Protein AF-0000000080496991 (afdb_homodimer)

Secondary structure (DSSP, 8-state):
--HHHHHHHTTS-----S-EEGGG-SHHHHHHTEE-PBPTTT-SBTTGGGTSEEEEE-----PPPPTT---SSSSTTTTTTTTT-SEEEEE-TTEESTTS-EEPTTEETTTT-EE------BGGGS-HHHHHHHHHHHHHHHTSB-SSEEEESS-TGGGTTTTS--EE--BHHHHHHHHHHHHHSPEEEETTEEE-S--SSSSSTTHHHHHHHHHHHHHHHHHHHHT-TT----B---TT-SS-TT-STTTT--B-SS-TTSB-TTSTTTTPBP-S--HHHHHHHT--------SB----TT-S-TTT--SPPPHHHHHHHHT---S--TTSSTT-SS-HHHHHHTSB-TTT--B-TT---HHHHHHHHH-GGGGSTTTGGGSTHHHHHHHHHHHHHHHH-/--HHHHHHHTTS-----S-EEGGG-SHHHHHHTEE-PBPTTT-SBTTGGGTSEEEEE-----PPPPTT---SSSSTTTTTTTTT-SEEEEE-TTEESTTS-EEPTTEETTTT-EE------BGGGS-HHHHHHHHHHHHHHHTSB-SSEEEESS-TGGGTTTTS--EE--BHHHHHHHHHHHHHSPEEEETTEEE-S--SSSSSTTHHHHHHHHHHHHHHHHHHHHT-TT----B---TT-SS-TT-STTTT--B-SS-TTSB-TTSTTTTPBP-S--HHHHHHHT--------SB----TT-S-TTT--SPPPHHHHHHHHH---S--TTSSTT-SS-HHHHHHTSB-TTT--B-TT---HHHHHHHHH-GGGGSTTTGGGSTHHHHHHHHHHHHHHHH-

Nearest PDB structures (foldseek):
  5m8r-assembly1_A  TM=9.671E-01  e=8.245E-45  Homo sapiens
  9ey8-assembly4_DA  TM=9.648E-01  e=4.595E-44  Homo sapiens
  3nq5-assembly1_B  TM=8.520E-01  e=5.330E-17  Priestia megaterium
  4j6v-assembly1_A  TM=8.445E-01  e=4.462E-17  Priestia megaterium
  3nq0-assembly1_B  TM=8.344E-01  e=3.548E-16  Priestia megaterium

Structure (mmCIF, N/CA/C/O backbone):
data_AF-0000000080496991-model_v1
#
loop_
_entity.id
_entity.type
_entity.pdbx_description
1 polymer Tyrosinase
#
loop_
_atom_site.group_PDB
_atom_site.id
_atom_site.type_symbol
_atom_site.label_atom_id
_atom_site.label_alt_id
_atom_site.label_comp_id
_atom_site.label_asym_id
_atom_site.label_entity_id
_atom_site.label_seq_id
_atom_site.pdbx_PDB_ins_code
_atom_site.Cartn_x
_atom_site.Cartn_y
_atom_site.Cartn_z
_atom_site.occupancy
_atom_site.B_iso_or_equiv
_atom_site.auth_seq_id
_atom_site.auth_comp_id
_atom_site.auth_asym_id
_atom_site.auth_atom_id
_atom_site.pdbx_PDB_model_num
ATOM 1 N N . MET A 1 1 ? 17.312 43.594 18.516 1 27.2 1 MET A N 1
ATOM 2 C CA . MET A 1 1 ? 16.734 43.344 19.844 1 27.2 1 MET A CA 1
ATOM 3 C C . MET A 1 1 ? 15.414 42.594 19.734 1 27.2 1 MET A C 1
ATOM 5 O O . MET A 1 1 ? 15.016 41.906 20.672 1 27.2 1 MET A O 1
ATOM 9 N N . PHE A 1 2 ? 14.656 42.906 18.609 1 28.89 2 PHE A N 1
ATOM 10 C CA . PHE A 1 2 ? 13.32 42.375 18.391 1 28.89 2 PHE A CA 1
ATOM 11 C C . PHE A 1 2 ? 13.398 40.906 17.938 1 28.89 2 PHE A C 1
ATOM 13 O O . PHE A 1 2 ? 12.383 40.219 17.938 1 28.89 2 PHE A O 1
ATOM 20 N N . LEU A 1 3 ? 14.539 40.531 17.312 1 32.59 3 LEU A N 1
ATOM 21 C CA . LEU A 1 3 ? 14.68 39.156 16.875 1 32.59 3 LEU A CA 1
ATOM 22 C C . LEU A 1 3 ? 14.734 38.219 18.078 1 32.59 3 LEU A C 1
ATOM 24 O O . LEU A 1 3 ? 14.523 37 17.922 1 32.59 3 LEU A O 1
ATOM 28 N N . ALA A 1 4 ? 15.188 38.625 19.25 1 34.53 4 ALA A N 1
ATOM 29 C CA . ALA A 1 4 ? 15.359 37.844 20.484 1 34.53 4 ALA A CA 1
ATOM 30 C C . ALA A 1 4 ? 14.008 37.469 21.078 1 34.53 4 ALA A C 1
ATOM 32 O O . ALA A 1 4 ? 13.898 36.438 21.766 1 34.53 4 ALA A O 1
ATOM 33 N N . VAL A 1 5 ? 12.977 38.312 20.953 1 35.69 5 VAL A N 1
ATOM 34 C CA . VAL A 1 5 ? 11.703 38.031 21.609 1 35.69 5 VAL A CA 1
ATOM 35 C C . VAL A 1 5 ? 11.047 36.812 20.969 1 35.69 5 VAL A C 1
ATOM 37 O O . VAL A 1 5 ? 10.453 36 21.672 1 35.69 5 VAL A O 1
ATOM 40 N N . LEU A 1 6 ? 11.195 36.625 19.625 1 35.56 6 LEU A N 1
ATOM 41 C CA . LEU A 1 6 ? 10.492 35.5 18.984 1 35.56 6 LEU A CA 1
ATOM 42 C C . LEU A 1 6 ? 11.133 34.156 19.344 1 35.56 6 LEU A C 1
ATOM 44 O O . LEU A 1 6 ? 10.453 33.156 19.375 1 35.56 6 LEU A O 1
ATOM 48 N N . TYR A 1 7 ? 12.422 34.094 19.609 1 36.41 7 TYR A N 1
ATOM 49 C CA . TYR A 1 7 ? 13.055 32.844 20.047 1 36.41 7 TYR A CA 1
ATOM 50 C C . TYR A 1 7 ? 12.625 32.5 21.469 1 36.41 7 TYR A C 1
ATOM 52 O O . TYR A 1 7 ? 12.641 31.328 21.844 1 36.41 7 TYR A O 1
ATOM 60 N N . GLY A 1 8 ? 12.367 33.469 22.359 1 34.59 8 GLY A N 1
ATOM 61 C CA . GLY A 1 8 ? 12 33.219 23.734 1 34.59 8 GLY A CA 1
ATOM 62 C C . GLY A 1 8 ? 10.609 32.625 23.891 1 34.59 8 GLY A C 1
ATOM 63 O O . GLY A 1 8 ? 10.297 31.984 24.891 1 34.59 8 GLY A O 1
ATOM 64 N N . LEU A 1 9 ? 9.625 33.062 23.141 1 37.19 9 LEU A N 1
ATOM 65 C CA . LEU A 1 9 ? 8.266 32.562 23.266 1 37.19 9 LEU A CA 1
ATOM 66 C C . LEU A 1 9 ? 8.188 31.094 22.859 1 37.19 9 LEU A C 1
ATOM 68 O O . LEU A 1 9 ? 7.273 30.375 23.281 1 37.19 9 LEU A O 1
ATOM 72 N N . LEU A 1 10 ? 9.086 30.547 22.062 1 40.22 10 LEU A N 1
ATOM 73 C CA . LEU A 1 10 ? 9.023 29.141 21.641 1 40.22 10 LEU A CA 1
ATOM 74 C C . LEU A 1 10 ? 9.484 28.219 22.766 1 40.22 10 LEU A C 1
ATOM 76 O O . LEU A 1 10 ? 9.242 27.016 22.734 1 40.22 10 LEU A O 1
ATOM 80 N N . TRP A 1 11 ? 10.305 28.703 23.719 1 39.25 11 TRP A N 1
ATOM 81 C CA . TRP A 1 11 ? 10.922 27.766 24.656 1 39.25 11 TRP A CA 1
ATOM 82 C C . TRP A 1 11 ? 9.898 27.203 25.641 1 39.25 11 TRP A C 1
ATOM 84 O O . TRP A 1 11 ? 10.055 26.094 26.156 1 39.25 11 TRP A O 1
ATOM 94 N N . SER A 1 12 ? 9.008 28.094 26.266 1 40.97 12 SER A N 1
ATOM 95 C CA . SER A 1 12 ? 8.273 27.531 27.391 1 40.97 12 SER A CA 1
ATOM 96 C C . SER A 1 12 ? 6.996 26.828 26.922 1 40.97 12 SER A C 1
ATOM 98 O O . SER A 1 12 ? 6.18 26.422 27.75 1 40.97 12 SER A O 1
ATOM 100 N N . PHE A 1 13 ? 6.645 26.938 25.656 1 43.84 13 PHE A N 1
ATOM 101 C CA . PHE A 1 13 ? 5.352 26.328 25.359 1 43.84 13 PHE A CA 1
ATOM 102 C C . PHE A 1 13 ? 5.473 24.812 25.266 1 43.84 13 PHE A C 1
ATOM 104 O O . PHE A 1 13 ? 6.312 24.297 24.516 1 43.84 13 PHE A O 1
ATOM 111 N N . GLN A 1 14 ? 5.117 24.188 26.406 1 48.47 14 GLN A N 1
ATOM 112 C CA . GLN A 1 14 ? 4.887 22.734 26.328 1 48.47 14 GLN A CA 1
ATOM 113 C C . GLN A 1 14 ? 4.094 22.359 25.078 1 48.47 14 GLN A C 1
ATOM 115 O O . GLN A 1 14 ? 2.906 22.672 24.984 1 48.47 14 GLN A O 1
ATOM 120 N N . THR A 1 15 ? 4.812 22.312 23.984 1 50.53 15 THR A N 1
ATOM 121 C CA . THR A 1 15 ? 4.16 21.844 22.766 1 50.53 15 THR A CA 1
ATOM 122 C C . THR A 1 15 ? 3.463 20.516 22.984 1 50.53 15 THR A C 1
ATOM 124 O O . THR A 1 15 ? 4.117 19.5 23.25 1 50.53 15 THR A O 1
ATOM 127 N N . SER A 1 16 ? 2.27 20.578 23.547 1 52.47 16 SER A N 1
ATOM 128 C CA . SER A 1 16 ? 1.521 19.328 23.578 1 52.47 16 SER A CA 1
ATOM 129 C C . SER A 1 16 ? 1.084 18.906 22.172 1 52.47 16 SER A C 1
ATOM 131 O O . SER A 1 16 ? 0.357 19.641 21.5 1 52.47 16 SER A O 1
ATOM 133 N N . ALA A 1 17 ? 1.839 17.984 21.594 1 57.75 17 ALA A N 1
ATOM 134 C CA . ALA A 1 17 ? 1.429 17.406 20.312 1 57.75 17 ALA A CA 1
ATOM 135 C C . ALA A 1 17 ? 0.029 16.797 20.422 1 57.75 17 ALA A C 1
ATOM 137 O O . ALA A 1 17 ? -0.352 16.266 21.453 1 57.75 17 ALA A O 1
ATOM 138 N N . GLY A 1 18 ? -1.034 17.328 19.719 1 66.38 18 GLY A N 1
ATOM 139 C CA . GLY A 1 18 ? -2.41 16.875 19.578 1 66.38 18 GLY A CA 1
ATOM 140 C C . GLY A 1 18 ? -2.523 15.391 19.281 1 66.38 18 GLY A C 1
ATOM 141 O O . GLY A 1 18 ? -3.396 14.977 18.516 1 66.38 18 GLY A O 1
ATOM 142 N N . TYR A 1 19 ? -1.591 14.547 19.828 1 87.69 19 TYR A N 1
ATOM 143 C CA . TYR A 1 19 ? -1.653 13.109 19.594 1 87.69 19 TYR A CA 1
ATOM 144 C C . TYR A 1 19 ? -2.107 12.367 20.844 1 87.69 19 TYR A C 1
ATOM 146 O O . TYR A 1 19 ? -2.035 12.898 21.953 1 87.69 19 TYR A O 1
ATOM 154 N N . PHE A 1 20 ? -2.627 11.25 20.641 1 95.31 20 PHE A N 1
ATOM 155 C CA . PHE A 1 20 ? -3.113 10.375 21.703 1 95.31 20 PHE A CA 1
ATOM 156 C C . PHE A 1 20 ? -2.285 9.102 21.781 1 95.31 20 PHE A C 1
ATOM 158 O O . PHE A 1 20 ? -2.498 8.172 21 1 95.31 20 PHE A O 1
ATOM 165 N N . PRO A 1 21 ? -1.333 9.094 22.75 1 97.31 21 PRO A N 1
ATOM 166 C CA . PRO A 1 21 ? -0.542 7.867 22.859 1 97.31 21 PRO A CA 1
ATOM 167 C C . PRO A 1 21 ? -1.399 6.641 23.156 1 97.31 21 PRO A C 1
ATOM 169 O O . PRO A 1 21 ? -2.262 6.68 24.047 1 97.31 21 PRO A O 1
ATOM 172 N N . ARG A 1 22 ? -1.127 5.629 22.453 1 97.38 22 ARG A N 1
ATOM 173 C CA . ARG A 1 22 ? -1.859 4.371 22.594 1 97.38 22 ARG A CA 1
ATOM 174 C C . ARG A 1 22 ? -1.866 3.889 24.031 1 97.38 22 ARG A C 1
ATOM 176 O O . ARG A 1 22 ? -2.867 3.35 24.516 1 97.38 22 ARG A O 1
ATOM 183 N N . VAL A 1 23 ? -0.861 4.098 24.781 1 97.19 23 VAL A N 1
ATOM 184 C CA . VAL A 1 23 ? -0.667 3.562 26.125 1 97.19 23 VAL A CA 1
ATOM 185 C C . VAL A 1 23 ? -1.455 4.398 27.125 1 97.19 23 VAL A C 1
ATOM 187 O O . VAL A 1 23 ? -1.546 4.039 28.312 1 97.19 23 VAL A O 1
ATOM 190 N N . CYS A 1 24 ? -2.107 5.469 26.688 1 97.81 24 CYS A N 1
ATOM 191 C CA . CYS A 1 24 ? -2.75 6.383 27.625 1 97.81 24 CYS A CA 1
ATOM 192 C C . CYS A 1 24 ? -4.246 6.492 27.344 1 97.81 24 CYS A C 1
ATOM 194 O O . CYS A 1 24 ? -4.879 7.48 27.719 1 97.81 24 CYS A O 1
ATOM 196 N N . VAL A 1 25 ? -4.84 5.512 26.641 1 97.94 25 VAL A N 1
ATOM 197 C CA . VAL A 1 25 ? -6.227 5.719 26.234 1 97.94 25 VAL A CA 1
ATOM 198 C C . VAL A 1 25 ? -7.117 4.66 26.891 1 97.94 25 VAL A C 1
ATOM 200 O O . VAL A 1 25 ? -8.242 4.426 26.438 1 97.94 25 VAL A O 1
ATOM 203 N N . SER A 1 26 ? -6.633 3.998 27.922 1 97.69 26 SER A N 1
ATOM 204 C CA . SER A 1 26 ? -7.477 3.09 28.688 1 97.69 26 SER A CA 1
ATOM 205 C C . SER A 1 26 ? -8.492 3.857 29.531 1 97.69 26 SER A C 1
ATOM 207 O O . SER A 1 26 ? -8.312 5.047 29.797 1 97.69 26 SER A O 1
ATOM 209 N N . PRO A 1 27 ? -9.531 3.156 29.922 1 97.75 27 PRO A N 1
ATOM 210 C CA . PRO A 1 27 ? -10.469 3.818 30.828 1 97.75 27 PRO A CA 1
ATOM 211 C C . PRO A 1 27 ? -9.789 4.387 32.062 1 97.75 27 PRO A C 1
ATOM 213 O O . PRO A 1 27 ? -10.125 5.488 32.531 1 97.75 27 PRO A O 1
ATOM 216 N N . LYS A 1 28 ? -8.883 3.699 32.594 1 97.88 28 LYS A N 1
ATOM 217 C CA . LYS A 1 28 ? -8.172 4.16 33.781 1 97.88 28 LYS A CA 1
ATOM 218 C C . LYS A 1 28 ? -7.426 5.465 33.5 1 97.88 28 LYS A C 1
ATOM 220 O O . LYS A 1 28 ? -7.551 6.43 34.25 1 97.88 28 LYS A O 1
ATOM 225 N N . ASN A 1 29 ? -6.609 5.52 32.406 1 97.62 29 ASN A N 1
ATOM 226 C CA . ASN A 1 29 ? -5.863 6.719 32.031 1 97.62 29 ASN A CA 1
ATOM 227 C C . ASN A 1 29 ? -6.785 7.918 31.844 1 97.62 29 ASN A C 1
ATOM 229 O O . ASN A 1 29 ? -6.492 9.016 32.312 1 97.62 29 ASN A O 1
ATOM 233 N N . LEU A 1 30 ? -7.879 7.68 31.203 1 97.25 30 LEU A N 1
ATOM 234 C CA . LEU A 1 30 ? -8.773 8.766 30.812 1 97.25 30 LEU A CA 1
ATOM 235 C C . LEU A 1 30 ? -9.562 9.273 32 1 97.25 30 LEU A C 1
ATOM 237 O O . LEU A 1 30 ? -9.758 10.484 32.156 1 97.25 30 LEU A O 1
ATOM 241 N N . MET A 1 31 ? -10.016 8.367 32.875 1 97.56 31 MET A N 1
ATOM 242 C CA . MET A 1 31 ? -10.781 8.766 34.031 1 97.56 31 MET A CA 1
ATOM 243 C C . MET A 1 31 ? -9.891 9.469 35.062 1 97.56 31 MET A C 1
ATOM 245 O O . MET A 1 31 ? -10.305 10.445 35.688 1 97.56 31 MET A O 1
ATOM 249 N N . GLU A 1 32 ? -8.711 8.969 35.188 1 97.12 32 GLU A N 1
ATOM 250 C CA . GLU A 1 32 ? -7.762 9.586 36.125 1 97.12 32 GLU A CA 1
ATOM 251 C C . GLU A 1 32 ? -7.098 10.812 35.5 1 97.12 32 GLU A C 1
ATOM 253 O O . GLU A 1 32 ? -6.449 11.594 36.219 1 97.12 32 GLU A O 1
ATOM 258 N N . LYS A 1 33 ? -7.176 10.938 34.188 1 96.44 33 LYS A N 1
ATOM 259 C CA . LYS A 1 33 ? -6.645 12.047 33.406 1 96.44 33 LYS A CA 1
ATOM 260 C C . LYS A 1 33 ? -5.125 12.133 33.531 1 96.44 33 LYS A C 1
ATOM 262 O O . LYS A 1 33 ? -4.582 13.211 33.812 1 96.44 33 LYS A O 1
ATOM 267 N N . GLU A 1 34 ? -4.57 10.992 33.375 1 96.81 34 GLU A N 1
ATOM 268 C CA . GLU A 1 34 ? -3.115 10.914 33.469 1 96.81 34 GLU A CA 1
ATOM 269 C C . GLU A 1 34 ? -2.512 10.156 32.312 1 96.81 34 GLU A C 1
ATOM 271 O O . GLU A 1 34 ? -3.02 9.102 31.922 1 96.81 34 GLU A O 1
ATOM 276 N N . CYS A 1 35 ? -1.472 10.672 31.688 1 97.19 35 CYS A N 1
ATOM 277 C CA . CYS A 1 35 ? -0.669 10.008 30.672 1 97.19 35 CYS A CA 1
ATOM 278 C C . CYS A 1 35 ? 0.818 10.133 30.984 1 97.19 35 CYS A C 1
ATOM 280 O O . CYS A 1 35 ? 1.49 11.023 30.469 1 97.19 35 CYS A O 1
ATOM 282 N N . CYS A 1 36 ? 1.345 9.281 31.766 1 97.69 36 CYS A N 1
ATOM 283 C CA . CYS A 1 36 ? 2.748 9.258 32.156 1 97.69 36 CYS A CA 1
ATOM 284 C C . CYS A 1 36 ? 3.348 7.867 31.969 1 97.69 36 CYS A C 1
ATOM 286 O O . CYS A 1 36 ? 3.764 7.227 32.938 1 97.69 36 CYS A O 1
ATOM 288 N N . PRO A 1 37 ? 3.486 7.445 30.734 1 97.94 37 PRO A N 1
ATOM 289 C CA . PRO A 1 37 ? 3.977 6.09 30.484 1 97.94 37 PRO A CA 1
ATOM 290 C C . PRO A 1 37 ? 5.461 5.93 30.797 1 97.94 37 PRO A C 1
ATOM 292 O O . PRO A 1 37 ? 6.199 6.918 30.828 1 97.94 37 PRO A O 1
ATOM 295 N N . PRO A 1 38 ? 5.82 4.715 31.016 1 97.62 38 PRO A N 1
ATOM 296 C CA . PRO A 1 38 ? 7.242 4.461 31.25 1 97.62 38 PRO A CA 1
ATOM 297 C C . PRO A 1 38 ? 8.086 4.562 29.984 1 97.62 38 PRO A C 1
ATOM 299 O O . PRO A 1 38 ? 7.578 4.332 28.875 1 97.62 38 PRO A O 1
ATOM 302 N N . TRP A 1 39 ? 9.305 4.957 30.172 1 96.62 39 TRP A N 1
ATOM 303 C CA . TRP A 1 39 ? 10.305 4.828 29.125 1 96.62 39 TRP A CA 1
ATOM 304 C C . TRP A 1 39 ? 10.883 3.42 29.078 1 96.62 39 TRP A C 1
ATOM 306 O O . TRP A 1 39 ? 11.25 2.869 30.125 1 96.62 39 TRP A O 1
ATOM 316 N N . GLU A 1 40 ? 10.93 2.807 27.953 1 93.31 40 GLU A N 1
ATOM 317 C CA . GLU A 1 40 ? 11.172 1.375 27.812 1 93.31 40 GLU A CA 1
ATOM 318 C C . GLU A 1 40 ? 12.555 0.99 28.344 1 93.31 40 GLU A C 1
ATOM 320 O O . GLU A 1 40 ? 12.734 -0.115 28.859 1 93.31 40 GLU A O 1
ATOM 325 N N . ASP A 1 41 ? 13.5 1.81 28.281 1 93.62 41 ASP A N 1
ATOM 326 C CA . ASP A 1 41 ? 14.875 1.424 28.594 1 93.62 41 ASP A CA 1
ATOM 327 C C . ASP A 1 41 ? 15.078 1.343 30.109 1 93.62 41 ASP A C 1
ATOM 329 O O . ASP A 1 41 ? 15.836 0.497 30.594 1 93.62 41 ASP A O 1
ATOM 333 N N . ASP A 1 42 ? 14.414 2.232 30.922 1 95.31 42 ASP A N 1
ATOM 334 C CA . ASP A 1 42 ? 14.664 2.168 32.344 1 95.31 42 ASP A CA 1
ATOM 335 C C . ASP A 1 42 ? 13.398 1.765 33.125 1 95.31 42 ASP A C 1
ATOM 337 O O . ASP A 1 42 ? 13.43 1.577 34.344 1 95.31 42 ASP A O 1
ATOM 341 N N . GLY A 1 43 ? 12.281 1.748 32.406 1 96.94 43 GLY A N 1
ATOM 342 C CA . GLY A 1 43 ? 11.047 1.205 32.938 1 96.94 43 GLY A CA 1
ATOM 343 C C . GLY A 1 43 ? 10.328 2.172 33.875 1 96.94 43 GLY A C 1
ATOM 344 O O . GLY A 1 43 ? 9.25 1.859 34.375 1 96.94 43 GLY A O 1
ATOM 345 N N . SER A 1 44 ? 10.797 3.377 34.125 1 97.81 44 SER A N 1
ATOM 346 C CA . SER A 1 44 ? 10.164 4.344 35 1 97.81 44 SER A CA 1
ATOM 347 C C . SER A 1 44 ? 9.266 5.305 34.25 1 97.81 44 SER A C 1
ATOM 349 O O . SER A 1 44 ? 9.484 5.547 33.062 1 97.81 44 SER A O 1
ATOM 351 N N . PRO A 1 45 ? 8.297 5.816 34.906 1 98 45 PRO A N 1
ATOM 352 C CA . PRO A 1 45 ? 7.438 6.801 34.25 1 98 45 PRO A CA 1
ATOM 353 C C . PRO A 1 45 ? 8.211 8.008 33.75 1 98 45 PRO A C 1
ATOM 355 O O . PRO A 1 45 ? 8.961 8.641 34.5 1 98 45 PRO A O 1
ATOM 358 N N . CYS A 1 46 ? 8.055 8.289 32.469 1 98.12 46 CYS A N 1
ATOM 359 C CA . CYS A 1 46 ? 8.648 9.453 31.812 1 98.12 46 CYS A CA 1
ATOM 360 C C . CYS A 1 46 ? 10.172 9.383 31.859 1 98.12 46 CYS A C 1
ATOM 362 O O . CYS A 1 46 ? 10.852 10.398 31.688 1 98.12 46 CYS A O 1
ATOM 364 N N . GLY A 1 47 ? 10.719 8.188 32.156 1 97.94 47 GLY A N 1
ATOM 365 C CA . GLY A 1 47 ? 12.156 8.047 32.25 1 97.94 47 GLY A CA 1
ATOM 366 C C . GLY A 1 47 ? 12.758 8.781 33.438 1 97.94 47 GLY A C 1
ATOM 367 O O . GLY A 1 47 ? 13.867 9.312 33.344 1 97.94 47 GLY A O 1
ATOM 368 N N . GLN A 1 48 ? 12.062 8.836 34.5 1 98 48 GLN A N 1
ATOM 369 C CA . GLN A 1 48 ? 12.453 9.609 35.656 1 98 48 GLN A CA 1
ATOM 370 C C . GLN A 1 48 ? 13.781 9.117 36.25 1 98 48 GLN A C 1
ATOM 372 O O . GLN A 1 48 ? 14.617 9.914 36.656 1 98 48 GLN A O 1
ATOM 377 N N . LEU A 1 49 ? 13.969 7.84 36.25 1 97.62 49 LEU A N 1
ATOM 378 C CA . LEU A 1 49 ? 15.18 7.25 36.812 1 97.62 49 LEU A CA 1
ATOM 379 C C . LEU A 1 49 ? 16.406 7.641 36 1 97.62 49 LEU A C 1
ATOM 381 O O . LEU A 1 49 ? 17.516 7.703 36.531 1 97.62 49 LEU A O 1
ATOM 385 N N . SER A 1 50 ? 16.266 7.926 34.781 1 96.94 50 SER A N 1
ATOM 386 C CA . SER A 1 50 ? 17.359 8.305 33.906 1 96.94 50 SER A CA 1
ATOM 387 C C . SER A 1 50 ? 17.438 9.82 33.719 1 96.94 50 SER A C 1
ATOM 389 O O . SER A 1 50 ? 18.188 10.32 32.875 1 96.94 50 SER A O 1
ATOM 391 N N . GLY A 1 51 ? 16.578 10.531 34.469 1 97.12 51 GLY A N 1
ATOM 392 C CA . GLY A 1 51 ? 16.625 11.984 34.469 1 97.12 51 GLY A CA 1
ATOM 393 C C . GLY A 1 51 ? 16.016 12.578 33.188 1 97.12 51 GLY A C 1
ATOM 394 O O . GLY A 1 51 ? 16.359 13.695 32.812 1 97.12 51 GLY A O 1
ATOM 395 N N . ARG A 1 52 ? 15.18 11.898 32.469 1 97.81 52 ARG A N 1
ATOM 396 C CA . ARG A 1 52 ? 14.641 12.352 31.203 1 97.81 52 ARG A CA 1
ATOM 397 C C . ARG A 1 52 ? 13.422 13.242 31.422 1 97.81 52 ARG A C 1
ATOM 399 O O . ARG A 1 52 ? 13.156 14.141 30.609 1 97.81 52 ARG A O 1
ATOM 406 N N . GLY A 1 53 ? 12.656 12.977 32.438 1 97.88 53 GLY A N 1
ATOM 407 C CA . GLY A 1 53 ? 11.461 13.742 32.719 1 97.88 53 GLY A CA 1
ATOM 408 C C . GLY A 1 53 ? 10.727 13.25 33.969 1 97.88 53 GLY A C 1
ATOM 409 O O . GLY A 1 53 ? 11.258 12.438 34.719 1 97.88 53 GLY A O 1
ATOM 410 N N . SER A 1 54 ? 9.57 13.828 34.25 1 97.69 54 SER A N 1
ATOM 411 C CA . SER A 1 54 ? 8.734 13.445 35.406 1 97.69 54 SER A CA 1
ATOM 412 C C . SER A 1 54 ? 7.262 13.719 35.125 1 97.69 54 SER A C 1
ATOM 414 O O . SER A 1 54 ? 6.926 14.539 34.25 1 97.69 54 SER A O 1
ATOM 416 N N . CYS A 1 55 ? 6.453 12.922 35.781 1 97.06 55 CYS A N 1
ATOM 417 C CA . CYS A 1 55 ? 5.012 13.133 35.656 1 97.06 55 CYS A CA 1
ATOM 418 C C . CYS A 1 55 ? 4.582 14.367 36.438 1 97.06 55 CYS A C 1
ATOM 420 O O . CYS A 1 55 ? 4.809 14.453 37.656 1 97.06 55 CYS A O 1
ATOM 422 N N . GLN A 1 56 ? 4.016 15.336 35.75 1 95.94 56 GLN A N 1
ATOM 423 C CA . GLN A 1 56 ? 3.639 16.578 36.375 1 95.94 56 GLN A CA 1
ATOM 424 C C . GLN A 1 56 ? 2.266 17.062 35.906 1 95.94 56 GLN A C 1
ATOM 426 O O . GLN A 1 56 ? 1.768 16.609 34.875 1 95.94 56 GLN A O 1
ATOM 431 N N . ASN A 1 57 ? 1.709 17.922 36.688 1 94.56 57 ASN A N 1
ATOM 432 C CA . ASN A 1 57 ? 0.48 18.578 36.281 1 94.56 57 ASN A CA 1
ATOM 433 C C . ASN A 1 57 ? 0.725 19.531 35.125 1 94.56 57 ASN A C 1
ATOM 435 O O . ASN A 1 57 ? 1.774 20.172 35.031 1 94.56 57 ASN A O 1
ATOM 439 N N . ILE A 1 58 ? -0.279 19.5 34.25 1 90.06 58 ILE A N 1
ATOM 440 C CA . ILE A 1 58 ? -0.206 20.438 33.125 1 90.06 58 ILE A CA 1
ATOM 441 C C . ILE A 1 58 ? -0.588 21.828 33.594 1 90.06 58 ILE A C 1
ATOM 443 O O . ILE A 1 58 ? -1.522 22 34.375 1 90.06 58 ILE A O 1
ATOM 447 N N . LEU A 1 59 ? 0.181 22.766 33.219 1 82.19 59 LEU A N 1
ATOM 448 C CA . LEU A 1 59 ? -0.14 24.156 33.469 1 82.19 59 LEU A CA 1
ATOM 449 C C . LEU A 1 59 ? -0.758 24.828 32.25 1 82.19 59 LEU A C 1
ATOM 451 O O . LEU A 1 59 ? -0.13 24.891 31.203 1 82.19 59 LEU A O 1
ATOM 455 N N . LEU A 1 60 ? -2.016 25.188 32.406 1 79.12 60 LEU A N 1
ATOM 456 C CA . LEU A 1 60 ? -2.691 25.844 31.281 1 79.12 60 LEU A CA 1
ATOM 457 C C . LEU A 1 60 ? -2.57 27.359 31.375 1 79.12 60 LEU A C 1
ATOM 459 O O . LEU A 1 60 ? -2.484 27.906 32.469 1 79.12 60 LEU A O 1
ATOM 463 N N . SER A 1 61 ? -2.439 27.906 30.188 1 75.19 61 SER A N 1
ATOM 464 C CA . SER A 1 61 ? -2.447 29.359 30.125 1 75.19 61 SER A CA 1
ATOM 465 C C . SER A 1 61 ? -3.764 29.922 30.656 1 75.19 61 SER A C 1
ATOM 467 O O . SER A 1 61 ? -4.832 29.359 30.406 1 75.19 61 SER A O 1
ATOM 469 N N . SER A 1 62 ? -3.643 30.938 31.391 1 74.31 62 SER A N 1
ATOM 470 C CA . SER A 1 62 ? -4.824 31.641 31.891 1 74.31 62 SER A CA 1
ATOM 471 C C . SER A 1 62 ? -5.234 32.781 30.969 1 74.31 62 SER A C 1
ATOM 473 O O . SER A 1 62 ? -6.148 33.531 31.281 1 74.31 62 SER A O 1
ATOM 475 N N . ALA A 1 63 ? -4.547 32.781 29.875 1 75.25 63 ALA A N 1
ATOM 476 C CA . ALA A 1 63 ? -4.879 33.844 28.922 1 75.25 63 ALA A CA 1
ATOM 477 C C . ALA A 1 63 ? -6.277 33.625 28.344 1 75.25 63 ALA A C 1
ATOM 479 O O . ALA A 1 63 ? -6.699 32.5 28.094 1 75.25 63 ALA A O 1
ATOM 480 N N . PRO A 1 64 ? -7.008 34.812 28.234 1 70.56 64 PRO A N 1
ATOM 481 C CA . PRO A 1 64 ? -8.352 34.656 27.672 1 70.56 64 PRO A CA 1
ATOM 482 C C . PRO A 1 64 ? -8.344 34.156 26.234 1 70.56 64 PRO A C 1
ATOM 484 O O . PRO A 1 64 ? -7.414 34.469 25.484 1 70.56 64 PRO A O 1
ATOM 487 N N . PRO A 1 65 ? -9.367 33.312 25.953 1 70.31 65 PRO A N 1
ATOM 488 C CA . PRO A 1 65 ? -9.492 32.875 24.547 1 70.31 65 PRO A CA 1
ATOM 489 C C . PRO A 1 65 ? -9.719 34.031 23.594 1 70.31 65 PRO A C 1
ATOM 491 O O . PRO A 1 65 ? -10.18 35.094 24.016 1 70.31 65 PRO A O 1
ATOM 494 N N . GLY A 1 66 ? -9.266 33.875 22.422 1 69.69 66 GLY A N 1
ATOM 495 C CA . GLY A 1 66 ? -9.531 34.875 21.422 1 69.69 66 GLY A CA 1
ATOM 496 C C . GLY A 1 66 ? -11.008 35.156 21.219 1 69.69 66 GLY A C 1
ATOM 497 O O . GLY A 1 66 ? -11.836 34.281 21.438 1 69.69 66 GLY A O 1
ATOM 498 N N . PRO A 1 67 ? -11.32 36.312 20.922 1 68.69 67 PRO A N 1
ATOM 499 C CA . PRO A 1 67 ? -12.719 36.719 20.75 1 68.69 67 PRO A CA 1
ATOM 500 C C . PRO A 1 67 ? -13.438 35.938 19.656 1 68.69 67 PRO A C 1
ATOM 502 O O . PRO A 1 67 ? -14.664 35.906 19.625 1 68.69 67 PRO A O 1
ATOM 505 N N . GLN A 1 68 ? -12.703 35.25 18.875 1 74.19 68 GLN A N 1
ATOM 506 C CA . GLN A 1 68 ? -13.312 34.594 17.719 1 74.19 68 GLN A CA 1
ATOM 507 C C . GLN A 1 68 ? -14 33.312 18.141 1 74.19 68 GLN A C 1
ATOM 509 O O . GLN A 1 68 ? -14.852 32.781 17.422 1 74.19 68 GLN A O 1
ATOM 514 N N . PHE A 1 69 ? -13.68 32.781 19.266 1 80.62 69 PHE A N 1
ATOM 515 C CA . PHE A 1 69 ? -14.344 31.594 19.766 1 80.62 69 PHE A CA 1
ATOM 516 C C . PHE A 1 69 ? -15.07 31.891 21.078 1 80.62 69 PHE A C 1
ATOM 518 O O . PHE A 1 69 ? -14.484 31.828 22.156 1 80.62 69 PHE A O 1
ATOM 525 N N . PRO A 1 70 ? -16.344 32.031 21.016 1 82.69 70 PRO A N 1
ATOM 526 C CA . PRO A 1 70 ? -17.094 32.562 22.172 1 82.69 70 PRO A CA 1
ATOM 527 C C . PRO A 1 70 ? -17.609 31.484 23.094 1 82.69 70 PRO A C 1
ATOM 529 O O . PRO A 1 70 ? -18.453 31.75 23.953 1 82.69 70 PRO A O 1
ATOM 532 N N . PHE A 1 71 ? -17.141 30.281 22.938 1 85.31 71 PHE A N 1
ATOM 533 C CA . PHE A 1 71 ? -17.656 29.188 23.766 1 85.31 71 PHE A CA 1
ATOM 534 C C . PHE A 1 71 ? -16.609 28.734 24.766 1 85.31 71 PHE A C 1
ATOM 536 O O . PHE A 1 71 ? -15.43 29.047 24.641 1 85.31 71 PHE A O 1
ATOM 543 N N . THR A 1 72 ? -17.172 28.094 25.812 1 83.56 72 THR A N 1
ATOM 544 C CA . THR A 1 72 ? -16.297 27.531 26.828 1 83.56 72 THR A CA 1
ATOM 545 C C . THR A 1 72 ? -16.703 26.094 27.172 1 83.56 72 THR A C 1
ATOM 547 O O . THR A 1 72 ? -17.875 25.812 27.406 1 83.56 72 THR A O 1
ATOM 550 N N . GLY A 1 73 ? -15.727 25.25 27.125 1 82.44 73 GLY A N 1
ATOM 551 C CA . GLY A 1 73 ? -15.93 23.891 27.594 1 82.44 73 GLY A CA 1
ATOM 552 C C . GLY A 1 73 ? -16.688 23.016 26.609 1 82.44 73 GLY A C 1
ATOM 553 O O . GLY A 1 73 ? -17.234 21.984 26.969 1 82.44 73 GLY A O 1
ATOM 554 N N . VAL A 1 74 ? -16.766 23.422 25.406 1 84.88 74 VAL A N 1
ATOM 555 C CA . VAL A 1 74 ? -17.594 22.688 24.453 1 84.88 74 VAL A CA 1
ATOM 556 C C . VAL A 1 74 ? -16.688 21.906 23.5 1 84.88 74 VAL A C 1
ATOM 558 O O . VAL A 1 74 ? -17.094 20.859 22.984 1 84.88 74 VAL A O 1
ATOM 561 N N . ASP A 1 75 ? -15.586 22.406 23.234 1 90.12 75 ASP A N 1
ATOM 562 C CA . ASP A 1 75 ? -14.648 21.781 22.281 1 90.12 75 ASP A CA 1
ATOM 563 C C . ASP A 1 75 ? -13.453 21.188 23.016 1 90.12 75 ASP A C 1
ATOM 565 O O . ASP A 1 75 ? -12.789 21.859 23.797 1 90.12 75 ASP A O 1
ATOM 569 N N . ASP A 1 76 ? -13.18 19.953 22.719 1 90.69 76 ASP A N 1
ATOM 570 C CA . ASP A 1 76 ? -12.109 19.234 23.406 1 90.69 76 ASP A CA 1
ATOM 571 C C . ASP A 1 76 ? -10.758 19.922 23.172 1 90.69 76 ASP A C 1
ATOM 573 O O . ASP A 1 76 ? -9.805 19.688 23.906 1 90.69 76 ASP A O 1
ATOM 577 N N . ARG A 1 77 ? -10.656 20.812 22.203 1 89.69 77 ARG A N 1
ATOM 578 C CA . ARG A 1 77 ? -9.383 21.422 21.828 1 89.69 77 ARG A CA 1
ATOM 579 C C . ARG A 1 77 ? -9.117 22.688 22.641 1 89.69 77 ARG A C 1
ATOM 581 O O . ARG A 1 77 ? -7.988 23.172 22.672 1 89.69 77 ARG A O 1
ATOM 588 N N . GLU A 1 78 ? -10.047 23.422 23.328 1 80.75 78 GLU A N 1
ATOM 589 C CA . GLU A 1 78 ? -9.922 24.688 24.047 1 80.75 78 GLU A CA 1
ATOM 590 C C . GLU A 1 78 ? -8.805 24.625 25.078 1 80.75 78 GLU A C 1
ATOM 592 O O . GLU A 1 78 ? -8 25.562 25.188 1 80.75 78 GLU A O 1
ATOM 597 N N . SER A 1 79 ? -8.594 23.672 25.812 1 79.56 79 SER A N 1
ATOM 598 C CA . SER A 1 79 ? -7.598 23.5 26.875 1 79.56 79 SER A CA 1
ATOM 599 C C . SER A 1 79 ? -6.816 22.203 26.688 1 79.56 79 SER A C 1
ATOM 601 O O . SER A 1 79 ? -6.535 21.5 27.656 1 79.56 79 SER A O 1
ATOM 603 N N . TRP A 1 80 ? -6.508 22.172 25.516 1 83.88 80 TRP A N 1
ATOM 604 C CA . TRP A 1 80 ? -5.723 20.984 25.219 1 83.88 80 TRP A CA 1
ATOM 605 C C . TRP A 1 80 ? -4.453 20.938 26.062 1 83.88 80 TRP A C 1
ATOM 607 O O . TRP A 1 80 ? -3.773 21.953 26.219 1 83.88 80 TRP A O 1
ATOM 617 N N . PRO A 1 81 ? -4.117 19.781 26.656 1 85.94 81 PRO A N 1
ATOM 618 C CA . PRO A 1 81 ? -4.797 18.5 26.547 1 85.94 81 PRO A CA 1
ATOM 619 C C . PRO A 1 81 ? -5.641 18.172 27.781 1 85.94 81 PRO A C 1
ATOM 621 O O . PRO A 1 81 ? -5.945 17 28.031 1 85.94 81 PRO A O 1
ATOM 624 N N . SER A 1 82 ? -6.02 19.172 28.516 1 88.5 82 SER A N 1
ATOM 625 C CA . SER A 1 82 ? -6.531 18.969 29.859 1 88.5 82 SER A CA 1
ATOM 626 C C . SER A 1 82 ? -7.891 18.266 29.844 1 88.5 82 SER A C 1
ATOM 628 O O . SER A 1 82 ? -8.336 17.734 30.859 1 88.5 82 SER A O 1
ATOM 630 N N . VAL A 1 83 ? -8.523 18.328 28.781 1 91.06 83 VAL A N 1
ATOM 631 C CA . VAL A 1 83 ? -9.789 17.609 28.688 1 91.06 83 VAL A CA 1
ATOM 632 C C . VAL A 1 83 ? -9.539 16.109 28.859 1 91.06 83 VAL A C 1
ATOM 634 O O . VAL A 1 83 ? -10.352 15.406 29.469 1 91.06 83 VAL A O 1
ATOM 637 N N . PHE A 1 84 ? -8.414 15.617 28.453 1 94 84 PHE A N 1
ATOM 638 C CA . PHE A 1 84 ? -8.094 14.195 28.5 1 94 84 PHE A CA 1
ATOM 639 C C . PHE A 1 84 ? -7.086 13.898 29.594 1 94 84 PHE A C 1
ATOM 641 O O . PHE A 1 84 ? -7.16 12.859 30.25 1 94 84 PHE A O 1
ATOM 648 N N . TYR A 1 85 ? -6.129 14.836 29.75 1 95.19 85 TYR A N 1
ATOM 649 C CA . TYR A 1 85 ? -5.039 14.578 30.688 1 95.19 85 TYR A CA 1
ATOM 650 C C . TYR A 1 85 ? -4.711 15.828 31.5 1 95.19 85 TYR A C 1
ATOM 652 O O . TYR A 1 85 ? -4.457 16.891 30.953 1 95.19 85 TYR A O 1
ATOM 660 N N . ASN A 1 86 ? -4.598 15.641 32.812 1 94.69 86 ASN A N 1
ATOM 661 C CA . ASN A 1 86 ? -4.188 16.719 33.688 1 94.69 86 ASN A CA 1
ATOM 662 C C . ASN A 1 86 ? -2.725 16.562 34.094 1 94.69 86 ASN A C 1
ATOM 664 O O . ASN A 1 86 ? -2.105 17.531 34.562 1 94.69 86 ASN A O 1
ATOM 668 N N . ARG A 1 87 ? -2.275 15.328 33.969 1 95.88 87 ARG A N 1
ATOM 669 C CA . ARG A 1 87 ? -0.876 15.023 34.25 1 95.88 87 ARG A CA 1
ATOM 670 C C . ARG A 1 87 ? -0.215 14.336 33.062 1 95.88 87 ARG A C 1
ATOM 672 O O . ARG A 1 87 ? -0.747 13.359 32.531 1 95.88 87 ARG A O 1
ATOM 679 N N . THR A 1 88 ? 0.885 14.852 32.656 1 96.19 88 THR A N 1
ATOM 680 C CA . THR A 1 88 ? 1.639 14.281 31.547 1 96.19 88 THR A CA 1
ATOM 681 C C . THR A 1 88 ? 3.137 14.328 31.828 1 96.19 88 THR A C 1
ATOM 683 O O . THR A 1 88 ? 3.568 14.898 32.812 1 96.19 88 THR A O 1
ATOM 686 N N . CYS A 1 89 ? 3.879 13.641 31.047 1 96.69 89 CYS A N 1
ATOM 687 C CA . CYS A 1 89 ? 5.332 13.672 31.172 1 96.69 89 CYS A CA 1
ATOM 688 C C . CYS A 1 89 ? 5.887 15.047 30.844 1 96.69 89 CYS A C 1
ATOM 690 O O . CYS A 1 89 ? 5.633 15.578 29.75 1 96.69 89 CYS A O 1
ATOM 692 N N . GLN A 1 90 ? 6.523 15.672 31.719 1 95.19 90 GLN A N 1
ATOM 693 C CA . GLN A 1 90 ? 7.332 16.859 31.484 1 95.19 90 GLN A CA 1
ATOM 694 C C . GLN A 1 90 ? 8.805 16.516 31.344 1 95.19 90 GLN A C 1
ATOM 696 O O . GLN A 1 90 ? 9.453 16.094 32.312 1 95.19 90 GLN A O 1
ATOM 701 N N . CYS A 1 91 ? 9.328 16.688 30.156 1 97 91 CYS A N 1
ATOM 702 C CA . CYS A 1 91 ? 10.664 16.188 29.828 1 97 91 CYS A CA 1
ATOM 703 C C . CYS A 1 91 ? 11.727 17.219 30.172 1 97 91 CYS A C 1
ATOM 705 O O . CYS A 1 91 ? 11.461 18.422 30.172 1 97 91 CYS A O 1
ATOM 707 N N . THR A 1 92 ? 12.867 16.797 30.438 1 96.38 92 THR A N 1
ATOM 708 C CA . THR A 1 92 ? 13.984 17.641 30.844 1 96.38 92 THR A CA 1
ATOM 709 C C . THR A 1 92 ? 15.008 17.75 29.719 1 96.38 92 THR A C 1
ATOM 711 O O . THR A 1 92 ? 15.188 16.828 28.922 1 96.38 92 THR A O 1
ATOM 714 N N . GLY A 1 93 ? 15.633 18.922 29.703 1 95.75 93 GLY A N 1
ATOM 715 C CA . GLY A 1 93 ? 16.703 19.078 28.719 1 95.75 93 GLY A CA 1
ATOM 716 C C . GLY A 1 93 ? 16.203 19.016 27.297 1 95.75 93 GLY A C 1
ATOM 717 O O . GLY A 1 93 ? 15.266 19.719 26.922 1 95.75 93 GLY A O 1
ATOM 718 N N . ASN A 1 94 ? 16.984 18.078 26.5 1 97.19 94 ASN A N 1
ATOM 719 C CA . ASN A 1 94 ? 16.672 17.969 25.078 1 97.19 94 ASN A CA 1
ATOM 720 C C . ASN A 1 94 ? 15.836 16.719 24.766 1 97.19 94 ASN A C 1
ATOM 722 O O . ASN A 1 94 ? 15.82 16.25 23.641 1 97.19 94 ASN A O 1
ATOM 726 N N . PHE A 1 95 ? 15.227 16.203 25.859 1 97.31 95 PHE A N 1
ATOM 727 C CA . PHE A 1 95 ? 14.312 15.078 25.672 1 97.31 95 PHE A CA 1
ATOM 728 C C . PHE A 1 95 ? 12.914 15.586 25.328 1 97.31 95 PHE A C 1
ATOM 730 O O . PHE A 1 95 ? 12.539 16.688 25.719 1 97.31 95 PHE A O 1
ATOM 737 N N . MET A 1 96 ? 12.18 14.773 24.594 1 95.94 96 MET A N 1
ATOM 738 C CA . MET A 1 96 ? 10.797 15.109 24.266 1 95.94 96 MET A CA 1
ATOM 739 C C . MET A 1 96 ? 9.984 13.844 24.016 1 95.94 96 MET A C 1
ATOM 741 O O . MET A 1 96 ? 10.484 12.727 24.172 1 95.94 96 MET A O 1
ATOM 745 N N . GLY A 1 97 ? 8.734 13.992 23.719 1 94.38 97 GLY A N 1
ATOM 746 C CA . GLY A 1 97 ? 7.836 12.883 23.469 1 94.38 97 GLY A CA 1
ATOM 747 C C . GLY A 1 97 ? 6.906 12.586 24.625 1 94.38 97 GLY A C 1
ATOM 748 O O . GLY A 1 97 ? 7.105 13.094 25.734 1 94.38 97 GLY A O 1
ATOM 749 N N . PHE A 1 98 ? 6 11.648 24.375 1 95.44 98 PHE A N 1
ATOM 750 C CA . PHE A 1 98 ? 4.953 11.406 25.359 1 95.44 98 PHE A CA 1
ATOM 751 C C . PHE A 1 98 ? 5.496 10.617 26.547 1 95.44 98 PHE A C 1
ATOM 753 O O . PHE A 1 98 ? 4.848 10.531 27.594 1 95.44 98 PHE A O 1
ATOM 760 N N . ASN A 1 99 ? 6.695 10.008 26.422 1 96.5 99 ASN A N 1
ATOM 761 C CA . ASN A 1 99 ? 7.344 9.305 27.531 1 96.5 99 ASN A CA 1
ATOM 762 C C . ASN A 1 99 ? 8.781 9.766 27.719 1 96.5 99 ASN A C 1
ATOM 764 O O . ASN A 1 99 ? 9.602 9.055 28.312 1 96.5 99 ASN A O 1
ATOM 768 N N . CYS A 1 100 ? 9.07 10.938 27.047 1 96.94 100 CYS A N 1
ATOM 769 C CA . CYS A 1 100 ? 10.398 11.547 27.109 1 96.94 100 CYS A CA 1
ATOM 770 C C . CYS A 1 100 ? 11.453 10.609 26.516 1 96.94 100 CYS A C 1
ATOM 772 O O . CYS A 1 100 ? 12.586 10.578 26.984 1 96.94 100 CYS A O 1
ATOM 774 N N . GLY A 1 101 ? 11.016 9.789 25.594 1 95.38 101 GLY A N 1
ATOM 775 C CA . GLY A 1 101 ? 11.914 8.805 25 1 95.38 101 GLY A CA 1
ATOM 776 C C . GLY A 1 101 ? 12.594 9.312 23.734 1 95.38 101 GLY A C 1
ATOM 777 O O . GLY A 1 101 ? 13.484 8.656 23.203 1 95.38 101 GLY A O 1
ATOM 778 N N . SER A 1 102 ? 12.219 10.5 23.281 1 95.12 102 SER A N 1
ATOM 779 C CA . SER A 1 102 ? 12.75 11.055 22.031 1 95.12 102 SER A CA 1
ATOM 780 C C . SER A 1 102 ? 13.578 12.312 22.312 1 95.12 102 SER A C 1
ATOM 782 O O . SER A 1 102 ? 13.562 12.844 23.422 1 95.12 102 SER A O 1
ATOM 784 N N . CYS A 1 103 ? 14.391 12.695 21.312 1 96.44 103 CYS A N 1
ATOM 785 C CA . CYS A 1 103 ? 15.156 13.93 21.391 1 96.44 103 CYS A CA 1
ATOM 786 C C . CYS A 1 103 ? 14.391 15.086 20.75 1 96.44 103 CYS A C 1
ATOM 788 O O . CYS A 1 103 ? 13.633 14.891 19.797 1 96.44 103 CYS A O 1
ATOM 790 N N . LYS A 1 104 ? 14.578 16.297 21.312 1 96 104 LYS A N 1
ATOM 791 C CA . LYS A 1 104 ? 14.062 17.5 20.672 1 96 104 LYS A CA 1
ATOM 792 C C . LYS A 1 104 ? 14.633 17.641 19.25 1 96 104 LYS A C 1
ATOM 794 O O . LYS A 1 104 ? 15.695 17.109 18.953 1 96 104 LYS A O 1
ATOM 799 N N . PHE A 1 105 ? 13.883 18.344 18.469 1 94.56 105 PHE A N 1
ATOM 800 C CA . PHE A 1 105 ? 14.328 18.578 17.109 1 94.56 105 PHE A CA 1
ATOM 801 C C . PHE A 1 105 ? 15.695 19.266 17.094 1 94.56 105 PHE A C 1
ATOM 803 O O . PHE A 1 105 ? 15.945 20.188 17.875 1 94.56 105 PHE A O 1
ATOM 810 N N . GLY A 1 106 ? 16.625 18.797 16.281 1 94.31 106 GLY A N 1
ATOM 811 C CA . GLY A 1 106 ? 17.969 19.359 16.188 1 94.31 106 GLY A CA 1
ATOM 812 C C . GLY A 1 106 ? 18.969 18.641 17.078 1 94.31 106 GLY A C 1
ATOM 813 O O . GLY A 1 106 ? 20.156 18.953 17.047 1 94.31 106 GLY A O 1
ATOM 814 N N . PHE A 1 107 ? 18.469 17.703 17.859 1 96.44 107 PHE A N 1
ATOM 815 C CA . PHE A 1 107 ? 19.359 16.953 18.734 1 96.44 107 PHE A CA 1
ATOM 816 C C . PHE A 1 107 ? 19.219 15.461 18.5 1 96.44 107 PHE A C 1
ATOM 818 O O . PHE A 1 107 ? 18.188 15 18 1 96.44 107 PHE A O 1
ATOM 825 N N . GLY A 1 108 ? 20.344 14.68 18.781 1 94.75 108 GLY A N 1
ATOM 826 C CA . GLY A 1 108 ? 20.359 13.234 18.703 1 94.75 108 GLY A CA 1
ATOM 827 C C . GLY A 1 108 ? 21.297 12.602 19.719 1 94.75 108 GLY A C 1
ATOM 828 O O . GLY A 1 108 ? 21.734 13.258 20.656 1 94.75 108 GLY A O 1
ATOM 829 N N . GLY A 1 109 ? 21.453 11.273 19.562 1 93.25 109 GLY A N 1
ATOM 830 C CA . GLY A 1 109 ? 22.281 10.539 20.5 1 93.25 109 GLY A CA 1
ATOM 831 C C . GLY A 1 109 ? 21.5 9.992 21.672 1 93.25 109 GLY A C 1
ATOM 832 O O . GLY A 1 109 ? 20.359 10.406 21.922 1 93.25 109 GLY A O 1
ATOM 833 N N . PRO A 1 110 ? 22.109 9.156 22.453 1 90.81 110 PRO A N 1
ATOM 834 C CA . PRO A 1 110 ? 21.406 8.508 23.562 1 90.81 110 PRO A CA 1
ATOM 835 C C . PRO A 1 110 ? 20.984 9.484 24.641 1 90.81 110 PRO A C 1
ATOM 837 O O . PRO A 1 110 ? 19.969 9.266 25.328 1 90.81 110 PRO A O 1
ATOM 840 N N . ASP A 1 111 ? 21.703 10.641 24.781 1 94.75 111 ASP A N 1
ATOM 841 C CA . ASP A 1 111 ? 21.391 11.609 25.828 1 94.75 111 ASP A CA 1
ATOM 842 C C . ASP A 1 111 ? 20.828 12.898 25.234 1 94.75 111 ASP A C 1
ATOM 844 O O . ASP A 1 111 ? 20.656 13.891 25.938 1 94.75 111 ASP A O 1
ATOM 848 N N . CYS A 1 112 ? 20.578 12.906 23.922 1 97 112 CYS A N 1
ATOM 849 C CA . CYS A 1 112 ? 20.031 14.047 23.203 1 97 112 CYS A CA 1
ATOM 850 C C . CYS A 1 112 ? 20.922 15.273 23.344 1 97 112 CYS A C 1
ATOM 852 O O . CYS A 1 112 ? 20.422 16.391 23.562 1 97 112 CYS A O 1
ATOM 854 N N . THR A 1 113 ? 22.219 15.047 23.266 1 96.69 113 THR A N 1
ATOM 855 C CA . THR A 1 113 ? 23.141 16.156 23.438 1 96.69 113 THR A CA 1
ATOM 856 C C . THR A 1 113 ? 23.922 16.422 22.141 1 96.69 113 THR A C 1
ATOM 858 O O . THR A 1 113 ? 24.625 17.422 22.031 1 96.69 113 THR A O 1
ATOM 861 N N . GLU A 1 114 ? 23.734 15.57 21.188 1 96.62 114 GLU A N 1
ATOM 862 C CA . GLU A 1 114 ? 24.406 15.734 19.906 1 96.62 114 GLU A CA 1
ATOM 863 C C . GLU A 1 114 ? 23.594 16.609 18.953 1 96.62 114 GLU A C 1
ATOM 865 O O . GLU A 1 114 ? 22.469 16.25 18.594 1 96.62 114 GLU A O 1
ATOM 870 N N . ARG A 1 115 ? 24.188 17.625 18.516 1 95.81 115 ARG A N 1
ATOM 871 C CA . ARG A 1 115 ? 23.5 18.5 17.562 1 95.81 115 ARG A CA 1
ATOM 872 C C . ARG A 1 115 ? 23.391 17.844 16.188 1 95.81 115 ARG A C 1
ATOM 874 O O . ARG A 1 115 ? 24.344 17.203 15.727 1 95.81 115 ARG A O 1
ATOM 881 N N . ARG A 1 116 ? 22.234 17.938 15.656 1 93.44 116 ARG A N 1
ATOM 882 C CA . ARG A 1 116 ? 21.969 17.375 14.328 1 93.44 116 ARG A CA 1
ATOM 883 C C . ARG A 1 116 ? 21.328 18.422 13.422 1 93.44 116 ARG A C 1
ATOM 885 O O . ARG A 1 116 ? 20.281 18.984 13.75 1 93.44 116 ARG A O 1
ATOM 892 N N . LEU A 1 117 ? 21.984 18.672 12.305 1 93 117 LEU A N 1
ATOM 893 C CA . LEU A 1 117 ? 21.438 19.609 11.32 1 93 117 LEU A CA 1
ATOM 894 C C . LEU A 1 117 ? 21.016 18.875 10.047 1 93 117 LEU A C 1
ATOM 896 O O . LEU A 1 117 ? 21.859 18.266 9.383 1 93 117 LEU A O 1
ATOM 900 N N . LEU A 1 118 ? 19.781 18.875 9.805 1 94.88 118 LEU A N 1
ATOM 901 C CA . LEU A 1 118 ? 19.25 18.281 8.594 1 94.88 118 LEU A CA 1
ATOM 902 C C . LEU A 1 118 ? 18.688 19.344 7.66 1 94.88 118 LEU A C 1
ATOM 904 O O . LEU A 1 118 ? 18.031 20.281 8.109 1 94.88 118 LEU A O 1
ATOM 908 N N . VAL A 1 119 ? 18.969 19.25 6.398 1 95.31 119 VAL A N 1
ATOM 909 C CA . VAL A 1 119 ? 18.562 20.234 5.406 1 95.31 119 VAL A CA 1
ATOM 910 C C . VAL A 1 119 ? 17.625 19.594 4.391 1 95.31 119 VAL A C 1
ATOM 912 O O . VAL A 1 119 ? 17.938 18.547 3.818 1 95.31 119 VAL A O 1
ATOM 915 N N . ARG A 1 120 ? 16.469 20.172 4.254 1 97.88 120 ARG A N 1
ATOM 916 C CA . ARG A 1 120 ? 15.555 19.719 3.209 1 97.88 120 ARG A CA 1
ATOM 917 C C . ARG A 1 120 ? 16.031 20.172 1.833 1 97.88 120 ARG A C 1
ATOM 919 O O . ARG A 1 120 ? 16.531 21.297 1.679 1 97.88 120 ARG A O 1
ATOM 926 N N . ARG A 1 121 ? 15.875 19.344 0.862 1 98.38 121 ARG A N 1
ATOM 927 C CA . ARG A 1 121 ? 16.297 19.656 -0.5 1 98.38 121 ARG A CA 1
ATOM 928 C C . ARG A 1 121 ? 15.094 19.734 -1.44 1 98.38 121 ARG A C 1
ATOM 930 O O . ARG A 1 121 ? 14.023 19.188 -1.131 1 98.38 121 ARG A O 1
ATOM 937 N N . ASN A 1 122 ? 15.281 20.484 -2.496 1 98.75 122 ASN A N 1
ATOM 938 C CA . ASN A 1 122 ? 14.281 20.438 -3.553 1 98.75 122 ASN A CA 1
ATOM 939 C C . ASN A 1 122 ? 14.133 19.031 -4.121 1 98.75 122 ASN A C 1
ATOM 941 O O . ASN A 1 122 ? 15.133 18.344 -4.367 1 98.75 122 ASN A O 1
ATOM 945 N N . ILE A 1 123 ? 12.938 18.641 -4.336 1 98.81 123 ILE A N 1
ATOM 946 C CA . ILE A 1 123 ? 12.68 17.281 -4.781 1 98.81 123 ILE A CA 1
ATOM 947 C C . ILE A 1 123 ? 13.367 17.031 -6.121 1 98.81 123 ILE A C 1
ATOM 949 O O . ILE A 1 123 ? 13.805 15.914 -6.406 1 98.81 123 ILE A O 1
ATOM 953 N N . PHE A 1 124 ? 13.555 18.031 -6.945 1 98.56 124 PHE A N 1
ATOM 954 C CA . PHE A 1 124 ? 14.148 17.891 -8.273 1 98.56 124 PHE A CA 1
ATOM 955 C C . PHE A 1 124 ? 15.664 17.797 -8.18 1 98.56 124 PHE A C 1
ATOM 957 O O . PHE A 1 124 ? 16.328 17.469 -9.156 1 98.56 124 PHE A O 1
ATOM 964 N N . ASP A 1 125 ? 16.219 18.062 -6.988 1 98.44 125 ASP A N 1
ATOM 965 C CA . ASP A 1 125 ? 17.656 17.969 -6.785 1 98.44 125 ASP A CA 1
ATOM 966 C C . ASP A 1 125 ? 18.047 16.609 -6.203 1 98.44 125 ASP A C 1
ATOM 968 O O . ASP A 1 125 ? 19.219 16.312 -6.02 1 98.44 125 ASP A O 1
ATOM 972 N N . LEU A 1 126 ? 17.078 15.773 -5.91 1 98.25 126 LEU A N 1
ATOM 973 C CA . LEU A 1 126 ? 17.359 14.438 -5.395 1 98.25 126 LEU A CA 1
ATOM 974 C C . LEU A 1 126 ? 17.812 13.508 -6.516 1 98.25 126 LEU A C 1
ATOM 976 O O . LEU A 1 126 ? 17.312 13.594 -7.641 1 98.25 126 LEU A O 1
ATOM 980 N N . SER A 1 127 ? 18.75 12.625 -6.152 1 97.19 127 SER A N 1
ATOM 981 C CA . SER A 1 127 ? 19.031 11.523 -7.066 1 97.19 127 SER A CA 1
ATOM 982 C C . SER A 1 127 ? 17.844 10.578 -7.191 1 97.19 127 SER A C 1
ATOM 984 O O . SER A 1 127 ? 16.922 10.625 -6.379 1 97.19 127 SER A O 1
ATOM 986 N N . VAL A 1 128 ? 17.859 9.75 -8.195 1 95 128 VAL A N 1
ATOM 987 C CA . VAL A 1 128 ? 16.75 8.82 -8.43 1 95 128 VAL A CA 1
ATOM 988 C C . VAL A 1 128 ? 16.578 7.906 -7.219 1 95 128 VAL A C 1
ATOM 990 O O . VAL A 1 128 ? 15.469 7.77 -6.695 1 95 128 VAL A O 1
ATOM 993 N N . PRO A 1 129 ? 17.656 7.371 -6.602 1 95.56 129 PRO A N 1
ATOM 994 C CA . PRO A 1 129 ? 17.469 6.527 -5.422 1 95.56 129 PRO A CA 1
ATOM 995 C C . PRO A 1 129 ? 16.906 7.297 -4.223 1 95.56 129 PRO A C 1
ATOM 997 O O . PRO A 1 129 ? 16.094 6.766 -3.463 1 95.56 129 PRO A O 1
ATOM 1000 N N . GLU A 1 130 ? 17.297 8.562 -4.098 1 97.31 130 GLU A N 1
ATOM 1001 C CA . GLU A 1 130 ? 16.797 9.383 -2.998 1 97.31 130 GLU A CA 1
ATOM 1002 C C . GLU A 1 130 ? 15.305 9.648 -3.152 1 97.31 130 GLU A C 1
ATOM 1004 O O . GLU A 1 130 ? 14.547 9.562 -2.182 1 97.31 130 GLU A O 1
ATOM 1009 N N . LYS A 1 131 ? 14.961 9.977 -4.371 1 97.75 131 LYS A N 1
ATOM 1010 C CA . LYS A 1 131 ? 13.555 10.242 -4.668 1 97.75 131 LYS A CA 1
ATOM 1011 C C . LYS A 1 131 ? 12.711 8.984 -4.453 1 97.75 131 LYS A C 1
ATOM 1013 O O . LYS A 1 131 ? 11.648 9.047 -3.832 1 97.75 131 LYS A O 1
ATOM 1018 N N . ASP A 1 132 ? 13.211 7.852 -4.926 1 96.88 132 ASP A N 1
ATOM 1019 C CA . ASP A 1 132 ? 12.484 6.594 -4.785 1 96.88 132 ASP A CA 1
ATOM 1020 C C . ASP A 1 132 ? 12.352 6.199 -3.316 1 96.88 132 ASP A C 1
ATOM 1022 O O . ASP A 1 132 ? 11.312 5.684 -2.9 1 96.88 132 ASP A O 1
ATOM 1026 N N . LYS A 1 133 ? 13.383 6.449 -2.578 1 97.75 133 LYS A N 1
ATOM 1027 C CA . LYS A 1 133 ? 13.344 6.188 -1.143 1 97.75 133 LYS A CA 1
ATOM 1028 C C . LYS A 1 133 ? 12.258 7.012 -0.458 1 97.75 133 LYS A C 1
ATOM 1030 O O . LYS A 1 133 ? 11.523 6.5 0.392 1 97.75 133 LYS A O 1
ATOM 1035 N N . PHE A 1 134 ? 12.18 8.281 -0.866 1 98.69 134 PHE A N 1
ATOM 1036 C CA . PHE A 1 134 ? 11.148 9.148 -0.324 1 98.69 134 PHE A CA 1
ATOM 1037 C C . PHE A 1 134 ? 9.758 8.594 -0.614 1 98.69 134 PHE A C 1
ATOM 1039 O O . PHE A 1 134 ? 8.922 8.492 0.287 1 98.69 134 PHE A O 1
ATOM 1046 N N . LEU A 1 135 ? 9.531 8.156 -1.818 1 98.44 135 LEU A N 1
ATOM 1047 C CA . LEU A 1 135 ? 8.242 7.602 -2.205 1 98.44 135 LEU A CA 1
ATOM 1048 C C . LEU A 1 135 ? 7.957 6.305 -1.459 1 98.44 135 LEU A C 1
ATOM 1050 O O . LEU A 1 135 ? 6.836 6.078 -0.999 1 98.44 135 LEU A O 1
ATOM 1054 N N . ALA A 1 136 ? 8.969 5.484 -1.33 1 98.38 136 ALA A N 1
ATOM 1055 C CA . ALA A 1 136 ? 8.828 4.211 -0.625 1 98.38 136 ALA A CA 1
ATOM 1056 C C . ALA A 1 136 ? 8.484 4.438 0.845 1 98.38 136 ALA A C 1
ATOM 1058 O O . ALA A 1 136 ? 7.648 3.727 1.409 1 98.38 136 ALA A O 1
ATOM 1059 N N . TYR A 1 137 ? 9.125 5.445 1.482 1 98.75 137 TYR A N 1
ATOM 1060 C CA . TYR A 1 137 ? 8.867 5.754 2.883 1 98.75 137 TYR A CA 1
ATOM 1061 C C . TYR A 1 137 ? 7.418 6.191 3.086 1 98.75 137 TYR A C 1
ATOM 1063 O O . TYR A 1 137 ? 6.773 5.789 4.059 1 98.75 137 TYR A O 1
ATOM 1071 N N . LEU A 1 138 ? 6.91 6.973 2.141 1 98.69 138 LEU A N 1
ATOM 1072 C CA . LEU A 1 138 ? 5.52 7.391 2.238 1 98.69 138 LEU A CA 1
ATOM 1073 C C . LEU A 1 138 ? 4.582 6.195 2.088 1 98.69 138 LEU A C 1
ATOM 1075 O O . LEU A 1 138 ? 3.598 6.078 2.822 1 98.69 138 LEU A O 1
ATOM 1079 N N . THR A 1 139 ? 4.914 5.371 1.164 1 97.81 139 THR A N 1
ATOM 1080 C CA . THR A 1 139 ? 4.105 4.176 0.952 1 97.81 139 THR A CA 1
ATOM 1081 C C . THR A 1 139 ? 4.117 3.285 2.191 1 97.81 139 THR A C 1
ATOM 1083 O O . THR A 1 139 ? 3.074 2.793 2.619 1 97.81 139 THR A O 1
ATOM 1086 N N . LEU A 1 140 ? 5.285 3.092 2.736 1 98.06 140 LEU A N 1
ATOM 1087 C CA . LEU A 1 140 ? 5.402 2.305 3.961 1 98.06 140 LEU A CA 1
ATOM 1088 C C . LEU A 1 140 ? 4.57 2.914 5.082 1 98.06 140 LEU A C 1
ATOM 1090 O O . LEU A 1 140 ? 3.848 2.203 5.781 1 98.06 140 LEU A O 1
ATOM 1094 N N . ALA A 1 141 ? 4.617 4.227 5.227 1 98.75 141 ALA A N 1
ATOM 1095 C CA . ALA A 1 141 ? 3.887 4.93 6.277 1 98.75 141 ALA A CA 1
ATOM 1096 C C . ALA A 1 141 ? 2.381 4.754 6.109 1 98.75 141 ALA A C 1
ATOM 1098 O O . ALA A 1 141 ? 1.649 4.637 7.094 1 98.75 141 ALA A O 1
ATOM 1099 N N . LYS A 1 142 ? 1.929 4.742 4.848 1 98.44 142 LYS A N 1
ATOM 1100 C CA . LYS A 1 142 ? 0.509 4.625 4.527 1 98.44 142 LYS A CA 1
ATOM 1101 C C . LYS A 1 142 ? -0.018 3.234 4.867 1 98.44 142 LYS A C 1
ATOM 1103 O O . LYS A 1 142 ? -1.224 3.049 5.043 1 98.44 142 LYS A O 1
ATOM 1108 N N . HIS A 1 143 ? 0.936 2.293 5.074 1 96.88 143 HIS A N 1
ATOM 1109 C CA . HIS A 1 143 ? 0.496 0.916 5.262 1 96.88 143 HIS A CA 1
ATOM 1110 C C . HIS A 1 143 ? 1.059 0.33 6.555 1 96.88 143 HIS A C 1
ATOM 1112 O O . HIS A 1 143 ? 1.109 -0.892 6.715 1 96.88 143 HIS A O 1
ATOM 1118 N N . THR A 1 144 ? 1.479 1.192 7.441 1 97.44 144 THR A N 1
ATOM 1119 C CA . THR A 1 144 ? 1.973 0.778 8.75 1 97.44 144 THR A CA 1
ATOM 1120 C C . THR A 1 144 ? 1.13 1.389 9.867 1 97.44 144 THR A C 1
ATOM 1122 O O . THR A 1 144 ? 1.057 2.611 10 1 97.44 144 THR A O 1
ATOM 1125 N N . THR A 1 145 ? 0.523 0.55 10.641 1 97.69 145 THR A N 1
ATOM 1126 C CA . THR A 1 145 ? -0.212 1.043 11.797 1 97.69 145 THR A CA 1
ATOM 1127 C C . THR A 1 145 ? 0.732 1.713 12.789 1 97.69 145 THR A C 1
ATOM 1129 O O . THR A 1 145 ? 1.789 1.168 13.117 1 97.69 145 THR A O 1
ATOM 1132 N N . SER A 1 146 ? 0.412 2.881 13.227 1 98.19 146 SER A N 1
ATOM 1133 C CA . SER A 1 146 ? 1.26 3.564 14.203 1 98.19 146 SER A CA 1
ATOM 1134 C C . SER A 1 146 ? 1.398 2.75 15.484 1 98.19 146 SER A C 1
ATOM 1136 O O . SER A 1 146 ? 0.398 2.359 16.094 1 98.19 146 SER A O 1
ATOM 1138 N N . PRO A 1 147 ? 2.586 2.523 15.867 1 96.62 147 PRO A N 1
ATOM 1139 C CA . PRO A 1 147 ? 2.758 1.795 17.125 1 96.62 147 PRO A CA 1
ATOM 1140 C C . PRO A 1 147 ? 2.527 2.672 18.359 1 96.62 147 PRO A C 1
ATOM 1142 O O . PRO A 1 147 ? 2.305 2.158 19.453 1 96.62 147 PRO A O 1
ATOM 1145 N N . ASP A 1 148 ? 2.479 3.988 18.141 1 97.06 148 ASP A N 1
ATOM 1146 C CA . ASP A 1 148 ? 2.523 4.883 19.297 1 97.06 148 ASP A CA 1
ATOM 1147 C C . ASP A 1 148 ? 1.178 5.57 19.516 1 97.06 148 ASP A C 1
ATOM 1149 O O . ASP A 1 148 ? 0.818 5.898 20.641 1 97.06 148 ASP A O 1
ATOM 1153 N N . TYR A 1 149 ? 0.464 5.754 18.422 1 98.06 149 TYR A N 1
ATOM 1154 C CA . TYR A 1 149 ? -0.66 6.672 18.562 1 98.06 149 TYR A CA 1
ATOM 1155 C C . TYR A 1 149 ? -1.939 6.055 18.016 1 98.06 149 TYR A C 1
ATOM 1157 O O . TYR A 1 149 ? -1.892 5.168 17.156 1 98.06 149 TYR A O 1
ATOM 1165 N N . VAL A 1 150 ? -3.043 6.469 18.547 1 98.5 150 VAL A N 1
ATOM 1166 C CA . VAL A 1 150 ? -4.398 6.172 18.094 1 98.5 150 VAL A CA 1
ATOM 1167 C C . VAL A 1 150 ? -5.172 7.473 17.906 1 98.5 150 VAL A C 1
ATOM 1169 O O . VAL A 1 150 ? -4.668 8.555 18.203 1 98.5 150 VAL A O 1
ATOM 1172 N N . ILE A 1 151 ? -6.359 7.43 17.344 1 98.38 151 ILE A N 1
ATOM 1173 C CA . ILE A 1 151 ? -7.148 8.633 17.125 1 98.38 151 ILE A CA 1
ATOM 1174 C C . ILE A 1 151 ? -8.523 8.484 17.781 1 98.38 151 ILE A C 1
ATOM 1176 O O . ILE A 1 151 ? -9.117 7.406 17.75 1 98.38 151 ILE A O 1
ATOM 1180 N N . PRO A 1 152 ? -9.008 9.516 18.453 1 97.06 152 PRO A N 1
ATOM 1181 C CA . PRO A 1 152 ? -10.375 9.461 18.969 1 97.06 152 PRO A CA 1
ATOM 1182 C C . PRO A 1 152 ? -11.43 9.523 17.875 1 97.06 152 PRO A C 1
ATOM 1184 O O . PRO A 1 152 ? -11.258 10.242 16.875 1 97.06 152 PRO A O 1
ATOM 1187 N N . THR A 1 153 ? -12.469 8.82 18.047 1 96.62 153 THR A N 1
ATOM 1188 C CA . THR A 1 153 ? -13.57 8.82 17.094 1 96.62 153 THR A CA 1
ATOM 1189 C C . THR A 1 153 ? -14.805 9.484 17.688 1 96.62 153 THR A C 1
ATOM 1191 O O . THR A 1 153 ? -15.844 9.594 17.031 1 96.62 153 THR A O 1
ATOM 1194 N N . GLY A 1 154 ? -14.711 9.961 18.922 1 94.25 154 GLY A N 1
ATOM 1195 C CA . GLY A 1 154 ? -15.711 10.742 19.641 1 94.25 154 GLY A CA 1
ATOM 1196 C C . GLY A 1 154 ? -15.094 11.727 20.609 1 94.25 154 GLY A C 1
ATOM 1197 O O . GLY A 1 154 ? -13.898 11.672 20.891 1 94.25 154 GLY A O 1
ATOM 1198 N N . THR A 1 155 ? -15.906 12.695 21.047 1 93.75 155 THR A N 1
ATOM 1199 C CA . THR A 1 155 ? -15.469 13.656 22.047 1 93.75 155 THR A CA 1
ATOM 1200 C C . THR A 1 155 ? -15.328 12.992 23.422 1 93.75 155 THR A C 1
ATOM 1202 O O . THR A 1 155 ? -15.828 11.883 23.625 1 93.75 155 THR A O 1
ATOM 1205 N N . TYR A 1 156 ? -14.656 13.695 24.297 1 94.25 156 TYR A N 1
ATOM 1206 C CA . TYR A 1 156 ? -14.508 13.164 25.641 1 94.25 156 TYR A CA 1
ATOM 1207 C C . TYR A 1 156 ? -15.867 12.914 26.281 1 94.25 156 TYR A C 1
ATOM 1209 O O . TYR A 1 156 ? -16.062 11.898 26.953 1 94.25 156 TYR A O 1
ATOM 1217 N N . SER A 1 157 ? -16.75 13.852 26.078 1 92.75 157 SER A N 1
ATOM 1218 C CA . SER A 1 157 ? -18.094 13.703 26.609 1 92.75 157 SER A CA 1
ATOM 1219 C C . SER A 1 157 ? -18.781 12.461 26.047 1 92.75 157 SER A C 1
ATOM 1221 O O . SER A 1 157 ? -19.453 11.719 26.766 1 92.75 157 SER A O 1
ATOM 1223 N N . GLN A 1 158 ? -18.625 12.195 24.797 1 93.81 158 GLN A N 1
ATOM 1224 C CA . GLN A 1 158 ? -19.234 11.039 24.141 1 93.81 158 GLN A CA 1
ATOM 1225 C C . GLN A 1 158 ? -18.609 9.742 24.641 1 93.81 158 GLN A C 1
ATOM 1227 O O . GLN A 1 158 ? -19.203 8.672 24.5 1 93.81 158 GLN A O 1
ATOM 1232 N N . MET A 1 159 ? -17.453 9.844 25.25 1 96.44 159 MET A N 1
ATOM 1233 C CA . MET A 1 159 ? -16.766 8.695 25.828 1 96.44 159 MET A CA 1
ATOM 1234 C C . MET A 1 159 ? -17.219 8.461 27.266 1 96.44 159 MET A C 1
ATOM 1236 O O . MET A 1 159 ? -16.578 7.73 28.016 1 96.44 159 MET A O 1
ATOM 1240 N N . ASN A 1 160 ? -18.266 9.047 27.641 1 96.94 160 ASN A N 1
ATOM 1241 C CA . ASN A 1 160 ? -18.719 9.016 29.016 1 96.94 160 ASN A CA 1
ATOM 1242 C C . ASN A 1 160 ? -17.641 9.453 29.984 1 96.94 160 ASN A C 1
ATOM 1244 O O . ASN A 1 160 ? -17.328 8.742 30.953 1 96.94 160 ASN A O 1
ATOM 1248 N N . ASN A 1 161 ? -17.016 10.5 29.562 1 94.5 161 ASN A N 1
ATOM 1249 C CA . ASN A 1 161 ? -15.953 11.125 30.344 1 94.5 161 ASN A CA 1
ATOM 1250 C C . ASN A 1 161 ? -14.828 10.141 30.641 1 94.5 161 ASN A C 1
ATOM 1252 O O . ASN A 1 161 ? -14.375 10.031 31.781 1 94.5 161 ASN A O 1
ATOM 1256 N N . GLY A 1 162 ? -14.57 9.328 29.719 1 95.62 162 GLY A N 1
ATOM 1257 C CA . GLY A 1 162 ? -13.383 8.484 29.781 1 95.62 162 GLY A CA 1
ATOM 1258 C C . GLY A 1 162 ? -13.703 7.035 30.109 1 95.62 162 GLY A C 1
ATOM 1259 O O . GLY A 1 162 ? -12.867 6.152 29.891 1 95.62 162 GLY A O 1
ATOM 1260 N N . SER A 1 163 ? -14.898 6.691 30.5 1 97.69 163 SER A N 1
ATOM 1261 C CA . SER A 1 163 ? -15.211 5.34 30.938 1 97.69 163 SER A CA 1
ATOM 1262 C C . SER A 1 163 ? -15.438 4.406 29.75 1 97.69 163 SER A C 1
ATOM 1264 O O . SER A 1 163 ? -15.328 3.186 29.891 1 97.69 163 SER A O 1
ATOM 1266 N N . THR A 1 164 ? -15.789 4.922 28.625 1 98.12 164 THR A N 1
ATOM 1267 C CA . THR A 1 164 ? -15.992 4.156 27.391 1 98.12 164 THR A CA 1
ATOM 1268 C C . THR A 1 164 ? -15.164 4.734 26.25 1 98.12 164 THR A C 1
ATOM 1270 O O . THR A 1 164 ? -15.703 5.406 25.375 1 98.12 164 THR A O 1
ATOM 1273 N N . PRO A 1 165 ? -13.906 4.383 26.297 1 97.94 165 PRO A N 1
ATOM 1274 C CA . PRO A 1 165 ? -13 4.977 25.312 1 97.94 165 PRO A CA 1
ATOM 1275 C C . PRO A 1 165 ? -13.438 4.703 23.875 1 97.94 165 PRO A C 1
ATOM 1277 O O . PRO A 1 165 ? -13.906 3.604 23.562 1 97.94 165 PRO A O 1
ATOM 1280 N N . MET A 1 166 ? -13.398 5.69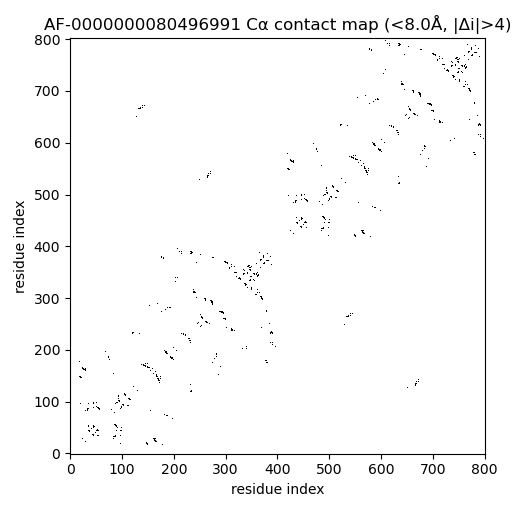9 23 1 97.88 166 MET A N 1
ATOM 1281 C CA . MET A 1 166 ? -13.68 5.609 21.578 1 97.88 166 MET A CA 1
ATOM 1282 C C . MET A 1 166 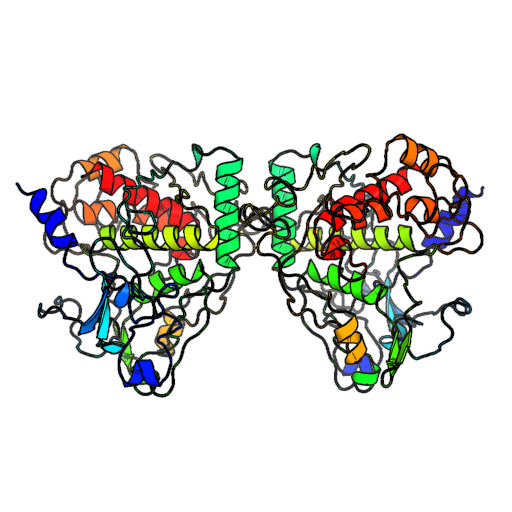? -12.453 5.977 20.75 1 97.88 166 MET A C 1
ATOM 1284 O O . MET A 1 166 ? -12.266 7.141 20.391 1 97.88 166 MET A O 1
ATOM 1288 N N . PHE A 1 167 ? -11.602 4.984 20.453 1 98.38 167 PHE A N 1
ATOM 1289 C CA . PHE A 1 167 ? -10.367 5.215 19.703 1 98.38 167 PHE A CA 1
ATOM 1290 C C . PHE A 1 167 ? -10.203 4.18 18.594 1 98.38 167 PHE A C 1
ATOM 1292 O O . PHE A 1 167 ? -10.688 3.053 18.719 1 98.38 167 PHE A O 1
ATOM 1299 N N . ASN A 1 168 ? -9.625 4.586 17.484 1 98.56 168 ASN A N 1
ATOM 1300 C CA . ASN A 1 168 ? -9.281 3.684 16.391 1 98.56 168 ASN A CA 1
ATOM 1301 C C . ASN A 1 168 ? -7.785 3.689 16.109 1 98.56 168 ASN A C 1
ATOM 1303 O O . ASN A 1 168 ? -7.109 4.691 16.344 1 98.56 168 ASN A O 1
ATOM 1307 N N . ASP A 1 169 ? -7.281 2.562 15.602 1 98.25 169 ASP A N 1
ATOM 1308 C CA . ASP A 1 169 ? -5.949 2.52 15.008 1 98.25 169 ASP A CA 1
ATOM 1309 C C . ASP A 1 169 ? -5.863 3.438 13.789 1 98.25 169 ASP A C 1
ATOM 1311 O O . ASP A 1 169 ? -6.879 3.732 13.156 1 98.25 169 ASP A O 1
ATOM 1315 N N . ILE A 1 170 ? -4.691 3.867 13.508 1 98.44 170 ILE A N 1
ATOM 1316 C CA . ILE A 1 170 ? -4.418 4.711 12.344 1 98.44 170 ILE A CA 1
ATOM 1317 C C . ILE A 1 170 ? -3.008 4.43 11.828 1 98.44 170 ILE A C 1
ATOM 1319 O O . ILE A 1 170 ? -2.105 4.117 12.609 1 98.44 170 ILE A O 1
ATOM 1323 N N . ASN A 1 171 ? -2.824 4.438 10.523 1 98.25 171 ASN A N 1
ATOM 1324 C CA . ASN A 1 171 ? -1.468 4.258 10.016 1 98.25 171 ASN A CA 1
ATOM 1325 C C . ASN A 1 171 ? -0.635 5.527 10.188 1 98.25 171 ASN A C 1
ATOM 1327 O O . ASN A 1 171 ? -1.176 6.594 10.484 1 98.25 171 ASN A O 1
ATOM 1331 N N . VAL A 1 172 ? 0.648 5.426 10 1 98.62 172 VAL A N 1
ATOM 1332 C CA . VAL A 1 172 ? 1.614 6.473 10.312 1 98.62 172 VAL A CA 1
ATOM 1333 C C . VAL A 1 172 ? 1.328 7.715 9.469 1 98.62 172 VAL A C 1
ATOM 1335 O O . VAL A 1 172 ? 1.309 8.836 9.984 1 98.62 172 VAL A O 1
ATOM 1338 N N . TYR A 1 173 ? 1.065 7.57 8.172 1 98.81 173 TYR A N 1
ATOM 1339 C CA . TYR A 1 173 ? 0.81 8.727 7.312 1 98.81 173 TYR A CA 1
ATOM 1340 C C . TYR A 1 173 ? -0.511 9.391 7.68 1 98.81 173 TYR A C 1
ATOM 1342 O O . TYR A 1 173 ? -0.571 10.609 7.852 1 98.81 173 TYR A O 1
ATOM 1350 N N . ASP A 1 174 ? -1.551 8.57 7.871 1 98.81 174 ASP A N 1
ATOM 1351 C CA . ASP A 1 174 ? -2.9 9.094 8.07 1 98.81 174 ASP A CA 1
ATOM 1352 C C . ASP A 1 174 ? -3.053 9.695 9.461 1 98.81 174 ASP A C 1
ATOM 1354 O O . ASP A 1 174 ? -3.98 10.469 9.711 1 98.81 174 ASP A O 1
ATOM 1358 N N . LEU A 1 175 ? -2.178 9.336 10.328 1 98.62 175 LEU A N 1
ATOM 1359 C CA . LEU A 1 175 ? -2.133 10.031 11.609 1 98.62 175 LEU A CA 1
ATOM 1360 C C . LEU A 1 175 ? -2.02 11.539 11.406 1 98.62 175 LEU A C 1
ATOM 1362 O O . LEU A 1 175 ? -2.699 12.312 12.086 1 98.62 175 LEU A O 1
ATOM 1366 N N . PHE A 1 176 ? -1.261 11.891 10.484 1 98.62 176 PHE A N 1
ATOM 1367 C CA . PHE A 1 176 ? -1.019 13.305 10.258 1 98.62 176 PHE A CA 1
ATOM 1368 C C . PHE A 1 176 ? -2.145 13.922 9.438 1 98.62 176 PHE A C 1
ATOM 1370 O O . PHE A 1 176 ? -2.484 15.094 9.617 1 98.62 176 PHE A O 1
ATOM 1377 N N . VAL A 1 177 ? -2.775 13.125 8.555 1 98.69 177 VAL A N 1
ATOM 1378 C CA . VAL A 1 177 ? -3.996 13.586 7.902 1 98.69 177 VAL A CA 1
ATOM 1379 C C . VAL A 1 177 ? -5.066 13.883 8.953 1 98.69 177 VAL A C 1
ATOM 1381 O O . VAL A 1 177 ? -5.691 14.945 8.93 1 98.69 177 VAL A O 1
ATOM 1384 N N . TRP A 1 178 ? -5.199 12.992 9.852 1 98.44 178 TRP A N 1
ATOM 1385 C CA . TRP A 1 178 ? -6.195 13.148 10.906 1 98.44 178 TRP A CA 1
ATOM 1386 C C . TRP A 1 178 ? -5.875 14.344 11.789 1 98.44 178 TRP A C 1
ATOM 1388 O O . TRP A 1 178 ? -6.77 15.102 12.172 1 98.44 178 TRP A O 1
ATOM 1398 N N . THR A 1 179 ? -4.617 14.5 12.094 1 97.5 179 THR A N 1
ATOM 1399 C CA . THR A 1 179 ? -4.199 15.625 12.922 1 97.5 179 THR A CA 1
ATOM 1400 C C . THR A 1 179 ? -4.562 16.953 12.258 1 97.5 179 THR A C 1
ATOM 1402 O O . THR A 1 179 ? -5.07 17.859 12.914 1 97.5 179 THR A O 1
ATOM 1405 N N . HIS A 1 180 ? -4.305 17.031 10.992 1 98.12 180 HIS A N 1
ATOM 1406 C CA . HIS A 1 180 ? -4.652 18.234 10.25 1 98.12 180 HIS A CA 1
ATOM 1407 C C . HIS A 1 180 ? -6.16 18.469 10.234 1 98.12 180 HIS A C 1
ATOM 1409 O O . HIS A 1 180 ? -6.629 19.594 10.406 1 98.12 180 HIS A O 1
ATOM 1415 N N . TYR A 1 181 ? -6.895 17.406 10.055 1 97.44 181 TYR A N 1
ATOM 1416 C CA . TYR A 1 181 ? -8.352 17.453 10.156 1 97.44 181 TYR A CA 1
ATOM 1417 C C . TYR A 1 181 ? -8.781 17.938 11.531 1 97.44 181 TYR A C 1
ATOM 1419 O O . TYR A 1 181 ? -9.586 18.859 11.648 1 97.44 181 TYR A O 1
ATOM 1427 N N . TYR A 1 182 ? -8.234 17.375 12.531 1 96.5 182 TYR A N 1
ATOM 1428 C CA . TYR A 1 182 ? -8.703 17.594 13.898 1 96.5 182 TYR A CA 1
ATOM 1429 C C . TYR A 1 182 ? -8.477 19.031 14.336 1 96.5 182 TYR A C 1
ATOM 1431 O O . TYR A 1 182 ? -9.344 19.641 14.961 1 96.5 182 TYR A O 1
ATOM 1439 N N . VAL A 1 183 ? -7.367 19.594 13.938 1 94.62 183 VAL A N 1
ATOM 1440 C CA . VAL A 1 183 ? -7.023 20.938 14.367 1 94.62 183 VAL A CA 1
ATOM 1441 C C . VAL A 1 183 ? -7.883 21.953 13.625 1 94.62 183 VAL A C 1
ATOM 1443 O O . VAL A 1 183 ? -8.133 23.062 14.133 1 94.62 183 VAL A O 1
ATOM 1446 N N . SER A 1 184 ? -8.391 21.547 12.438 1 94.62 184 SER A N 1
ATOM 1447 C CA . SER A 1 184 ? -9.07 22.516 11.586 1 94.62 184 SER A CA 1
ATOM 1448 C C . SER A 1 184 ? -10.562 22.219 11.492 1 94.62 184 SER A C 1
ATOM 1450 O O . SER A 1 184 ? -11.297 22.906 10.789 1 94.62 184 SER A O 1
ATOM 1452 N N . ARG A 1 185 ? -11.055 21.234 12.234 1 94.81 185 ARG A N 1
ATOM 1453 C CA . ARG A 1 185 ? -12.453 20.844 12.156 1 94.81 185 ARG A CA 1
ATOM 1454 C C . ARG A 1 185 ? -13.352 21.875 12.828 1 94.81 185 ARG A C 1
ATOM 1456 O O . ARG A 1 185 ? -12.875 22.703 13.609 1 94.81 185 ARG A O 1
ATOM 1463 N N . ASP A 1 186 ? -14.633 21.797 12.531 1 93.88 186 ASP A N 1
ATOM 1464 C CA . ASP A 1 186 ? -15.625 22.625 13.211 1 93.88 186 ASP A CA 1
ATOM 1465 C C . ASP A 1 186 ? -15.828 22.172 14.648 1 93.88 186 ASP A C 1
ATOM 1467 O O . ASP A 1 186 ? -15.492 21.031 15 1 93.88 186 ASP A O 1
ATOM 1471 N N . ALA A 1 187 ? -16.297 23.156 15.445 1 92.62 187 ALA A N 1
ATOM 1472 C CA . ALA A 1 187 ? -16.656 22.797 16.812 1 92.62 187 ALA A CA 1
ATOM 1473 C C . ALA A 1 187 ? -18.062 22.203 16.875 1 92.62 187 ALA A C 1
ATOM 1475 O O . ALA A 1 187 ? -19 22.781 16.312 1 92.62 187 ALA A O 1
ATOM 1476 N N . LEU A 1 188 ? -18.125 21.078 17.547 1 92.75 188 LEU A N 1
ATOM 1477 C CA . LEU A 1 188 ? -19.422 20.438 17.781 1 92.75 188 LEU A CA 1
ATOM 1478 C C . LEU A 1 188 ? -20.078 20.984 19.047 1 92.75 188 LEU A C 1
ATOM 1480 O O . LEU A 1 188 ? -19.562 20.766 20.156 1 92.75 188 LEU A O 1
ATOM 1484 N N . LEU A 1 189 ? -21.172 21.703 18.906 1 89.25 189 LEU A N 1
ATOM 1485 C CA . LEU A 1 189 ? -21.781 22.391 20.031 1 89.25 189 LEU A CA 1
ATOM 1486 C C . LEU A 1 189 ? -22.906 21.562 20.641 1 89.25 189 LEU A C 1
ATOM 1488 O O . LEU A 1 189 ? -23.5 21.938 21.656 1 89.25 189 LEU A O 1
ATOM 1492 N N . GLY A 1 190 ? -23.203 20.406 20.125 1 82.62 190 GLY A N 1
ATOM 1493 C CA . GLY A 1 190 ? -24.297 19.562 20.578 1 82.62 190 GLY A CA 1
ATOM 1494 C C . GLY A 1 190 ? -25.562 19.734 19.766 1 82.62 190 GLY A C 1
ATOM 1495 O O . GLY A 1 190 ? -25.797 20.797 19.188 1 82.62 190 GLY A O 1
ATOM 1496 N N . GLY A 1 191 ? -26.297 18.672 19.734 1 80.69 191 GLY A N 1
ATOM 1497 C CA . GLY A 1 191 ? -27.484 18.703 18.891 1 80.69 191 GLY A CA 1
ATOM 1498 C C . GLY A 1 191 ? -27.141 18.766 17.406 1 80.69 191 GLY A C 1
ATOM 1499 O O . GLY A 1 191 ? -26.469 17.875 16.875 1 80.69 191 GLY A O 1
ATOM 1500 N N . SER A 1 192 ? -27.547 19.812 16.75 1 81.69 192 SER A N 1
ATOM 1501 C CA . SER A 1 192 ? -27.25 20.016 15.336 1 81.69 192 SER A CA 1
ATOM 1502 C C . SER A 1 192 ? -26.406 21.266 15.125 1 81.69 192 SER A C 1
ATOM 1504 O O . SER A 1 192 ? -26.094 21.625 13.984 1 81.69 192 SER A O 1
ATOM 1506 N N . GLU A 1 193 ? -25.969 21.781 16.203 1 90.69 193 GLU A N 1
ATOM 1507 C CA . GLU A 1 193 ? -25.297 23.062 16.094 1 90.69 193 GLU A CA 1
ATOM 1508 C C . GLU A 1 193 ? -23.797 22.891 15.961 1 90.69 193 GLU A C 1
ATOM 1510 O O . GLU A 1 193 ? -23.203 22.016 16.609 1 90.69 193 GLU A O 1
ATOM 1515 N N . ILE A 1 194 ? -23.203 23.625 15.016 1 92.88 194 ILE A N 1
ATOM 1516 C CA . ILE A 1 194 ? -21.766 23.625 14.773 1 92.88 194 ILE A CA 1
ATOM 1517 C C . ILE A 1 194 ? -21.25 25.062 14.742 1 92.88 194 ILE A C 1
ATOM 1519 O O . ILE A 1 194 ? -22.016 26 14.5 1 92.88 194 ILE A O 1
ATOM 1523 N N . TRP A 1 195 ? -20.047 25.25 15.117 1 92.12 195 TRP A N 1
ATOM 1524 C CA . TRP A 1 195 ? -19.359 26.531 14.953 1 92.12 195 TRP A CA 1
ATOM 1525 C C . TRP A 1 195 ? -18.219 26.391 13.945 1 92.12 195 TRP A C 1
ATOM 1527 O O . TRP A 1 195 ? -17.266 25.625 14.164 1 92.12 195 TRP A O 1
ATOM 1537 N N . ARG A 1 196 ? -18.219 27.141 12.922 1 90.5 196 ARG A N 1
ATOM 1538 C CA . ARG A 1 196 ? -17.328 26.938 11.781 1 90.5 196 ARG A CA 1
ATOM 1539 C C . ARG A 1 196 ? -16.141 27.875 11.844 1 90.5 196 ARG A C 1
ATOM 1541 O O . ARG A 1 196 ? -15.141 27.672 11.148 1 90.5 196 ARG A O 1
ATOM 1548 N N . ASP A 1 197 ? -16.234 28.891 12.648 1 84.81 197 ASP A N 1
ATOM 1549 C CA . ASP A 1 197 ? -15.195 29.922 12.648 1 84.81 197 ASP A CA 1
ATOM 1550 C C . ASP A 1 197 ? -14.109 29.594 13.672 1 84.81 197 ASP A C 1
ATOM 1552 O O . ASP A 1 197 ? -13.789 30.422 14.523 1 84.81 197 ASP A O 1
ATOM 1556 N N . ILE A 1 198 ? -13.641 28.375 13.648 1 86.5 198 ILE A N 1
ATOM 1557 C CA . ILE A 1 198 ? -12.547 27.953 14.523 1 86.5 198 ILE A CA 1
ATOM 1558 C C . ILE A 1 198 ? -11.555 27.109 13.727 1 86.5 198 ILE A C 1
ATOM 1560 O O . ILE A 1 198 ? -11.953 26.172 13.023 1 86.5 198 ILE A O 1
ATOM 1564 N N . ASP A 1 199 ? -10.359 27.5 13.68 1 88.81 199 ASP A N 1
ATOM 1565 C CA . ASP A 1 199 ? -9.227 26.828 13.047 1 88.81 199 ASP A CA 1
ATOM 1566 C C . ASP A 1 199 ? -7.922 27.156 13.766 1 88.81 199 ASP A C 1
ATOM 1568 O O . ASP A 1 199 ? -7.5 28.312 13.805 1 88.81 199 ASP A O 1
ATOM 1572 N N . PHE A 1 200 ? -7.324 26.188 14.281 1 88.56 200 PHE A N 1
ATOM 1573 C CA . PHE A 1 200 ? -6.184 26.422 15.156 1 88.56 200 PHE A CA 1
ATOM 1574 C C . PHE A 1 200 ? -4.883 26.422 14.367 1 88.56 200 PHE A C 1
ATOM 1576 O O . PHE A 1 200 ? -3.82 26.75 14.898 1 88.56 200 PHE A O 1
ATOM 1583 N N . ALA A 1 201 ? -5.023 26.141 13.102 1 93.94 201 ALA A N 1
ATOM 1584 C CA . ALA A 1 201 ? -3.799 25.969 12.32 1 93.94 201 ALA A CA 1
ATOM 1585 C C . ALA A 1 201 ? -3.77 26.938 11.141 1 93.94 201 ALA A C 1
ATOM 1587 O O . ALA A 1 201 ? -2.777 27.016 10.414 1 93.94 201 ALA A O 1
ATOM 1588 N N . HIS A 1 202 ? -4.867 27.703 10.953 1 95.44 202 HIS A N 1
ATOM 1589 C CA . HIS A 1 202 ? -4.93 28.578 9.789 1 95.44 202 HIS A CA 1
ATOM 1590 C C . HIS A 1 202 ? -5.488 29.953 10.156 1 95.44 202 HIS A C 1
ATOM 1592 O O . HIS A 1 202 ? -6.062 30.125 11.234 1 95.44 202 HIS A O 1
ATOM 1598 N N . GLU A 1 203 ? -5.211 30.906 9.383 1 94.19 203 GLU A N 1
ATOM 1599 C CA . GLU A 1 203 ? -5.832 32.219 9.359 1 94.19 203 GLU A CA 1
ATOM 1600 C C . GLU A 1 203 ? -5.43 33.031 10.586 1 94.19 203 GLU A C 1
ATOM 1602 O O . GLU A 1 203 ? -6.129 33.969 10.969 1 94.19 203 GLU A O 1
ATOM 1607 N N . ALA A 1 204 ? -4.344 32.625 11.266 1 93.12 204 ALA A N 1
ATOM 1608 C CA . ALA A 1 204 ? -3.848 33.312 12.461 1 93.12 204 ALA A CA 1
ATOM 1609 C C . ALA A 1 204 ? -2.346 33.094 12.633 1 93.12 204 ALA A C 1
ATOM 1611 O O . ALA A 1 204 ? -1.73 32.344 11.875 1 93.12 204 ALA A O 1
ATOM 1612 N N . PRO A 1 205 ? -1.759 33.719 13.617 1 93.19 205 PRO A N 1
ATOM 1613 C CA . PRO A 1 205 ? -0.299 33.719 13.734 1 93.19 205 PRO A CA 1
ATOM 1614 C C . PRO A 1 205 ? 0.266 32.312 13.922 1 93.19 205 PRO A C 1
ATOM 1616 O O . PRO A 1 205 ? 1.453 32.062 13.672 1 93.19 205 PRO A O 1
ATOM 1619 N N . GLY A 1 206 ? -0.528 31.344 14.281 1 93.38 206 GLY A N 1
ATOM 1620 C CA . GLY A 1 206 ? -0.063 29.984 14.523 1 93.38 206 GLY A CA 1
ATOM 1621 C C . GLY A 1 206 ? 0.13 29.188 13.25 1 93.38 206 GLY A C 1
ATOM 1622 O O . GLY A 1 206 ? 0.68 28.078 13.281 1 93.38 206 GLY A O 1
ATOM 1623 N N . PHE A 1 207 ? -0.16 29.781 12.078 1 96.75 207 PHE A N 1
ATOM 1624 C CA . PHE A 1 207 ? -0.139 29.047 10.812 1 96.75 207 PHE A CA 1
ATOM 1625 C C . PHE A 1 207 ? 1.25 28.484 10.539 1 96.75 207 PHE A C 1
ATOM 1627 O O . PHE A 1 207 ? 1.409 27.281 10.336 1 96.75 207 PHE A O 1
ATOM 1634 N N . LEU A 1 208 ? 2.234 29.312 10.57 1 97.31 208 LEU A N 1
ATOM 1635 C CA . LEU A 1 208 ? 3.568 28.906 10.133 1 97.31 208 LEU A CA 1
ATOM 1636 C C . LEU A 1 208 ? 4.238 28.016 11.172 1 97.31 208 LEU A C 1
ATOM 1638 O O . LEU A 1 208 ? 4.727 26.938 10.836 1 97.31 208 LEU A O 1
ATOM 1642 N N . PRO A 1 209 ? 4.219 28.391 12.469 1 95.88 209 PRO A N 1
ATOM 1643 C CA . PRO A 1 209 ? 4.859 27.484 13.43 1 95.88 209 PRO A CA 1
ATOM 1644 C C . PRO A 1 209 ? 4.148 26.141 13.539 1 95.88 209 PRO A C 1
ATOM 1646 O O . PRO A 1 209 ? 4.793 25.109 13.758 1 95.88 209 PRO A O 1
ATOM 1649 N N . TRP A 1 210 ? 2.824 26.094 13.414 1 96.62 210 TRP A N 1
ATOM 1650 C CA . TRP A 1 210 ? 2.109 24.828 13.523 1 96.62 210 TRP A CA 1
ATOM 1651 C C . TRP A 1 210 ? 2.514 23.891 12.391 1 96.62 210 TRP A C 1
ATOM 1653 O O . TRP A 1 210 ? 2.773 22.703 12.633 1 96.62 210 TRP A O 1
ATOM 1663 N N . HIS A 1 211 ? 2.516 24.375 11.195 1 98.25 211 HIS A N 1
ATOM 1664 C CA . HIS A 1 211 ? 2.844 23.516 10.055 1 98.25 211 HIS A CA 1
ATOM 1665 C C . HIS A 1 211 ? 4.309 23.094 10.094 1 98.25 211 HIS A C 1
ATOM 1667 O O . HIS A 1 211 ? 4.652 21.984 9.656 1 98.25 211 HIS A O 1
ATOM 1673 N N . ARG A 1 212 ? 5.199 23.984 10.633 1 97.12 212 ARG A N 1
ATOM 1674 C CA . ARG A 1 212 ? 6.582 23.578 10.852 1 97.12 212 ARG A CA 1
ATOM 1675 C C . ARG A 1 212 ? 6.656 22.375 11.797 1 97.12 212 ARG A C 1
ATOM 1677 O O . ARG A 1 212 ? 7.348 21.406 11.516 1 97.12 212 ARG A O 1
ATOM 1684 N N . LEU A 1 213 ? 5.918 22.531 12.891 1 96.69 213 LEU A N 1
ATOM 1685 C CA . LEU A 1 213 ? 5.898 21.438 13.852 1 96.69 213 LEU A CA 1
ATOM 1686 C C . LEU A 1 213 ? 5.305 20.172 13.234 1 96.69 213 LEU A C 1
ATOM 1688 O O . LEU A 1 213 ? 5.809 19.062 13.453 1 96.69 213 LEU A O 1
ATOM 1692 N N . PHE A 1 214 ? 4.254 20.344 12.461 1 97.5 214 PHE A N 1
ATOM 1693 C CA . PHE A 1 214 ? 3.607 19.266 11.742 1 97.5 214 PHE A CA 1
ATOM 1694 C C . PHE A 1 214 ? 4.621 18.484 10.906 1 97.5 214 PHE A C 1
ATOM 1696 O O . PHE A 1 214 ? 4.699 17.266 10.984 1 97.5 214 PHE A O 1
ATOM 1703 N N . LEU A 1 215 ? 5.438 19.156 10.156 1 98.31 215 LEU A N 1
ATOM 1704 C CA . LEU A 1 215 ? 6.426 18.547 9.266 1 98.31 215 LEU A CA 1
ATOM 1705 C C . LEU A 1 215 ? 7.523 17.859 10.07 1 98.31 215 LEU A C 1
ATOM 1707 O O . LEU A 1 215 ? 7.965 16.766 9.719 1 98.31 215 LEU A O 1
ATOM 1711 N N . LEU A 1 216 ? 7.926 18.531 11.133 1 97.19 216 LEU A N 1
ATOM 1712 C CA . LEU A 1 216 ? 8.992 17.969 11.953 1 97.19 216 LEU A CA 1
ATOM 1713 C C . LEU A 1 216 ? 8.539 16.656 12.609 1 97.19 216 LEU A C 1
ATOM 1715 O O . LEU A 1 216 ? 9.289 15.688 12.641 1 97.19 216 LEU A O 1
ATOM 1719 N N . LEU A 1 217 ? 7.32 16.656 13.094 1 97.31 217 LEU A N 1
ATOM 1720 C CA . LEU A 1 217 ? 6.801 15.461 13.75 1 97.31 217 LEU A CA 1
ATOM 1721 C C . LEU A 1 217 ? 6.617 14.328 12.742 1 97.31 217 LEU A C 1
ATOM 1723 O O . LEU A 1 217 ? 6.93 13.172 13.039 1 97.31 217 LEU A O 1
ATOM 1727 N N . LEU A 1 218 ? 6.105 14.648 11.578 1 98.12 218 LEU A N 1
ATOM 1728 C CA . LEU A 1 218 ? 5.961 13.625 10.547 1 98.12 218 LEU A CA 1
ATOM 1729 C C . LEU A 1 218 ? 7.32 13.055 10.148 1 98.12 218 LEU A C 1
ATOM 1731 O O . LEU A 1 218 ? 7.473 11.836 10.016 1 98.12 218 LEU A O 1
ATOM 1735 N N . GLU A 1 219 ? 8.273 13.945 9.961 1 97.75 219 GLU A N 1
ATOM 1736 C CA . GLU A 1 219 ? 9.633 13.516 9.641 1 97.75 219 GLU A CA 1
ATOM 1737 C C . GLU A 1 219 ? 10.18 12.586 10.719 1 97.75 219 GLU A C 1
ATOM 1739 O O . GLU A 1 219 ? 10.797 11.562 10.406 1 97.75 219 GLU A O 1
ATOM 1744 N N . GLN A 1 220 ? 9.938 12.938 11.898 1 96.44 220 GLN A N 1
ATOM 1745 C CA . GLN A 1 220 ? 10.414 12.117 13.008 1 96.44 220 GLN A CA 1
ATOM 1746 C C . GLN A 1 220 ? 9.773 10.734 12.984 1 96.44 220 GLN A C 1
ATOM 1748 O O . GLN A 1 220 ? 10.438 9.727 13.227 1 96.44 220 GLN A O 1
ATOM 1753 N N . GLU A 1 221 ? 8.461 10.664 12.742 1 97.56 221 GLU A N 1
ATOM 1754 C CA . GLU A 1 221 ? 7.781 9.375 12.68 1 97.56 221 GLU A CA 1
ATOM 1755 C C . GLU A 1 221 ? 8.297 8.523 11.523 1 97.56 221 GLU A C 1
ATOM 1757 O O . GLU A 1 221 ? 8.43 7.305 11.656 1 97.56 221 GLU A O 1
ATOM 1762 N N . LEU A 1 222 ? 8.609 9.141 10.383 1 98.38 222 LEU A N 1
ATOM 1763 C CA . LEU A 1 222 ? 9.18 8.422 9.258 1 98.38 222 LEU A CA 1
ATOM 1764 C C . LEU A 1 222 ? 10.57 7.887 9.594 1 98.38 222 LEU A C 1
ATOM 1766 O O . LEU A 1 222 ? 10.906 6.754 9.25 1 98.38 222 LEU A O 1
ATOM 1770 N N . GLN A 1 223 ? 11.359 8.766 10.281 1 97.44 223 GLN A N 1
ATOM 1771 C CA . GLN A 1 223 ? 12.688 8.359 10.703 1 97.44 223 GLN A CA 1
ATOM 1772 C C . GLN A 1 223 ? 12.625 7.164 11.656 1 97.44 223 GLN A C 1
ATOM 1774 O O . GLN A 1 223 ? 13.367 6.195 11.492 1 97.44 223 GLN A O 1
ATOM 1779 N N . LYS A 1 224 ? 11.695 7.258 12.555 1 96.19 224 LYS A N 1
ATOM 1780 C CA . LYS A 1 224 ? 11.523 6.176 13.523 1 96.19 224 LYS A CA 1
ATOM 1781 C C . LYS A 1 224 ? 11.094 4.883 12.836 1 96.19 224 LYS A C 1
ATOM 1783 O O . LYS A 1 224 ? 11.664 3.82 13.094 1 96.19 224 LYS A O 1
ATOM 1788 N N . MET A 1 225 ? 10.156 4.941 11.953 1 96.94 225 MET A N 1
ATOM 1789 C CA . MET A 1 225 ? 9.578 3.787 11.266 1 96.94 225 MET A CA 1
ATOM 1790 C C . MET A 1 225 ? 10.625 3.104 10.391 1 96.94 225 MET A C 1
ATOM 1792 O O . MET A 1 225 ? 10.641 1.877 10.273 1 96.94 225 MET A O 1
ATOM 1796 N N . THR A 1 226 ? 11.57 3.854 9.805 1 97.44 226 THR A N 1
ATOM 1797 C CA . THR A 1 226 ? 12.484 3.324 8.805 1 97.44 226 THR A CA 1
ATOM 1798 C C . THR A 1 226 ? 13.867 3.076 9.406 1 97.44 226 THR A C 1
ATOM 1800 O O . THR A 1 226 ? 14.695 2.395 8.805 1 97.44 226 THR A O 1
ATOM 1803 N N . GLY A 1 227 ? 14.125 3.732 10.539 1 95.44 227 GLY A N 1
ATOM 1804 C CA . GLY A 1 227 ? 15.461 3.695 11.109 1 95.44 227 GLY A CA 1
ATOM 1805 C C . GLY A 1 227 ? 16.438 4.625 10.406 1 95.44 227 GLY A C 1
ATOM 1806 O O . GLY A 1 227 ? 17.641 4.57 10.648 1 95.44 227 GLY A O 1
ATOM 1807 N N . ASP A 1 228 ? 15.953 5.48 9.523 1 96.56 228 ASP A N 1
ATOM 1808 C CA . ASP A 1 228 ? 16.766 6.434 8.773 1 96.56 228 ASP A CA 1
ATOM 1809 C C . ASP A 1 228 ? 16.766 7.805 9.438 1 96.56 228 ASP A C 1
ATOM 1811 O O . ASP A 1 228 ? 16 8.695 9.047 1 96.56 228 ASP A O 1
ATOM 1815 N N . GLU A 1 229 ? 17.625 8.078 10.328 1 93.94 229 GLU A N 1
ATOM 1816 C CA . GLU A 1 229 ? 17.625 9.273 11.164 1 93.94 229 GLU A CA 1
ATOM 1817 C C . GLU A 1 229 ? 17.969 10.523 10.352 1 93.94 229 GLU A C 1
ATOM 1819 O O . GLU A 1 229 ? 17.734 11.648 10.797 1 93.94 229 GLU A O 1
ATOM 1824 N N . ASN A 1 230 ? 18.484 10.32 9.164 1 94.12 230 ASN A N 1
ATOM 1825 C CA . ASN A 1 230 ? 18.922 11.461 8.359 1 94.12 230 ASN A CA 1
ATOM 1826 C C . ASN A 1 230 ? 17.891 11.836 7.309 1 94.12 230 ASN A C 1
ATOM 1828 O O . ASN A 1 230 ? 18.094 12.766 6.527 1 94.12 230 ASN A O 1
ATOM 1832 N N . PHE A 1 231 ? 16.828 11.164 7.316 1 97.44 231 PHE A N 1
ATOM 1833 C CA . PHE A 1 231 ? 15.797 11.406 6.309 1 97.44 231 PHE A CA 1
ATOM 1834 C C . PHE A 1 231 ? 15.133 12.766 6.52 1 97.44 231 PHE A C 1
ATOM 1836 O O . PHE A 1 231 ? 14.859 13.148 7.656 1 97.44 231 PHE A O 1
ATOM 1843 N N . THR A 1 232 ? 14.891 13.508 5.434 1 98.06 232 THR A N 1
ATOM 1844 C CA . THR A 1 232 ? 14.117 14.742 5.449 1 98.06 232 THR A CA 1
ATOM 1845 C C . THR A 1 232 ? 13.07 14.742 4.336 1 98.06 232 THR A C 1
ATOM 1847 O O . THR A 1 232 ? 13.281 14.133 3.285 1 98.06 232 THR A O 1
ATOM 1850 N N . ILE A 1 233 ? 11.984 15.375 4.582 1 98.62 233 ILE A N 1
ATOM 1851 C CA . ILE A 1 233 ? 10.953 15.578 3.57 1 98.62 233 ILE A CA 1
ATOM 1852 C C . ILE A 1 233 ? 11.414 16.641 2.572 1 98.62 233 ILE A C 1
ATOM 1854 O O . ILE A 1 233 ? 11.789 17.75 2.961 1 98.62 233 ILE A O 1
ATOM 1858 N N . PRO A 1 234 ? 11.461 16.328 1.302 1 98.88 234 PRO A N 1
ATOM 1859 C CA . PRO A 1 234 ? 11.836 17.344 0.315 1 98.88 234 PRO A CA 1
ATOM 1860 C C . PRO A 1 234 ? 10.75 18.391 0.103 1 98.88 234 PRO A C 1
ATOM 1862 O O . PRO A 1 234 ? 9.625 18.219 0.562 1 98.88 234 PRO A O 1
ATOM 1865 N N . TYR A 1 235 ? 11.133 19.5 -0.542 1 98.81 235 TYR A N 1
ATOM 1866 C CA . TYR A 1 235 ? 10.172 20.531 -0.907 1 98.81 235 TYR A CA 1
ATOM 1867 C C . TYR A 1 235 ? 10.07 20.688 -2.42 1 98.81 235 TYR A C 1
ATOM 1869 O O . TYR A 1 235 ? 10.898 20.141 -3.158 1 98.81 235 TYR A O 1
ATOM 1877 N N . TRP A 1 236 ? 9.023 21.234 -2.904 1 98.88 236 TRP A N 1
ATOM 1878 C CA . TRP A 1 236 ? 8.852 21.625 -4.301 1 98.88 236 TRP A CA 1
ATOM 1879 C C . TRP A 1 236 ? 8.836 23.141 -4.441 1 98.88 236 TRP A C 1
ATOM 1881 O O . TRP A 1 236 ? 7.906 23.812 -3.984 1 98.88 236 TRP A O 1
ATOM 1891 N N . ASP A 1 237 ? 9.93 23.641 -4.992 1 98.69 237 ASP A N 1
ATOM 1892 C CA . ASP A 1 237 ? 9.961 25.047 -5.324 1 98.69 237 ASP A CA 1
ATOM 1893 C C . ASP A 1 237 ? 9.031 25.375 -6.488 1 98.69 237 ASP A C 1
ATOM 1895 O O . ASP A 1 237 ? 9.43 25.281 -7.652 1 98.69 237 ASP A O 1
ATOM 1899 N N . TRP A 1 238 ? 7.805 25.766 -6.148 1 98.31 238 TRP A N 1
ATOM 1900 C CA . TRP A 1 238 ? 6.773 25.938 -7.164 1 98.31 238 TRP A CA 1
ATOM 1901 C C . TRP A 1 238 ? 6.824 27.328 -7.766 1 98.31 238 TRP A C 1
ATOM 1903 O O . TRP A 1 238 ? 5.969 27.703 -8.578 1 98.31 238 TRP A O 1
ATOM 1913 N N . ARG A 1 239 ? 7.828 28.219 -7.438 1 97.88 239 ARG A N 1
ATOM 1914 C CA . ARG A 1 239 ? 7.938 29.547 -8.023 1 97.88 239 ARG A CA 1
ATOM 1915 C C . ARG A 1 239 ? 8.031 29.484 -9.539 1 97.88 239 ARG A C 1
ATOM 1917 O O . ARG A 1 239 ? 8.789 28.672 -10.086 1 97.88 239 ARG A O 1
ATOM 1924 N N . ASP A 1 240 ? 7.141 30.219 -10.18 1 98.25 240 ASP A N 1
ATOM 1925 C CA . ASP A 1 240 ? 7.184 30.469 -11.617 1 98.25 240 ASP A CA 1
ATOM 1926 C C . ASP A 1 240 ? 6.77 29.234 -12.406 1 98.25 240 ASP A C 1
ATOM 1928 O O . ASP A 1 240 ? 6.926 29.188 -13.625 1 98.25 240 ASP A O 1
ATOM 1932 N N . ALA A 1 241 ? 6.312 28.234 -11.688 1 97.69 241 ALA A N 1
ATOM 1933 C CA . ALA A 1 241 ? 5.812 27.047 -12.391 1 97.69 241 ALA A CA 1
ATOM 1934 C C . ALA A 1 241 ? 4.539 27.375 -13.164 1 97.69 241 ALA A C 1
ATOM 1936 O O . ALA A 1 241 ? 3.67 28.094 -12.664 1 97.69 241 ALA A O 1
ATOM 1937 N N . GLU A 1 242 ? 4.43 26.891 -14.328 1 95.19 242 GLU A N 1
ATOM 1938 C CA . GLU A 1 242 ? 3.24 27.094 -15.148 1 95.19 242 GLU A CA 1
ATOM 1939 C C . GLU A 1 242 ? 2.279 25.906 -15.016 1 95.19 242 GLU A C 1
ATOM 1941 O O . GLU A 1 242 ? 1.09 26.031 -15.312 1 95.19 242 GLU A O 1
ATOM 1946 N N . ASN A 1 243 ? 2.807 24.781 -14.664 1 95.75 243 ASN A N 1
ATOM 1947 C CA . ASN A 1 243 ? 2.062 23.547 -14.453 1 95.75 243 ASN A CA 1
ATOM 1948 C C . ASN A 1 243 ? 2.527 22.812 -13.195 1 95.75 243 ASN A C 1
ATOM 1950 O O . ASN A 1 243 ? 3.418 23.297 -12.492 1 95.75 243 ASN A O 1
ATOM 1954 N N . CYS A 1 244 ? 1.855 21.812 -12.898 1 97.56 244 CYS A N 1
ATOM 1955 C CA . CYS A 1 244 ? 2.281 21 -11.766 1 97.56 244 CYS A CA 1
ATOM 1956 C C . CYS A 1 244 ? 3.451 20.094 -12.148 1 97.56 244 CYS A C 1
ATOM 1958 O O . CYS A 1 244 ? 3.252 18.969 -12.586 1 97.56 244 CYS A O 1
ATOM 1960 N N . ASP A 1 245 ? 4.605 20.516 -11.859 1 97.56 245 ASP A N 1
ATOM 1961 C CA . ASP A 1 245 ? 5.812 19.844 -12.328 1 97.56 245 ASP A CA 1
ATOM 1962 C C . ASP A 1 245 ? 6.023 18.516 -11.594 1 97.56 245 ASP A C 1
ATOM 1964 O O . ASP A 1 245 ? 6.684 17.609 -12.109 1 97.56 245 ASP A O 1
ATOM 1968 N N . VAL A 1 246 ? 5.465 18.375 -10.438 1 98.5 246 VAL A N 1
ATOM 1969 C CA . VAL A 1 246 ? 5.691 17.172 -9.641 1 98.5 246 VAL A CA 1
ATOM 1970 C C . VAL A 1 246 ? 4.586 16.156 -9.914 1 98.5 246 VAL A C 1
ATOM 1972 O O . VAL A 1 246 ? 4.621 15.039 -9.406 1 98.5 246 VAL A O 1
ATOM 1975 N N . CYS A 1 247 ? 3.539 16.547 -10.727 1 98.19 247 CYS A N 1
ATOM 1976 C CA . CYS A 1 247 ? 2.414 15.656 -11.008 1 98.19 247 CYS A CA 1
ATOM 1977 C C . CYS A 1 247 ? 2.721 14.742 -12.188 1 98.19 247 CYS A C 1
ATOM 1979 O O . CYS A 1 247 ? 2.021 14.766 -13.195 1 98.19 247 CYS A O 1
ATOM 1981 N N . THR A 1 248 ? 3.77 13.953 -12.07 1 98 248 THR A N 1
ATOM 1982 C CA . THR A 1 248 ? 4.18 12.906 -12.992 1 98 248 THR A CA 1
ATOM 1983 C C . THR A 1 248 ? 4.277 11.562 -12.281 1 98 248 THR A C 1
ATOM 1985 O O . THR A 1 248 ? 4.363 11.508 -11.055 1 98 248 THR A O 1
ATOM 1988 N N . ASP A 1 249 ? 4.246 10.523 -13.016 1 97.31 249 ASP A N 1
ATOM 1989 C CA . ASP A 1 249 ? 4.305 9.195 -12.406 1 97.31 249 ASP A CA 1
ATOM 1990 C C . ASP A 1 249 ? 5.652 8.961 -11.719 1 97.31 249 ASP A C 1
ATOM 1992 O O . ASP A 1 249 ? 5.762 8.117 -10.836 1 97.31 249 ASP A O 1
ATOM 1996 N N . GLU A 1 250 ? 6.648 9.727 -12.133 1 96.62 250 GLU A N 1
ATOM 1997 C CA . GLU A 1 250 ? 7.969 9.648 -11.508 1 96.62 250 GLU A CA 1
ATOM 1998 C C . GLU A 1 250 ? 7.949 10.242 -10.102 1 96.62 250 GLU A C 1
ATOM 2000 O O . GLU A 1 250 ? 8.727 9.82 -9.242 1 96.62 250 GLU A O 1
ATOM 2005 N N . TYR A 1 251 ? 7.027 11.195 -9.875 1 97.88 251 TYR A N 1
ATOM 2006 C CA . TYR A 1 251 ? 7.02 11.922 -8.609 1 97.88 251 TYR A CA 1
ATOM 2007 C C . TYR A 1 251 ? 5.707 11.703 -7.867 1 97.88 251 TYR A C 1
ATOM 2009 O O . TYR A 1 251 ? 5.43 10.602 -7.395 1 97.88 251 TYR A O 1
ATOM 2017 N N . MET A 1 252 ? 4.789 12.664 -7.887 1 98.5 252 MET A N 1
ATOM 2018 C CA . MET A 1 252 ? 3.635 12.633 -6.992 1 98.5 252 MET A CA 1
ATOM 2019 C C . MET A 1 252 ? 2.402 12.102 -7.715 1 98.5 252 MET A C 1
ATOM 2021 O O . MET A 1 252 ? 1.302 12.102 -7.16 1 98.5 252 MET A O 1
ATOM 2025 N N . GLY A 1 253 ? 2.588 11.617 -8.938 1 98.12 253 GLY A N 1
ATOM 2026 C CA . GLY A 1 253 ? 1.504 10.969 -9.656 1 98.12 253 GLY A CA 1
ATOM 2027 C C . GLY A 1 253 ? 0.961 11.797 -10.805 1 98.12 253 GLY A C 1
ATOM 2028 O O . GLY A 1 253 ? 0.622 12.969 -10.625 1 98.12 253 GLY A O 1
ATOM 2029 N N . GLY A 1 254 ? 0.906 11.227 -11.977 1 97.56 254 GLY A N 1
ATOM 2030 C CA . GLY A 1 254 ? 0.343 11.875 -13.156 1 97.56 254 GLY A CA 1
ATOM 2031 C C . GLY A 1 254 ? -1.163 11.719 -13.258 1 97.56 254 GLY A C 1
ATOM 2032 O O . GLY A 1 254 ? -1.799 11.172 -12.352 1 97.56 254 GLY A O 1
ATOM 2033 N N . ARG A 1 255 ? -1.645 12.273 -14.289 1 97.06 255 ARG A N 1
ATOM 2034 C CA . ARG A 1 255 ? -3.084 12.273 -14.539 1 97.06 255 ARG A CA 1
ATOM 2035 C C . ARG A 1 255 ? -3.531 10.945 -15.141 1 97.06 255 ARG A C 1
ATOM 2037 O O . ARG A 1 255 ? -2.852 10.391 -16 1 97.06 255 ARG A O 1
ATOM 2044 N N . HIS A 1 256 ? -4.605 10.414 -14.641 1 96.88 256 HIS A N 1
ATOM 2045 C CA . HIS A 1 256 ? -5.207 9.25 -15.281 1 96.88 256 HIS A CA 1
ATOM 2046 C C . HIS A 1 256 ? -5.578 9.539 -16.734 1 96.88 256 HIS A C 1
ATOM 2048 O O . HIS A 1 256 ? -6.141 10.602 -17.031 1 96.88 256 HIS A O 1
ATOM 2054 N N . PRO A 1 257 ? -5.281 8.648 -17.609 1 93.56 257 PRO A N 1
ATOM 2055 C CA . PRO A 1 257 ? -5.527 8.922 -19.031 1 93.56 257 PRO A CA 1
ATOM 2056 C C . PRO A 1 257 ? -7.012 9.086 -19.344 1 93.56 257 PRO A C 1
ATOM 2058 O O . PRO A 1 257 ? -7.375 9.883 -20.219 1 93.56 257 PRO A O 1
ATOM 2061 N N . ALA A 1 258 ? -7.863 8.398 -18.672 1 94.25 258 ALA A N 1
ATOM 2062 C CA . ALA A 1 258 ? -9.281 8.391 -19.016 1 94.25 258 ALA A CA 1
ATOM 2063 C C . ALA A 1 258 ? -10.07 9.328 -18.109 1 94.25 258 ALA A C 1
ATOM 2065 O O . ALA A 1 258 ? -11.148 9.805 -18.484 1 94.25 258 ALA A O 1
ATOM 2066 N N . ASN A 1 259 ? -9.648 9.594 -16.938 1 95.94 259 ASN A N 1
ATOM 2067 C CA . ASN A 1 259 ? -10.312 10.445 -15.953 1 95.94 259 ASN A CA 1
ATOM 2068 C C . ASN A 1 259 ? -9.344 11.461 -15.344 1 95.94 259 ASN A C 1
ATOM 2070 O O . ASN A 1 259 ? -8.578 11.125 -14.438 1 95.94 259 ASN A O 1
ATOM 2074 N N . PRO A 1 260 ? -9.422 12.656 -15.688 1 95.12 260 PRO A N 1
ATOM 2075 C CA . PRO A 1 260 ? -8.414 13.641 -15.289 1 95.12 260 PRO A CA 1
ATOM 2076 C C . PRO A 1 260 ? -8.461 13.961 -13.797 1 95.12 260 PRO A C 1
ATOM 2078 O O . PRO A 1 260 ? -7.559 14.633 -13.281 1 95.12 260 PRO A O 1
ATOM 2081 N N . ASN A 1 261 ? -9.453 13.5 -13.086 1 97.12 261 ASN A N 1
ATOM 2082 C CA . ASN A 1 261 ? -9.562 13.781 -11.656 1 97.12 261 ASN A CA 1
ATOM 2083 C C . ASN A 1 261 ? -8.82 12.734 -10.828 1 97.12 261 ASN A C 1
ATOM 2085 O O . ASN A 1 261 ? -8.625 12.914 -9.625 1 97.12 261 ASN A O 1
ATOM 2089 N N . LEU A 1 262 ? -8.422 11.625 -11.5 1 97.94 262 LEU A N 1
ATOM 2090 C CA . LEU A 1 262 ? -7.773 10.523 -10.797 1 97.94 262 LEU A CA 1
ATOM 2091 C C . LEU A 1 262 ? -6.285 10.461 -11.133 1 97.94 262 LEU A C 1
ATOM 2093 O O . LEU A 1 262 ? -5.84 11.07 -12.102 1 97.94 262 LEU A O 1
ATOM 2097 N N . LEU A 1 263 ? -5.535 9.773 -10.328 1 98.31 263 LEU A N 1
ATOM 2098 C CA . LEU A 1 263 ? -4.117 9.555 -10.602 1 98.31 263 LEU A CA 1
ATOM 2099 C C . LEU A 1 263 ? -3.92 8.391 -11.57 1 98.31 263 LEU A C 1
ATOM 2101 O O . LEU A 1 263 ? -4.695 7.434 -11.562 1 98.31 263 LEU A O 1
ATOM 2105 N N . SER A 1 264 ? -2.842 8.531 -12.328 1 98.31 264 SER A N 1
ATOM 2106 C CA . SER A 1 264 ? -2.414 7.461 -13.219 1 98.31 264 SER A CA 1
ATOM 2107 C C . SER A 1 264 ? -2.154 6.172 -12.445 1 98.31 264 SER A C 1
ATOM 2109 O O . SER A 1 264 ? -1.567 6.199 -11.367 1 98.31 264 SER A O 1
ATOM 2111 N N . PRO A 1 265 ? -2.641 5.008 -12.992 1 97.62 265 PRO A N 1
ATOM 2112 C CA . PRO A 1 265 ? -2.309 3.736 -12.344 1 97.62 265 PRO A CA 1
ATOM 2113 C C . PRO A 1 265 ? -0.802 3.51 -12.234 1 97.62 265 PRO A C 1
ATOM 2115 O O . PRO A 1 265 ? -0.358 2.674 -11.438 1 97.62 265 PRO A O 1
ATOM 2118 N N . ALA A 1 266 ? -0.038 4.227 -13 1 97.81 266 ALA A N 1
ATOM 2119 C CA . ALA A 1 266 ? 1.415 4.078 -12.984 1 97.81 266 ALA A CA 1
ATOM 2120 C C . ALA A 1 266 ? 2.035 4.867 -11.836 1 97.81 266 ALA A C 1
ATOM 2122 O O . ALA A 1 266 ? 3.252 4.84 -11.641 1 97.81 266 ALA A O 1
ATOM 2123 N N . SER A 1 267 ? 1.155 5.539 -11.117 1 97.19 267 SER A N 1
ATOM 2124 C CA . SER A 1 267 ? 1.598 6.234 -9.914 1 97.19 267 SER A CA 1
ATOM 2125 C C . SER A 1 267 ? 1.521 5.324 -8.688 1 97.19 267 SER A C 1
ATOM 2127 O O . SER A 1 267 ? 0.553 4.582 -8.523 1 97.19 267 SER A O 1
ATOM 2129 N N . PHE A 1 268 ? 2.557 5.461 -7.828 1 96.25 268 PHE A N 1
ATOM 2130 C CA . PHE A 1 268 ? 2.57 4.68 -6.598 1 96.25 268 PHE A CA 1
ATOM 2131 C C . PHE A 1 268 ? 1.466 5.137 -5.652 1 96.25 268 PHE A C 1
ATOM 2133 O O . PHE A 1 268 ? 1.148 4.449 -4.68 1 96.25 268 PHE A O 1
ATOM 2140 N N . PHE A 1 269 ? 0.874 6.285 -5.973 1 97.94 269 PHE A N 1
ATOM 2141 C CA . PHE A 1 269 ? -0.132 6.852 -5.082 1 97.94 269 PHE A CA 1
ATOM 2142 C C . PHE A 1 269 ? -1.537 6.547 -5.59 1 97.94 269 PHE A C 1
ATOM 2144 O O . PHE A 1 269 ? -2.525 6.941 -4.969 1 97.94 269 PHE A O 1
ATOM 2151 N N . SER A 1 270 ? -1.617 5.812 -6.68 1 96.81 270 SER A N 1
ATOM 2152 C CA . SER A 1 270 ? -2.912 5.566 -7.305 1 96.81 270 SER A CA 1
ATOM 2153 C C . SER A 1 270 ? -3.805 4.715 -6.41 1 96.81 270 SER A C 1
ATOM 2155 O O . SER A 1 270 ? -5.031 4.797 -6.484 1 96.81 270 SER A O 1
ATOM 2157 N N . SER A 1 271 ? -3.164 3.963 -5.539 1 95.25 271 SER A N 1
ATOM 2158 C CA . SER A 1 271 ? -3.936 3.066 -4.68 1 95.25 271 SER A CA 1
ATOM 2159 C C . SER A 1 271 ? -4.316 3.748 -3.371 1 95.25 271 SER A C 1
ATOM 2161 O O . SER A 1 271 ? -5.016 3.162 -2.543 1 95.25 271 SER A O 1
ATOM 2163 N N . TRP A 1 272 ? -3.863 4.938 -3.141 1 97.62 272 TRP A N 1
ATOM 2164 C CA . TRP A 1 272 ? -4.082 5.594 -1.855 1 97.62 272 TRP A CA 1
ATOM 2165 C C . TRP A 1 272 ? -5.555 5.941 -1.663 1 97.62 272 TRP A C 1
ATOM 2167 O O . TRP A 1 272 ? -6.211 6.418 -2.59 1 97.62 272 TRP A O 1
ATOM 2177 N N . GLN A 1 273 ? -6.086 5.66 -0.497 1 97.69 273 GLN A N 1
ATOM 2178 C CA . GLN A 1 273 ? -7.41 6.098 -0.071 1 97.69 273 GLN A CA 1
ATOM 2179 C C . GLN A 1 273 ? -7.316 7.266 0.905 1 97.69 273 GLN A C 1
ATOM 2181 O O . GLN A 1 273 ? -6.434 7.293 1.763 1 97.69 273 GLN A O 1
ATOM 2186 N N . ILE A 1 274 ? -8.219 8.188 0.739 1 98.44 274 ILE A N 1
ATOM 2187 C CA . ILE A 1 274 ? -8.172 9.367 1.598 1 98.44 274 ILE A CA 1
ATOM 2188 C C . ILE A 1 274 ? -9.086 9.156 2.807 1 98.44 274 ILE A C 1
ATOM 2190 O O . ILE A 1 274 ? -9.945 8.273 2.799 1 98.44 274 ILE A O 1
ATOM 2194 N N . ILE A 1 275 ? -8.82 9.961 3.869 1 98.62 275 ILE A N 1
ATOM 2195 C CA . ILE A 1 275 ? -9.656 9.93 5.066 1 98.62 275 ILE A CA 1
ATOM 2196 C C . ILE A 1 275 ? -10.031 11.359 5.465 1 98.62 275 ILE A C 1
ATOM 2198 O O . ILE A 1 275 ? -9.414 12.32 5.004 1 98.62 275 ILE A O 1
ATOM 2202 N N . CYS A 1 276 ? -11.078 11.5 6.285 1 98.31 276 CYS A N 1
ATOM 2203 C CA . CYS A 1 276 ? -11.461 12.734 6.973 1 98.31 276 CYS A CA 1
ATOM 2204 C C . CYS A 1 276 ? -11.758 13.844 5.973 1 98.31 276 CYS A C 1
ATOM 2206 O O . CYS A 1 276 ? -11.281 14.969 6.137 1 98.31 276 CYS A O 1
ATOM 2208 N N . SER A 1 277 ? -12.477 13.461 4.879 1 96.94 277 SER A N 1
ATOM 2209 C CA . SER A 1 277 ? -12.789 14.414 3.822 1 96.94 277 SER A CA 1
ATOM 2210 C C . SER A 1 277 ? -14.273 14.766 3.816 1 96.94 277 SER A C 1
ATOM 2212 O O . SER A 1 277 ? -14.734 15.539 2.969 1 96.94 277 SER A O 1
ATOM 2214 N N . ARG A 1 278 ? -15.055 14.273 4.781 1 96.44 278 ARG A N 1
ATOM 2215 C CA . ARG A 1 278 ? -16.5 14.438 4.762 1 96.44 278 ARG A CA 1
ATOM 2216 C C . ARG A 1 278 ? -16.969 15.258 5.961 1 96.44 278 ARG A C 1
ATOM 2218 O O . ARG A 1 278 ? -17.812 14.797 6.738 1 96.44 278 ARG A O 1
ATOM 2225 N N . LEU A 1 279 ? -16.562 16.469 5.973 1 94.62 279 LEU A N 1
ATOM 2226 C CA . LEU A 1 279 ? -16.781 17.344 7.121 1 94.62 279 LEU A CA 1
ATOM 2227 C C . LEU A 1 279 ? -18.266 17.5 7.418 1 94.62 279 LEU A C 1
ATOM 2229 O O . LEU A 1 279 ? -18.688 17.422 8.57 1 94.62 279 LEU A O 1
ATOM 2233 N N . GLU A 1 280 ? -19.062 17.75 6.363 1 94.5 280 GLU A N 1
ATOM 2234 C CA . GLU A 1 280 ? -20.5 17.969 6.562 1 94.5 280 GLU A CA 1
ATOM 2235 C C . GLU A 1 280 ? -21.156 16.734 7.172 1 94.5 280 GLU A C 1
ATOM 2237 O O . GLU A 1 280 ? -22.062 16.859 8 1 94.5 280 GLU A O 1
ATOM 2242 N N . GLU A 1 281 ? -20.688 15.609 6.73 1 94.75 281 GLU A N 1
ATOM 2243 C CA . GLU A 1 281 ? -21.234 14.375 7.289 1 94.75 281 GLU A CA 1
ATOM 2244 C C . GLU A 1 281 ? -20.859 14.227 8.758 1 94.75 281 GLU A C 1
ATOM 2246 O O . GLU A 1 281 ? -21.703 13.867 9.586 1 94.75 281 GLU A O 1
ATOM 2251 N N . TYR A 1 282 ? -19.594 14.492 9.156 1 95.25 282 TYR A N 1
ATOM 2252 C CA . TYR A 1 282 ? -19.172 14.422 10.547 1 95.25 282 TYR A CA 1
ATOM 2253 C C . TYR A 1 282 ? -19.969 15.383 11.414 1 95.25 282 TYR A C 1
ATOM 2255 O O . TYR A 1 282 ? -20.438 15.016 12.5 1 95.25 282 TYR A O 1
ATOM 2263 N N . ASN A 1 283 ? -20.109 16.609 10.844 1 94.38 283 ASN A N 1
ATOM 2264 C CA . ASN A 1 283 ? -20.859 17.641 11.562 1 94.38 283 ASN A CA 1
ATOM 2265 C C . ASN A 1 283 ? -22.297 17.203 11.82 1 94.38 283 ASN A C 1
ATOM 2267 O O . ASN A 1 283 ? -22.797 17.328 12.945 1 94.38 283 ASN A O 1
ATOM 2271 N N . SER A 1 284 ? -22.938 16.672 10.781 1 94.38 284 SER A N 1
ATOM 2272 C CA . SER A 1 284 ? -24.328 16.266 10.906 1 94.38 284 SER A CA 1
ATOM 2273 C C . SER A 1 284 ? -24.484 15.148 11.93 1 94.38 284 SER A C 1
ATOM 2275 O O . SER A 1 284 ? -25.5 15.094 12.641 1 94.38 284 SER A O 1
ATOM 2277 N N . ARG A 1 285 ? -23.5 14.398 12.086 1 93.5 285 ARG A N 1
ATOM 2278 C CA . ARG A 1 285 ? -23.578 13.258 12.992 1 93.5 285 ARG A CA 1
ATOM 2279 C C . ARG A 1 285 ? -22.938 13.586 14.336 1 93.5 285 ARG A C 1
ATOM 2281 O O . ARG A 1 285 ? -22.938 12.758 15.25 1 93.5 285 ARG A O 1
ATOM 2288 N N . GLN A 1 286 ? -22.438 14.797 14.477 1 93.5 286 GLN A N 1
ATOM 2289 C CA . GLN A 1 286 ? -21.719 15.195 15.68 1 93.5 286 GLN A CA 1
ATOM 2290 C C . GLN A 1 286 ? -20.641 14.172 16.047 1 93.5 286 GLN A C 1
ATOM 2292 O O . GLN A 1 286 ? -20.562 13.734 17.188 1 93.5 286 GLN A O 1
ATOM 2297 N N . ALA A 1 287 ? -19.891 13.797 14.992 1 94.38 287 ALA A N 1
ATOM 2298 C CA . ALA A 1 287 ? -18.859 12.758 15.156 1 94.38 287 ALA A CA 1
ATOM 2299 C C . ALA A 1 287 ? -17.5 13.242 14.656 1 94.38 287 ALA A C 1
ATOM 2301 O O . ALA A 1 287 ? -17.422 14.242 13.938 1 94.38 287 ALA A O 1
ATOM 2302 N N . LEU A 1 288 ? -16.484 12.586 15.141 1 96.69 288 LEU A N 1
ATOM 2303 C CA . LEU A 1 288 ? -15.133 12.812 14.625 1 96.69 288 LEU A CA 1
ATOM 2304 C C . LEU A 1 288 ? -14.789 11.812 13.531 1 96.69 288 LEU A C 1
ATOM 2306 O O . LEU A 1 288 ? -15.305 10.688 13.531 1 96.69 288 LEU A O 1
ATOM 2310 N N . CYS A 1 289 ? -13.969 12.289 12.547 1 97.75 289 CYS A N 1
ATOM 2311 C CA . CYS A 1 289 ? -13.453 11.359 11.555 1 97.75 289 CYS A CA 1
ATOM 2312 C C . CYS A 1 289 ? -12.859 10.125 12.219 1 97.75 289 CYS A C 1
ATOM 2314 O O . CYS A 1 289 ? -12.062 10.234 13.148 1 97.75 289 CYS A O 1
ATOM 2316 N N . ASP A 1 290 ? -13.211 8.961 11.773 1 98.12 290 ASP A N 1
ATOM 2317 C CA . ASP A 1 290 ? -12.781 7.742 12.445 1 98.12 290 ASP A CA 1
ATOM 2318 C C . ASP A 1 290 ? -11.648 7.062 11.68 1 98.12 290 ASP A C 1
ATOM 2320 O O . ASP A 1 290 ? -11.258 5.941 12.008 1 98.12 290 ASP A O 1
ATOM 2324 N N . GLY A 1 291 ? -11.156 7.633 10.625 1 98.06 291 GLY A N 1
ATOM 2325 C CA . GLY A 1 291 ? -10.008 7.113 9.898 1 98.06 291 GLY A CA 1
ATOM 2326 C C . GLY A 1 291 ? -10.383 6.109 8.828 1 98.06 291 GLY A C 1
ATOM 2327 O O . GLY A 1 291 ? -9.508 5.527 8.18 1 98.06 291 GLY A O 1
ATOM 2328 N N . THR A 1 292 ? -11.641 5.906 8.555 1 97.56 292 THR A N 1
ATOM 2329 C CA . THR A 1 292 ? -12.086 4.969 7.527 1 97.56 292 THR A CA 1
ATOM 2330 C C . THR A 1 292 ? -11.867 5.551 6.133 1 97.56 292 THR A C 1
ATOM 2332 O O . THR A 1 292 ? -12.102 6.738 5.906 1 97.56 292 THR A O 1
ATOM 2335 N N . PRO A 1 293 ? -11.414 4.676 5.188 1 97.56 293 PRO A N 1
ATOM 2336 C CA . PRO A 1 293 ? -11.219 5.16 3.82 1 97.56 293 PRO A CA 1
ATOM 2337 C C . PRO A 1 293 ? -12.5 5.719 3.207 1 97.56 293 PRO A C 1
ATOM 2339 O O . PRO A 1 293 ? -13.586 5.176 3.428 1 97.56 293 PRO A O 1
ATOM 2342 N N . GLU A 1 294 ? -12.32 6.773 2.451 1 98 294 GLU A N 1
ATOM 2343 C CA . GLU A 1 294 ? -13.492 7.48 1.938 1 98 294 GLU A CA 1
ATOM 2344 C C . GLU A 1 294 ? -13.43 7.629 0.421 1 98 294 GLU A C 1
ATOM 2346 O O . GLU A 1 294 ? -14.211 8.375 -0.17 1 98 294 GLU A O 1
ATOM 2351 N N . GLY A 1 295 ? -12.508 6.941 -0.232 1 97.06 295 GLY A N 1
ATOM 2352 C CA . GLY A 1 295 ? -12.367 7.031 -1.677 1 97.06 295 GLY A CA 1
ATOM 2353 C C . GLY A 1 295 ? -10.961 7.367 -2.125 1 97.06 295 GLY A C 1
ATOM 2354 O O . GLY A 1 295 ? -10.047 7.473 -1.3 1 97.06 295 GLY A O 1
ATOM 2355 N N . PRO A 1 296 ? -10.734 7.512 -3.441 1 97.38 296 PRO A N 1
ATOM 2356 C CA . PRO A 1 296 ? -9.398 7.77 -3.975 1 97.38 296 PRO A CA 1
ATOM 2357 C C . PRO A 1 296 ? -8.961 9.227 -3.797 1 97.38 296 PRO A C 1
ATOM 2359 O O . PRO A 1 296 ? -9.797 10.086 -3.516 1 97.38 296 PRO A O 1
ATOM 2362 N N . LEU A 1 297 ? -7.691 9.438 -3.883 1 98 297 LEU A N 1
ATOM 2363 C CA . LEU A 1 297 ? -7.129 10.781 -3.98 1 98 297 LEU A CA 1
ATOM 2364 C C . LEU A 1 297 ? -7.547 11.445 -5.285 1 98 297 LEU A C 1
ATOM 2366 O O . LEU A 1 297 ? -7.422 10.859 -6.359 1 98 297 LEU A O 1
ATOM 2370 N N . LEU A 1 298 ? -8.156 12.625 -5.215 1 97.88 298 LEU A N 1
ATOM 2371 C CA . LEU A 1 298 ? -8.594 13.383 -6.383 1 97.88 298 LEU A CA 1
ATOM 2372 C C . LEU A 1 298 ? -7.688 14.578 -6.629 1 97.88 298 LEU A C 1
ATOM 2374 O O . LEU A 1 298 ? -7.285 15.258 -5.684 1 97.88 298 LEU A O 1
ATOM 2378 N N . ARG A 1 299 ? -7.309 14.789 -7.809 1 97.12 299 ARG A N 1
ATOM 2379 C CA . ARG A 1 299 ? -6.441 15.891 -8.211 1 97.12 299 ARG A CA 1
ATOM 2380 C C . ARG A 1 299 ? -6.711 16.297 -9.656 1 97.12 299 ARG A C 1
ATOM 2382 O O . ARG A 1 299 ? -6.934 15.438 -10.516 1 97.12 299 ARG A O 1
ATOM 2389 N N . ASN A 1 300 ? -6.754 17.547 -10.016 1 97.19 300 ASN A N 1
ATOM 2390 C CA . ASN A 1 300 ? -6.875 18.062 -11.375 1 97.19 300 ASN A CA 1
ATOM 2391 C C . ASN A 1 300 ? -6.238 19.438 -11.508 1 97.19 300 ASN A C 1
ATOM 2393 O O . ASN A 1 300 ? -6.93 20.438 -11.742 1 97.19 300 ASN A O 1
ATOM 2397 N N . PRO A 1 301 ? -4.875 19.453 -11.359 1 97.06 301 PRO A N 1
ATOM 2398 C CA . PRO A 1 301 ? -4.18 20.734 -11.375 1 97.06 301 PRO A CA 1
ATOM 2399 C C . PRO A 1 301 ? -4.469 21.547 -12.633 1 97.06 301 PRO A C 1
ATOM 2401 O O . PRO A 1 301 ? -4.457 21 -13.742 1 97.06 301 PRO A O 1
ATOM 2404 N N . GLY A 1 302 ? -4.754 22.734 -12.492 1 94.81 302 GLY A N 1
ATOM 2405 C CA . GLY A 1 302 ? -4.973 23.641 -13.609 1 94.81 302 GLY A CA 1
ATOM 2406 C C . GLY A 1 302 ? -6.438 23.828 -13.953 1 94.81 302 GLY A C 1
ATOM 2407 O O . GLY A 1 302 ? -6.797 24.75 -14.688 1 94.81 302 GLY A O 1
ATOM 2408 N N . ASN A 1 303 ? -7.312 22.906 -13.492 1 94.31 303 ASN A N 1
ATOM 2409 C CA . ASN A 1 303 ? -8.75 23.031 -13.719 1 94.31 303 ASN A CA 1
ATOM 2410 C C . ASN A 1 303 ? -9.453 23.672 -12.516 1 94.31 303 ASN A C 1
ATOM 2412 O O . ASN A 1 303 ? -10.5 23.188 -12.078 1 94.31 303 ASN A O 1
ATOM 2416 N N . HIS A 1 304 ? -8.805 24.703 -11.93 1 91.44 304 HIS A N 1
ATOM 2417 C CA . HIS A 1 304 ? -9.289 25.406 -10.75 1 91.44 304 HIS A CA 1
ATOM 2418 C C . HIS A 1 304 ? -9.969 26.719 -11.141 1 91.44 304 HIS A C 1
ATOM 2420 O O . HIS A 1 304 ? -10.188 26.984 -12.32 1 91.44 304 HIS A O 1
ATOM 2426 N N . ASP A 1 305 ? -10.539 27.438 -10.164 1 92.31 305 ASP A N 1
ATOM 2427 C CA . ASP A 1 305 ? -11.141 28.75 -10.367 1 92.31 305 ASP A CA 1
ATOM 2428 C C . ASP A 1 305 ? -10.078 29.812 -10.641 1 92.31 305 ASP A C 1
ATOM 2430 O O . ASP A 1 305 ? -9.469 30.344 -9.711 1 92.31 305 ASP A O 1
ATOM 2434 N N . LYS A 1 306 ? -9.992 30.297 -11.836 1 93.88 306 LYS A N 1
ATOM 2435 C CA . LYS A 1 306 ? -8.93 31.203 -12.242 1 93.88 306 LYS A CA 1
ATOM 2436 C C . LYS A 1 306 ? -9.211 32.625 -11.758 1 93.88 306 LYS A C 1
ATOM 2438 O O . LYS A 1 306 ? -8.305 33.469 -11.734 1 93.88 306 LYS A O 1
ATOM 2443 N N . ALA A 1 307 ? -10.438 32.875 -11.469 1 94.5 307 ALA A N 1
ATOM 2444 C CA . ALA A 1 307 ? -10.766 34.188 -10.898 1 94.5 307 ALA A CA 1
ATOM 2445 C C . ALA A 1 307 ? -10.211 34.344 -9.484 1 94.5 307 ALA A C 1
ATOM 2447 O O . ALA A 1 307 ? -9.758 35.406 -9.086 1 94.5 307 ALA A O 1
ATOM 2448 N N . ARG A 1 308 ? -10.203 33.25 -8.766 1 95.31 308 ARG A N 1
ATOM 2449 C CA . ARG A 1 308 ? -9.719 33.219 -7.387 1 95.31 308 ARG A CA 1
ATOM 2450 C C . ARG A 1 308 ? -8.203 33.125 -7.34 1 95.31 308 ARG A C 1
ATOM 2452 O O . ARG A 1 308 ? -7.559 33.75 -6.492 1 95.31 308 ARG A O 1
ATOM 2459 N N . THR A 1 309 ? -7.668 32.312 -8.203 1 96.25 309 THR A N 1
ATOM 2460 C CA . THR A 1 309 ? -6.23 32.062 -8.289 1 96.25 309 THR A CA 1
ATOM 2461 C C . THR A 1 309 ? -5.777 32.031 -9.742 1 96.25 309 THR A C 1
ATOM 2463 O O . THR A 1 309 ? -5.793 30.984 -10.383 1 96.25 309 THR A O 1
ATOM 2466 N N . PRO A 1 310 ? -5.324 33.125 -10.25 1 93.5 310 PRO A N 1
ATOM 2467 C CA . PRO A 1 310 ? -5.02 33.219 -11.688 1 93.5 310 PRO A CA 1
ATOM 2468 C C . PRO A 1 310 ? -3.801 32.406 -12.086 1 93.5 310 PRO A C 1
ATOM 2470 O O . PRO A 1 310 ? -3.695 31.953 -13.234 1 93.5 310 PRO A O 1
ATOM 2473 N N . ARG A 1 311 ? -2.836 32.25 -11.133 1 94.12 311 ARG A N 1
ATOM 2474 C CA . ARG A 1 311 ? -1.596 31.547 -11.422 1 94.12 311 ARG A CA 1
ATOM 2475 C C . ARG A 1 311 ? -0.92 31.094 -10.133 1 94.12 311 ARG A C 1
ATOM 2477 O O . ARG A 1 311 ? -1.316 31.5 -9.039 1 94.12 311 ARG A O 1
ATOM 2484 N N . LEU A 1 312 ? 0.098 30.188 -10.328 1 97.25 312 LEU A N 1
ATOM 2485 C CA . LEU A 1 312 ? 0.997 29.891 -9.219 1 97.25 312 LEU A CA 1
ATOM 2486 C C . LEU A 1 312 ? 1.898 31.078 -8.914 1 97.25 312 LEU A C 1
ATOM 2488 O O . LEU A 1 312 ? 2.176 31.906 -9.797 1 97.25 312 LEU A O 1
ATOM 2492 N N . PRO A 1 313 ? 2.375 31.188 -7.691 1 98.12 313 PRO A N 1
ATOM 2493 C CA . PRO A 1 313 ? 3.164 32.375 -7.312 1 98.12 313 PRO A CA 1
ATOM 2494 C C . PRO A 1 313 ? 4.48 32.469 -8.078 1 98.12 313 PRO A C 1
ATOM 2496 O O . PRO A 1 313 ? 5.094 31.438 -8.398 1 98.12 313 PRO A O 1
ATOM 2499 N N . THR A 1 314 ? 4.906 33.719 -8.344 1 98.25 314 THR A N 1
ATOM 2500 C CA . THR A 1 314 ? 6.16 33.969 -9.031 1 98.25 314 THR A CA 1
ATOM 2501 C C . THR A 1 314 ? 7.27 34.281 -8.031 1 98.25 314 THR A C 1
ATOM 2503 O O . THR A 1 314 ? 7.004 34.5 -6.848 1 98.25 314 THR A O 1
ATOM 2506 N N . SER A 1 315 ? 8.5 34.312 -8.602 1 98.38 315 SER A N 1
ATOM 2507 C CA . SER A 1 315 ? 9.633 34.75 -7.793 1 98.38 315 SER A CA 1
ATOM 2508 C C . SER A 1 315 ? 9.414 36.156 -7.254 1 98.38 315 SER A C 1
ATOM 2510 O O . SER A 1 315 ? 9.82 36.469 -6.129 1 98.38 315 SER A O 1
ATOM 2512 N N . ALA A 1 316 ? 8.734 37 -8.023 1 98.25 316 ALA A N 1
ATOM 2513 C CA . ALA A 1 316 ? 8.445 38.375 -7.598 1 98.25 316 ALA A CA 1
ATOM 2514 C C . ALA A 1 316 ? 7.465 38.375 -6.43 1 98.25 316 ALA A C 1
ATOM 2516 O O . ALA A 1 316 ? 7.617 39.156 -5.496 1 98.25 316 ALA A O 1
ATOM 2517 N N . ASP A 1 317 ? 6.465 37.531 -6.477 1 98.38 317 ASP A N 1
ATOM 2518 C CA . ASP A 1 317 ? 5.512 37.438 -5.375 1 98.38 317 ASP A CA 1
ATOM 2519 C C . ASP A 1 317 ? 6.219 37.031 -4.078 1 98.38 317 ASP A C 1
ATOM 2521 O O . ASP A 1 317 ? 5.965 37.625 -3.025 1 98.38 317 ASP A O 1
ATOM 2525 N N . VAL A 1 318 ? 7.059 36.031 -4.184 1 98.44 318 VAL A N 1
ATOM 2526 C CA . VAL A 1 318 ? 7.777 35.5 -3.02 1 98.44 318 VAL A CA 1
ATOM 2527 C C . VAL A 1 318 ? 8.711 36.594 -2.473 1 98.44 318 VAL A C 1
ATOM 2529 O O . VAL A 1 318 ? 8.797 36.781 -1.258 1 98.44 318 VAL A O 1
ATOM 2532 N N . GLU A 1 319 ? 9.445 37.312 -3.379 1 97.75 319 GLU A N 1
ATOM 2533 C CA . GLU A 1 319 ? 10.352 38.375 -2.959 1 97.75 319 GLU A CA 1
ATOM 2534 C C . GLU A 1 319 ? 9.609 39.469 -2.197 1 97.75 319 GLU A C 1
ATOM 2536 O O . GLU A 1 319 ? 10.102 39.969 -1.186 1 97.75 319 GLU A O 1
ATOM 2541 N N . PHE A 1 320 ? 8.477 39.844 -2.684 1 97.94 320 PHE A N 1
ATOM 2542 C CA . PHE A 1 320 ? 7.664 40.844 -1.986 1 97.94 320 PHE A CA 1
ATOM 2543 C C . PHE A 1 320 ? 7.328 40.375 -0.576 1 97.94 320 PHE A C 1
ATOM 2545 O O . PHE A 1 320 ? 7.477 41.125 0.388 1 97.94 320 PHE A O 1
ATOM 2552 N N . CYS A 1 321 ? 6.855 39.156 -0.506 1 96.88 321 CYS A N 1
ATOM 2553 C CA . CYS A 1 321 ? 6.477 38.594 0.775 1 96.88 321 CYS A CA 1
ATOM 2554 C C . CYS A 1 321 ? 7.648 38.594 1.749 1 96.88 321 CYS A C 1
ATOM 2556 O O . CYS A 1 321 ? 7.488 38.969 2.916 1 96.88 321 CYS A O 1
ATOM 2558 N N . LEU A 1 322 ? 8.828 38.281 1.287 1 97 322 LEU A N 1
ATOM 2559 C CA . LEU A 1 322 ? 10.016 38.156 2.121 1 97 322 LEU A CA 1
ATOM 2560 C C . LEU A 1 322 ? 10.492 39.531 2.57 1 97 322 LEU A C 1
ATOM 2562 O O . LEU A 1 322 ? 11.273 39.656 3.518 1 97 322 LEU A O 1
ATOM 2566 N N . ASN A 1 323 ? 10.023 40.594 1.911 1 96.5 323 ASN A N 1
ATOM 2567 C CA . ASN A 1 323 ? 10.438 41.938 2.244 1 96.5 323 ASN A CA 1
ATOM 2568 C C . ASN A 1 323 ? 9.531 42.562 3.307 1 96.5 323 ASN A C 1
ATOM 2570 O O . ASN A 1 323 ? 9.82 43.656 3.814 1 96.5 323 ASN A O 1
ATOM 2574 N N . LEU A 1 324 ? 8.453 41.875 3.578 1 96.88 324 LEU A N 1
ATOM 2575 C CA . LEU A 1 324 ? 7.609 42.344 4.672 1 96.88 324 LEU A CA 1
ATOM 2576 C C . LEU A 1 324 ? 8.32 42.188 6.012 1 96.88 324 LEU A C 1
ATOM 2578 O O . LEU A 1 324 ? 8.82 41.094 6.32 1 96.88 324 LEU A O 1
ATOM 2582 N N . THR A 1 325 ? 8.25 43.188 6.852 1 93.25 325 THR A N 1
ATOM 2583 C CA . THR A 1 325 ? 9.102 43.188 8.039 1 93.25 325 THR A CA 1
ATOM 2584 C C . THR A 1 325 ? 8.328 42.719 9.266 1 93.25 325 THR A C 1
ATOM 2586 O O . THR A 1 325 ? 8.93 42.344 10.273 1 93.25 325 THR A O 1
ATOM 2589 N N . GLN A 1 326 ? 6.969 42.875 9.18 1 95.31 326 GLN A N 1
ATOM 2590 C CA . GLN A 1 326 ? 6.164 42.438 10.32 1 95.31 326 GLN A CA 1
ATOM 2591 C C . GLN A 1 326 ? 5.668 41 10.133 1 95.31 326 GLN A C 1
ATOM 2593 O O . GLN A 1 326 ? 4.992 40.688 9.148 1 95.31 326 GLN A O 1
ATOM 2598 N N . TYR A 1 327 ? 6.039 40.188 11.07 1 96.25 327 TYR A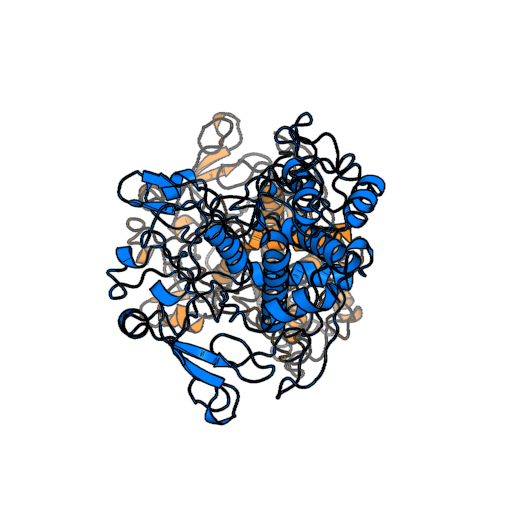 N 1
ATOM 2599 C CA . TYR A 1 327 ? 5.527 38.812 11.008 1 96.25 327 TYR A CA 1
ATOM 2600 C C . TYR A 1 327 ? 4.004 38.812 10.969 1 96.25 327 TYR A C 1
ATOM 2602 O O . TYR A 1 327 ? 3.406 38.094 10.18 1 96.25 327 TYR A O 1
ATOM 2610 N N . GLU A 1 328 ? 3.436 39.562 11.891 1 95.69 328 GLU A N 1
ATOM 2611 C CA . GLU A 1 328 ? 1.986 39.719 11.984 1 95.69 328 GLU A CA 1
ATOM 2612 C C . GLU A 1 328 ? 1.59 41.156 12.211 1 95.69 328 GLU A C 1
ATOM 2614 O O . GLU A 1 328 ? 2.402 41.969 12.672 1 95.69 328 GLU A O 1
ATOM 2619 N N . SER A 1 329 ? 0.401 41.469 11.82 1 95.5 329 SER A N 1
ATOM 2620 C CA . SER A 1 329 ? -0.183 42.781 12.062 1 95.5 329 SER A CA 1
ATOM 2621 C C . SER A 1 329 ? -1.647 42.688 12.469 1 95.5 329 SER A C 1
ATOM 2623 O O . SER A 1 329 ? -2.209 41.594 12.492 1 95.5 329 SER A O 1
ATOM 2625 N N . ASP A 1 330 ? -2.199 43.844 13.008 1 90.62 330 ASP A N 1
ATOM 2626 C CA . ASP A 1 330 ? -3.631 43.844 13.289 1 90.62 330 ASP A CA 1
ATOM 2627 C C . ASP A 1 330 ? -4.438 43.5 12.047 1 90.62 330 ASP A C 1
ATOM 2629 O O . ASP A 1 330 ? -4.109 43.938 10.938 1 90.62 330 ASP A O 1
ATOM 2633 N N . SER A 1 331 ? -5.387 42.719 12.352 1 89.94 331 SER A N 1
ATOM 2634 C CA . SER A 1 331 ? -6.152 42.125 13.453 1 89.94 331 SER A CA 1
ATOM 2635 C C . SER A 1 331 ? -5.691 40.719 13.758 1 89.94 331 SER A C 1
ATOM 2637 O O . SER A 1 331 ? -6.352 39.969 14.5 1 89.94 331 SER A O 1
ATOM 2639 N N . MET A 1 332 ? -4.602 40.219 13.172 1 92 332 MET A N 1
ATOM 2640 C CA . MET A 1 332 ? -3.973 38.906 13.414 1 92 332 MET A CA 1
ATOM 2641 C C . MET A 1 332 ? -4.816 37.781 12.844 1 92 332 MET A C 1
ATOM 2643 O O . MET A 1 332 ? -4.98 36.75 13.477 1 92 332 MET A O 1
ATOM 2647 N N . ASP A 1 333 ? -5.555 38.125 11.812 1 92.81 333 ASP A N 1
ATOM 2648 C CA . ASP A 1 333 ? -6.375 37.156 11.086 1 92.81 333 ASP A CA 1
ATOM 2649 C C . ASP A 1 333 ? -6.285 37.406 9.578 1 92.81 333 ASP A C 1
ATOM 2651 O O . ASP A 1 333 ? -5.289 37.938 9.086 1 92.81 333 ASP A O 1
ATOM 2655 N N . LYS A 1 334 ? -7.16 36.938 8.812 1 94.81 334 LYS A N 1
ATOM 2656 C CA . LYS A 1 334 ? -7.094 37 7.359 1 94.81 334 LYS A CA 1
ATOM 2657 C C . LYS A 1 334 ? -7.234 38.406 6.844 1 94.81 334 LYS A C 1
ATOM 2659 O O . LYS A 1 334 ? -7.035 38.688 5.656 1 94.81 334 LYS A O 1
ATOM 2664 N N . ALA A 1 335 ? -7.559 39.344 7.742 1 95.38 335 ALA A N 1
ATOM 2665 C CA . ALA A 1 335 ? -7.758 40.719 7.328 1 95.38 335 ALA A CA 1
ATOM 2666 C C . ALA A 1 335 ? -6.508 41.562 7.582 1 95.38 335 ALA A C 1
ATOM 2668 O O . ALA A 1 335 ? -6.484 42.75 7.289 1 95.38 335 ALA A O 1
ATOM 2669 N N . ALA A 1 336 ? -5.469 40.906 8.102 1 96.5 336 ALA A N 1
ATOM 2670 C CA . ALA A 1 336 ? -4.246 41.625 8.461 1 96.5 336 ALA A CA 1
ATOM 2671 C C . ALA A 1 336 ? -3.543 42.156 7.219 1 96.5 336 ALA A C 1
ATOM 2673 O O . ALA A 1 336 ? -3.363 41.438 6.238 1 96.5 336 ALA A O 1
ATOM 2674 N N . ASN A 1 337 ? -3.189 43.469 7.195 1 97.69 337 ASN A N 1
ATOM 2675 C CA . ASN A 1 337 ? -2.441 44.125 6.125 1 97.69 337 ASN A CA 1
ATOM 2676 C C . ASN A 1 337 ? -0.949 44.188 6.438 1 97.69 337 ASN A C 1
ATOM 2678 O O . ASN A 1 337 ? -0.56 44.25 7.605 1 97.69 337 ASN A O 1
ATOM 2682 N N . PHE A 1 338 ? -0.14 44.062 5.461 1 97.62 338 PHE A N 1
ATOM 2683 C CA . PHE A 1 338 ? 1.309 44.188 5.559 1 97.62 338 PHE A CA 1
ATOM 2684 C C . PHE A 1 338 ? 1.882 43.188 6.551 1 97.62 338 PHE A C 1
ATOM 2686 O O . PHE A 1 338 ? 2.812 43.5 7.293 1 97.62 338 PHE A O 1
ATOM 2693 N N . SER A 1 339 ? 1.185 42.094 6.676 1 97.62 339 SER A N 1
ATOM 2694 C CA . SER A 1 339 ? 1.612 40.969 7.496 1 97.62 339 SER A CA 1
ATOM 2695 C C . SER A 1 339 ? 2.324 39.906 6.656 1 97.62 339 SER A C 1
ATOM 2697 O O . SER A 1 339 ? 1.769 39.406 5.676 1 97.62 339 SER A O 1
ATOM 2699 N N . PHE A 1 340 ? 3.572 39.562 7.059 1 98.06 340 PHE A N 1
ATOM 2700 C CA . PHE A 1 340 ? 4.289 38.469 6.398 1 98.06 340 PHE A CA 1
ATOM 2701 C C . PHE A 1 340 ? 3.482 37.188 6.445 1 98.06 340 PHE A C 1
ATOM 2703 O O . PHE A 1 340 ? 3.262 36.531 5.414 1 98.06 340 PHE A O 1
ATOM 2710 N N . ARG A 1 341 ? 3.035 36.781 7.641 1 97.81 341 ARG A N 1
ATOM 2711 C CA . ARG A 1 341 ? 2.27 35.562 7.832 1 97.81 341 ARG A CA 1
ATOM 2712 C C . ARG A 1 341 ? 1.021 35.562 6.957 1 97.81 341 ARG A C 1
ATOM 2714 O O . ARG A 1 341 ? 0.762 34.562 6.246 1 97.81 341 ARG A O 1
ATOM 2721 N N . ASN A 1 342 ? 0.214 36.594 6.934 1 98 342 ASN A N 1
ATOM 2722 C CA . ASN A 1 342 ? -1.046 36.625 6.199 1 98 342 ASN A CA 1
ATOM 2723 C C . ASN A 1 342 ? -0.814 36.625 4.691 1 98 342 ASN A C 1
ATOM 2725 O O . ASN A 1 342 ? -1.568 36 3.947 1 98 342 ASN A O 1
ATOM 2729 N N . THR A 1 343 ? 0.266 37.312 4.242 1 98.44 343 THR A N 1
ATOM 2730 C CA . THR A 1 343 ? 0.606 37.344 2.824 1 98.44 343 THR A CA 1
ATOM 2731 C C . THR A 1 343 ? 1.103 35.969 2.373 1 98.44 343 THR A C 1
ATOM 2733 O O . THR A 1 343 ? 0.654 35.438 1.35 1 98.44 343 THR A O 1
ATOM 2736 N N . LEU A 1 344 ? 1.976 35.375 3.162 1 98.5 344 LEU A N 1
ATOM 2737 C CA . LEU A 1 344 ? 2.502 34.031 2.824 1 98.5 344 LEU A CA 1
ATOM 2738 C C . LEU A 1 344 ? 1.395 33 2.838 1 98.5 344 LEU A C 1
ATOM 2740 O O . LEU A 1 344 ? 1.368 32.094 1.986 1 98.5 344 LEU A O 1
ATOM 2744 N N . GLU A 1 345 ? 0.484 33.094 3.779 1 98.44 345 GLU A N 1
ATOM 2745 C CA . GLU A 1 345 ? -0.631 32.156 3.844 1 98.44 345 GLU A CA 1
ATOM 2746 C C . GLU A 1 345 ? -1.536 32.281 2.621 1 98.44 345 GLU A C 1
ATOM 2748 O O . GLU A 1 345 ? -2.133 31.297 2.174 1 98.44 345 GLU A O 1
ATOM 2753 N N . GLY A 1 346 ? -1.678 33.531 2.1 1 98.31 346 GLY A N 1
ATOM 2754 C CA . GLY A 1 346 ? -2.33 33.688 0.809 1 98.31 346 GLY A CA 1
ATOM 2755 C C . GLY A 1 346 ? -3.609 34.5 0.881 1 98.31 346 GLY A C 1
ATOM 2756 O O . GLY A 1 346 ? -4.406 34.5 -0.058 1 98.31 346 GLY A O 1
ATOM 2757 N N . PHE A 1 347 ? -3.826 35.281 2.029 1 98 347 PHE A N 1
ATOM 2758 C CA . PHE A 1 347 ? -5.043 36.062 2.188 1 98 347 PHE A CA 1
ATOM 2759 C C . PHE A 1 347 ? -4.781 37.531 1.868 1 98 347 PHE A C 1
ATOM 2761 O O . PHE A 1 347 ? -5.715 38.344 1.83 1 98 347 PHE A O 1
ATOM 2768 N N . ALA A 1 348 ? -3.547 37.875 1.674 1 98.06 348 ALA A N 1
ATOM 2769 C CA . ALA A 1 348 ? -3.178 39.219 1.258 1 98.06 348 ALA A CA 1
ATOM 2770 C C . ALA A 1 348 ? -2.432 39.219 -0.074 1 98.06 348 ALA A C 1
ATOM 2772 O O . ALA A 1 348 ? -1.726 38.25 -0.382 1 98.06 348 ALA A O 1
ATOM 2773 N N . SER A 1 349 ? -2.553 40.312 -0.847 1 97.31 349 SER A N 1
ATOM 2774 C CA . SER A 1 349 ? -1.924 40.438 -2.16 1 97.31 349 SER A CA 1
ATOM 2775 C C . SER A 1 349 ? -0.404 40.469 -2.043 1 97.31 349 SER A C 1
ATOM 2777 O O . SER A 1 349 ? 0.156 41.25 -1.274 1 97.31 349 SER A O 1
ATOM 2779 N N . PRO A 1 350 ? 0.209 39.594 -2.754 1 96.94 350 PRO A N 1
ATOM 2780 C CA . PRO A 1 350 ? 1.674 39.625 -2.74 1 96.94 350 PRO A CA 1
ATOM 2781 C C . PRO A 1 350 ? 2.242 40.75 -3.598 1 96.94 350 PRO A C 1
ATOM 2783 O O . PRO A 1 350 ? 3.43 40.719 -3.936 1 96.94 350 PRO A O 1
ATOM 2786 N N . ARG A 1 351 ? 1.422 41.656 -3.982 1 96.25 351 ARG A N 1
ATOM 2787 C CA . ARG A 1 351 ? 1.857 42.875 -4.699 1 96.25 351 ARG A CA 1
ATOM 2788 C C . ARG A 1 351 ? 1.73 44.094 -3.82 1 96.25 351 ARG A C 1
ATOM 2790 O O . ARG A 1 351 ? 2.514 45.031 -3.951 1 96.25 351 ARG A O 1
ATOM 2797 N N . THR A 1 352 ? 0.739 44.062 -2.92 1 97.12 352 THR A N 1
ATOM 2798 C CA . THR A 1 352 ? 0.459 45.281 -2.17 1 97.12 352 THR A CA 1
ATOM 2799 C C . THR A 1 352 ? 0.567 45.031 -0.669 1 97.12 352 THR A C 1
ATOM 2801 O O . THR A 1 352 ? 0.688 45.969 0.116 1 97.12 352 THR A O 1
ATOM 2804 N N . GLY A 1 353 ? 0.405 43.781 -0.223 1 97.19 353 GLY A N 1
ATOM 2805 C CA . GLY A 1 353 ? 0.408 43.438 1.195 1 97.19 353 GLY A CA 1
ATOM 2806 C C . GLY A 1 353 ? -0.934 43.688 1.863 1 97.19 353 GLY A C 1
ATOM 2807 O O . GLY A 1 353 ? -1.062 43.531 3.08 1 97.19 353 GLY A O 1
ATOM 2808 N N . ILE A 1 354 ? -1.941 44.031 0.982 1 98.12 354 ILE A N 1
ATOM 2809 C CA . ILE A 1 354 ? -3.266 44.344 1.501 1 98.12 354 ILE A CA 1
ATOM 2810 C C . ILE A 1 354 ? -4.164 43.125 1.427 1 98.12 354 ILE A C 1
ATOM 2812 O O . ILE A 1 354 ? -4.172 42.406 0.419 1 98.12 354 ILE A O 1
ATOM 2816 N N . ALA A 1 355 ? -4.855 42.812 2.545 1 97.94 355 ALA A N 1
ATOM 2817 C CA . ALA A 1 355 ? -5.766 41.688 2.604 1 97.94 355 ALA A CA 1
ATOM 2818 C C . ALA A 1 355 ? -6.801 41.75 1.485 1 97.94 355 ALA A C 1
ATOM 2820 O O . ALA A 1 355 ? -7.309 42.844 1.165 1 97.94 355 ALA A O 1
ATOM 2821 N N . ASP A 1 356 ? -6.973 40.688 0.815 1 95.81 356 ASP A N 1
ATOM 2822 C CA . ASP A 1 356 ? -7.91 40.562 -0.296 1 95.81 356 ASP A CA 1
ATOM 2823 C C . ASP A 1 356 ? -8.711 39.25 -0.201 1 95.81 356 ASP A C 1
ATOM 2825 O O . ASP A 1 356 ? -8.203 38.188 -0.528 1 95.81 356 ASP A O 1
ATOM 2829 N N . ALA A 1 357 ? -9.992 39.312 0.13 1 92.75 357 ALA A N 1
ATOM 2830 C CA . ALA A 1 357 ? -10.828 38.125 0.362 1 92.75 357 ALA A CA 1
ATOM 2831 C C . ALA A 1 357 ? -11.219 37.469 -0.955 1 92.75 357 ALA A C 1
ATOM 2833 O O . ALA A 1 357 ? -11.672 36.312 -0.969 1 92.75 357 ALA A O 1
ATOM 2834 N N . SER A 1 358 ? -11.016 38.125 -2.047 1 94.19 358 SER A N 1
ATOM 2835 C CA . SER A 1 358 ? -11.484 37.625 -3.334 1 94.19 358 SER A CA 1
ATOM 2836 C C . SER A 1 358 ? -10.406 36.781 -4.031 1 94.19 358 SER A C 1
ATOM 2838 O O . SER A 1 358 ? -10.695 36.062 -4.992 1 94.19 358 SER A O 1
ATOM 2840 N N . GLN A 1 359 ? -9.211 36.906 -3.504 1 94.25 359 GLN A N 1
ATOM 2841 C CA . GLN A 1 359 ? -8.109 36.188 -4.16 1 94.25 359 GLN A CA 1
ATOM 2842 C C . GLN A 1 359 ? -7.367 35.312 -3.176 1 94.25 359 GLN A C 1
ATOM 2844 O O . GLN A 1 359 ? -7.32 35.594 -1.979 1 94.25 359 GLN A O 1
ATOM 2849 N N . SER A 1 360 ? -6.953 34.219 -3.676 1 95.81 360 SER A N 1
ATOM 2850 C CA . SER A 1 360 ? -6.066 33.312 -2.967 1 95.81 360 SER A CA 1
ATOM 2851 C C . SER A 1 360 ? -4.707 33.219 -3.652 1 95.81 360 SER A C 1
ATOM 2853 O O . SER A 1 360 ? -4.621 32.812 -4.816 1 95.81 360 SER A O 1
ATOM 2855 N N . SER A 1 361 ? -3.688 33.594 -2.957 1 97 361 SER A N 1
ATOM 2856 C CA . SER A 1 361 ? -2.342 33.625 -3.523 1 97 361 SER A CA 1
ATOM 2857 C C . SER A 1 361 ? -1.358 32.844 -2.65 1 97 361 SER A C 1
ATOM 2859 O O . SER A 1 361 ? -1.758 32.188 -1.688 1 97 361 SER A O 1
ATOM 2861 N N . MET A 1 362 ? -0.05 32.906 -3.049 1 98.25 362 MET A N 1
ATOM 2862 C CA . MET A 1 362 ? 1.025 32.281 -2.283 1 98.25 362 MET A CA 1
ATOM 2863 C C . MET A 1 362 ? 0.627 30.875 -1.825 1 98.25 362 MET A C 1
ATOM 2865 O O . MET A 1 362 ? 0.298 30.016 -2.648 1 98.25 362 MET A O 1
ATOM 2869 N N . HIS A 1 363 ? 0.686 30.516 -0.552 1 98.56 363 HIS A N 1
ATOM 2870 C CA . HIS A 1 363 ? 0.363 29.188 -0.046 1 98.56 363 HIS A CA 1
ATOM 2871 C C . HIS A 1 363 ? -1.01 28.734 -0.528 1 98.56 363 HIS A C 1
ATOM 2873 O O . HIS A 1 363 ? -1.159 27.609 -1.021 1 98.56 363 HIS A O 1
ATOM 2879 N N . ASN A 1 364 ? -2.018 29.547 -0.419 1 98.38 364 ASN A N 1
ATOM 2880 C CA . ASN A 1 364 ? -3.379 29.188 -0.802 1 98.38 364 ASN A CA 1
ATOM 2881 C C . ASN A 1 364 ? -3.479 28.875 -2.295 1 98.38 364 ASN A C 1
ATOM 2883 O O . ASN A 1 364 ? -4.293 28.047 -2.711 1 98.38 364 ASN A O 1
ATOM 2887 N N . ALA A 1 365 ? -2.66 29.516 -3.1 1 98.19 365 ALA A N 1
ATOM 2888 C CA . ALA A 1 365 ? -2.732 29.391 -4.551 1 98.19 365 ALA A CA 1
ATOM 2889 C C . ALA A 1 365 ? -2.516 27.938 -4.98 1 98.19 365 ALA A C 1
ATOM 2891 O O . ALA A 1 365 ? -3.223 27.438 -5.855 1 98.19 365 ALA A O 1
ATOM 2892 N N . LEU A 1 366 ? -1.525 27.297 -4.348 1 98.31 366 LEU A N 1
ATOM 2893 C CA . LEU A 1 366 ? -1.247 25.938 -4.754 1 98.31 366 LEU A CA 1
ATOM 2894 C C . LEU A 1 366 ? -2.398 25 -4.371 1 98.31 366 LEU A C 1
ATOM 2896 O O . LEU A 1 366 ? -2.744 24.094 -5.125 1 98.31 366 LEU A O 1
ATOM 2900 N N . HIS A 1 367 ? -2.977 25.188 -3.205 1 98.25 367 HIS A N 1
ATOM 2901 C CA . HIS A 1 367 ? -4.129 24.391 -2.803 1 98.25 367 HIS A CA 1
ATOM 2902 C C . HIS A 1 367 ? -5.254 24.484 -3.826 1 98.25 367 HIS A C 1
ATOM 2904 O O . HIS A 1 367 ? -5.816 23.469 -4.238 1 98.25 367 HIS A O 1
ATOM 2910 N N . ILE A 1 368 ? -5.531 25.672 -4.234 1 97.5 368 ILE A N 1
ATOM 2911 C CA . ILE A 1 368 ? -6.621 25.906 -5.18 1 97.5 368 ILE A CA 1
ATOM 2912 C C . ILE A 1 368 ? -6.238 25.359 -6.551 1 97.5 368 ILE A C 1
ATOM 2914 O O . ILE A 1 368 ? -7.047 24.688 -7.203 1 97.5 368 ILE A O 1
ATOM 2918 N N . PHE A 1 369 ? -5.004 25.562 -6.984 1 97.94 369 PHE A N 1
ATOM 2919 C CA . PHE A 1 369 ? -4.492 25.141 -8.281 1 97.94 369 PHE A CA 1
ATOM 2920 C C . PHE A 1 369 ? -4.605 23.641 -8.445 1 97.94 369 PHE A C 1
ATOM 2922 O O . PHE A 1 369 ? -4.926 23.141 -9.531 1 97.94 369 PHE A O 1
ATOM 2929 N N . MET A 1 370 ? -4.305 22.906 -7.379 1 97.44 370 MET A N 1
ATOM 2930 C CA . MET A 1 370 ? -4.266 21.453 -7.414 1 97.44 370 MET A CA 1
ATOM 2931 C C . MET A 1 370 ? -5.668 20.875 -7.566 1 97.44 370 MET A C 1
ATOM 2933 O O . MET A 1 370 ? -5.84 19.781 -8.109 1 97.44 370 MET A O 1
ATOM 2937 N N . ASN A 1 371 ? -6.691 21.578 -7.043 1 95.62 371 ASN A N 1
ATOM 2938 C CA . ASN A 1 371 ? -8.07 21.094 -7.07 1 95.62 371 ASN A CA 1
ATOM 2939 C C . ASN A 1 371 ? -8.211 19.766 -6.332 1 95.62 371 ASN A C 1
ATOM 2941 O O . ASN A 1 371 ? -7.254 19.266 -5.742 1 95.62 371 ASN A O 1
ATOM 2945 N N . GLY A 1 372 ? -9.414 19.266 -6.211 1 96.25 372 GLY A N 1
ATOM 2946 C CA . GLY A 1 372 ? -9.664 17.969 -5.59 1 96.25 372 GLY A CA 1
ATOM 2947 C C . GLY A 1 372 ? -9.352 17.953 -4.105 1 96.25 372 GLY A C 1
ATOM 2948 O O . GLY A 1 372 ? -9.758 18.859 -3.369 1 96.25 372 GLY A O 1
ATOM 2949 N N . THR A 1 373 ? -8.586 16.953 -3.664 1 97.81 373 THR A N 1
ATOM 2950 C CA . THR A 1 373 ? -8.328 16.672 -2.258 1 97.81 373 THR A CA 1
ATOM 2951 C C . THR A 1 373 ? -7.535 17.812 -1.616 1 97.81 373 THR A C 1
ATOM 2953 O O . THR A 1 373 ? -7.82 18.203 -0.485 1 97.81 373 THR A O 1
ATOM 2956 N N . MET A 1 374 ? -6.645 18.422 -2.34 1 97.38 374 MET A N 1
ATOM 2957 C CA . MET A 1 374 ? -5.785 19.5 -1.854 1 97.38 374 MET A CA 1
ATOM 2958 C C . MET A 1 374 ? -6.605 20.75 -1.555 1 97.38 374 MET A C 1
ATOM 2960 O O . MET A 1 374 ? -6.176 21.594 -0.778 1 97.38 374 MET A O 1
ATOM 2964 N N . SER A 1 375 ? -7.781 20.859 -2.164 1 95.12 375 SER A N 1
ATOM 2965 C CA . SER A 1 375 ? -8.531 22.109 -2.072 1 95.12 375 SER A CA 1
ATOM 2966 C C . SER A 1 375 ? -9.477 22.094 -0.873 1 95.12 375 SER A C 1
ATOM 2968 O O . SER A 1 375 ? -10.148 23.094 -0.598 1 95.12 375 SER A O 1
ATOM 2970 N N . GLN A 1 376 ? -9.469 20.969 -0.172 1 93.5 376 GLN A N 1
ATOM 2971 C CA . GLN A 1 376 ? -10.242 20.859 1.062 1 93.5 376 GLN A CA 1
ATOM 2972 C C . GLN A 1 376 ? -9.336 21 2.287 1 93.5 376 GLN A C 1
ATOM 2974 O O . GLN A 1 376 ? -8.508 20.125 2.555 1 93.5 376 GLN A O 1
ATOM 2979 N N . VAL A 1 377 ? -9.547 22.031 3.029 1 92.94 377 VAL A N 1
ATOM 2980 C CA . VAL A 1 377 ? -8.617 22.375 4.105 1 92.94 377 VAL A CA 1
ATOM 2981 C C . VAL A 1 377 ? -8.43 21.172 5.023 1 92.94 377 VAL A C 1
ATOM 2983 O O . VAL A 1 377 ? -7.297 20.719 5.234 1 92.94 377 VAL A O 1
ATOM 2986 N N . GLN A 1 378 ? -9.555 20.531 5.465 1 93.06 378 GLN A N 1
ATOM 2987 C CA . GLN A 1 378 ? -9.445 19.484 6.473 1 93.06 378 GLN A CA 1
ATOM 2988 C C . GLN A 1 378 ? -8.766 18.234 5.902 1 93.06 378 GLN A C 1
ATOM 2990 O O . GLN A 1 378 ? -7.977 17.594 6.59 1 93.06 378 GLN A O 1
ATOM 2995 N N . GLY A 1 379 ? -9.055 17.922 4.633 1 95.94 379 GLY A N 1
ATOM 2996 C CA . GLY A 1 379 ? -8.555 16.703 4.039 1 95.94 379 GLY A CA 1
ATOM 2997 C C . GLY A 1 379 ? -7.359 16.906 3.133 1 95.94 379 GLY A C 1
ATOM 2998 O O . GLY A 1 379 ? -6.902 15.977 2.469 1 95.94 379 GLY A O 1
ATOM 2999 N N . SER A 1 380 ? -6.746 18.109 3.094 1 98.31 380 SER A N 1
ATOM 3000 C CA . SER A 1 380 ? -5.727 18.438 2.105 1 98.31 380 SER A CA 1
ATOM 3001 C C . SER A 1 380 ? -4.457 17.625 2.324 1 98.31 380 SER A C 1
ATOM 3003 O O . SER A 1 380 ? -3.742 17.312 1.369 1 98.31 380 SER A O 1
ATOM 3005 N N . ALA A 1 381 ? -4.211 17.188 3.566 1 98.62 381 ALA A N 1
ATOM 3006 C CA . ALA A 1 381 ? -2.977 16.469 3.895 1 98.62 381 ALA A CA 1
ATOM 3007 C C . ALA A 1 381 ? -3 15.047 3.346 1 98.62 381 ALA A C 1
ATOM 3009 O O . ALA A 1 381 ? -1.979 14.359 3.352 1 98.62 381 ALA A O 1
ATOM 3010 N N . ASN A 1 382 ? -4.184 14.578 2.803 1 98.81 382 ASN A N 1
ATOM 3011 C CA . ASN A 1 382 ? -4.254 13.273 2.152 1 98.81 382 ASN A CA 1
ATOM 3012 C C . ASN A 1 382 ? -3.334 13.203 0.937 1 98.81 382 ASN A C 1
ATOM 3014 O O . ASN A 1 382 ? -2.797 12.141 0.62 1 98.81 382 ASN A O 1
ATOM 3018 N N . ASP A 1 383 ? -3.277 14.312 0.205 1 98.75 383 ASP A N 1
ATOM 3019 C CA . ASP A 1 383 ? -2.43 14.375 -0.98 1 98.75 383 ASP A CA 1
ATOM 3020 C C . ASP A 1 383 ? -0.963 14.562 -0.596 1 98.75 383 ASP A C 1
ATOM 3022 O O . ASP A 1 383 ? -0.611 15.539 0.073 1 98.75 383 ASP A O 1
ATOM 3026 N N . PRO A 1 384 ? -0.099 13.664 -1.044 1 98.44 384 PRO A N 1
ATOM 3027 C CA . PRO A 1 384 ? 1.302 13.766 -0.627 1 98.44 384 PRO A CA 1
ATOM 3028 C C . PRO A 1 384 ? 1.975 15.039 -1.139 1 98.44 384 PRO A C 1
ATOM 3030 O O . PRO A 1 384 ? 3.027 15.43 -0.63 1 98.44 384 PRO A O 1
ATOM 3033 N N . VAL A 1 385 ? 1.402 15.758 -2.117 1 98.75 385 VAL A N 1
ATOM 3034 C CA . VAL A 1 385 ? 1.921 17.047 -2.564 1 98.75 385 VAL A CA 1
ATOM 3035 C C . VAL A 1 385 ? 1.892 18.047 -1.409 1 98.75 385 VAL A C 1
ATOM 3037 O O . VAL A 1 385 ? 2.705 18.969 -1.36 1 98.75 385 VAL A O 1
ATOM 3040 N N . PHE A 1 386 ? 0.978 17.828 -0.475 1 98.88 386 PHE A N 1
ATOM 3041 C CA . PHE A 1 386 ? 0.852 18.672 0.716 1 98.88 386 PHE A CA 1
ATOM 3042 C C . PHE A 1 386 ? 2.193 18.797 1.427 1 98.88 386 PHE A C 1
ATOM 3044 O O . PHE A 1 386 ? 2.574 19.891 1.842 1 98.88 386 PHE A O 1
ATOM 3051 N N . LEU A 1 387 ? 2.922 17.719 1.515 1 98.88 387 LEU A N 1
ATOM 3052 C CA . LEU A 1 387 ? 4.188 17.703 2.238 1 98.88 387 LEU A CA 1
ATOM 3053 C C . LEU A 1 387 ? 5.234 18.562 1.521 1 98.88 387 LEU A C 1
ATOM 3055 O O . LEU A 1 387 ? 5.918 19.359 2.15 1 98.88 387 LEU A O 1
ATOM 3059 N N . LEU A 1 388 ? 5.336 18.391 0.191 1 98.88 388 LEU A N 1
ATOM 3060 C CA . LEU A 1 388 ? 6.293 19.156 -0.599 1 98.88 388 LEU A CA 1
ATOM 3061 C C . LEU A 1 388 ? 5.977 20.641 -0.533 1 98.88 388 LEU A C 1
ATOM 3063 O O . LEU A 1 388 ? 6.887 21.469 -0.415 1 98.88 388 LEU A O 1
ATOM 3067 N N . HIS A 1 389 ? 4.73 20.906 -0.612 1 98.88 389 HIS A N 1
ATOM 3068 C CA . HIS A 1 389 ? 4.223 22.281 -0.611 1 98.88 389 HIS A CA 1
ATOM 3069 C C . HIS A 1 389 ? 4.539 22.984 0.704 1 98.88 389 HIS A C 1
ATOM 3071 O O . HIS A 1 389 ? 5.129 24.062 0.706 1 98.88 389 HIS A O 1
ATOM 3077 N N . HIS A 1 390 ? 4.199 22.359 1.811 1 98.88 390 HIS A N 1
ATOM 3078 C CA . HIS A 1 390 ? 4.383 23 3.111 1 98.88 390 HIS A CA 1
ATOM 3079 C C . HIS A 1 390 ? 5.852 23.016 3.516 1 98.88 390 HIS A C 1
ATOM 3081 O O . HIS A 1 390 ? 6.285 23.891 4.262 1 98.88 390 HIS A O 1
ATOM 3087 N N . ALA A 1 391 ? 6.609 22.016 3.018 1 98.88 391 ALA A N 1
ATOM 3088 C CA . ALA A 1 391 ? 8.055 22.078 3.229 1 98.88 391 ALA A CA 1
ATOM 3089 C C . ALA A 1 391 ? 8.648 23.312 2.555 1 98.88 391 ALA A C 1
ATOM 3091 O O . ALA A 1 391 ? 9.547 23.953 3.102 1 98.88 391 ALA A O 1
ATOM 3092 N N . PHE A 1 392 ? 8.188 23.656 1.376 1 98.88 392 PHE A N 1
ATOM 3093 C CA . PHE A 1 392 ? 8.68 24.844 0.693 1 98.88 392 PHE A CA 1
ATOM 3094 C C . PHE A 1 392 ? 8.242 26.109 1.417 1 98.88 392 PHE A C 1
ATOM 3096 O O . PHE A 1 392 ? 9.023 27.047 1.582 1 98.88 392 PHE A O 1
ATOM 3103 N N . VAL A 1 393 ? 6.984 26.156 1.847 1 98.81 393 VAL A N 1
ATOM 3104 C CA . VAL A 1 393 ? 6.484 27.281 2.613 1 98.81 393 VAL A CA 1
ATOM 3105 C C . VAL A 1 393 ? 7.336 27.484 3.865 1 98.81 393 VAL A C 1
ATOM 3107 O O . VAL A 1 393 ? 7.703 28.609 4.203 1 98.81 393 VAL A O 1
ATOM 3110 N N . ASP A 1 394 ? 7.656 26.391 4.504 1 98.25 394 ASP A N 1
ATOM 3111 C CA . ASP A 1 394 ? 8.508 26.453 5.688 1 98.25 394 ASP A CA 1
ATOM 3112 C C . ASP A 1 394 ? 9.891 26.984 5.34 1 98.25 394 ASP A C 1
ATOM 3114 O O . ASP A 1 394 ? 10.508 27.703 6.133 1 98.25 394 ASP A O 1
ATOM 3118 N N . ARG A 1 395 ? 10.383 26.594 4.211 1 98.12 395 ARG A N 1
ATOM 3119 C CA . ARG A 1 395 ? 11.664 27.109 3.756 1 98.12 395 ARG A CA 1
ATOM 3120 C C . ARG A 1 395 ? 11.617 28.641 3.621 1 98.12 395 ARG A C 1
ATOM 3122 O O . ARG A 1 395 ? 12.57 29.328 3.988 1 98.12 395 ARG A O 1
ATOM 3129 N N . LEU A 1 396 ? 10.555 29.188 3.105 1 97.81 396 LEU A N 1
ATOM 3130 C CA . LEU A 1 396 ? 10.406 30.625 2.945 1 97.81 396 LEU A CA 1
ATOM 3131 C C . LEU A 1 396 ? 10.406 31.328 4.301 1 97.81 396 LEU A C 1
ATOM 3133 O O . LEU A 1 396 ? 10.93 32.438 4.43 1 97.81 396 LEU A O 1
ATOM 3137 N N . VAL A 1 397 ? 9.852 30.656 5.277 1 95 397 VAL A N 1
ATOM 3138 C CA . VAL A 1 397 ? 9.867 31.203 6.633 1 95 397 VAL A CA 1
ATOM 3139 C C . VAL A 1 397 ? 11.305 31.266 7.148 1 95 397 VAL A C 1
ATOM 3141 O O . VAL A 1 397 ? 11.711 32.25 7.754 1 95 397 VAL A O 1
ATOM 3144 N N . ASP A 1 398 ? 12.078 30.266 6.879 1 91 398 ASP A N 1
ATOM 3145 C CA . ASP A 1 398 ? 13.469 30.203 7.316 1 91 398 ASP A CA 1
ATOM 3146 C C . ASP A 1 398 ? 14.297 31.312 6.684 1 91 398 ASP A C 1
ATOM 3148 O O . ASP A 1 398 ? 15.156 31.906 7.34 1 91 398 ASP A O 1
ATOM 3152 N N . ILE A 1 399 ? 14.031 31.562 5.387 1 88.5 399 ILE A N 1
ATOM 3153 C CA . ILE A 1 399 ? 14.766 32.594 4.66 1 88.5 399 ILE A CA 1
ATOM 3154 C C . ILE A 1 399 ? 14.438 33.969 5.246 1 88.5 399 ILE A C 1
ATOM 3156 O O . ILE A 1 399 ? 15.297 34.844 5.309 1 88.5 399 ILE A O 1
ATOM 3160 N N . SER A 1 400 ? 13.227 34.125 5.727 1 85.5 400 SER A N 1
ATOM 3161 C CA . SER A 1 400 ? 12.789 35.406 6.266 1 85.5 400 SER A CA 1
ATOM 3162 C C . SER A 1 400 ? 13.414 35.656 7.629 1 85.5 400 SER A C 1
ATOM 3164 O O . SER A 1 400 ? 13.438 36.812 8.094 1 85.5 400 SER A O 1
ATOM 3166 N N . LEU A 1 401 ? 13.867 34.625 8.273 1 77.31 401 LEU A N 1
ATOM 3167 C CA . LEU A 1 401 ? 14.461 34.781 9.594 1 77.31 401 LEU A CA 1
ATOM 3168 C C . LEU A 1 401 ? 15.938 35.125 9.492 1 77.31 401 LEU A C 1
ATOM 3170 O O . LEU A 1 401 ? 16.469 35.844 10.352 1 77.31 401 LEU A O 1
ATOM 3174 N N . MET B 1 1 ? 6.387 -34.031 -37.188 1 26.41 1 MET B N 1
ATOM 3175 C CA . MET B 1 1 ? 5.02 -34.531 -37.031 1 26.41 1 MET B CA 1
ATOM 3176 C C . MET B 1 1 ? 4.586 -34.469 -35.562 1 26.41 1 MET B C 1
ATOM 3178 O O . MET B 1 1 ? 3.393 -34.438 -35.281 1 26.41 1 MET B O 1
ATOM 3182 N N . PHE B 1 2 ? 5.602 -34.656 -34.656 1 29.03 2 PHE B N 1
ATOM 3183 C CA . PHE B 1 2 ? 5.348 -34.75 -33.219 1 29.03 2 PHE B CA 1
ATOM 3184 C C . PHE B 1 2 ? 5.059 -33.375 -32.625 1 29.03 2 PHE B C 1
ATOM 3186 O O . PHE B 1 2 ? 4.633 -33.281 -31.469 1 29.03 2 PHE B O 1
ATOM 3193 N N . LEU B 1 3 ? 5.586 -32.344 -33.281 1 33.03 3 LEU B N 1
ATOM 3194 C CA . LEU B 1 3 ? 5.348 -30.984 -32.75 1 33.03 3 LEU B CA 1
ATOM 3195 C C . LEU B 1 3 ? 3.869 -30.625 -32.844 1 33.03 3 LEU B C 1
ATOM 3197 O O . LEU B 1 3 ? 3.414 -29.688 -32.188 1 33.03 3 LEU B O 1
ATOM 3201 N N . ALA B 1 4 ? 3.096 -31.156 -33.781 1 36.75 4 ALA B N 1
ATOM 3202 C CA . ALA B 1 4 ? 1.687 -30.891 -34.062 1 36.75 4 ALA B CA 1
ATOM 3203 C C . ALA B 1 4 ? 0.794 -31.438 -32.938 1 36.75 4 ALA B C 1
ATOM 3205 O O . ALA B 1 4 ? -0.317 -30.953 -32.719 1 36.75 4 ALA B O 1
ATOM 3206 N N . VAL B 1 5 ? 1.168 -32.531 -32.281 1 35.56 5 VAL B N 1
ATOM 3207 C CA . VAL B 1 5 ? 0.293 -33.156 -31.297 1 35.56 5 VAL B CA 1
ATOM 3208 C C . VAL B 1 5 ? 0.18 -32.25 -30.078 1 35.56 5 VAL B C 1
ATOM 3210 O O . VAL B 1 5 ? -0.895 -32.125 -29.484 1 35.56 5 VAL B O 1
ATOM 3213 N N . LEU B 1 6 ? 1.271 -31.531 -29.734 1 35.38 6 LEU B N 1
ATOM 3214 C CA . LEU B 1 6 ? 1.214 -30.734 -28.5 1 35.38 6 LEU B CA 1
ATOM 3215 C C . LEU B 1 6 ? 0.325 -29.5 -28.703 1 35.38 6 LEU B C 1
ATOM 3217 O O . LEU B 1 6 ? -0.279 -29.016 -27.734 1 35.38 6 LEU B O 1
ATOM 3221 N N . TYR B 1 7 ? 0.234 -28.938 -29.891 1 36.53 7 TYR B N 1
ATOM 3222 C CA . TYR B 1 7 ? -0.659 -27.812 -30.109 1 36.53 7 TYR B CA 1
ATOM 3223 C C . TYR B 1 7 ? -2.117 -28.25 -30.062 1 36.53 7 TYR B C 1
ATOM 3225 O O . TYR B 1 7 ? -3.004 -27.438 -29.766 1 36.53 7 TYR B O 1
ATOM 3233 N N . GLY B 1 8 ? -2.471 -29.469 -30.516 1 34.12 8 GLY B N 1
ATOM 3234 C CA . GLY B 1 8 ? -3.844 -29.953 -30.547 1 34.12 8 GLY B CA 1
ATOM 3235 C C . GLY B 1 8 ? -4.418 -30.203 -29.172 1 34.12 8 GLY B C 1
ATOM 3236 O O . GLY B 1 8 ? -5.641 -30.219 -29 1 34.12 8 GLY B O 1
ATOM 3237 N N . LEU B 1 9 ? -3.666 -30.766 -28.25 1 36.75 9 LEU B N 1
ATOM 3238 C CA . LEU B 1 9 ? -4.188 -31.062 -26.922 1 36.75 9 LEU B CA 1
ATOM 3239 C C . LEU B 1 9 ? -4.539 -29.781 -26.172 1 36.75 9 LEU B C 1
ATOM 3241 O O . LEU B 1 9 ? -5.34 -29.797 -25.234 1 36.75 9 LEU B O 1
ATOM 3245 N N . LEU B 1 10 ? -4 -28.625 -26.5 1 40.34 10 LEU B N 1
ATOM 3246 C CA . LEU B 1 10 ? -4.305 -27.375 -25.797 1 40.34 10 LEU B CA 1
ATOM 3247 C C . LEU B 1 10 ? -5.676 -26.844 -26.188 1 40.34 10 LEU B C 1
ATOM 3249 O O . LEU B 1 10 ? -6.238 -25.984 -25.516 1 40.34 10 LEU B O 1
ATOM 3253 N N . TRP B 1 11 ? -6.18 -27.188 -27.391 1 39.25 11 TRP B N 1
ATOM 3254 C CA . TRP B 1 11 ? -7.371 -26.5 -27.859 1 39.25 11 TRP B CA 1
ATOM 3255 C C . TRP B 1 11 ? -8.602 -26.906 -27.062 1 39.25 11 TRP B C 1
ATOM 3257 O O . TRP B 1 11 ? -9.57 -26.156 -26.953 1 39.25 11 TRP B O 1
ATOM 3267 N N . SER B 1 12 ? -8.82 -28.25 -26.781 1 40.47 12 SER B N 1
ATOM 3268 C CA . SER B 1 12 ? -10.148 -28.594 -26.281 1 40.47 12 SER B CA 1
ATOM 3269 C C . SER B 1 12 ? -10.203 -28.453 -24.766 1 40.47 12 SER B C 1
ATOM 3271 O O . SER B 1 12 ? -11.211 -28.812 -24.141 1 40.47 12 SER B O 1
ATOM 3273 N N . PHE B 1 13 ? -9.086 -28.219 -24.094 1 44.22 13 PHE B N 1
ATOM 3274 C CA . PHE B 1 13 ? -9.25 -28.25 -22.641 1 44.22 13 PHE B CA 1
ATOM 3275 C C . PHE B 1 13 ? -9.852 -26.938 -22.156 1 44.22 13 PHE B C 1
ATOM 3277 O O . PHE B 1 13 ? -9.336 -25.859 -22.453 1 44.22 13 PHE B O 1
ATOM 3284 N N . GLN B 1 14 ? -11.18 -27.016 -21.938 1 48.91 14 GLN B N 1
ATOM 3285 C CA . GLN B 1 14 ? -11.82 -25.953 -21.172 1 48.91 14 GLN B CA 1
ATOM 3286 C C . GLN B 1 14 ? -10.977 -25.562 -19.969 1 48.91 14 GLN B C 1
ATOM 3288 O O . GLN B 1 14 ? -10.859 -26.328 -19.016 1 48.91 14 GLN B O 1
ATOM 3293 N N . THR B 1 15 ? -9.977 -24.75 -20.25 1 51.03 15 THR B N 1
ATOM 3294 C CA . THR B 1 15 ? -9.195 -24.219 -19.141 1 51.03 15 THR B CA 1
ATOM 3295 C C . THR B 1 15 ? -10.102 -23.594 -18.094 1 51.03 15 THR B C 1
ATOM 3297 O O . THR B 1 15 ? -10.766 -22.578 -18.359 1 51.03 15 THR B O 1
ATOM 3300 N N . SER B 1 16 ? -10.664 -24.422 -17.234 1 52.81 16 SER B N 1
ATOM 3301 C CA . SER B 1 16 ? -11.367 -23.812 -16.109 1 52.81 16 SER B CA 1
ATOM 3302 C C . SER B 1 16 ? -10.391 -23.156 -15.141 1 52.81 16 SER B C 1
ATOM 3304 O O . SER B 1 16 ? -9.531 -23.844 -14.578 1 52.81 16 SER B O 1
ATOM 3306 N N . ALA B 1 17 ? -10.258 -21.844 -15.25 1 57.81 17 ALA B N 1
ATOM 3307 C CA . ALA B 1 17 ? -9.469 -21.094 -14.273 1 57.81 17 ALA B CA 1
ATOM 3308 C C . ALA B 1 17 ? -9.984 -21.328 -12.859 1 57.81 17 ALA B C 1
ATOM 3310 O O . ALA B 1 17 ? -11.188 -21.484 -12.648 1 57.81 17 ALA B O 1
ATOM 3311 N N . GLY B 1 18 ? -9.234 -21.969 -11.914 1 66.5 18 GLY B N 1
ATOM 3312 C CA . GLY B 1 18 ? -9.477 -22.203 -10.5 1 66.5 18 GLY B CA 1
ATOM 3313 C C . GLY B 1 18 ? -9.922 -20.953 -9.758 1 66.5 18 GLY B C 1
ATOM 3314 O O . GLY B 1 18 ? -9.547 -20.75 -8.602 1 66.5 18 GLY B O 1
ATOM 3315 N N . TYR B 1 19 ? -10.719 -20.062 -10.438 1 87.75 19 TYR B N 1
ATOM 3316 C CA . TYR B 1 19 ? -11.195 -18.844 -9.781 1 87.75 19 TYR B CA 1
ATOM 3317 C C . TYR B 1 19 ? -12.695 -18.938 -9.508 1 87.75 19 TYR B C 1
ATOM 3319 O O . TYR B 1 19 ? -13.398 -19.734 -10.117 1 87.75 19 TYR B O 1
ATOM 3327 N N . PHE B 1 20 ? -13.102 -18.219 -8.555 1 95.38 20 PHE B N 1
ATOM 3328 C CA . PHE B 1 20 ? -14.5 -18.156 -8.148 1 95.38 20 PHE B CA 1
ATOM 3329 C C . PHE B 1 20 ? -15.078 -16.766 -8.414 1 95.38 20 PHE B C 1
ATOM 3331 O O . PHE B 1 20 ? -14.859 -15.836 -7.641 1 95.38 20 PHE B O 1
ATOM 3338 N N . PRO B 1 21 ? -15.82 -16.672 -9.555 1 97.38 21 PRO B N 1
ATOM 3339 C CA . PRO B 1 21 ? -16.422 -15.359 -9.828 1 97.38 21 PRO B CA 1
ATOM 3340 C C . PRO B 1 21 ? -17.344 -14.891 -8.711 1 97.38 21 PRO B C 1
ATOM 3342 O O . PRO B 1 21 ? -18.188 -15.656 -8.242 1 97.38 21 PRO B O 1
ATOM 3345 N N . ARG B 1 22 ? -17.188 -13.695 -8.352 1 97.38 22 ARG B N 1
ATOM 3346 C CA . ARG B 1 22 ? -17.969 -13.094 -7.281 1 97.38 22 ARG B CA 1
ATOM 3347 C C . ARG B 1 22 ? -19.469 -13.25 -7.543 1 97.38 22 ARG B C 1
ATOM 3349 O O . ARG B 1 22 ? -20.234 -13.469 -6.609 1 97.38 22 ARG B O 1
ATOM 3356 N N . VAL B 1 23 ? -19.906 -13.219 -8.734 1 97.25 23 VAL B N 1
ATOM 3357 C CA . VAL B 1 23 ? -21.312 -13.203 -9.125 1 97.25 23 VAL B CA 1
ATOM 3358 C C . VAL B 1 23 ? -21.891 -14.617 -9.055 1 97.25 23 VAL B C 1
ATOM 3360 O O . VAL B 1 23 ? -23.094 -14.812 -9.203 1 97.25 23 VAL B O 1
ATOM 3363 N N . CYS B 1 24 ? -21.062 -15.609 -8.742 1 97.88 24 CYS B N 1
ATOM 3364 C CA . CYS B 1 24 ? -21.516 -17 -8.812 1 97.88 24 CYS B CA 1
ATOM 3365 C C . CYS B 1 24 ? -21.375 -17.688 -7.457 1 97.88 24 CYS B C 1
ATOM 3367 O O . CYS B 1 24 ? -21.312 -18.906 -7.387 1 97.88 24 CYS B O 1
ATOM 3369 N N . VAL B 1 25 ? -21.312 -16.922 -6.359 1 98 25 VAL B N 1
ATOM 3370 C CA . VAL B 1 25 ? -21.016 -17.594 -5.098 1 98 25 VAL B CA 1
ATOM 3371 C C . VAL B 1 25 ? -22.172 -17.406 -4.125 1 98 25 VAL B C 1
ATOM 3373 O O . VAL B 1 25 ? -22.016 -17.578 -2.916 1 98 25 VAL B O 1
ATOM 3376 N N . SER B 1 26 ? -23.328 -17.031 -4.621 1 97.75 26 SER B N 1
ATOM 3377 C CA . SER B 1 26 ? -24.531 -17 -3.787 1 97.75 26 SER B CA 1
ATOM 3378 C C . SER B 1 26 ? -25.016 -18.406 -3.449 1 97.75 26 SER B C 1
ATOM 3380 O O . SER B 1 26 ? -24.656 -19.375 -4.129 1 97.75 26 SER B O 1
ATOM 3382 N N . PRO B 1 27 ? -25.812 -18.484 -2.412 1 97.81 27 PRO B N 1
ATOM 3383 C CA . PRO B 1 27 ? -26.391 -19.797 -2.115 1 97.81 27 PRO B CA 1
ATOM 3384 C C . PRO B 1 27 ? -27.125 -20.391 -3.309 1 97.81 27 PRO B C 1
ATOM 3386 O O . PRO B 1 27 ? -27.031 -21.594 -3.559 1 97.81 27 PRO B O 1
ATOM 3389 N N . LYS B 1 28 ? -27.812 -19.594 -4.004 1 97.88 28 LYS B N 1
ATOM 3390 C CA . LYS B 1 28 ? -28.547 -20.078 -5.168 1 97.88 28 LYS B CA 1
ATOM 3391 C C . LYS B 1 28 ? -27.609 -20.656 -6.219 1 97.88 28 LYS B C 1
ATOM 3393 O O . LYS B 1 28 ? -27.812 -21.781 -6.699 1 97.88 28 LYS B O 1
ATOM 3398 N N . ASN B 1 29 ? -26.531 -19.922 -6.617 1 97.62 29 ASN B N 1
ATOM 3399 C CA . ASN B 1 29 ? -25.562 -20.391 -7.598 1 97.62 29 ASN B CA 1
ATOM 3400 C C . ASN B 1 29 ? -24.938 -21.703 -7.18 1 97.62 29 ASN B C 1
ATOM 3402 O O . ASN B 1 29 ? -24.797 -22.625 -7.992 1 97.62 29 ASN B O 1
ATOM 3406 N N . LEU B 1 30 ? -24.594 -21.797 -5.93 1 97.38 30 LEU B N 1
ATOM 3407 C CA . LEU B 1 30 ? -23.844 -22.938 -5.43 1 97.38 30 LEU B CA 1
ATOM 3408 C C . LEU B 1 30 ? -24.734 -24.172 -5.309 1 97.38 30 LEU B C 1
ATOM 3410 O O . LEU B 1 30 ? -24.312 -25.281 -5.637 1 97.38 30 LEU B O 1
ATOM 3414 N N . MET B 1 31 ? -25.969 -23.969 -4.828 1 97.69 31 MET B N 1
ATOM 3415 C CA . MET B 1 31 ? -26.875 -25.094 -4.668 1 97.69 31 MET B CA 1
ATOM 3416 C C . MET B 1 31 ? -27.344 -25.609 -6.027 1 97.69 31 MET B C 1
ATOM 3418 O O . MET B 1 31 ? -27.469 -26.828 -6.227 1 97.69 31 MET B O 1
ATOM 3422 N N . GLU B 1 32 ? -27.562 -24.719 -6.918 1 97.25 32 GLU B N 1
ATOM 3423 C CA . GLU B 1 32 ? -27.984 -25.109 -8.258 1 97.25 32 GLU B CA 1
ATOM 3424 C C . GLU B 1 32 ? -26.781 -25.531 -9.109 1 97.25 32 GLU B C 1
ATOM 3426 O O . GLU B 1 32 ? -26.953 -26.109 -10.18 1 97.25 32 GLU B O 1
ATOM 3431 N N . LYS B 1 33 ? -25.594 -25.172 -8.672 1 96.56 33 LYS B N 1
ATOM 3432 C CA . LYS B 1 33 ? -24.328 -25.516 -9.312 1 96.56 33 LYS B CA 1
ATOM 3433 C C . LYS B 1 33 ? -24.234 -24.922 -10.711 1 96.56 33 LYS B C 1
ATOM 3435 O O . LYS B 1 33 ? -23.891 -25.625 -11.672 1 96.56 33 LYS B O 1
ATOM 3440 N N . GLU B 1 34 ? -24.562 -23.688 -10.734 1 96.94 34 GLU B N 1
ATOM 3441 C CA . GLU B 1 34 ? -24.531 -22.984 -12.008 1 96.94 34 GLU B CA 1
ATOM 3442 C C . GLU B 1 34 ? -23.797 -21.641 -11.891 1 96.94 34 GLU B C 1
ATOM 3444 O O . GLU B 1 34 ? -24.016 -20.891 -10.93 1 96.94 34 GLU B O 1
ATOM 3449 N N . CYS B 1 35 ? -22.906 -21.344 -12.805 1 97.25 35 CYS B N 1
ATOM 3450 C CA . CYS B 1 35 ? -22.234 -20.047 -12.938 1 97.25 35 CYS B CA 1
ATOM 3451 C C . CYS B 1 35 ? -22.281 -19.562 -14.383 1 97.25 35 CYS B C 1
ATOM 3453 O O . CYS B 1 35 ? -21.328 -19.766 -15.141 1 97.25 35 CYS B O 1
ATOM 3455 N N . CYS B 1 36 ? -23.312 -18.922 -14.758 1 97.75 36 CYS B N 1
ATOM 3456 C CA . CYS B 1 36 ? -23.516 -18.391 -16.094 1 97.75 36 CYS B CA 1
ATOM 3457 C C . CYS B 1 36 ? -23.938 -16.922 -16.047 1 97.75 36 CYS B C 1
ATOM 3459 O O . CYS B 1 36 ? -25.047 -16.578 -16.484 1 97.75 36 CYS B O 1
ATOM 3461 N N . PRO B 1 37 ? -23.047 -16.062 -15.633 1 97.94 37 PRO B N 1
ATOM 3462 C CA . PRO B 1 37 ? -23.422 -14.648 -15.484 1 97.94 37 PRO B CA 1
ATOM 3463 C C . PRO B 1 37 ? -23.609 -13.938 -16.828 1 97.94 37 PRO B C 1
ATOM 3465 O O . PRO B 1 37 ? -23.078 -14.391 -17.844 1 97.94 37 PRO B O 1
ATOM 3468 N N . PRO B 1 38 ? -24.312 -12.867 -16.75 1 97.62 38 PRO B N 1
ATOM 3469 C CA . PRO B 1 38 ? -24.484 -12.086 -17.969 1 97.62 38 PRO B CA 1
ATOM 3470 C C . PRO B 1 38 ? -23.234 -11.297 -18.359 1 97.62 38 PRO B C 1
ATOM 3472 O O . PRO B 1 38 ? -22.438 -10.938 -17.484 1 97.62 38 PRO B O 1
ATOM 3475 N N . TRP B 1 39 ? -23.094 -11.125 -19.625 1 96.62 39 TRP B N 1
ATOM 3476 C CA . TRP B 1 39 ? -22.125 -10.156 -20.125 1 96.62 39 TRP B CA 1
ATOM 3477 C C . TRP B 1 39 ? -22.688 -8.742 -20.094 1 96.62 39 TRP B C 1
ATOM 3479 O O . TRP B 1 39 ? -23.828 -8.516 -20.516 1 96.62 39 TRP B O 1
ATOM 3489 N N . GLU B 1 40 ? -21.984 -7.805 -19.562 1 93.38 40 GLU B N 1
ATOM 3490 C CA . GLU B 1 40 ? -22.5 -6.492 -19.188 1 93.38 40 GLU B CA 1
ATOM 3491 C C . GLU B 1 40 ? -23 -5.73 -20.406 1 93.38 40 GLU B C 1
ATOM 3493 O O . GLU B 1 40 ? -23.953 -4.945 -20.312 1 93.38 40 GLU B O 1
ATOM 3498 N N . ASP B 1 41 ? -22.469 -5.914 -21.531 1 93.62 41 ASP B N 1
ATOM 3499 C CA . ASP B 1 41 ? -22.781 -5.078 -22.688 1 93.62 41 ASP B CA 1
ATOM 3500 C C . ASP B 1 41 ? -24.125 -5.48 -23.312 1 93.62 41 ASP B C 1
ATOM 3502 O O . ASP B 1 41 ? -24.875 -4.629 -23.781 1 93.62 41 ASP B O 1
ATOM 3506 N N . ASP B 1 42 ? -24.484 -6.805 -23.297 1 95.38 42 ASP B N 1
ATOM 3507 C CA . ASP B 1 42 ? -25.734 -7.172 -23.938 1 95.38 42 ASP B CA 1
ATOM 3508 C C . ASP B 1 42 ? -26.734 -7.73 -22.922 1 95.38 42 ASP B C 1
ATOM 3510 O O . ASP B 1 42 ? -27.875 -8.016 -23.25 1 95.38 42 ASP B O 1
ATOM 3514 N N . GLY B 1 43 ? -26.234 -7.977 -21.719 1 97 43 GLY B N 1
ATOM 3515 C CA . GLY B 1 43 ? -27.109 -8.328 -20.609 1 97 43 GLY B CA 1
ATOM 3516 C C . GLY B 1 43 ? -27.531 -9.789 -20.609 1 97 43 GLY B C 1
ATOM 3517 O O . GLY B 1 43 ? -28.234 -10.242 -19.719 1 97 43 GLY B O 1
ATOM 3518 N N . SER B 1 44 ? -27.125 -10.617 -21.562 1 97.81 44 SER B N 1
ATOM 3519 C CA . SER B 1 44 ? -27.516 -12.023 -21.656 1 97.81 44 SER B CA 1
ATOM 3520 C C . SER B 1 44 ? -26.484 -12.922 -20.984 1 97.81 44 SER B C 1
ATOM 3522 O O . SER B 1 44 ? -25.312 -12.57 -20.891 1 97.81 44 SER B O 1
ATOM 3524 N N . PRO B 1 45 ? -26.953 -14.047 -20.531 1 98.06 45 PRO B N 1
ATOM 3525 C CA . PRO B 1 45 ? -26 -14.992 -19.953 1 98.06 45 PRO B CA 1
ATOM 3526 C C . PRO B 1 45 ? -24.906 -15.406 -20.922 1 98.06 45 PRO B C 1
ATOM 3528 O O . PRO B 1 45 ? -25.188 -15.836 -22.031 1 98.06 45 PRO B O 1
ATOM 3531 N N . CYS B 1 46 ? -23.656 -15.227 -20.469 1 98.12 46 CYS B N 1
ATOM 3532 C CA . CYS B 1 46 ? -22.484 -15.641 -21.234 1 98.12 46 CYS B CA 1
ATOM 3533 C C . CYS B 1 46 ? -22.375 -14.883 -22.547 1 98.12 46 CYS B C 1
ATOM 3535 O O . CYS B 1 46 ? -21.688 -15.312 -23.469 1 98.12 46 CYS B O 1
ATOM 3537 N N . GLY B 1 47 ? -23.156 -13.781 -22.672 1 97.94 47 GLY B N 1
ATOM 3538 C CA . GLY B 1 47 ? -23.141 -13.023 -23.922 1 97.94 47 GLY B CA 1
ATOM 3539 C C . GLY B 1 47 ? -23.766 -13.773 -25.078 1 97.94 47 GLY B C 1
ATOM 3540 O O . GLY B 1 47 ? -23.328 -13.641 -26.219 1 97.94 47 GLY B O 1
ATOM 3541 N N . GLN B 1 48 ? -24.75 -14.531 -24.828 1 98.06 48 GLN B N 1
ATOM 3542 C CA . GLN B 1 48 ? -25.359 -15.406 -25.828 1 98.06 48 GLN B CA 1
ATOM 3543 C C . GLN B 1 48 ? -25.953 -14.594 -26.969 1 98.06 48 GLN B C 1
ATOM 3545 O O . GLN B 1 48 ? -25.844 -15 -28.141 1 98.06 48 GLN B O 1
ATOM 3550 N N . LEU B 1 49 ? -26.547 -13.492 -26.672 1 97.62 49 LEU B N 1
ATOM 3551 C CA . LEU B 1 49 ? -27.188 -12.664 -27.688 1 97.62 49 LEU B CA 1
ATOM 3552 C C . LEU B 1 49 ? -26.156 -12.086 -28.656 1 97.62 49 LEU B C 1
ATOM 3554 O O . LEU B 1 49 ? -26.469 -11.82 -29.812 1 97.62 49 LEU B O 1
ATOM 3558 N N . SER B 1 50 ? -24.953 -11.922 -28.25 1 96.94 50 SER B N 1
ATOM 3559 C CA . SER B 1 50 ? -23.891 -11.375 -29.078 1 96.94 50 SER B CA 1
ATOM 3560 C C . SER B 1 50 ? -23.031 -12.492 -29.672 1 96.94 50 SER B C 1
ATOM 3562 O O . SER B 1 50 ? -21.969 -12.227 -30.234 1 96.94 50 SER B O 1
ATOM 3564 N N . GLY B 1 51 ? -23.453 -13.75 -29.391 1 97.19 51 GLY B N 1
ATOM 3565 C CA . GLY B 1 51 ? -22.734 -14.883 -29.969 1 97.19 51 GLY B CA 1
ATOM 3566 C C . GLY B 1 51 ? -21.422 -15.172 -29.266 1 97.19 51 GLY B C 1
ATOM 3567 O O . GLY B 1 51 ? -20.516 -15.766 -29.859 1 97.19 51 GLY B O 1
ATOM 3568 N N . ARG B 1 52 ? -21.203 -14.75 -28.062 1 97.88 52 ARG B N 1
ATOM 3569 C CA . ARG B 1 52 ? -19.938 -14.891 -27.359 1 97.88 52 ARG B CA 1
ATOM 3570 C C . ARG B 1 52 ? -19.828 -16.266 -26.703 1 97.88 52 ARG B C 1
ATOM 3572 O O . ARG B 1 52 ? -18.734 -16.797 -26.531 1 97.88 52 ARG B O 1
ATOM 3579 N N . GLY B 1 53 ? -20.922 -16.797 -26.234 1 9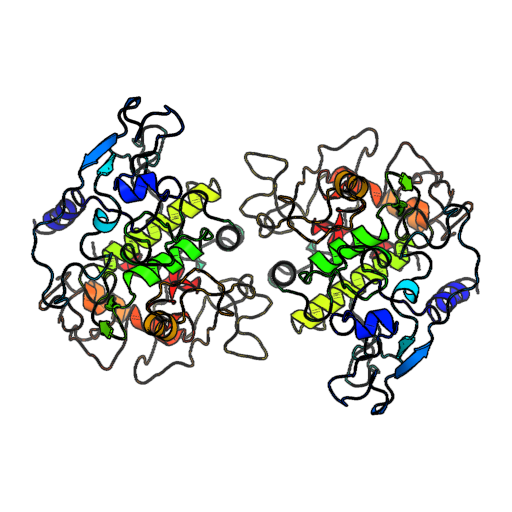7.88 53 GLY B N 1
ATOM 3580 C CA . GLY B 1 53 ? -20.953 -18.078 -25.562 1 97.88 53 GLY B CA 1
ATOM 3581 C C . GLY B 1 53 ? -22.344 -18.5 -25.125 1 97.88 53 GLY B C 1
ATOM 3582 O O . GLY B 1 53 ? -23.328 -17.875 -25.516 1 97.88 53 GLY B O 1
ATOM 3583 N N . SER B 1 54 ? -22.453 -19.609 -24.422 1 97.75 54 SER B N 1
ATOM 3584 C CA . SER B 1 54 ? -23.719 -20.125 -23.906 1 97.75 54 SER B CA 1
ATOM 3585 C C . SER B 1 54 ? -23.5 -20.922 -22.625 1 97.75 54 SER B C 1
ATOM 3587 O O . SER B 1 54 ? -22.406 -21.438 -22.391 1 97.75 54 SER B O 1
ATOM 3589 N N . CYS B 1 55 ? -24.547 -20.938 -21.828 1 97.19 55 CYS B N 1
ATOM 3590 C CA . CYS B 1 55 ? -24.5 -21.734 -20.609 1 97.19 55 CYS B CA 1
ATOM 3591 C C . CYS B 1 55 ? -24.656 -23.219 -20.938 1 97.19 55 CYS B C 1
ATOM 3593 O O . CYS B 1 55 ? -25.641 -23.625 -21.547 1 97.19 55 CYS B O 1
ATOM 3595 N N . GLN B 1 56 ? -23.641 -23.984 -20.578 1 96.06 56 GLN B N 1
ATOM 3596 C CA . GLN B 1 56 ? -23.656 -25.406 -20.922 1 96.06 56 GLN B CA 1
ATOM 3597 C C . GLN B 1 56 ? -23.172 -26.25 -19.75 1 96.06 56 GLN B C 1
ATOM 3599 O O . GLN B 1 56 ? -22.531 -25.75 -18.828 1 96.06 56 GLN B O 1
ATOM 3604 N N . ASN B 1 57 ? -23.5 -27.5 -19.828 1 94.75 57 ASN B N 1
ATOM 3605 C CA . ASN B 1 57 ? -22.953 -28.469 -18.875 1 94.75 57 ASN B CA 1
ATOM 3606 C C . ASN B 1 57 ? -21.469 -28.672 -19.078 1 94.75 57 ASN B C 1
ATOM 3608 O O . ASN B 1 57 ? -20.984 -28.672 -20.219 1 94.75 57 ASN B O 1
ATOM 3612 N N . ILE B 1 58 ? -20.828 -28.797 -17.922 1 90.31 58 ILE B N 1
ATOM 3613 C CA . ILE B 1 58 ? -19.406 -29.094 -17.984 1 90.31 58 ILE B CA 1
ATOM 3614 C C . ILE B 1 58 ? -19.203 -30.562 -18.312 1 90.31 58 ILE B C 1
ATOM 3616 O O . ILE B 1 58 ? -19.906 -31.438 -17.781 1 90.31 58 ILE B O 1
ATOM 3620 N N . LEU B 1 59 ? -18.312 -30.797 -19.188 1 83.19 59 LEU B N 1
ATOM 3621 C CA . LEU B 1 59 ? -17.922 -32.156 -19.516 1 83.19 59 LEU B CA 1
ATOM 3622 C C . LEU B 1 59 ? -16.609 -32.531 -18.828 1 83.19 59 LEU B C 1
ATOM 3624 O O . LEU B 1 59 ? -15.586 -31.891 -19.078 1 83.19 59 LEU B O 1
ATOM 3628 N N . LEU B 1 60 ? -16.703 -33.5 -17.922 1 80.12 60 LEU B N 1
ATOM 3629 C CA . LEU B 1 60 ? -15.492 -33.906 -17.219 1 80.12 60 LEU B CA 1
ATOM 3630 C C . LEU B 1 60 ? -14.828 -35.094 -17.922 1 80.12 60 LEU B C 1
ATOM 3632 O O . LEU B 1 60 ? -15.508 -35.906 -18.562 1 80.12 60 LEU B O 1
ATOM 3636 N N . SER B 1 61 ? -13.531 -35.031 -17.859 1 76 61 SER B N 1
ATOM 3637 C CA . SER B 1 61 ? -12.789 -36.156 -18.375 1 76 61 SER B CA 1
ATOM 3638 C C . SER B 1 61 ? -13.125 -37.438 -17.625 1 76 61 SER B C 1
ATOM 3640 O O . SER B 1 61 ? -13.305 -37.406 -16.406 1 76 61 SER B O 1
ATOM 3642 N N . SER B 1 62 ? -13.266 -38.5 -18.344 1 75.5 62 SER B N 1
ATOM 3643 C CA . SER B 1 62 ? -13.508 -39.781 -17.734 1 75.5 62 SER B CA 1
ATOM 3644 C C . SER B 1 62 ? -12.195 -40.531 -17.516 1 75.5 62 SER B C 1
ATOM 3646 O O . SER B 1 62 ? -12.211 -41.719 -17.109 1 75.5 62 SER B O 1
ATOM 3648 N N . ALA B 1 63 ? -11.148 -39.812 -17.766 1 76.12 63 ALA B N 1
ATOM 3649 C CA . ALA B 1 63 ? -9.859 -40.469 -17.578 1 76.12 63 ALA B CA 1
ATOM 3650 C C . ALA B 1 63 ? -9.602 -40.75 -16.109 1 76.12 63 ALA B C 1
ATOM 3652 O O . ALA B 1 63 ? -9.977 -39.969 -15.234 1 76.12 63 ALA B O 1
ATOM 3653 N N . PRO B 1 64 ? -9.016 -42 -15.875 1 71.69 64 PRO B N 1
ATOM 3654 C CA . PRO B 1 64 ? -8.742 -42.312 -14.469 1 71.69 64 PRO B CA 1
ATOM 3655 C C . PRO B 1 64 ? -7.727 -41.375 -13.828 1 71.69 64 PRO B C 1
ATOM 3657 O O . PRO B 1 64 ? -6.828 -40.875 -14.516 1 71.69 64 PRO B O 1
ATOM 3660 N N . PRO B 1 65 ? -8.008 -41.094 -12.531 1 71.19 65 PRO B N 1
ATOM 3661 C CA . PRO B 1 65 ? -7.016 -40.281 -11.828 1 71.19 65 PRO B CA 1
ATOM 3662 C C . PRO B 1 65 ? -5.648 -40.938 -11.75 1 71.19 65 PRO B C 1
ATOM 3664 O O . PRO B 1 65 ? -5.555 -42.188 -11.875 1 71.19 65 PRO B O 1
ATOM 3667 N N . GLY B 1 66 ? -4.648 -40.156 -11.703 1 70.38 66 GLY B N 1
ATOM 3668 C CA . GLY B 1 66 ? -3.32 -40.719 -11.516 1 70.38 66 GLY B CA 1
ATOM 3669 C C . GLY B 1 66 ? -3.189 -41.531 -10.25 1 70.38 66 GLY B C 1
ATOM 3670 O O . GLY B 1 66 ? -3.895 -41.312 -9.266 1 70.38 66 GLY B O 1
ATOM 3671 N N . PRO B 1 67 ? -2.412 -42.5 -10.289 1 70.25 67 PRO B N 1
ATOM 3672 C CA . PRO B 1 67 ? -2.254 -43.438 -9.148 1 70.25 67 PRO B CA 1
ATOM 3673 C C . PRO B 1 67 ? -1.755 -42.719 -7.891 1 70.25 67 PRO B C 1
ATOM 3675 O O . PRO B 1 67 ? -1.881 -43.25 -6.785 1 70.25 67 PRO B O 1
ATOM 3678 N N . GLN B 1 68 ? -1.289 -41.531 -8.047 1 75.19 68 GLN B N 1
ATOM 3679 C CA . GLN B 1 68 ? -0.675 -40.875 -6.906 1 75.19 68 GLN B CA 1
ATOM 3680 C C . GLN B 1 68 ? -1.735 -40.312 -5.957 1 75.19 68 GLN B C 1
ATOM 3682 O O . GLN B 1 68 ? -1.444 -40.031 -4.793 1 75.19 68 GLN B O 1
ATOM 3687 N N . PHE B 1 69 ? -2.93 -40.156 -6.41 1 81.62 69 PHE B N 1
ATOM 3688 C CA . PHE B 1 69 ? -4.02 -39.719 -5.559 1 81.62 69 PHE B CA 1
ATOM 3689 C C . PHE B 1 69 ? -5.094 -40.781 -5.434 1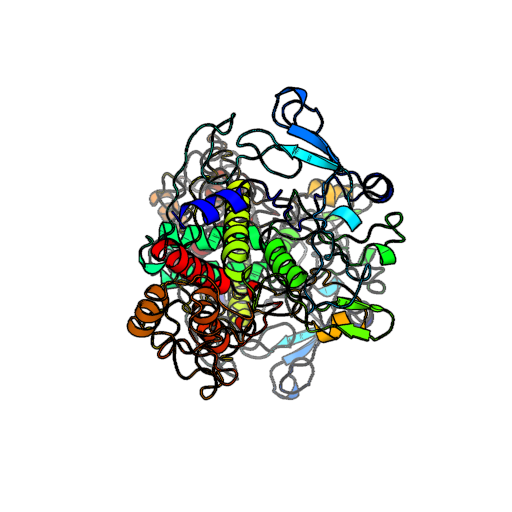 81.62 69 PHE B C 1
ATOM 3691 O O . PHE B 1 69 ? -6 -40.875 -6.27 1 81.62 69 PHE B O 1
ATOM 3698 N N . PRO B 1 70 ? -5.117 -41.5 -4.371 1 83.25 70 PRO B N 1
ATOM 3699 C CA . PRO B 1 70 ? -5.953 -42.688 -4.273 1 83.25 70 PRO B CA 1
ATOM 3700 C C . PRO B 1 70 ? -7.336 -42.406 -3.693 1 83.25 70 PRO B C 1
ATOM 3702 O O . PRO B 1 70 ? -8.062 -43.344 -3.334 1 83.25 70 PRO B O 1
ATOM 3705 N N . PHE B 1 71 ? -7.719 -41.156 -3.613 1 86.12 71 PHE B N 1
ATOM 3706 C CA . PHE B 1 71 ? -9.008 -40.844 -3.02 1 86.12 71 PHE B CA 1
ATOM 3707 C C . PHE B 1 71 ? -9.992 -40.375 -4.082 1 86.12 71 PHE B C 1
ATOM 3709 O O . PHE B 1 71 ? -9.586 -40.031 -5.199 1 86.12 71 PHE B O 1
ATOM 3716 N N . THR B 1 72 ? -11.266 -40.5 -3.686 1 83.94 72 THR B N 1
ATOM 3717 C CA . THR B 1 72 ? -12.32 -40 -4.57 1 83.94 72 THR B CA 1
ATOM 3718 C C . THR B 1 72 ? -13.336 -39.156 -3.801 1 83.94 72 THR B C 1
ATOM 3720 O O . THR B 1 72 ? -13.82 -39.594 -2.744 1 83.94 72 THR B O 1
ATOM 3723 N N . GLY B 1 73 ? -13.57 -38 -4.34 1 83 73 GLY B N 1
ATOM 3724 C CA . GLY B 1 73 ? -14.648 -37.188 -3.814 1 83 73 GLY B CA 1
ATOM 3725 C C . GLY B 1 73 ? -14.281 -36.469 -2.521 1 83 73 GLY B C 1
ATOM 3726 O O . GLY B 1 73 ? -15.164 -36 -1.787 1 83 73 GLY B O 1
ATOM 3727 N N . VAL B 1 74 ? -13.047 -36.406 -2.217 1 85.69 74 VAL B N 1
ATOM 3728 C CA . VAL B 1 74 ? -12.664 -35.844 -0.926 1 85.69 74 VAL B CA 1
ATOM 3729 C C . VAL B 1 74 ? -12.086 -34.438 -1.123 1 85.69 74 VAL B C 1
ATOM 3731 O O . VAL B 1 74 ? -12.188 -33.594 -0.236 1 85.69 74 VAL B O 1
ATOM 3734 N N . ASP B 1 75 ? -11.492 -34.219 -2.207 1 90.44 75 ASP B N 1
ATOM 3735 C CA . ASP B 1 75 ? -10.852 -32.938 -2.506 1 90.44 75 ASP B CA 1
ATOM 3736 C C . ASP B 1 75 ? -11.641 -32.156 -3.557 1 90.44 75 ASP B C 1
ATOM 3738 O O . ASP B 1 75 ? -11.938 -32.688 -4.633 1 90.44 75 ASP B O 1
ATOM 3742 N N . ASP B 1 76 ? -11.984 -30.922 -3.227 1 90.75 76 ASP B N 1
ATOM 3743 C CA . ASP B 1 76 ? -12.789 -30.078 -4.113 1 90.75 76 ASP B CA 1
ATOM 3744 C C . ASP B 1 76 ? -12.117 -29.906 -5.469 1 90.75 76 ASP B C 1
ATOM 3746 O O . ASP B 1 76 ? -12.773 -29.609 -6.465 1 90.75 76 ASP B O 1
ATOM 3750 N N . ARG B 1 77 ? -10.82 -30.297 -5.676 1 90.06 77 ARG B N 1
ATOM 3751 C CA . ARG B 1 77 ? -10.047 -30.031 -6.891 1 90.06 77 ARG B CA 1
ATOM 3752 C C . ARG B 1 77 ? -10.141 -31.219 -7.852 1 90.06 77 ARG B C 1
ATOM 3754 O O . ARG B 1 77 ? -9.797 -31.094 -9.031 1 90.06 77 ARG B O 1
ATOM 3761 N N . GLU B 1 78 ? -10.508 -32.406 -7.434 1 80.44 78 GLU B N 1
ATOM 3762 C CA . GLU B 1 78 ? -10.523 -33.625 -8.234 1 80.44 78 GLU B CA 1
ATOM 3763 C C . GLU B 1 78 ? -11.328 -33.438 -9.516 1 80.44 78 GLU B C 1
ATOM 3765 O O . GLU B 1 78 ? -10.891 -33.844 -10.594 1 80.44 78 GLU B O 1
ATOM 3770 N N . SER B 1 79 ? -12.438 -32.906 -9.555 1 80.44 79 SER B N 1
ATOM 3771 C CA . SER B 1 79 ? -13.32 -32.719 -10.703 1 80.44 79 SER B CA 1
ATOM 3772 C C . SER B 1 79 ? -13.688 -31.234 -10.859 1 80.44 79 SER B C 1
ATOM 3774 O O . SER B 1 79 ? -14.836 -30.906 -11.148 1 80.44 79 SER B O 1
ATOM 3776 N N . TRP B 1 80 ? -12.625 -30.609 -10.758 1 84.12 80 TRP B N 1
ATOM 3777 C CA . TRP B 1 80 ? -12.852 -29.172 -10.906 1 84.12 80 TRP B CA 1
ATOM 3778 C C . TRP B 1 80 ? -13.477 -28.859 -12.258 1 84.12 80 TRP B C 1
ATOM 3780 O O . TRP B 1 80 ? -13.062 -29.406 -13.281 1 84.12 80 TRP B O 1
ATOM 3790 N N . PRO B 1 81 ? -14.469 -27.984 -12.305 1 86.5 81 PRO B N 1
ATOM 3791 C CA . PRO B 1 81 ? -15.062 -27.234 -11.195 1 86.5 81 PRO B CA 1
ATOM 3792 C C . PRO B 1 81 ? -16.375 -27.844 -10.719 1 86.5 81 PRO B C 1
ATOM 3794 O O . PRO B 1 81 ? -17.188 -27.141 -10.102 1 86.5 81 PRO B O 1
ATOM 3797 N N . SER B 1 82 ? -16.609 -29.078 -10.984 1 88.94 82 SER B N 1
ATOM 3798 C CA . SER B 1 82 ? -17.938 -29.656 -10.883 1 88.94 82 SER B CA 1
ATOM 3799 C C . SER B 1 82 ? -18.391 -29.75 -9.43 1 88.94 82 SER B C 1
ATOM 3801 O O . SER B 1 82 ? -19.578 -29.906 -9.156 1 88.94 82 SER B O 1
ATOM 3803 N N . VAL B 1 83 ? -17.5 -29.703 -8.57 1 91.5 83 VAL B N 1
ATOM 3804 C CA . VAL B 1 83 ? -17.891 -29.688 -7.168 1 91.5 83 VAL B CA 1
ATOM 3805 C C . VAL B 1 83 ? -18.734 -28.453 -6.883 1 91.5 83 VAL B C 1
ATOM 3807 O O . VAL B 1 83 ? -19.688 -28.5 -6.105 1 91.5 83 VAL B O 1
ATOM 3810 N N . PHE B 1 84 ? -18.484 -27.359 -7.559 1 94.25 84 PHE B N 1
ATOM 3811 C CA . PHE B 1 84 ? -19.172 -26.094 -7.324 1 94.25 84 PHE B CA 1
ATOM 3812 C C . PHE B 1 84 ? -20.156 -25.797 -8.438 1 94.25 84 PHE B C 1
ATOM 3814 O O . PHE B 1 84 ? -21.234 -25.25 -8.195 1 94.25 84 PHE B O 1
ATOM 3821 N N . TYR B 1 85 ? -19.75 -26.156 -9.672 1 95.38 85 TYR B N 1
ATOM 3822 C CA . TYR B 1 85 ? -20.578 -25.781 -10.82 1 95.38 85 TYR B CA 1
ATOM 3823 C C . TYR B 1 85 ? -20.656 -26.922 -11.82 1 95.38 85 TYR B C 1
ATOM 3825 O O . TYR B 1 85 ? -19.641 -27.453 -12.266 1 95.38 85 TYR B O 1
ATOM 3833 N N . ASN B 1 86 ? -21.859 -27.203 -12.258 1 94.88 86 ASN B N 1
ATOM 3834 C CA . ASN B 1 86 ? -22.094 -28.203 -13.297 1 94.88 86 ASN B CA 1
ATOM 3835 C C . ASN B 1 86 ? -22.359 -27.547 -14.648 1 94.88 86 ASN B C 1
ATOM 3837 O O . ASN B 1 86 ? -22.234 -28.203 -15.688 1 94.88 86 ASN B O 1
ATOM 3841 N N . ARG B 1 87 ? -22.781 -26.297 -14.539 1 96 87 ARG B N 1
ATOM 3842 C CA . ARG B 1 87 ? -23.016 -25.5 -15.734 1 96 87 ARG B CA 1
ATOM 3843 C C . ARG B 1 87 ? -22.234 -24.188 -15.688 1 96 87 ARG B C 1
ATOM 3845 O O . ARG B 1 87 ? -22.281 -23.469 -14.695 1 96 87 ARG B O 1
ATOM 3852 N N . THR B 1 88 ? -21.516 -23.938 -16.719 1 96.25 88 THR B N 1
ATOM 3853 C CA . THR B 1 88 ? -20.719 -22.703 -16.812 1 96.25 88 THR B CA 1
ATOM 3854 C C . THR B 1 88 ? -20.797 -22.141 -18.234 1 96.25 88 THR B C 1
ATOM 3856 O O . THR B 1 88 ? -21.344 -22.766 -19.125 1 96.25 88 THR B O 1
ATOM 3859 N N . CYS B 1 89 ? -20.344 -20.938 -18.391 1 96.75 89 CYS B N 1
ATOM 3860 C CA . CYS B 1 89 ? -20.281 -20.328 -19.703 1 96.75 89 CYS B CA 1
ATOM 3861 C C . CYS B 1 89 ? -19.281 -21.047 -20.594 1 96.75 89 CYS B C 1
ATOM 3863 O O . CYS B 1 89 ? -18.109 -21.172 -20.234 1 96.75 89 CYS B O 1
ATOM 3865 N N . GLN B 1 90 ? -19.703 -21.578 -21.656 1 95.25 90 GLN B N 1
ATOM 3866 C CA . GLN B 1 90 ? -18.844 -22.062 -22.734 1 95.25 90 GLN B CA 1
ATOM 3867 C C . GLN B 1 90 ? -18.719 -21.031 -23.844 1 95.25 90 GLN B C 1
ATOM 3869 O O . GLN B 1 90 ? -19.688 -20.75 -24.547 1 95.25 90 GLN B O 1
ATOM 3874 N N . CYS B 1 91 ? -17.547 -20.469 -24 1 97 91 CYS B N 1
ATOM 3875 C CA . CYS B 1 91 ? -17.344 -19.328 -24.875 1 97 91 CYS B CA 1
ATOM 3876 C C . CYS B 1 91 ? -17.047 -19.781 -26.297 1 97 91 CYS B C 1
ATOM 3878 O O . CYS B 1 91 ? -16.5 -20.859 -26.516 1 97 91 CYS B O 1
ATOM 3880 N N . THR B 1 92 ? -17.359 -18.984 -27.219 1 96.31 92 THR B N 1
ATOM 3881 C CA . THR B 1 92 ? -17.188 -19.281 -28.641 1 96.31 92 THR B CA 1
ATOM 3882 C C . THR B 1 92 ? -16.031 -18.484 -29.234 1 96.31 92 THR B C 1
ATOM 3884 O O . THR B 1 92 ? -15.766 -17.359 -28.797 1 96.31 92 THR B O 1
ATOM 3887 N N . GLY B 1 93 ? -15.391 -19.109 -30.219 1 95.75 93 GLY B N 1
ATOM 3888 C CA . GLY B 1 93 ? -14.344 -18.375 -30.906 1 95.75 93 GLY B CA 1
ATOM 3889 C C . GLY B 1 93 ? -13.18 -18.016 -30 1 95.75 93 GLY B C 1
ATOM 3890 O O . GLY B 1 93 ? -12.625 -18.875 -29.312 1 95.75 93 GLY B O 1
ATOM 3891 N N . ASN B 1 94 ? -12.844 -16.609 -30.078 1 97.19 94 ASN B N 1
ATOM 3892 C CA . ASN B 1 94 ? -11.68 -16.141 -29.328 1 97.19 94 ASN B CA 1
ATOM 3893 C C . ASN B 1 94 ? -12.094 -15.422 -28.047 1 97.19 94 ASN B C 1
ATOM 3895 O O . ASN B 1 94 ? -11.336 -14.625 -27.5 1 97.19 94 ASN B O 1
ATOM 3899 N N . PHE B 1 95 ? -13.375 -15.695 -27.656 1 97.38 95 PHE B N 1
ATOM 3900 C CA . PHE B 1 95 ? -13.836 -15.156 -26.375 1 97.38 95 PHE B CA 1
ATOM 3901 C C . PHE B 1 95 ? -13.453 -16.094 -25.234 1 97.38 95 PHE B C 1
ATOM 3903 O O . PHE B 1 95 ? -13.32 -17.297 -25.438 1 97.38 95 PHE B O 1
ATOM 3910 N N . MET B 1 96 ? -13.273 -15.523 -24.062 1 96 96 MET B N 1
ATOM 3911 C CA . MET B 1 96 ? -12.969 -16.312 -22.875 1 96 96 MET B CA 1
ATOM 3912 C C . MET B 1 96 ? -13.438 -15.594 -21.609 1 96 96 MET B C 1
ATOM 3914 O O . MET B 1 96 ? -14.047 -14.523 -21.688 1 96 96 MET B O 1
ATOM 3918 N N . GLY B 1 97 ? -13.25 -16.188 -20.484 1 94.44 97 GLY B N 1
ATOM 3919 C CA . GLY B 1 97 ? -13.656 -15.633 -19.203 1 94.44 97 GLY B CA 1
ATOM 3920 C C . GLY B 1 97 ? -14.914 -16.281 -18.641 1 94.44 97 GLY B C 1
ATOM 3921 O O . GLY B 1 97 ? -15.617 -17 -19.344 1 94.44 97 GLY B O 1
ATOM 3922 N N . PHE B 1 98 ? -15.242 -15.867 -17.422 1 95.44 98 PHE B N 1
ATOM 3923 C CA . PHE B 1 98 ? -16.328 -16.547 -16.734 1 95.44 98 PHE B CA 1
ATOM 3924 C C . PHE B 1 98 ? -17.688 -16.094 -17.281 1 95.44 98 PHE B C 1
ATOM 3926 O O . PHE B 1 98 ? -18.703 -16.719 -17 1 95.44 98 PHE B O 1
ATOM 3933 N N . ASN B 1 99 ? -17.734 -14.984 -18.062 1 96.56 99 ASN B N 1
ATOM 3934 C CA . ASN B 1 99 ? -18.953 -14.523 -18.703 1 96.56 99 ASN B CA 1
ATOM 3935 C C . ASN B 1 99 ? -18.75 -14.289 -20.203 1 96.56 99 ASN B C 1
ATOM 3937 O O . ASN B 1 99 ? -19.5 -13.555 -20.828 1 96.56 99 ASN B O 1
ATOM 3941 N N . CYS B 1 100 ? -17.562 -14.836 -20.672 1 96.94 100 CYS B N 1
ATOM 3942 C CA . CYS B 1 100 ? -17.172 -14.719 -22.078 1 96.94 100 CYS B CA 1
ATOM 3943 C C . CYS B 1 100 ? -16.984 -13.258 -22.469 1 96.94 100 CYS B C 1
ATOM 3945 O O . CYS B 1 100 ? -17.281 -12.867 -23.609 1 96.94 100 CYS B O 1
ATOM 3947 N N . GLY B 1 101 ? -16.625 -12.453 -21.5 1 95.38 101 GLY B N 1
ATOM 3948 C CA . GLY B 1 101 ? -16.469 -11.023 -21.734 1 95.38 101 GLY B CA 1
ATOM 3949 C C . GLY B 1 101 ? -15.055 -10.641 -22.125 1 95.38 101 GLY B C 1
ATOM 3950 O O . GLY B 1 101 ? -14.797 -9.492 -22.484 1 95.38 101 GLY B O 1
ATOM 3951 N N . SER B 1 102 ? -14.125 -11.602 -22.094 1 95.12 102 SER B N 1
ATOM 3952 C CA . SER B 1 102 ? -12.719 -11.328 -22.375 1 95.12 102 SER B CA 1
ATOM 3953 C C . SER B 1 102 ? -12.273 -12.047 -23.656 1 95.12 102 SER B C 1
ATOM 3955 O O . SER B 1 102 ? -12.992 -12.891 -24.172 1 95.12 102 SER B O 1
ATOM 3957 N N . CYS B 1 103 ? -11.133 -11.594 -24.188 1 96.44 103 CYS B N 1
ATOM 3958 C CA . CYS B 1 103 ? -10.531 -12.258 -25.344 1 96.44 103 CYS B CA 1
ATOM 3959 C C . CYS B 1 103 ? -9.508 -13.297 -24.906 1 96.44 103 CYS B C 1
ATOM 3961 O O . CYS B 1 103 ? -8.852 -13.141 -23.875 1 96.44 103 CYS B O 1
ATOM 3963 N N . LYS B 1 104 ? -9.414 -14.398 -25.688 1 96 104 LYS B N 1
ATOM 3964 C CA . LYS B 1 104 ? -8.336 -15.359 -25.484 1 96 104 LYS B CA 1
ATOM 3965 C C . LYS B 1 104 ? -6.969 -14.688 -25.594 1 96 104 LYS B C 1
ATOM 3967 O O . LYS B 1 104 ? -6.84 -13.641 -26.234 1 96 104 LYS B O 1
ATOM 3972 N N . PHE B 1 105 ? -6.027 -15.305 -24.969 1 94.56 105 PHE B N 1
ATOM 3973 C CA . PHE B 1 105 ? -4.672 -14.766 -25.016 1 94.56 105 PHE B CA 1
ATOM 3974 C C . PHE B 1 105 ? -4.191 -14.672 -26.469 1 94.56 105 PHE B C 1
ATOM 3976 O O . PHE B 1 105 ? -4.414 -15.578 -27.266 1 94.56 105 PHE B O 1
ATOM 3983 N N . GLY B 1 106 ? -3.588 -13.562 -26.844 1 94.38 106 GLY B N 1
ATOM 3984 C CA . GLY B 1 106 ? -3.1 -13.344 -28.203 1 94.38 106 GLY B CA 1
ATOM 3985 C C . GLY B 1 106 ? -4.102 -12.633 -29.094 1 94.38 106 GLY B C 1
ATOM 3986 O O . GLY B 1 106 ? -3.799 -12.305 -30.25 1 94.38 106 GLY B O 1
ATOM 3987 N N . PHE B 1 107 ? -5.277 -12.406 -28.547 1 96.5 107 PHE B N 1
ATOM 3988 C CA . PHE B 1 107 ? -6.305 -11.719 -29.328 1 96.5 107 PHE B CA 1
ATOM 3989 C C . PHE B 1 107 ? -6.828 -10.5 -28.562 1 96.5 107 PHE B C 1
ATOM 3991 O O . PHE B 1 107 ? -6.723 -10.43 -27.344 1 96.5 107 PHE B O 1
ATOM 3998 N N . GLY B 1 108 ? -7.316 -9.445 -29.359 1 94.81 108 GLY B N 1
ATOM 3999 C CA . GLY B 1 108 ? -7.941 -8.25 -28.812 1 94.81 108 GLY B CA 1
ATOM 4000 C C . GLY B 1 108 ? -9.016 -7.68 -29.719 1 94.81 108 GLY B C 1
ATOM 4001 O O . GLY B 1 108 ? -9.492 -8.352 -30.625 1 94.81 108 GLY B O 1
ATOM 4002 N N . GLY B 1 109 ? -9.492 -6.48 -29.312 1 93.31 109 GLY B N 1
ATOM 4003 C CA . GLY B 1 109 ? -10.578 -5.855 -30.047 1 93.31 109 GLY B CA 1
ATOM 4004 C C . GLY B 1 109 ? -11.953 -6.227 -29.531 1 93.31 109 GLY B C 1
ATOM 4005 O O . GLY B 1 109 ? -12.094 -7.18 -28.766 1 93.31 109 GLY B O 1
ATOM 4006 N N . PRO B 1 110 ? -12.953 -5.566 -29.984 1 90.81 110 PRO B N 1
ATOM 4007 C CA . PRO B 1 110 ? -14.305 -5.789 -29.469 1 90.81 110 PRO B CA 1
ATOM 4008 C C . PRO B 1 110 ? -14.844 -7.18 -29.812 1 90.81 110 PRO B C 1
ATOM 4010 O O . PRO B 1 110 ? -15.648 -7.727 -29.062 1 90.81 110 PRO B O 1
ATOM 4013 N N . ASP B 1 111 ? -14.32 -7.801 -30.906 1 94.81 111 ASP B N 1
ATOM 4014 C CA . ASP B 1 111 ? -14.812 -9.109 -31.312 1 94.81 111 ASP B CA 1
ATOM 4015 C C . ASP B 1 111 ? -13.75 -10.188 -31.125 1 94.81 111 ASP B C 1
ATOM 4017 O O . ASP B 1 111 ? -13.922 -11.328 -31.547 1 94.81 111 ASP B O 1
ATOM 4021 N N . CYS B 1 112 ? -12.633 -9.828 -30.5 1 97.06 112 CYS B N 1
ATOM 4022 C CA . CYS B 1 112 ? -11.523 -10.734 -30.219 1 97.06 112 CYS B CA 1
ATOM 4023 C C . CYS B 1 112 ? -10.977 -11.352 -31.5 1 97.06 112 CYS B C 1
ATOM 4025 O O . CYS B 1 112 ? -10.688 -12.547 -31.531 1 97.06 112 CYS B O 1
ATOM 4027 N N . THR B 1 113 ? -10.867 -10.523 -32.531 1 96.75 113 THR B N 1
ATOM 4028 C CA . THR B 1 113 ? -10.375 -11.039 -33.812 1 96.75 113 THR B CA 1
ATOM 4029 C C . THR B 1 113 ? -9.039 -10.398 -34.156 1 96.75 113 THR B C 1
ATOM 4031 O O . THR B 1 113 ? -8.391 -10.812 -35.125 1 96.75 113 THR B O 1
ATOM 4034 N N . GLU B 1 114 ? -8.633 -9.445 -33.375 1 96.69 114 GLU B N 1
ATOM 4035 C CA . GLU B 1 114 ? -7.363 -8.781 -33.656 1 96.69 114 GLU B CA 1
ATOM 4036 C C . GLU B 1 114 ? -6.207 -9.5 -32.969 1 96.69 114 GLU B C 1
ATOM 4038 O O . GLU B 1 114 ? -6.184 -9.617 -31.734 1 96.69 114 GLU B O 1
ATOM 4043 N N . ARG B 1 115 ? -5.27 -9.891 -33.719 1 95.94 115 ARG B N 1
ATOM 4044 C CA . ARG B 1 115 ? -4.105 -10.562 -33.156 1 95.94 115 ARG B CA 1
ATOM 4045 C C . ARG B 1 115 ? -3.223 -9.578 -32.406 1 95.94 115 ARG B C 1
ATOM 4047 O O . ARG B 1 115 ? -3.018 -8.445 -32.844 1 95.94 115 ARG B O 1
ATOM 4054 N N . ARG B 1 116 ? -2.83 -9.984 -31.25 1 93.5 116 ARG B N 1
ATOM 4055 C CA . ARG B 1 116 ? -1.965 -9.172 -30.391 1 93.5 116 ARG B CA 1
ATOM 4056 C C . ARG B 1 116 ? -0.745 -9.969 -29.938 1 93.5 116 ARG B C 1
ATOM 4058 O O . ARG B 1 116 ? -0.88 -11.047 -29.359 1 93.5 116 ARG B O 1
ATOM 4065 N N . LEU B 1 117 ? 0.423 -9.445 -30.25 1 93.12 117 LEU B N 1
ATOM 4066 C CA . LEU B 1 117 ? 1.662 -10.078 -29.812 1 93.12 117 LEU B CA 1
ATOM 4067 C C . LEU B 1 117 ? 2.379 -9.219 -28.781 1 93.12 117 LEU B C 1
ATOM 4069 O O . LEU B 1 117 ? 2.756 -8.078 -29.078 1 93.12 117 LEU B O 1
ATOM 4073 N N . LEU B 1 118 ? 2.457 -9.711 -27.625 1 94.94 118 LEU B N 1
ATOM 4074 C CA . LEU B 1 118 ? 3.174 -9.031 -26.547 1 94.94 118 LEU B CA 1
ATOM 4075 C C . LEU B 1 118 ? 4.434 -9.805 -26.172 1 94.94 118 LEU B C 1
ATOM 4077 O O . LEU B 1 118 ? 4.418 -11.031 -26.094 1 94.94 118 LEU B O 1
ATOM 4081 N N . VAL B 1 119 ? 5.516 -9.109 -26 1 95.38 119 VAL B N 1
ATOM 4082 C CA . VAL B 1 119 ? 6.805 -9.727 -25.703 1 95.38 119 VAL B CA 1
ATOM 4083 C C . VAL B 1 119 ? 7.285 -9.266 -24.312 1 95.38 119 VAL B C 1
ATOM 4085 O O . VAL B 1 119 ? 7.328 -8.07 -24.031 1 95.38 119 VAL B O 1
ATOM 4088 N N . ARG B 1 120 ? 7.547 -10.234 -23.484 1 97.94 120 ARG B N 1
ATOM 4089 C CA . ARG B 1 120 ? 8.148 -9.922 -22.203 1 97.94 120 ARG B CA 1
ATOM 4090 C C . ARG B 1 120 ? 9.617 -9.547 -22.359 1 97.94 120 ARG B C 1
ATOM 4092 O O . ARG B 1 120 ? 10.336 -10.141 -23.156 1 97.94 120 ARG B O 1
ATOM 4099 N N . ARG B 1 121 ? 10.062 -8.602 -21.609 1 98.38 121 ARG B N 1
ATOM 4100 C CA . ARG B 1 121 ? 11.453 -8.148 -21.672 1 98.38 121 ARG B CA 1
ATOM 4101 C C . ARG B 1 121 ? 12.172 -8.414 -20.344 1 98.38 121 ARG B C 1
ATOM 4103 O O . ARG B 1 121 ? 11.523 -8.602 -19.312 1 98.38 121 ARG B O 1
ATOM 4110 N N . ASN B 1 122 ? 13.469 -8.531 -20.469 1 98.75 122 ASN B N 1
ATOM 4111 C CA . ASN B 1 122 ? 14.258 -8.578 -19.25 1 98.75 122 ASN B CA 1
ATOM 4112 C C . ASN B 1 122 ? 14.078 -7.309 -18.422 1 98.75 122 ASN B C 1
ATOM 4114 O O . ASN B 1 122 ? 14.078 -6.203 -18.953 1 98.75 122 ASN B O 1
ATOM 4118 N N . ILE B 1 123 ? 13.945 -7.488 -17.156 1 98.81 123 ILE B N 1
ATOM 4119 C CA . ILE B 1 123 ? 13.664 -6.355 -16.281 1 98.81 123 ILE B CA 1
ATOM 4120 C C . ILE B 1 123 ? 14.797 -5.332 -16.375 1 98.81 123 ILE B C 1
ATOM 4122 O O . ILE B 1 123 ? 14.57 -4.129 -16.25 1 98.81 123 ILE B O 1
ATOM 4126 N N . PHE B 1 124 ? 16.016 -5.738 -16.672 1 98.56 124 PHE B N 1
ATOM 4127 C CA . PHE B 1 124 ? 17.172 -4.859 -16.719 1 98.56 124 PHE B CA 1
ATOM 4128 C C . PHE B 1 124 ? 17.219 -4.098 -18.047 1 98.56 124 PHE B C 1
ATOM 4130 O O . PHE B 1 124 ? 17.984 -3.154 -18.203 1 98.56 124 PHE B O 1
ATOM 4137 N N . ASP B 1 125 ? 16.359 -4.496 -18.984 1 98.44 125 ASP B N 1
ATOM 4138 C CA . ASP B 1 125 ? 16.297 -3.814 -20.266 1 98.44 125 ASP B CA 1
ATOM 4139 C C . ASP B 1 125 ? 15.188 -2.762 -20.281 1 98.44 125 ASP B C 1
ATOM 4141 O O . ASP B 1 125 ? 15.016 -2.037 -21.266 1 98.44 125 ASP B O 1
ATOM 4145 N N . LEU B 1 126 ? 14.438 -2.656 -19.219 1 98.25 126 LEU B N 1
ATOM 4146 C CA . LEU B 1 126 ? 13.383 -1.648 -19.109 1 98.25 126 LEU B CA 1
ATOM 4147 C C . LEU B 1 126 ? 13.977 -0.274 -18.812 1 98.25 126 LEU B C 1
ATOM 4149 O O . LEU B 1 126 ? 14.945 -0.161 -18.062 1 98.25 126 LEU B O 1
ATOM 4153 N N . SER B 1 127 ? 13.352 0.738 -19.422 1 97.19 127 SER B N 1
ATOM 4154 C CA . SER B 1 127 ? 13.664 2.094 -18.984 1 97.19 127 SER B CA 1
ATOM 4155 C C . SER B 1 127 ? 13.195 2.332 -17.547 1 97.19 127 SER B C 1
ATOM 4157 O O . SER B 1 127 ? 12.406 1.554 -17.016 1 97.19 127 SER B O 1
ATOM 4159 N N . VAL B 1 128 ? 13.68 3.373 -16.938 1 95.06 128 VAL B N 1
ATOM 4160 C CA . VAL B 1 128 ? 13.328 3.684 -15.555 1 95.06 128 VAL B CA 1
ATOM 4161 C C . VAL B 1 128 ? 11.812 3.879 -15.438 1 95.06 128 VAL B C 1
ATOM 4163 O O . VAL B 1 128 ? 11.172 3.27 -14.586 1 95.06 128 VAL B O 1
ATOM 4166 N N . PRO B 1 129 ? 11.141 4.582 -16.375 1 95.62 129 PRO B N 1
ATOM 4167 C CA . PRO B 1 129 ? 9.688 4.73 -16.266 1 95.62 129 PRO B CA 1
ATOM 4168 C C . PRO B 1 129 ? 8.945 3.408 -16.438 1 95.62 129 PRO B C 1
ATOM 4170 O O . PRO B 1 129 ? 7.938 3.17 -15.766 1 95.62 129 PRO B O 1
ATOM 4173 N N . GLU B 1 130 ? 9.469 2.547 -17.281 1 97.38 130 GLU B N 1
ATOM 4174 C CA . GLU B 1 130 ? 8.836 1.247 -17.5 1 97.38 130 GLU B CA 1
ATOM 4175 C C . GLU B 1 130 ? 8.93 0.38 -16.234 1 97.38 130 GLU B C 1
ATOM 4177 O O . GLU B 1 130 ? 7.953 -0.262 -15.844 1 97.38 130 GLU B O 1
ATOM 4182 N N . LYS B 1 131 ? 10.117 0.406 -15.695 1 97.75 131 LYS B N 1
ATOM 4183 C CA . LYS B 1 131 ? 10.344 -0.355 -14.469 1 97.75 131 LYS B CA 1
ATOM 4184 C C . LYS B 1 131 ? 9.469 0.168 -13.328 1 97.75 131 LYS B C 1
ATOM 4186 O O . LYS B 1 131 ? 8.836 -0.612 -12.617 1 97.75 131 LYS B O 1
ATOM 4191 N N . ASP B 1 132 ? 9.398 1.489 -13.203 1 96.88 132 ASP B N 1
ATOM 4192 C CA . ASP B 1 132 ? 8.602 2.102 -12.148 1 96.88 132 ASP B CA 1
ATOM 4193 C C . ASP B 1 132 ? 7.113 1.801 -12.336 1 96.88 132 ASP B C 1
ATOM 4195 O O . ASP B 1 132 ? 6.391 1.567 -11.367 1 96.88 132 ASP B O 1
ATOM 4199 N N . LYS B 1 133 ? 6.695 1.83 -13.547 1 97.75 133 LYS B N 1
ATOM 4200 C CA . LYS B 1 133 ? 5.312 1.488 -13.867 1 97.75 133 LYS B CA 1
ATOM 4201 C C . LYS B 1 133 ? 4.984 0.061 -13.43 1 97.75 133 LYS B C 1
ATOM 4203 O O . LYS B 1 133 ? 3.926 -0.19 -12.852 1 97.75 133 LYS B O 1
ATOM 4208 N N . PHE B 1 134 ? 5.93 -0.851 -13.734 1 98.62 134 PHE B N 1
ATOM 4209 C CA . PHE B 1 134 ? 5.758 -2.24 -13.32 1 98.62 134 PHE B CA 1
ATOM 4210 C C . PHE B 1 134 ? 5.598 -2.34 -11.812 1 98.62 134 PHE B C 1
ATOM 4212 O O . PHE B 1 134 ? 4.672 -2.992 -11.32 1 98.62 134 PHE B O 1
ATOM 4219 N N . LEU B 1 135 ? 6.422 -1.649 -11.078 1 98.38 135 LEU B N 1
ATOM 4220 C CA . LEU B 1 135 ? 6.355 -1.678 -9.625 1 98.38 135 LEU B CA 1
ATOM 4221 C C . LEU B 1 135 ? 5.059 -1.051 -9.125 1 98.38 135 LEU B C 1
ATOM 4223 O O . LEU B 1 135 ? 4.43 -1.569 -8.203 1 98.38 135 LEU B O 1
ATOM 4227 N N . ALA B 1 136 ? 4.668 0.036 -9.734 1 98.38 136 ALA B N 1
ATOM 4228 C CA . ALA B 1 136 ? 3.436 0.724 -9.352 1 98.38 136 ALA B CA 1
ATOM 4229 C C . ALA B 1 136 ? 2.217 -0.161 -9.602 1 98.38 136 ALA B C 1
ATOM 4231 O O . ALA B 1 136 ? 1.295 -0.197 -8.781 1 98.38 136 ALA B O 1
ATOM 4232 N N . TYR B 1 137 ? 2.205 -0.899 -10.719 1 98.75 137 TYR B N 1
ATOM 4233 C CA . TYR B 1 137 ? 1.096 -1.789 -11.039 1 98.75 137 TYR B CA 1
ATOM 4234 C C . TYR B 1 137 ? 0.962 -2.896 -10 1 98.75 137 TYR B C 1
ATOM 4236 O O . TYR B 1 137 ? -0.149 -3.242 -9.594 1 98.75 137 TYR B O 1
ATOM 4244 N N . LEU B 1 138 ? 2.105 -3.416 -9.562 1 98.69 138 LEU B N 1
ATOM 4245 C CA . LEU B 1 138 ? 2.061 -4.445 -8.531 1 98.69 138 LEU B CA 1
ATOM 4246 C C . LEU B 1 138 ? 1.526 -3.875 -7.223 1 98.69 138 LEU B C 1
ATOM 4248 O O . LEU B 1 138 ? 0.721 -4.516 -6.543 1 98.69 138 LEU B O 1
ATOM 4252 N N . THR B 1 139 ? 1.981 -2.711 -6.922 1 97.81 139 THR B N 1
ATOM 4253 C CA . THR B 1 139 ? 1.515 -2.059 -5.703 1 97.81 139 THR B CA 1
ATOM 4254 C C . THR B 1 139 ? 0.012 -1.801 -5.77 1 97.81 139 THR B C 1
ATOM 4256 O O . THR B 1 139 ? -0.71 -2.057 -4.805 1 97.81 139 THR B O 1
ATOM 4259 N N . LEU B 1 140 ? -0.426 -1.304 -6.883 1 98.06 140 LEU B N 1
ATOM 4260 C CA . LEU B 1 140 ? -1.854 -1.073 -7.078 1 98.06 140 LEU B CA 1
ATOM 4261 C C . LEU B 1 140 ? -2.639 -2.371 -6.926 1 98.06 140 LEU B C 1
ATOM 4263 O O . LEU B 1 140 ? -3.668 -2.402 -6.25 1 98.06 140 LEU B O 1
ATOM 4267 N N . ALA B 1 141 ? -2.141 -3.451 -7.496 1 98.75 141 ALA B N 1
ATOM 4268 C CA . ALA B 1 141 ? -2.812 -4.746 -7.449 1 98.75 141 ALA B CA 1
ATOM 4269 C C . ALA B 1 141 ? -2.916 -5.258 -6.016 1 98.75 141 ALA B C 1
ATOM 4271 O O . ALA B 1 141 ? -3.916 -5.871 -5.637 1 98.75 141 ALA B O 1
ATOM 4272 N N . LYS B 1 142 ? -1.861 -5 -5.219 1 98.5 142 LYS B N 1
ATOM 4273 C CA . LYS B 1 142 ? -1.798 -5.461 -3.836 1 98.5 142 LYS B CA 1
ATOM 4274 C C . LYS B 1 142 ? -2.809 -4.719 -2.963 1 98.5 142 LYS B C 1
ATOM 4276 O O . LYS B 1 142 ? -3.189 -5.207 -1.896 1 98.5 142 LYS B O 1
ATOM 4281 N N . HIS B 1 143 ? -3.33 -3.588 -3.512 1 96.88 143 HIS B N 1
ATOM 4282 C CA . HIS B 1 143 ? -4.191 -2.762 -2.676 1 96.88 143 HIS B CA 1
ATOM 4283 C C . HIS B 1 143 ? -5.535 -2.508 -3.352 1 96.88 143 HIS B C 1
ATOM 4285 O O . HIS B 1 143 ? -6.246 -1.565 -2.996 1 96.88 143 HIS B O 1
ATOM 4291 N N . THR B 1 144 ? -5.863 -3.332 -4.312 1 97.44 144 THR B N 1
ATOM 4292 C CA . THR B 1 144 ? -7.148 -3.252 -5 1 97.44 144 THR B CA 1
ATOM 4293 C C . THR B 1 144 ? -7.926 -4.555 -4.836 1 97.44 144 THR B C 1
ATOM 4295 O O . THR B 1 144 ? -7.473 -5.613 -5.27 1 97.44 144 THR B O 1
ATOM 4298 N N . THR B 1 145 ? -9.062 -4.461 -4.238 1 97.69 145 THR B N 1
ATOM 4299 C CA . THR B 1 145 ? -9.922 -5.637 -4.141 1 97.69 145 THR B CA 1
ATOM 4300 C C . THR B 1 145 ? -10.375 -6.09 -5.523 1 97.69 145 THR B C 1
ATOM 4302 O O . THR B 1 145 ? -10.805 -5.277 -6.344 1 97.69 145 THR B O 1
ATOM 4305 N N . SER B 1 146 ? -10.234 -7.34 -5.812 1 98.19 146 SER B N 1
ATOM 4306 C CA . SER B 1 146 ? -10.672 -7.848 -7.113 1 98.19 146 SER B CA 1
ATOM 4307 C C . SER B 1 146 ? -12.164 -7.609 -7.328 1 98.19 146 SER B C 1
ATOM 4309 O O . SER B 1 146 ? -12.984 -7.988 -6.492 1 98.19 146 SER B O 1
ATOM 4311 N N . PRO B 1 147 ? -12.477 -7.008 -8.406 1 96.62 147 PRO B N 1
ATOM 4312 C CA . PRO B 1 147 ? -13.906 -6.809 -8.672 1 96.62 147 PRO B CA 1
ATOM 4313 C C . PRO B 1 147 ? -14.594 -8.078 -9.172 1 96.62 147 PRO B C 1
ATOM 4315 O O . PRO B 1 147 ? -15.82 -8.18 -9.117 1 96.62 147 PRO B O 1
ATOM 4318 N N . ASP B 1 148 ? -13.797 -9.07 -9.555 1 97.06 148 ASP B N 1
ATOM 4319 C CA . ASP B 1 148 ? -14.383 -10.188 -10.281 1 97.06 148 ASP B CA 1
ATOM 4320 C C . ASP B 1 148 ? -14.391 -11.453 -9.422 1 97.06 148 ASP B C 1
ATOM 4322 O O . ASP B 1 148 ? -15.273 -12.305 -9.578 1 97.06 148 ASP B O 1
ATOM 4326 N N . TYR B 1 149 ? -13.43 -11.539 -8.539 1 98.12 149 TYR B N 1
ATOM 4327 C CA . TYR B 1 149 ? -13.234 -12.859 -7.938 1 98.12 149 TYR B CA 1
ATOM 4328 C C . TYR B 1 149 ? -13.188 -12.766 -6.418 1 98.12 149 TYR B C 1
ATOM 4330 O O . TYR B 1 149 ? -12.852 -11.719 -5.863 1 98.12 149 TYR B O 1
ATOM 4338 N N . VAL B 1 150 ? -13.578 -13.82 -5.777 1 98.5 150 VAL B N 1
ATOM 4339 C CA . VAL B 1 150 ? -13.469 -14.055 -4.344 1 98.5 150 VAL B CA 1
ATOM 4340 C C . VAL B 1 150 ? -12.773 -15.391 -4.09 1 98.5 150 VAL B C 1
ATOM 4342 O O . VAL B 1 150 ? -12.469 -16.125 -5.031 1 98.5 150 VAL B O 1
ATOM 4345 N N . ILE B 1 151 ? -12.438 -15.703 -2.855 1 98.44 151 ILE B N 1
ATOM 4346 C CA . ILE B 1 151 ? -11.758 -16.953 -2.547 1 98.44 151 ILE B CA 1
ATOM 4347 C C . ILE B 1 151 ? -12.547 -17.734 -1.496 1 98.44 151 ILE B C 1
ATOM 4349 O O . ILE B 1 151 ? -13.094 -17.141 -0.561 1 98.44 151 ILE B O 1
ATOM 4353 N N . PRO B 1 152 ? -12.703 -19.016 -1.658 1 97.19 152 PRO B N 1
ATOM 4354 C CA . PRO B 1 152 ? -13.336 -19.828 -0.608 1 97.19 152 PRO B CA 1
ATOM 4355 C C . PRO B 1 152 ? -12.461 -19.969 0.635 1 97.19 152 PRO B C 1
ATOM 4357 O O . PRO B 1 152 ? -11.242 -20.094 0.523 1 97.19 152 PRO B O 1
ATOM 4360 N N . THR B 1 153 ? -13.062 -19.969 1.75 1 96.69 153 THR B N 1
ATOM 4361 C CA . THR B 1 153 ? -12.352 -20.141 3.01 1 96.69 153 THR B CA 1
ATOM 4362 C C . THR B 1 153 ? -12.688 -21.469 3.652 1 96.69 153 THR B C 1
ATOM 4364 O O . THR B 1 153 ? -12.18 -21.797 4.727 1 96.69 153 THR B O 1
ATOM 4367 N N . GLY B 1 154 ? -13.531 -22.266 3.014 1 94.56 154 GLY B N 1
ATOM 4368 C CA . GLY B 1 154 ? -13.898 -23.625 3.363 1 94.56 154 GLY B CA 1
ATOM 4369 C C . GLY B 1 154 ? -14.219 -24.484 2.156 1 94.56 154 GLY B C 1
ATOM 4370 O O . GLY B 1 154 ? -14.359 -23.969 1.044 1 94.56 154 GLY B O 1
ATOM 4371 N N . THR B 1 155 ? -14.242 -25.812 2.363 1 93.94 155 THR B N 1
ATOM 4372 C CA . THR B 1 155 ? -14.617 -26.734 1.304 1 93.94 155 THR B CA 1
ATOM 4373 C C . THR B 1 155 ? -16.109 -26.656 1.01 1 93.94 155 THR B C 1
ATOM 4375 O O . THR B 1 155 ? -16.875 -26.078 1.796 1 93.94 155 THR B O 1
ATOM 4378 N N . TYR B 1 156 ? -16.469 -27.219 -0.108 1 94.44 156 TYR B N 1
ATOM 4379 C CA . TYR B 1 156 ? -17.875 -27.219 -0.46 1 94.44 156 TYR B CA 1
ATOM 4380 C C . TYR B 1 156 ? -18.703 -27.906 0.62 1 94.44 156 TYR B C 1
ATOM 4382 O O . TYR B 1 156 ? -19.797 -27.438 0.965 1 94.44 156 TYR B O 1
ATOM 4390 N N . SER B 1 157 ? -18.172 -29 1.111 1 92.94 157 SER B N 1
ATOM 4391 C CA . SER B 1 157 ? -18.859 -29.719 2.18 1 92.94 157 SER B CA 1
ATOM 4392 C C . SER B 1 157 ? -19.016 -28.844 3.418 1 92.94 157 SER B C 1
ATOM 4394 O O . SER B 1 157 ? -20.078 -28.828 4.047 1 92.94 157 SER B O 1
ATOM 4396 N N . GLN B 1 158 ? -18.031 -28.094 3.773 1 94.06 158 GLN B N 1
ATOM 4397 C CA . GLN B 1 158 ? -18.078 -27.219 4.938 1 94.06 158 GLN B CA 1
ATOM 4398 C C . GLN B 1 158 ? -19.062 -26.062 4.723 1 94.06 158 GLN B C 1
ATOM 4400 O O . GLN B 1 158 ? -19.5 -25.438 5.688 1 94.06 158 GLN B O 1
ATOM 4405 N N . MET B 1 159 ? -19.422 -25.828 3.479 1 96.56 159 MET B N 1
ATOM 4406 C CA . MET B 1 159 ? -20.406 -24.797 3.131 1 96.56 159 MET B CA 1
ATOM 4407 C C . MET B 1 159 ? -21.812 -25.375 3.176 1 96.56 159 MET B C 1
ATOM 4409 O O . MET B 1 159 ? -22.75 -24.766 2.652 1 96.56 159 MET B O 1
ATOM 4413 N N . ASN B 1 160 ? -21.969 -26.469 3.754 1 97 160 ASN B N 1
ATOM 4414 C CA . ASN B 1 160 ? -23.234 -27.172 3.744 1 97 160 ASN B CA 1
ATOM 4415 C C . ASN B 1 160 ? -23.766 -27.375 2.322 1 97 160 ASN B C 1
ATOM 4417 O O . ASN B 1 160 ? -24.906 -27.016 2.023 1 97 160 ASN B O 1
ATOM 4421 N N . ASN B 1 161 ? -22.828 -27.766 1.525 1 94.62 161 ASN B N 1
ATOM 4422 C CA . ASN B 1 161 ? -23.109 -28.047 0.121 1 94.62 161 ASN B CA 1
ATOM 4423 C C . ASN B 1 161 ? -23.703 -26.828 -0.587 1 94.62 161 ASN B C 1
ATOM 4425 O O . ASN B 1 161 ? -24.719 -26.969 -1.288 1 94.62 161 ASN B O 1
ATOM 4429 N N . GLY B 1 162 ? -23.25 -25.719 -0.23 1 95.75 162 GLY B N 1
ATOM 4430 C CA . GLY B 1 162 ? -23.562 -24.516 -0.97 1 95.75 162 GLY B CA 1
ATOM 4431 C C . GLY B 1 162 ? -24.562 -23.625 -0.258 1 95.75 162 GLY B C 1
ATOM 4432 O O . GLY B 1 162 ? -24.703 -22.438 -0.593 1 95.75 162 GLY B O 1
ATOM 4433 N N . SER B 1 163 ? -25.203 -24.047 0.79 1 97.69 163 SER B N 1
ATOM 4434 C CA . SER B 1 163 ? -26.266 -23.281 1.434 1 97.69 163 SER B CA 1
ATOM 4435 C C . SER B 1 163 ? -25.703 -22.203 2.346 1 97.69 163 SER B C 1
ATOM 4437 O O . SER B 1 163 ? -26.375 -21.234 2.668 1 97.69 163 SER B O 1
ATOM 4439 N N . THR B 1 164 ? -24.5 -22.375 2.82 1 98.12 164 THR B N 1
ATOM 4440 C CA . THR B 1 164 ? -23.812 -21.391 3.666 1 98.12 164 THR B CA 1
ATOM 4441 C C . THR B 1 164 ? -22.453 -21.031 3.084 1 98.12 164 THR B C 1
ATOM 4443 O O . THR B 1 164 ? -21.422 -21.5 3.572 1 98.12 164 THR B O 1
ATOM 4446 N N . PRO B 1 165 ? -22.516 -20.172 2.096 1 97.94 165 PRO B N 1
ATOM 4447 C CA . PRO B 1 165 ? -21.281 -19.859 1.39 1 97.94 165 PRO B CA 1
ATOM 4448 C C . PRO B 1 165 ? -20.203 -19.297 2.318 1 97.94 165 PRO B C 1
ATOM 4450 O O . PRO B 1 165 ? -20.5 -18.531 3.236 1 97.94 165 PRO B O 1
ATOM 4453 N N . MET B 1 166 ? -18.969 -19.766 2.184 1 97.94 166 MET B N 1
ATOM 4454 C CA . MET B 1 166 ? -17.781 -19.281 2.908 1 97.94 166 MET B CA 1
ATOM 4455 C C . MET B 1 166 ? -16.766 -18.688 1.952 1 97.94 166 MET B C 1
ATOM 4457 O O . MET B 1 166 ? -15.875 -19.391 1.466 1 97.94 166 MET B O 1
ATOM 4461 N N . PHE B 1 167 ? -16.875 -17.391 1.661 1 98.44 167 PHE B N 1
ATOM 4462 C CA . PHE B 1 167 ? -15.984 -16.719 0.729 1 98.44 167 PHE B CA 1
ATOM 4463 C C . PHE B 1 167 ? -15.484 -15.391 1.312 1 98.44 167 PHE B C 1
ATOM 4465 O O . PHE B 1 167 ? -16.188 -14.766 2.113 1 98.44 167 PHE B O 1
ATOM 4472 N N . ASN B 1 168 ? -14.266 -15.023 1.006 1 98.62 168 ASN B N 1
ATOM 4473 C CA . ASN B 1 168 ? -13.703 -13.727 1.383 1 98.62 168 ASN B CA 1
ATOM 4474 C C . ASN B 1 168 ? -13.281 -12.922 0.159 1 98.62 168 ASN B C 1
ATOM 4476 O O . ASN B 1 168 ? -12.945 -13.492 -0.88 1 98.62 168 ASN B O 1
ATOM 4480 N N . ASP B 1 169 ? -13.328 -11.602 0.29 1 98.25 169 ASP B N 1
ATOM 4481 C CA . ASP B 1 169 ? -12.68 -10.719 -0.674 1 98.25 169 ASP B CA 1
ATOM 4482 C C . ASP B 1 169 ? -11.172 -10.961 -0.71 1 98.25 169 ASP B C 1
ATOM 4484 O O . ASP B 1 169 ? -10.586 -11.445 0.263 1 98.25 169 ASP B O 1
ATOM 4488 N N . ILE B 1 170 ? -10.586 -10.633 -1.811 1 98.44 170 ILE B N 1
ATOM 4489 C CA . ILE B 1 170 ? -9.141 -10.75 -2.004 1 98.44 170 ILE B CA 1
ATOM 4490 C C . ILE B 1 170 ? -8.664 -9.672 -2.973 1 98.44 170 ILE B C 1
ATOM 4492 O O . ILE B 1 170 ? -9.391 -9.289 -3.891 1 98.44 170 ILE B O 1
ATOM 4496 N N . ASN B 1 171 ? -7.504 -9.102 -2.717 1 98.25 171 ASN B N 1
ATOM 4497 C CA . ASN B 1 171 ? -6.992 -8.133 -3.682 1 98.25 171 ASN B CA 1
ATOM 4498 C C . ASN B 1 171 ? -6.449 -8.82 -4.93 1 98.25 171 ASN B C 1
ATOM 4500 O O . ASN B 1 171 ? -6.262 -10.039 -4.945 1 98.25 171 ASN B O 1
ATOM 4504 N N . VAL B 1 172 ? -6.195 -8.055 -5.961 1 98.69 172 VAL B N 1
ATOM 4505 C CA . VAL B 1 172 ? -5.871 -8.555 -7.293 1 98.69 172 VAL B CA 1
ATOM 4506 C C . VAL B 1 172 ? -4.578 -9.367 -7.234 1 98.69 172 VAL B C 1
ATOM 4508 O O . VAL B 1 172 ? -4.504 -10.469 -7.793 1 98.69 172 VAL B O 1
ATOM 4511 N N . TYR B 1 173 ? -3.533 -8.906 -6.555 1 98.81 173 TYR B N 1
ATOM 4512 C CA . TYR B 1 173 ? -2.27 -9.633 -6.496 1 98.81 173 TYR B CA 1
ATOM 4513 C C . TYR B 1 173 ? -2.42 -10.922 -5.703 1 98.81 173 TYR B C 1
ATOM 4515 O O . TYR B 1 173 ? -2.002 -11.992 -6.156 1 98.81 173 TYR B O 1
ATOM 4523 N N . ASP B 1 174 ? -3.082 -10.828 -4.539 1 98.81 174 ASP B N 1
ATOM 4524 C CA . ASP B 1 174 ? -3.16 -11.953 -3.617 1 98.81 174 ASP B CA 1
ATOM 4525 C C . ASP B 1 174 ? -4.109 -13.031 -4.141 1 98.81 174 ASP B C 1
ATOM 4527 O O . ASP B 1 174 ? -4.062 -14.18 -3.695 1 98.81 174 ASP B O 1
ATOM 4531 N N . LEU B 1 175 ? -4.949 -12.648 -5.039 1 98.69 175 LEU B N 1
ATOM 4532 C CA . LEU B 1 175 ? -5.734 -13.656 -5.734 1 98.69 175 LEU B CA 1
ATOM 4533 C C . LEU B 1 175 ? -4.828 -14.734 -6.332 1 98.69 175 LEU B C 1
ATOM 4535 O O . LEU B 1 175 ? -5.125 -15.922 -6.238 1 98.69 175 LEU B O 1
ATOM 4539 N N . PHE B 1 176 ? -3.777 -14.305 -6.848 1 98.69 176 PHE B N 1
ATOM 4540 C CA . PHE B 1 176 ? -2.881 -15.242 -7.516 1 98.69 176 PHE B CA 1
ATOM 4541 C C . PHE B 1 176 ? -1.995 -15.961 -6.504 1 98.69 176 PHE B C 1
ATOM 4543 O O . PHE B 1 176 ? -1.641 -17.125 -6.699 1 98.69 176 PHE B O 1
ATOM 4550 N N . VAL B 1 177 ? -1.669 -15.297 -5.379 1 98.75 177 VAL B N 1
ATOM 4551 C CA . VAL B 1 177 ? -1.013 -16 -4.281 1 98.75 177 VAL B CA 1
ATOM 4552 C C . VAL B 1 177 ? -1.908 -17.141 -3.785 1 98.75 177 VAL B C 1
ATOM 4554 O O . VAL B 1 177 ? -1.454 -18.266 -3.627 1 98.75 177 VAL B O 1
ATOM 4557 N N . TRP B 1 178 ? -3.135 -16.812 -3.609 1 98.44 178 TRP B N 1
ATOM 4558 C CA . TRP B 1 178 ? -4.094 -17.797 -3.125 1 98.44 178 TRP B CA 1
ATOM 4559 C C . TRP B 1 178 ? -4.266 -18.938 -4.129 1 98.44 178 TRP B C 1
ATOM 4561 O O . TRP B 1 178 ? -4.34 -20.109 -3.748 1 98.44 178 TRP B O 1
ATOM 4571 N N . THR B 1 179 ? -4.32 -18.578 -5.379 1 97.56 179 THR B N 1
ATOM 4572 C CA . THR B 1 179 ? -4.469 -19.578 -6.422 1 97.56 179 THR B CA 1
ATOM 4573 C C . THR B 1 179 ? -3.301 -20.562 -6.391 1 97.56 179 THR B C 1
ATOM 4575 O O . THR B 1 179 ? -3.5 -21.781 -6.484 1 97.56 179 THR B O 1
ATOM 4578 N N . HIS B 1 180 ? -2.115 -20.047 -6.262 1 98.19 180 HIS B N 1
ATOM 4579 C CA . HIS B 1 180 ? -0.938 -20.906 -6.176 1 98.19 180 HIS B CA 1
ATOM 4580 C C . HIS B 1 180 ? -0.988 -21.781 -4.934 1 98.19 180 HIS B C 1
ATOM 4582 O O . HIS B 1 180 ? -0.656 -22.969 -4.996 1 98.19 180 HIS B O 1
ATOM 4588 N N . TYR B 1 181 ? -1.407 -21.203 -3.836 1 97.56 181 TYR B N 1
ATOM 4589 C CA . TYR B 1 181 ? -1.63 -21.984 -2.615 1 97.56 181 TYR B CA 1
ATOM 4590 C C . TYR B 1 181 ? -2.654 -23.078 -2.846 1 97.56 181 TYR B C 1
ATOM 4592 O O . TYR B 1 181 ? -2.404 -24.25 -2.525 1 97.56 181 TYR B O 1
ATOM 4600 N N . TYR B 1 182 ? -3.734 -22.75 -3.432 1 96.62 182 TYR B N 1
ATOM 4601 C CA . TYR B 1 182 ? -4.879 -23.641 -3.527 1 96.62 182 TYR B CA 1
ATOM 4602 C C . TYR B 1 182 ? -4.555 -24.844 -4.395 1 96.62 182 TYR B C 1
ATOM 4604 O O . TYR B 1 182 ? -4.918 -25.984 -4.059 1 96.62 182 TYR B O 1
ATOM 4612 N N . VAL B 1 183 ? -3.816 -24.625 -5.445 1 94.75 183 VAL B N 1
ATOM 4613 C CA . VAL B 1 183 ? -3.518 -25.703 -6.383 1 94.75 183 VAL B CA 1
ATOM 4614 C C . VAL B 1 183 ? -2.482 -26.641 -5.777 1 94.75 183 VAL B C 1
ATOM 4616 O O . VAL B 1 183 ? -2.43 -27.828 -6.125 1 94.75 183 VAL B O 1
ATOM 4619 N N . SER B 1 184 ? -1.692 -26.109 -4.816 1 94.81 184 SER B N 1
ATOM 4620 C CA . SER B 1 184 ? -0.561 -26.891 -4.312 1 94.81 184 SER B CA 1
ATOM 4621 C C . SER B 1 184 ? -0.787 -27.328 -2.867 1 94.81 184 SER B C 1
ATOM 4623 O O . SER B 1 184 ? 0.074 -27.969 -2.264 1 94.81 184 SER B O 1
ATOM 4625 N N . ARG B 1 185 ? -1.948 -27.047 -2.297 1 95 185 ARG B N 1
ATOM 4626 C CA . ARG B 1 185 ? -2.219 -27.359 -0.9 1 95 185 ARG B CA 1
ATOM 4627 C C . ARG B 1 185 ? -2.416 -28.859 -0.714 1 95 185 ARG B C 1
ATOM 4629 O O . ARG B 1 185 ? -2.656 -29.594 -1.684 1 95 185 ARG B O 1
ATOM 4636 N N . ASP B 1 186 ? -2.336 -29.297 0.524 1 94.12 186 ASP B N 1
ATOM 4637 C CA . ASP B 1 186 ? -2.648 -30.688 0.87 1 94.12 186 ASP B CA 1
ATOM 4638 C C . ASP B 1 186 ? -4.148 -30.953 0.771 1 94.12 186 ASP B C 1
ATOM 4640 O O . ASP B 1 186 ? -4.953 -30.016 0.797 1 94.12 186 ASP B O 1
ATOM 4644 N N . ALA B 1 187 ? -4.438 -32.25 0.571 1 92.94 187 ALA B N 1
ATOM 4645 C CA . ALA B 1 187 ? -5.848 -32.656 0.593 1 92.94 187 ALA B CA 1
ATOM 4646 C C 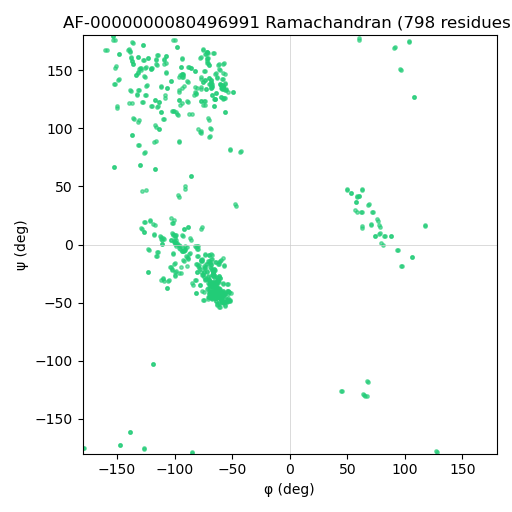. ALA B 1 187 ? -6.332 -32.875 2.023 1 92.94 187 ALA B C 1
ATOM 4648 O O . ALA B 1 187 ? -5.68 -33.562 2.805 1 92.94 187 ALA B O 1
ATOM 4649 N N . LEU B 1 188 ? -7.449 -32.219 2.297 1 93.19 188 LEU B N 1
ATOM 4650 C CA . LEU B 1 188 ? -8.102 -32.406 3.59 1 93.19 188 LEU B CA 1
ATOM 4651 C C . LEU B 1 188 ? -9.023 -33.625 3.561 1 93.19 188 LEU B C 1
ATOM 4653 O O . LEU B 1 188 ? -10.023 -33.625 2.836 1 93.19 188 LEU B O 1
ATOM 4657 N N . LEU B 1 189 ? -8.68 -34.688 4.305 1 89.75 189 LEU B N 1
ATOM 4658 C CA . LEU B 1 189 ? -9.414 -35.938 4.234 1 89.75 189 LEU B CA 1
ATOM 4659 C C . LEU B 1 189 ? -10.461 -36 5.34 1 89.75 189 LEU B C 1
ATOM 4661 O O . LEU B 1 189 ? -11.242 -36.969 5.387 1 89.75 189 LEU B O 1
ATOM 4665 N N . GLY B 1 190 ? -10.578 -35.031 6.199 1 83.44 190 GLY B N 1
ATOM 4666 C CA . GLY B 1 190 ? -11.492 -35.062 7.328 1 83.44 190 GLY B CA 1
ATOM 4667 C C . GLY B 1 190 ? -10.836 -35.5 8.625 1 83.44 190 GLY B C 1
ATOM 4668 O O . GLY B 1 190 ? -9.852 -36.219 8.609 1 83.44 190 GLY B O 1
ATOM 4669 N N . GLY B 1 191 ? -11.391 -34.969 9.68 1 81.38 191 GLY B N 1
ATOM 4670 C CA . GLY B 1 191 ? -10.758 -35.219 10.961 1 81.38 191 GLY B CA 1
ATOM 4671 C C . GLY B 1 191 ? -9.398 -34.562 11.102 1 81.38 191 GLY B C 1
ATOM 4672 O O . GLY B 1 191 ? -9.281 -33.344 11.016 1 81.38 191 GLY B O 1
ATOM 4673 N N . SER B 1 192 ? -8.375 -35.344 11.258 1 82.5 192 SER B N 1
ATOM 4674 C CA . SER B 1 192 ? -7.008 -34.844 11.352 1 82.5 192 SER B CA 1
ATOM 4675 C C . SER B 1 192 ? -6.141 -35.375 10.211 1 82.5 192 SER B C 1
ATOM 4677 O O . SER B 1 192 ? -4.945 -35.094 10.148 1 82.5 192 SER B O 1
ATOM 4679 N N . GLU B 1 193 ? -6.805 -36 9.32 1 91.12 193 GLU B N 1
ATOM 4680 C CA . GLU B 1 193 ? -6.035 -36.656 8.281 1 91.12 193 GLU B CA 1
ATOM 4681 C C . GLU B 1 193 ? -5.832 -35.75 7.066 1 91.12 193 GLU B C 1
ATOM 4683 O O . GLU B 1 193 ? -6.738 -35.031 6.68 1 91.12 193 GLU B O 1
ATOM 4688 N N . ILE B 1 194 ? -4.605 -35.75 6.566 1 93.25 194 ILE B N 1
ATOM 4689 C CA . ILE B 1 194 ? -4.238 -34.969 5.379 1 93.25 194 ILE B CA 1
ATOM 4690 C C . ILE B 1 194 ? -3.482 -35.875 4.398 1 93.25 194 ILE B C 1
ATOM 4692 O O . ILE B 1 194 ? -2.908 -36.875 4.793 1 93.25 194 ILE B O 1
ATOM 4696 N N . TRP B 1 195 ? -3.58 -35.594 3.172 1 92.56 195 TRP B N 1
ATOM 4697 C CA . TRP B 1 195 ? -2.76 -36.219 2.139 1 92.56 195 TRP B CA 1
ATOM 4698 C C . TRP B 1 195 ? -1.815 -35.188 1.507 1 92.56 195 TRP B C 1
ATOM 4700 O O . TRP B 1 195 ? -2.26 -34.219 0.9 1 92.56 195 TRP B O 1
ATOM 4710 N N . ARG B 1 196 ? -0.564 -35.438 1.549 1 91.19 196 ARG B N 1
ATOM 4711 C CA . ARG B 1 196 ? 0.432 -34.438 1.198 1 91.19 196 ARG B CA 1
ATOM 4712 C C . ARG B 1 196 ? 0.955 -34.656 -0.218 1 91.19 196 ARG B C 1
ATOM 4714 O O . ARG B 1 196 ? 1.573 -33.75 -0.801 1 91.19 196 ARG B O 1
ATOM 4721 N N . ASP B 1 197 ? 0.716 -35.812 -0.74 1 85.69 197 ASP B N 1
ATOM 4722 C CA . ASP B 1 197 ? 1.308 -36.156 -2.031 1 85.69 197 ASP B CA 1
ATOM 4723 C C . ASP B 1 197 ? 0.377 -35.781 -3.18 1 85.69 197 ASP B C 1
ATOM 4725 O O . ASP B 1 197 ? 0.058 -36.594 -4.031 1 85.69 197 ASP B O 1
ATOM 4729 N N . ILE B 1 198 ? -0.089 -34.562 -3.148 1 87.12 198 ILE B N 1
ATOM 4730 C CA . ILE B 1 198 ? -0.934 -34.031 -4.211 1 87.12 198 ILE B CA 1
ATOM 4731 C C . ILE B 1 198 ? -0.538 -32.562 -4.512 1 87.12 198 ILE B C 1
ATOM 4733 O O . ILE B 1 198 ? -0.413 -31.75 -3.596 1 87.12 198 ILE B O 1
ATOM 4737 N N . ASP B 1 199 ? -0.181 -32.312 -5.695 1 89.06 199 ASP B N 1
ATOM 4738 C CA . ASP B 1 199 ? 0.17 -30.984 -6.23 1 89.06 199 ASP B CA 1
ATOM 4739 C C . ASP B 1 199 ? -0.157 -30.906 -7.719 1 89.06 199 ASP B C 1
ATOM 4741 O O . ASP B 1 199 ? 0.399 -31.641 -8.531 1 89.06 199 ASP B O 1
ATOM 4745 N N . PHE B 1 200 ? -1.004 -30.016 -8.039 1 88.75 200 PHE B N 1
ATOM 4746 C CA . PHE B 1 200 ? -1.522 -30 -9.398 1 88.75 200 PHE B CA 1
ATOM 4747 C C . PHE B 1 200 ? -0.686 -29.078 -10.281 1 88.75 200 PHE B C 1
ATOM 4749 O O . PHE B 1 200 ? -0.875 -29.047 -11.5 1 88.75 200 PHE B O 1
ATOM 4756 N N . ALA B 1 201 ? 0.274 -28.453 -9.656 1 94.12 201 ALA B N 1
ATOM 4757 C CA . ALA B 1 201 ? 1.017 -27.453 -10.43 1 94.12 201 ALA B CA 1
ATOM 4758 C C . ALA B 1 201 ? 2.508 -27.766 -10.445 1 94.12 201 ALA B C 1
ATOM 4760 O O . ALA B 1 201 ? 3.289 -27.094 -11.109 1 94.12 201 ALA B O 1
ATOM 4761 N N . HIS B 1 202 ? 2.906 -28.828 -9.711 1 95.62 202 HIS B N 1
ATOM 4762 C CA . HIS B 1 202 ? 4.332 -29.125 -9.617 1 95.62 202 HIS B CA 1
ATOM 4763 C C . HIS B 1 202 ? 4.602 -30.625 -9.75 1 95.62 202 HIS B C 1
ATOM 4765 O O . HIS B 1 202 ? 3.678 -31.438 -9.648 1 95.62 202 HIS B O 1
ATOM 4771 N N . GLU B 1 203 ? 5.762 -30.953 -10.102 1 94.38 203 GLU B N 1
ATOM 4772 C CA . GLU B 1 203 ? 6.34 -32.281 -10.039 1 94.38 203 GLU B CA 1
ATOM 4773 C C . GLU B 1 203 ? 5.707 -33.219 -11.078 1 94.38 203 GLU B C 1
ATOM 4775 O O . GLU B 1 203 ? 5.758 -34.438 -10.938 1 94.38 203 GLU B O 1
ATOM 4780 N N . ALA B 1 204 ? 5.023 -32.625 -12.078 1 93.25 204 ALA B N 1
ATOM 4781 C CA . ALA B 1 204 ? 4.359 -33.375 -13.133 1 93.25 204 ALA B CA 1
ATOM 4782 C C . ALA B 1 204 ? 4.273 -32.562 -14.422 1 93.25 204 ALA B C 1
ATOM 4784 O O . ALA B 1 204 ? 4.641 -31.391 -14.445 1 93.25 204 ALA B O 1
ATOM 4785 N N . PRO B 1 205 ? 3.771 -33.156 -15.477 1 93.31 205 PRO B N 1
ATOM 4786 C CA . PRO B 1 205 ? 3.811 -32.5 -16.781 1 93.31 205 PRO B CA 1
ATOM 4787 C C . PRO B 1 205 ? 3.043 -31.188 -16.812 1 93.31 205 PRO B C 1
ATOM 4789 O O . PRO B 1 205 ? 3.273 -30.359 -17.688 1 93.31 205 PRO B O 1
ATOM 4792 N N . GLY B 1 206 ? 2.188 -30.938 -15.875 1 93.5 206 GLY B N 1
ATOM 4793 C CA . GLY B 1 206 ? 1.388 -29.719 -15.852 1 93.5 206 GLY B CA 1
ATOM 4794 C C . GLY B 1 206 ? 2.148 -28.516 -15.328 1 93.5 206 GLY B C 1
ATOM 4795 O O . GLY B 1 206 ? 1.664 -27.391 -15.414 1 93.5 206 GLY B O 1
ATOM 4796 N N . PHE B 1 207 ? 3.414 -28.688 -14.938 1 96.81 207 PHE B N 1
ATOM 4797 C CA . PHE B 1 207 ? 4.18 -27.625 -14.289 1 96.81 207 PHE B CA 1
ATOM 4798 C C . PHE B 1 207 ? 4.316 -26.422 -15.211 1 96.81 207 PHE B C 1
ATOM 4800 O O . PHE B 1 207 ? 3.941 -25.312 -14.844 1 96.81 207 PHE B O 1
ATOM 4807 N N . LEU B 1 208 ? 4.789 -26.625 -16.391 1 97.31 208 LEU B N 1
ATOM 4808 C CA . LEU B 1 208 ? 5.133 -25.516 -17.266 1 97.31 208 LEU B CA 1
ATOM 4809 C C . LEU B 1 208 ? 3.879 -24.859 -17.844 1 97.31 208 LEU B C 1
ATOM 4811 O O . LEU B 1 208 ? 3.711 -23.641 -17.766 1 97.31 208 LEU B O 1
ATOM 4815 N N . PRO B 1 209 ? 2.902 -25.656 -18.375 1 95.94 209 PRO B N 1
ATOM 4816 C CA . PRO B 1 209 ? 1.709 -24.984 -18.891 1 95.94 209 PRO B CA 1
ATOM 4817 C C . PRO B 1 209 ? 0.896 -24.281 -17.812 1 95.94 209 PRO B C 1
ATOM 4819 O O . PRO B 1 209 ? 0.296 -23.234 -18.062 1 95.94 209 PRO B O 1
ATOM 4822 N N . TRP B 1 210 ? 0.839 -24.828 -16.594 1 96.69 210 TRP B N 1
ATOM 4823 C CA . TRP B 1 210 ? 0.072 -24.188 -15.531 1 96.69 210 TRP B CA 1
ATOM 4824 C C . TRP B 1 210 ? 0.654 -22.828 -15.188 1 96.69 210 TRP B C 1
ATOM 4826 O O . TRP B 1 210 ? -0.082 -21.844 -15.055 1 96.69 210 TRP B O 1
ATOM 4836 N N . HIS B 1 211 ? 1.934 -22.766 -14.992 1 98.25 211 HIS B N 1
ATOM 4837 C CA . HIS B 1 211 ? 2.559 -21.516 -14.609 1 98.25 211 HIS B CA 1
ATOM 4838 C C . HIS B 1 211 ? 2.488 -20.5 -15.75 1 98.25 211 HIS B C 1
ATOM 4840 O O . HIS B 1 211 ? 2.387 -19.281 -15.5 1 98.25 211 HIS B O 1
ATOM 4846 N N . ARG B 1 212 ? 2.539 -20.984 -17.031 1 97.19 212 ARG B N 1
ATOM 4847 C CA . ARG B 1 212 ? 2.309 -20.078 -18.156 1 97.19 212 ARG B CA 1
ATOM 4848 C C . ARG B 1 212 ? 0.925 -19.453 -18.062 1 97.19 212 ARG B C 1
ATOM 4850 O O . ARG B 1 212 ? 0.785 -18.234 -18.219 1 97.19 212 ARG B O 1
ATOM 4857 N N . LEU B 1 213 ? -0.055 -20.312 -17.828 1 96.69 213 LEU B N 1
ATOM 4858 C CA . LEU B 1 213 ? -1.417 -19.812 -17.703 1 96.69 213 LEU B CA 1
ATOM 4859 C C . LEU B 1 213 ? -1.535 -18.844 -16.516 1 96.69 213 LEU B C 1
ATOM 4861 O O . LEU B 1 213 ? -2.191 -17.812 -16.625 1 96.69 213 LEU B O 1
ATOM 4865 N N . PHE B 1 214 ? -0.896 -19.203 -15.43 1 97.5 214 PHE B N 1
ATOM 4866 C CA . PHE B 1 214 ? -0.852 -18.359 -14.234 1 97.5 214 PHE B CA 1
ATOM 4867 C C . PHE B 1 214 ? -0.369 -16.953 -14.57 1 97.5 214 PHE B C 1
ATOM 4869 O O . PHE B 1 214 ? -1.014 -15.969 -14.211 1 97.5 214 PHE B O 1
ATOM 4876 N N . LEU B 1 215 ? 0.694 -16.828 -15.297 1 98.38 215 LEU B N 1
ATOM 4877 C CA . LEU B 1 215 ? 1.293 -15.555 -15.664 1 98.38 215 LEU B CA 1
ATOM 4878 C C . LEU B 1 215 ? 0.387 -14.781 -16.625 1 98.38 215 LEU B C 1
ATOM 4880 O O . LEU B 1 215 ? 0.227 -13.57 -16.484 1 98.38 215 LEU B O 1
ATOM 4884 N N . LEU B 1 216 ? -0.18 -15.516 -17.547 1 97.19 216 LEU B N 1
ATOM 4885 C CA . LEU B 1 216 ? -1.05 -14.875 -18.516 1 97.19 216 LEU B CA 1
ATOM 4886 C C . LEU B 1 216 ? -2.285 -14.281 -17.844 1 97.19 216 LEU B C 1
ATOM 4888 O O . LEU B 1 216 ? -2.691 -13.164 -18.156 1 97.19 216 LEU B O 1
ATOM 4892 N N . LEU B 1 217 ? -2.846 -15.039 -16.938 1 97.31 217 LEU B N 1
ATOM 4893 C CA . LEU B 1 217 ? -4.039 -14.57 -16.234 1 97.31 217 LEU B CA 1
ATOM 4894 C C . LEU B 1 217 ? -3.719 -13.375 -15.344 1 97.31 217 LEU B C 1
ATOM 4896 O O . LEU B 1 217 ? -4.492 -12.422 -15.281 1 97.31 217 LEU B O 1
ATOM 4900 N N . LEU B 1 218 ? -2.6 -13.445 -14.656 1 98.19 218 LEU B N 1
ATOM 4901 C CA . LEU B 1 218 ? -2.195 -12.312 -13.828 1 98.19 218 LEU B CA 1
ATOM 4902 C C . LEU B 1 218 ? -1.968 -11.07 -14.68 1 98.19 218 LEU B C 1
ATOM 4904 O O . LEU B 1 218 ? -2.416 -9.977 -14.328 1 98.19 218 LEU B O 1
ATOM 4908 N N . GLU B 1 219 ? -1.292 -11.258 -15.789 1 97.75 219 GLU B N 1
ATOM 4909 C CA . GLU B 1 219 ? -1.065 -10.156 -16.719 1 97.75 219 GLU B CA 1
ATOM 4910 C C . GLU B 1 219 ? -2.385 -9.547 -17.188 1 97.75 219 GLU B C 1
ATOM 4912 O O . GLU B 1 219 ? -2.525 -8.328 -17.25 1 97.75 219 GLU B O 1
ATOM 4917 N N . GLN B 1 220 ? -3.275 -10.383 -17.469 1 96.44 220 GLN B N 1
ATOM 4918 C CA . GLN B 1 220 ? -4.578 -9.914 -17.922 1 96.44 220 GLN B CA 1
ATOM 4919 C C . GLN B 1 220 ? -5.289 -9.117 -16.844 1 96.44 220 GLN B C 1
ATOM 4921 O O . GLN B 1 220 ? -5.902 -8.078 -17.125 1 96.44 220 GLN B O 1
ATOM 4926 N N . GLU B 1 221 ? -5.254 -9.578 -15.586 1 97.56 221 GLU B N 1
ATOM 4927 C CA . GLU B 1 221 ? -5.887 -8.852 -14.492 1 97.56 221 GLU B CA 1
ATOM 4928 C C . GLU B 1 221 ? -5.219 -7.5 -14.266 1 97.56 221 GLU B C 1
ATOM 4930 O O . GLU B 1 221 ? -5.891 -6.512 -13.969 1 97.56 221 GLU B O 1
ATOM 4935 N N . LEU B 1 222 ? -3.889 -7.426 -14.422 1 98.38 222 LEU B N 1
ATOM 4936 C CA . LEU B 1 222 ? -3.178 -6.16 -14.297 1 98.38 222 LEU B CA 1
ATOM 4937 C C . LEU B 1 222 ? -3.572 -5.207 -15.422 1 98.38 222 LEU B C 1
ATOM 4939 O O . LEU B 1 222 ? -3.766 -4.012 -15.195 1 98.38 222 LEU B O 1
ATOM 4943 N N . GLN B 1 223 ? -3.672 -5.789 -16.656 1 97.44 223 GLN B N 1
ATOM 4944 C CA . GLN B 1 223 ? -4.09 -4.992 -17.797 1 97.44 223 GLN B CA 1
ATOM 4945 C C . GLN B 1 223 ? -5.488 -4.422 -17.594 1 97.44 223 GLN B C 1
ATOM 4947 O O . GLN B 1 223 ? -5.723 -3.234 -17.828 1 97.44 223 GLN B O 1
ATOM 4952 N N . LYS B 1 224 ? -6.336 -5.262 -17.094 1 96.12 224 LYS B N 1
ATOM 4953 C CA . LYS B 1 224 ? -7.711 -4.84 -16.844 1 96.12 224 LYS B CA 1
ATOM 4954 C C . LYS B 1 224 ? -7.77 -3.756 -15.781 1 96.12 224 LYS B C 1
ATOM 4956 O O . LYS B 1 224 ? -8.43 -2.732 -15.961 1 96.12 224 LYS B O 1
ATOM 4961 N N . MET B 1 225 ? -7.074 -3.918 -14.695 1 96.88 225 MET B N 1
ATOM 4962 C CA . MET B 1 225 ? -7.086 -3.01 -13.555 1 96.88 225 MET B CA 1
ATOM 4963 C C . MET B 1 225 ? -6.527 -1.646 -13.938 1 96.88 225 MET B C 1
ATOM 4965 O O . MET B 1 225 ? -7.008 -0.615 -13.461 1 96.88 225 MET B O 1
ATOM 4969 N N . THR B 1 226 ? -5.559 -1.583 -14.867 1 97.44 226 THR B N 1
ATOM 4970 C CA . THR B 1 226 ? -4.832 -0.353 -15.164 1 97.44 226 THR B CA 1
ATOM 4971 C C . THR B 1 226 ? -5.324 0.271 -16.469 1 97.44 226 THR B C 1
ATOM 4973 O O . THR B 1 226 ? -5.031 1.434 -16.75 1 97.44 226 THR B O 1
ATOM 4976 N N . GLY B 1 227 ? -5.98 -0.545 -17.281 1 95.38 227 GLY B N 1
ATOM 4977 C CA . GLY B 1 227 ? -6.348 -0.097 -18.609 1 95.38 227 GLY B CA 1
ATOM 4978 C C . GLY B 1 227 ? -5.188 -0.122 -19.594 1 95.38 227 GLY B C 1
ATOM 4979 O O . GLY B 1 227 ? -5.297 0.4 -20.703 1 95.38 227 GLY B O 1
ATOM 4980 N N . ASP B 1 228 ? -4.062 -0.71 -19.203 1 96.56 228 ASP B N 1
ATOM 4981 C CA . ASP B 1 228 ? -2.865 -0.809 -20.031 1 96.56 228 ASP B CA 1
ATOM 4982 C C . ASP B 1 228 ? -2.801 -2.156 -20.75 1 96.56 228 ASP B C 1
ATOM 4984 O O . ASP B 1 228 ? -2.121 -3.076 -20.297 1 96.56 228 ASP B O 1
ATOM 4988 N N . GLU B 1 229 ? -3.344 -2.285 -21.891 1 93.94 229 GLU B N 1
ATOM 4989 C CA . GLU B 1 229 ? -3.514 -3.553 -22.594 1 93.94 229 GLU B CA 1
ATOM 4990 C C . GLU B 1 229 ? -2.176 -4.082 -23.094 1 93.94 229 GLU B C 1
ATOM 4992 O O . GLU B 1 229 ? -2.061 -5.262 -23.453 1 93.94 229 GLU B O 1
ATOM 4997 N N . ASN B 1 230 ? -1.177 -3.248 -23.094 1 94.19 230 ASN B N 1
ATOM 4998 C CA . ASN B 1 230 ? 0.108 -3.656 -23.656 1 94.19 230 ASN B CA 1
ATOM 4999 C C . ASN B 1 230 ? 1.094 -4.051 -22.562 1 94.19 230 ASN B C 1
ATOM 5001 O O . ASN B 1 230 ? 2.236 -4.41 -22.844 1 94.19 230 ASN B O 1
ATOM 5005 N N . PHE B 1 231 ? 0.647 -4.027 -21.406 1 97.5 231 PHE B N 1
ATOM 5006 C CA . PHE B 1 231 ? 1.529 -4.324 -20.281 1 97.5 231 PHE B CA 1
ATOM 5007 C C . PHE B 1 231 ? 1.915 -5.797 -20.266 1 97.5 231 PHE B C 1
ATOM 5009 O O . PHE B 1 231 ? 1.076 -6.668 -20.516 1 97.5 231 PHE B O 1
ATOM 5016 N N . THR B 1 232 ? 3.193 -6.09 -19.984 1 98.12 232 THR B N 1
ATOM 5017 C CA . THR B 1 232 ? 3.682 -7.449 -19.781 1 98.12 232 THR B CA 1
ATOM 5018 C C . THR B 1 232 ? 4.535 -7.531 -18.516 1 98.12 232 THR B C 1
ATOM 5020 O O . THR B 1 232 ? 5.188 -6.555 -18.141 1 98.12 232 THR B O 1
ATOM 5023 N N . ILE B 1 233 ? 4.496 -8.641 -17.875 1 98.62 233 ILE B N 1
ATOM 5024 C CA . ILE B 1 233 ? 5.363 -8.914 -16.734 1 98.62 233 ILE B CA 1
ATOM 5025 C C . ILE B 1 233 ? 6.789 -9.172 -17.219 1 98.62 233 ILE B C 1
ATOM 5027 O O . ILE B 1 233 ? 7.016 -10.023 -18.094 1 98.62 233 ILE B O 1
ATOM 5031 N N . PRO B 1 234 ? 7.762 -8.43 -16.75 1 98.88 234 PRO B N 1
ATOM 5032 C CA . PRO B 1 234 ? 9.148 -8.695 -17.156 1 98.88 234 PRO B CA 1
ATOM 5033 C C . PRO B 1 234 ? 9.711 -9.977 -16.531 1 98.88 234 PRO B C 1
ATOM 5035 O O . PRO B 1 234 ? 9.094 -10.547 -15.625 1 98.88 234 PRO B O 1
ATOM 5038 N N . TYR B 1 235 ? 10.844 -10.445 -17.078 1 98.81 235 TYR B N 1
ATOM 5039 C CA . TYR B 1 235 ? 11.539 -11.594 -16.5 1 98.81 235 TYR B CA 1
ATOM 5040 C C . TYR B 1 235 ? 12.922 -11.195 -16 1 98.81 235 TYR B C 1
ATOM 5042 O O . TYR B 1 235 ? 13.398 -10.094 -16.281 1 98.81 235 TYR B O 1
ATOM 5050 N N . TRP B 1 236 ? 13.484 -11.938 -15.133 1 98.88 236 TRP B N 1
ATOM 5051 C CA . TRP B 1 236 ? 14.875 -11.82 -14.695 1 98.88 236 TRP B CA 1
ATOM 5052 C C . TRP B 1 236 ? 15.711 -12.984 -15.211 1 98.88 236 TRP B C 1
ATOM 5054 O O . TRP B 1 236 ? 15.516 -14.125 -14.789 1 98.88 236 TRP B O 1
ATOM 5064 N N . ASP B 1 237 ? 16.562 -12.664 -16.172 1 98.69 237 ASP B N 1
ATOM 5065 C CA . ASP B 1 237 ? 17.531 -13.656 -16.625 1 98.69 237 ASP B CA 1
ATOM 5066 C C . ASP B 1 237 ? 18.594 -13.922 -15.562 1 98.69 237 ASP B C 1
ATOM 5068 O O . ASP B 1 237 ? 19.609 -13.227 -15.516 1 98.69 237 ASP B O 1
ATOM 5072 N N . TRP B 1 238 ? 18.344 -14.93 -14.742 1 98.31 238 TRP B N 1
ATOM 5073 C CA . TRP B 1 238 ? 19.188 -15.18 -13.586 1 98.31 238 TRP B CA 1
ATOM 5074 C C . TRP B 1 238 ? 20.391 -16.047 -13.961 1 98.31 238 TRP B C 1
ATOM 5076 O O . TRP B 1 238 ? 21.172 -16.453 -13.102 1 98.31 238 TRP B O 1
ATOM 5086 N N . ARG B 1 239 ? 20.625 -16.422 -15.273 1 97.75 239 ARG B N 1
ATOM 5087 C CA . ARG B 1 239 ? 21.781 -17.219 -15.68 1 97.75 239 ARG B CA 1
ATOM 5088 C C . ARG B 1 239 ? 23.078 -16.547 -15.258 1 97.75 239 ARG B C 1
ATOM 5090 O O . ARG B 1 239 ? 23.25 -15.344 -15.453 1 97.75 239 ARG B O 1
ATOM 5097 N N . ASP B 1 240 ? 23.875 -17.297 -14.562 1 98.25 240 ASP B N 1
ATOM 5098 C CA . ASP B 1 240 ? 25.25 -16.938 -14.25 1 98.25 240 ASP B CA 1
ATOM 5099 C C . ASP B 1 240 ? 25.312 -15.852 -13.18 1 98.25 240 ASP B C 1
ATOM 5101 O O . ASP B 1 240 ? 26.375 -15.289 -12.922 1 98.25 240 ASP B O 1
ATOM 5105 N N . ALA B 1 241 ? 24.172 -15.539 -12.625 1 97.75 241 ALA B N 1
ATOM 5106 C CA . ALA B 1 241 ? 24.172 -14.578 -11.531 1 97.75 241 ALA B CA 1
ATOM 5107 C C . ALA B 1 241 ? 24.859 -15.148 -10.297 1 97.75 241 ALA B C 1
ATOM 5109 O O . ALA B 1 241 ? 24.672 -16.328 -9.961 1 97.75 241 ALA B O 1
ATOM 5110 N N . GLU B 1 242 ? 25.656 -14.383 -9.664 1 95.19 242 GLU B N 1
ATOM 5111 C CA . GLU B 1 242 ? 26.328 -14.797 -8.438 1 95.19 242 GLU B CA 1
ATOM 5112 C C . GLU B 1 242 ? 25.547 -14.352 -7.199 1 95.19 242 GLU B C 1
ATOM 5114 O O . GLU B 1 242 ? 25.734 -14.906 -6.113 1 95.19 242 GLU B O 1
ATOM 5119 N N . ASN B 1 243 ? 24.766 -13.328 -7.348 1 95.69 243 ASN B N 1
ATOM 5120 C CA . ASN B 1 243 ? 23.922 -12.766 -6.305 1 95.69 243 ASN B CA 1
ATOM 5121 C C . ASN B 1 243 ? 22.516 -12.438 -6.832 1 95.69 243 ASN B C 1
ATOM 5123 O O . ASN B 1 243 ? 22.234 -12.664 -8.008 1 95.69 243 ASN B O 1
ATOM 5127 N N . CYS B 1 244 ? 21.703 -12.07 -5.973 1 97.56 244 CYS B N 1
ATOM 5128 C CA . CYS B 1 244 ? 20.375 -11.633 -6.391 1 97.56 244 CYS B CA 1
ATOM 5129 C C . CYS B 1 244 ? 20.422 -10.219 -6.961 1 97.56 244 CYS B C 1
ATOM 5131 O O . CYS B 1 244 ? 20.25 -9.242 -6.227 1 97.56 244 CYS B O 1
ATOM 5133 N N . ASP B 1 245 ? 20.5 -10.109 -8.211 1 97.56 245 ASP B N 1
ATOM 5134 C CA . ASP B 1 245 ? 20.719 -8.828 -8.867 1 97.56 245 ASP B CA 1
ATOM 5135 C C . ASP B 1 245 ? 19.484 -7.945 -8.789 1 97.56 245 ASP B C 1
ATOM 5137 O O . ASP B 1 245 ? 19.578 -6.719 -8.867 1 97.56 245 ASP B O 1
ATOM 5141 N N . VAL B 1 246 ? 18.328 -8.523 -8.617 1 98.5 246 VAL B N 1
ATOM 5142 C CA . VAL B 1 246 ? 17.094 -7.754 -8.617 1 98.5 246 VAL B CA 1
ATOM 5143 C C . VAL B 1 246 ? 16.734 -7.363 -7.184 1 98.5 246 VAL B C 1
ATOM 5145 O O . VAL B 1 246 ? 15.766 -6.637 -6.957 1 98.5 246 VAL B O 1
ATOM 5148 N N . CYS B 1 247 ? 17.5 -7.863 -6.156 1 98.19 247 CYS B N 1
ATOM 5149 C CA . CYS B 1 247 ? 17.203 -7.586 -4.754 1 98.19 247 CYS B CA 1
ATOM 5150 C C . CYS B 1 247 ? 17.844 -6.27 -4.312 1 98.19 247 CYS B C 1
ATOM 5152 O O . CYS B 1 247 ? 18.656 -6.246 -3.395 1 98.19 247 CYS B O 1
ATOM 5154 N N . THR B 1 248 ? 17.484 -5.188 -4.973 1 98 248 THR B N 1
ATOM 5155 C CA . THR B 1 248 ? 17.859 -3.811 -4.652 1 98 248 THR B CA 1
ATOM 5156 C C . THR B 1 248 ? 16.609 -2.955 -4.461 1 98 248 THR B C 1
ATOM 5158 O O . THR B 1 248 ? 15.516 -3.328 -4.906 1 98 248 THR B O 1
ATOM 5161 N N . ASP B 1 249 ? 16.75 -1.878 -3.832 1 97.31 249 ASP B N 1
ATOM 5162 C CA . ASP B 1 249 ? 15.602 -1.013 -3.582 1 97.31 249 ASP B CA 1
ATOM 5163 C C . ASP B 1 249 ? 15.047 -0.451 -4.891 1 97.31 249 ASP B C 1
ATOM 5165 O O . ASP B 1 249 ? 13.883 -0.051 -4.953 1 97.31 249 ASP B O 1
ATOM 5169 N N . GLU B 1 250 ? 15.867 -0.439 -5.914 1 96.62 250 GLU B N 1
ATOM 5170 C CA . GLU B 1 250 ? 15.438 0.012 -7.234 1 96.62 250 GLU B CA 1
ATOM 5171 C C . GLU B 1 250 ? 14.484 -0.99 -7.875 1 96.62 250 GLU B C 1
ATOM 5173 O O . GLU B 1 250 ? 13.625 -0.612 -8.672 1 96.62 250 GLU B O 1
ATOM 5178 N N . TYR B 1 251 ? 14.641 -2.27 -7.488 1 97.88 251 TYR B N 1
ATOM 5179 C CA . TYR B 1 251 ? 13.875 -3.322 -8.141 1 97.88 251 TYR B CA 1
ATOM 5180 C C . TYR B 1 251 ? 12.977 -4.043 -7.148 1 97.88 251 TYR B C 1
ATOM 5182 O O . TYR B 1 251 ? 12.008 -3.467 -6.641 1 97.88 251 TYR B O 1
ATOM 5190 N N . MET B 1 252 ? 13.336 -5.238 -6.703 1 98.44 252 MET B N 1
ATOM 5191 C CA . MET B 1 252 ? 12.406 -6.086 -5.957 1 98.44 252 MET B CA 1
ATOM 5192 C C . MET B 1 252 ? 12.656 -5.977 -4.457 1 98.44 252 MET B C 1
ATOM 5194 O O . MET B 1 252 ? 12.055 -6.707 -3.67 1 98.44 252 MET B O 1
ATOM 5198 N N . GLY B 1 253 ? 13.516 -5.039 -4.055 1 98.12 253 GLY B N 1
ATOM 5199 C CA . GLY B 1 253 ? 13.711 -4.762 -2.641 1 98.12 253 GLY B CA 1
ATOM 5200 C C . GLY B 1 253 ? 15.047 -5.262 -2.115 1 98.12 253 GLY B C 1
ATOM 5201 O O . GLY B 1 253 ? 15.398 -6.426 -2.311 1 98.12 253 GLY B O 1
ATOM 5202 N N . GLY B 1 254 ? 15.797 -4.402 -1.492 1 97.56 254 GLY B N 1
ATOM 5203 C CA . GLY B 1 254 ? 17.062 -4.754 -0.875 1 97.56 254 GLY B CA 1
ATOM 5204 C C . GLY B 1 254 ? 16.922 -5.301 0.531 1 97.56 254 GLY B C 1
ATOM 5205 O O . GLY B 1 254 ? 15.797 -5.512 1.004 1 97.56 254 GLY B O 1
ATOM 5206 N N . ARG B 1 255 ? 18.031 -5.574 1.075 1 97.06 255 ARG B N 1
ATOM 5207 C CA . ARG B 1 255 ? 18.078 -6.164 2.41 1 97.06 255 ARG B CA 1
ATOM 5208 C C . ARG B 1 255 ? 17.938 -5.09 3.486 1 97.06 255 ARG B C 1
ATOM 5210 O O . ARG B 1 255 ? 18.516 -4.008 3.369 1 97.06 255 ARG B O 1
ATOM 5217 N N . HIS B 1 256 ? 17.141 -5.355 4.465 1 96.88 256 HIS B N 1
ATOM 5218 C CA . HIS B 1 256 ? 17.078 -4.473 5.625 1 96.88 256 HIS B CA 1
ATOM 5219 C C . HIS B 1 256 ? 18.453 -4.348 6.293 1 96.88 256 HIS B C 1
ATOM 5221 O O . HIS B 1 256 ? 19.141 -5.348 6.48 1 96.88 256 HIS B O 1
ATOM 5227 N N . PRO B 1 257 ? 18.828 -3.172 6.637 1 93.44 257 PRO B N 1
ATOM 5228 C CA . PRO B 1 257 ? 20.172 -2.984 7.191 1 93.44 257 PRO B CA 1
ATOM 5229 C C . PRO B 1 257 ? 20.375 -3.695 8.531 1 93.44 257 PRO B C 1
ATOM 5231 O O . PRO B 1 257 ? 21.469 -4.184 8.82 1 93.44 257 PRO B O 1
ATOM 5234 N N . ALA B 1 258 ? 19.359 -3.799 9.32 1 94.25 258 ALA B N 1
ATOM 5235 C CA . ALA B 1 258 ? 19.5 -4.336 10.672 1 94.25 258 ALA B CA 1
ATOM 5236 C C . ALA B 1 258 ? 19.062 -5.797 10.727 1 94.25 258 ALA B C 1
ATOM 5238 O O . ALA B 1 258 ? 19.516 -6.551 11.594 1 94.25 258 ALA B O 1
ATOM 5239 N N . ASN B 1 259 ? 18.203 -6.242 9.898 1 96 259 ASN B N 1
ATOM 5240 C CA . ASN B 1 259 ? 17.688 -7.605 9.852 1 96 259 ASN B CA 1
ATOM 5241 C C . ASN B 1 259 ? 17.734 -8.18 8.445 1 96 259 ASN B C 1
ATOM 5243 O O . ASN B 1 259 ? 16.875 -7.879 7.613 1 96 259 ASN B O 1
ATOM 5247 N N . PRO B 1 260 ? 18.578 -9.047 8.164 1 95.12 260 PRO B N 1
ATOM 5248 C CA . PRO B 1 260 ? 18.812 -9.5 6.789 1 95.12 260 PRO B CA 1
ATOM 5249 C C . PRO B 1 260 ? 17.656 -10.328 6.246 1 95.12 260 PRO B C 1
ATOM 5251 O O . PRO B 1 260 ? 17.609 -10.625 5.047 1 95.12 260 PRO B O 1
ATOM 5254 N N . ASN B 1 261 ? 16.703 -10.703 7.059 1 97.19 261 ASN B N 1
ATOM 5255 C CA . ASN B 1 261 ? 15.57 -11.508 6.602 1 97.19 261 ASN B CA 1
ATOM 5256 C C . ASN B 1 261 ? 14.438 -10.625 6.086 1 97.19 261 ASN B C 1
ATOM 5258 O O . ASN B 1 261 ? 13.492 -11.125 5.469 1 97.19 261 ASN B O 1
ATOM 5262 N N . LEU B 1 262 ? 14.539 -9.305 6.363 1 98 262 LEU B N 1
ATOM 5263 C CA . LEU B 1 262 ? 13.477 -8.375 5.988 1 98 262 LEU B CA 1
ATOM 5264 C C . LEU B 1 262 ? 13.906 -7.5 4.816 1 98 262 LEU B C 1
ATOM 5266 O O . LEU B 1 262 ? 15.102 -7.41 4.508 1 98 262 LEU B O 1
ATOM 5270 N N . LEU B 1 263 ? 12.969 -6.902 4.16 1 98.31 263 LEU B N 1
ATOM 5271 C CA . LEU B 1 263 ? 13.258 -5.957 3.088 1 98.31 263 LEU B CA 1
ATOM 5272 C C . LEU B 1 263 ? 13.578 -4.578 3.652 1 98.31 263 LEU B C 1
ATOM 5274 O O . LEU B 1 263 ? 13.039 -4.184 4.691 1 98.31 263 LEU B O 1
ATOM 5278 N N . SER B 1 264 ? 14.43 -3.891 2.896 1 98.31 264 SER B N 1
ATOM 5279 C CA . SER B 1 264 ? 14.75 -2.5 3.201 1 98.31 264 SER B CA 1
ATOM 5280 C C . SER B 1 264 ? 13.492 -1.634 3.209 1 98.31 264 SER B C 1
ATOM 5282 O O . SER B 1 264 ? 12.625 -1.779 2.344 1 98.31 264 SER B O 1
ATOM 5284 N N . PRO B 1 265 ? 13.367 -0.737 4.23 1 97.56 265 PRO B N 1
ATOM 5285 C CA . PRO B 1 265 ? 12.234 0.195 4.207 1 97.56 265 PRO B CA 1
ATOM 5286 C C . PRO B 1 265 ? 12.195 1.043 2.939 1 97.56 265 PRO B C 1
ATOM 5288 O O . PRO B 1 265 ? 11.156 1.622 2.613 1 97.56 265 PRO B O 1
ATOM 5291 N N . ALA B 1 266 ? 13.289 1.121 2.248 1 97.75 266 ALA B N 1
ATOM 5292 C CA . ALA B 1 266 ? 13.367 1.917 1.026 1 97.75 266 ALA B CA 1
ATOM 5293 C C . ALA B 1 266 ? 12.797 1.151 -0.165 1 97.75 266 ALA B C 1
ATOM 5295 O O . ALA B 1 266 ? 12.75 1.675 -1.28 1 97.75 266 ALA B O 1
ATOM 5296 N N . SER B 1 267 ? 12.391 -0.07 0.133 1 97.25 267 SER B N 1
ATOM 5297 C CA . SER B 1 267 ? 11.711 -0.864 -0.886 1 97.25 267 SER B CA 1
ATOM 5298 C C . SER B 1 267 ? 10.203 -0.622 -0.864 1 97.25 267 SER B C 1
ATOM 5300 O O . SER B 1 267 ? 9.602 -0.553 0.207 1 97.25 267 SER B O 1
ATOM 5302 N N . PHE B 1 268 ? 9.633 -0.556 -2.084 1 96.31 268 PHE B N 1
ATOM 5303 C CA . PHE B 1 268 ? 8.188 -0.377 -2.189 1 96.31 268 PHE B CA 1
ATOM 5304 C C . PHE B 1 268 ? 7.453 -1.613 -1.688 1 96.31 268 PHE B C 1
ATOM 5306 O O . PHE B 1 268 ? 6.246 -1.57 -1.453 1 96.31 268 PHE B O 1
ATOM 5313 N N . PHE B 1 269 ? 8.211 -2.695 -1.498 1 97.94 269 PHE B N 1
ATOM 5314 C CA . PHE B 1 269 ? 7.586 -3.953 -1.107 1 97.94 269 PHE B CA 1
ATOM 5315 C C . PHE B 1 269 ? 7.734 -4.188 0.392 1 97.94 269 PHE B C 1
ATOM 5317 O O . PHE B 1 269 ? 7.266 -5.199 0.915 1 97.94 269 PHE B O 1
ATOM 5324 N N . SER B 1 270 ? 8.328 -3.234 1.075 1 96.81 270 SER B N 1
ATOM 5325 C CA . SER B 1 270 ? 8.617 -3.418 2.494 1 96.81 270 SER B CA 1
ATOM 5326 C C . SER B 1 270 ? 7.336 -3.494 3.314 1 96.81 270 SER B C 1
ATOM 5328 O O . SER B 1 270 ? 7.305 -4.117 4.375 1 96.81 270 SER B O 1
ATOM 5330 N N . SER B 1 271 ? 6.281 -2.916 2.76 1 95.25 271 SER B N 1
ATOM 5331 C CA . SER B 1 271 ? 5.023 -2.885 3.504 1 95.25 271 SER B CA 1
ATOM 5332 C C . SER B 1 271 ? 4.156 -4.094 3.174 1 95.25 271 SER B C 1
ATOM 5334 O O . SER B 1 271 ? 3.08 -4.27 3.748 1 95.25 271 SER B O 1
ATOM 5336 N N . TRP B 1 272 ? 4.566 -4.91 2.258 1 97.69 272 TRP B N 1
ATOM 5337 C CA . TRP B 1 272 ? 3.727 -6.016 1.805 1 97.69 272 TRP B CA 1
ATOM 5338 C C . TRP B 1 272 ? 3.559 -7.059 2.904 1 97.69 272 TRP B C 1
ATOM 5340 O O . TRP B 1 272 ? 4.523 -7.406 3.59 1 97.69 272 TRP B O 1
ATOM 5350 N N . GLN B 1 273 ? 2.352 -7.52 3.113 1 97.69 273 GLN B N 1
ATOM 5351 C CA . GLN B 1 273 ? 2.041 -8.656 3.975 1 97.69 273 GLN B CA 1
ATOM 5352 C C . GLN B 1 273 ? 1.754 -9.906 3.15 1 97.69 273 GLN B C 1
ATOM 5354 O O . GLN B 1 273 ? 1.119 -9.836 2.098 1 97.69 273 GLN B O 1
ATOM 5359 N N . ILE B 1 274 ? 2.232 -11.008 3.654 1 98.5 274 ILE B N 1
ATOM 5360 C CA . ILE B 1 274 ? 2.045 -12.25 2.914 1 98.5 274 ILE B CA 1
ATOM 5361 C C . ILE B 1 274 ? 0.787 -12.969 3.406 1 98.5 274 ILE B C 1
ATOM 5363 O O . ILE B 1 274 ? 0.28 -12.664 4.488 1 98.5 274 ILE B O 1
ATOM 5367 N N . ILE B 1 275 ? 0.27 -13.875 2.541 1 98.62 275 ILE B N 1
ATOM 5368 C CA . ILE B 1 275 ? -0.88 -14.695 2.91 1 98.62 275 ILE B CA 1
ATOM 5369 C C . ILE B 1 275 ? -0.597 -16.156 2.582 1 98.62 275 ILE B C 1
ATOM 5371 O O . ILE B 1 275 ? 0.33 -16.469 1.828 1 98.62 275 ILE B O 1
ATOM 5375 N N . CYS B 1 276 ? -1.357 -17.078 3.189 1 98.38 276 CYS B N 1
ATOM 5376 C CA . CYS B 1 276 ? -1.417 -18.5 2.842 1 98.38 276 CYS B CA 1
ATOM 5377 C C . CYS B 1 276 ? -0.052 -19.156 3 1 98.38 276 CYS B C 1
ATOM 5379 O O . CYS B 1 276 ? 0.391 -19.891 2.117 1 98.38 276 CYS B O 1
ATOM 5381 N N . SER B 1 277 ? 0.639 -18.781 4.117 1 97 277 SER B N 1
ATOM 5382 C CA . SER B 1 277 ? 1.979 -19.312 4.363 1 97 277 SER B CA 1
ATOM 5383 C C . SER B 1 277 ? 1.984 -20.281 5.531 1 97 277 SER B C 1
ATOM 5385 O O . SER B 1 277 ? 3.037 -20.812 5.906 1 97 277 SER B O 1
ATOM 5387 N N . ARG B 1 278 ? 0.823 -20.625 6.109 1 96.56 278 ARG B N 1
ATOM 5388 C CA . ARG B 1 278 ? 0.759 -21.438 7.32 1 96.56 278 ARG B CA 1
ATOM 5389 C C . ARG B 1 278 ? 0.049 -22.75 7.055 1 96.56 278 ARG B C 1
ATOM 5391 O O . ARG B 1 278 ? -0.942 -23.078 7.715 1 96.56 278 ARG B O 1
ATOM 5398 N N . LEU B 1 279 ? 0.66 -23.531 6.242 1 94.81 279 LEU B N 1
ATOM 5399 C CA . LEU B 1 279 ? 0.046 -24.766 5.742 1 94.81 279 LEU B CA 1
ATOM 5400 C C . LEU B 1 279 ? -0.302 -25.703 6.895 1 94.81 279 LEU B C 1
ATOM 5402 O O . LEU B 1 279 ? -1.398 -26.266 6.93 1 94.81 279 LEU B O 1
ATOM 5406 N N . GLU B 1 280 ? 0.636 -25.891 7.832 1 94.69 280 GLU B N 1
ATOM 5407 C CA . GLU B 1 280 ? 0.403 -26.812 8.938 1 94.69 280 GLU B CA 1
ATOM 5408 C C . GLU B 1 280 ? -0.786 -26.359 9.789 1 94.69 280 GLU B C 1
ATOM 5410 O O . GLU B 1 280 ? -1.556 -27.188 10.273 1 94.69 280 GLU B O 1
ATOM 5415 N N . GLU B 1 281 ? -0.873 -25.078 9.938 1 95 281 GLU B N 1
ATOM 5416 C CA . GLU B 1 281 ? -2.006 -24.547 10.695 1 95 281 GLU B CA 1
ATOM 5417 C C . GLU B 1 281 ? -3.322 -24.812 9.961 1 95 281 GLU B C 1
ATOM 5419 O O . GLU B 1 281 ? -4.305 -25.234 10.57 1 95 281 GLU B O 1
ATOM 5424 N N . TYR B 1 282 ? -3.402 -24.562 8.641 1 95.44 282 TYR B N 1
ATOM 5425 C CA . TYR B 1 282 ? -4.602 -24.828 7.852 1 95.44 282 TYR B CA 1
ATOM 5426 C C . TYR B 1 282 ? -4.992 -26.297 7.93 1 95.44 282 TYR B C 1
ATOM 5428 O O . TYR B 1 282 ? -6.164 -26.625 8.133 1 95.44 282 TYR B O 1
ATOM 5436 N N . ASN B 1 283 ? -3.936 -27.125 7.773 1 94.69 283 ASN B N 1
ATOM 5437 C CA . ASN B 1 283 ? -4.16 -28.562 7.82 1 94.69 283 ASN B CA 1
ATOM 5438 C C . ASN B 1 283 ? -4.75 -29 9.156 1 94.69 283 ASN B C 1
ATOM 5440 O O . ASN B 1 283 ? -5.727 -29.75 9.195 1 94.69 283 ASN B O 1
ATOM 5444 N N . SER B 1 284 ? -4.156 -28.5 10.242 1 94.62 284 SER B N 1
ATOM 5445 C CA . SER B 1 284 ? -4.609 -28.875 11.578 1 94.62 284 SER B CA 1
ATOM 5446 C C . SER B 1 284 ? -6.051 -28.438 11.812 1 94.62 284 SER B C 1
ATOM 5448 O O . SER B 1 284 ? -6.812 -29.125 12.5 1 94.62 284 SER B O 1
ATOM 5450 N N . ARG B 1 285 ? -6.441 -27.438 11.188 1 93.69 285 ARG B N 1
ATOM 5451 C CA . ARG B 1 285 ? -7.781 -26.891 11.391 1 93.69 285 ARG B CA 1
ATOM 5452 C C . ARG B 1 285 ? -8.734 -27.359 10.305 1 93.69 285 ARG B C 1
ATOM 5454 O O . ARG B 1 285 ? -9.922 -27.031 10.328 1 93.69 285 ARG B O 1
ATOM 5461 N N . GLN B 1 286 ? -8.219 -28.141 9.359 1 93.75 286 GLN B N 1
ATOM 5462 C CA . GLN B 1 286 ? -9.008 -28.562 8.203 1 93.75 286 GLN B CA 1
ATOM 5463 C C . GLN B 1 286 ? -9.695 -27.359 7.539 1 93.75 286 GLN B C 1
ATOM 5465 O O . GLN B 1 286 ? -10.898 -27.406 7.281 1 93.75 286 GLN B O 1
ATOM 5470 N N . ALA B 1 287 ? -8.867 -26.312 7.324 1 94.56 287 ALA B N 1
ATOM 5471 C CA . ALA B 1 287 ? -9.383 -25.062 6.77 1 94.56 287 ALA B CA 1
ATOM 5472 C C . ALA B 1 287 ? -8.57 -24.625 5.559 1 94.56 287 ALA B C 1
ATOM 5474 O O . ALA B 1 287 ? -7.461 -25.109 5.336 1 94.56 287 ALA B O 1
ATOM 5475 N N . LEU B 1 288 ? -9.188 -23.797 4.75 1 96.81 288 LEU B N 1
ATOM 5476 C CA . LEU B 1 288 ? -8.484 -23.141 3.65 1 96.81 288 LEU B CA 1
ATOM 5477 C C . LEU B 1 288 ? -7.961 -21.781 4.066 1 96.81 288 LEU B C 1
ATOM 5479 O O . LEU B 1 288 ? -8.547 -21.125 4.934 1 96.81 288 LEU B O 1
ATOM 5483 N N . CYS B 1 289 ? -6.785 -21.391 3.484 1 97.88 289 CYS B N 1
ATOM 5484 C CA . CYS B 1 289 ? -6.301 -20.031 3.688 1 97.88 289 CYS B CA 1
ATOM 5485 C C . CYS B 1 289 ? -7.402 -19.016 3.42 1 97.88 289 CYS B C 1
ATOM 5487 O O . CYS B 1 289 ? -8.07 -19.078 2.387 1 97.88 289 CYS B O 1
ATOM 5489 N N . ASP B 1 290 ? -7.602 -18.094 4.297 1 98.19 290 ASP B N 1
ATOM 5490 C CA . ASP B 1 290 ? -8.719 -17.172 4.16 1 98.19 290 ASP B CA 1
ATOM 5491 C C . ASP B 1 290 ? -8.25 -15.805 3.662 1 98.19 290 ASP B C 1
ATOM 5493 O O . ASP B 1 290 ? -9.023 -14.844 3.639 1 98.19 290 ASP B O 1
ATOM 5497 N N . GLY B 1 291 ? -7 -15.633 3.352 1 98.06 291 GLY B N 1
ATOM 5498 C CA . GLY B 1 291 ? -6.484 -14.406 2.764 1 98.06 291 GLY B CA 1
ATOM 5499 C C . GLY B 1 291 ? -6.066 -13.375 3.797 1 98.06 291 GLY B C 1
ATOM 5500 O O . GLY B 1 291 ? -5.684 -12.258 3.449 1 98.06 291 GLY B O 1
ATOM 5501 N N . THR B 1 292 ? -6.062 -13.703 5.07 1 97.62 292 THR B N 1
ATOM 5502 C CA . THR B 1 292 ? -5.66 -12.781 6.129 1 97.62 292 THR B CA 1
ATOM 5503 C C . THR B 1 292 ? -4.145 -12.625 6.156 1 97.62 292 THR B C 1
ATOM 5505 O O . THR B 1 292 ? -3.408 -13.602 5.992 1 97.62 292 THR B O 1
ATOM 5508 N N . PRO B 1 293 ? -3.68 -11.367 6.371 1 97.56 293 PRO B N 1
ATOM 5509 C CA . PRO B 1 293 ? -2.232 -11.156 6.449 1 97.56 293 PRO B CA 1
ATOM 5510 C C . PRO B 1 293 ? -1.569 -11.977 7.547 1 97.56 293 PRO B C 1
ATOM 5512 O O . PRO B 1 293 ? -2.137 -12.141 8.633 1 97.56 293 PRO B O 1
ATOM 5515 N N . GLU B 1 294 ? -0.393 -12.445 7.238 1 98 294 GLU B N 1
ATOM 5516 C CA . GLU B 1 294 ? 0.26 -13.375 8.156 1 98 294 GLU B CA 1
ATOM 5517 C C . GLU B 1 294 ? 1.663 -12.898 8.516 1 98 294 GLU B C 1
ATOM 5519 O O . GLU B 1 294 ? 2.441 -13.641 9.117 1 98 294 GLU B O 1
ATOM 5524 N N . GLY B 1 295 ? 2.02 -11.68 8.164 1 97.12 295 GLY B N 1
ATOM 5525 C CA . GLY B 1 295 ? 3.34 -11.148 8.461 1 97.12 295 GLY B CA 1
ATOM 5526 C C . GLY B 1 295 ? 4.047 -10.586 7.242 1 97.12 295 GLY B C 1
ATOM 5527 O O . GLY B 1 295 ? 3.475 -10.539 6.152 1 97.12 295 GLY B O 1
ATOM 5528 N N . PRO B 1 296 ? 5.289 -10.102 7.41 1 97.38 296 PRO B N 1
ATOM 5529 C CA . PRO B 1 296 ? 6.023 -9.477 6.309 1 97.38 296 PRO B CA 1
ATOM 5530 C C . PRO B 1 296 ? 6.605 -10.5 5.332 1 97.38 296 PRO B C 1
ATOM 5532 O O . PRO B 1 296 ? 6.68 -11.688 5.652 1 97.38 296 PRO B O 1
ATOM 5535 N N . LEU B 1 297 ? 6.918 -10.039 4.172 1 98 297 LEU B N 1
ATOM 5536 C CA . LEU B 1 297 ? 7.703 -10.812 3.215 1 98 297 LEU B CA 1
ATOM 5537 C C . LEU B 1 297 ? 9.109 -11.062 3.74 1 98 297 LEU B C 1
ATOM 5539 O O . LEU B 1 297 ? 9.789 -10.133 4.188 1 98 297 LEU B O 1
ATOM 5543 N N . LEU B 1 298 ? 9.539 -12.305 3.807 1 97.88 298 LEU B N 1
ATOM 5544 C CA . LEU B 1 298 ? 10.875 -12.688 4.273 1 97.88 298 LEU B CA 1
ATOM 5545 C C . LEU B 1 298 ? 11.75 -13.125 3.109 1 97.88 298 LEU B C 1
ATOM 5547 O O . LEU B 1 298 ? 11.289 -13.836 2.213 1 97.88 298 LEU B O 1
ATOM 5551 N N . ARG B 1 299 ? 12.922 -12.68 3.068 1 97.25 299 ARG B N 1
ATOM 5552 C CA . ARG B 1 299 ? 13.891 -12.992 2.025 1 97.25 299 ARG B CA 1
ATOM 5553 C C . ARG B 1 299 ? 15.312 -12.898 2.555 1 97.25 299 ARG B C 1
ATOM 5555 O O . ARG B 1 299 ? 15.633 -12 3.334 1 97.25 299 ARG B O 1
ATOM 5562 N N . ASN B 1 300 ? 16.219 -13.781 2.242 1 97.19 300 ASN B N 1
ATOM 5563 C CA . ASN B 1 300 ? 17.641 -13.75 2.578 1 97.19 300 ASN B CA 1
ATOM 5564 C C . ASN B 1 300 ? 18.484 -14.508 1.549 1 97.19 300 ASN B C 1
ATOM 5566 O O . ASN B 1 300 ? 19.078 -15.531 1.865 1 97.19 300 ASN B O 1
ATOM 5570 N N . PRO B 1 301 ? 18.5 -13.922 0.308 1 97.12 301 PRO B N 1
ATOM 5571 C CA . PRO B 1 301 ? 19.203 -14.625 -0.772 1 97.12 301 PRO B CA 1
ATOM 5572 C C . PRO B 1 301 ? 20.656 -14.938 -0.427 1 97.12 301 PRO B C 1
ATOM 5574 O O . PRO B 1 301 ? 21.359 -14.078 0.11 1 97.12 301 PRO B O 1
ATOM 5577 N N . GLY B 1 302 ? 21.062 -16.078 -0.666 1 94.88 302 GLY B N 1
ATOM 5578 C CA . GLY B 1 302 ? 22.438 -16.484 -0.462 1 94.88 302 GLY B CA 1
ATOM 5579 C C . GLY B 1 302 ? 22.672 -17.188 0.86 1 94.88 302 GLY B C 1
ATOM 5580 O O . GLY B 1 302 ? 23.703 -17.812 1.062 1 94.88 302 GLY B O 1
ATOM 5581 N N . ASN B 1 303 ? 21.734 -17.031 1.826 1 94.38 303 ASN B N 1
ATOM 5582 C CA . ASN B 1 303 ? 21.828 -17.734 3.105 1 94.38 303 ASN B CA 1
ATOM 5583 C C . ASN B 1 303 ? 20.984 -19 3.113 1 94.38 303 ASN B C 1
ATOM 5585 O O . ASN B 1 303 ? 20.234 -19.266 4.062 1 94.38 303 ASN B O 1
ATOM 5589 N N . HIS B 1 304 ? 21.047 -19.75 1.995 1 91.62 304 HIS B N 1
ATOM 5590 C CA . HIS B 1 304 ? 20.297 -20.984 1.79 1 91.62 304 HIS B CA 1
ATOM 5591 C C . HIS B 1 304 ? 21.172 -22.219 2.012 1 91.62 304 HIS B C 1
ATOM 5593 O O . HIS B 1 304 ? 22.297 -22.094 2.473 1 91.62 304 HIS B O 1
ATOM 5599 N N . ASP B 1 305 ? 20.594 -23.406 1.931 1 92.44 305 ASP B N 1
ATOM 5600 C CA . ASP B 1 305 ? 21.312 -24.672 2.035 1 92.44 305 ASP B CA 1
ATOM 5601 C C . ASP B 1 305 ? 22.188 -24.922 0.799 1 92.44 305 ASP B C 1
ATOM 5603 O O . ASP B 1 305 ? 21.688 -25.406 -0.224 1 92.44 305 ASP B O 1
ATOM 5607 N N . LYS B 1 306 ? 23.469 -24.812 0.914 1 93.94 306 LYS B N 1
ATOM 5608 C CA . LYS B 1 306 ? 24.375 -24.891 -0.223 1 93.94 306 LYS B CA 1
ATOM 5609 C C . LYS B 1 306 ? 24.594 -26.344 -0.658 1 93.94 306 LYS B C 1
ATOM 5611 O O . LYS B 1 306 ? 25.062 -26.594 -1.769 1 93.94 306 LYS B O 1
ATOM 5616 N N . ALA B 1 307 ? 24.328 -27.234 0.237 1 94.56 307 ALA B N 1
ATOM 5617 C CA . ALA B 1 307 ? 24.406 -28.656 -0.142 1 94.56 307 ALA B CA 1
ATOM 5618 C C . ALA B 1 307 ? 23.297 -29.031 -1.115 1 94.56 307 ALA B C 1
ATOM 5620 O O . ALA B 1 307 ? 23.5 -29.812 -2.035 1 94.56 307 ALA B O 1
ATOM 5621 N N . ARG B 1 308 ? 22.156 -28.422 -0.945 1 95.38 308 ARG B N 1
ATOM 5622 C CA . ARG B 1 308 ? 21 -28.688 -1.788 1 95.38 308 ARG B CA 1
ATOM 5623 C C . ARG B 1 308 ? 21.094 -27.906 -3.098 1 95.38 308 ARG B C 1
ATOM 5625 O O . ARG B 1 308 ? 20.719 -28.422 -4.156 1 95.38 308 ARG B O 1
ATOM 5632 N N . THR B 1 309 ? 21.516 -26.672 -3.006 1 96.31 309 THR B N 1
ATOM 5633 C CA . THR B 1 309 ? 21.641 -25.781 -4.148 1 96.31 309 THR B CA 1
ATOM 5634 C C . THR B 1 309 ? 22.938 -25 -4.086 1 96.31 309 THR B C 1
ATOM 5636 O O . THR B 1 309 ? 23 -23.922 -3.475 1 96.31 309 THR B O 1
ATOM 5639 N N . PRO B 1 310 ? 23.953 -25.469 -4.711 1 93.5 310 PRO B N 1
ATOM 5640 C CA . PRO B 1 310 ? 25.281 -24.875 -4.566 1 93.5 310 PRO B CA 1
ATOM 5641 C C . PRO B 1 310 ? 25.375 -23.484 -5.199 1 93.5 310 PRO B C 1
ATOM 5643 O O . PRO B 1 310 ? 26.188 -22.656 -4.77 1 93.5 310 PRO B O 1
ATOM 5646 N N . ARG B 1 311 ? 24.594 -23.281 -6.301 1 94.12 311 ARG B N 1
ATOM 5647 C CA . ARG B 1 311 ? 24.641 -22.016 -7.031 1 94.12 311 ARG B CA 1
ATOM 5648 C C . ARG B 1 311 ? 23.375 -21.812 -7.855 1 94.12 311 ARG B C 1
ATOM 5650 O O . ARG B 1 311 ? 22.562 -22.734 -8 1 94.12 311 ARG B O 1
ATOM 5657 N N . LEU B 1 312 ? 23.234 -20.547 -8.344 1 97.31 312 LEU B N 1
ATOM 5658 C CA . LEU B 1 312 ? 22.219 -20.297 -9.367 1 97.31 312 LEU B CA 1
ATOM 5659 C C . LEU B 1 312 ? 22.625 -20.938 -10.695 1 97.31 312 LEU B C 1
ATOM 5661 O O . LEU B 1 312 ? 23.812 -21.141 -10.961 1 97.31 312 LEU B O 1
ATOM 5665 N N . PRO B 1 313 ? 21.656 -21.25 -11.523 1 98.12 313 PRO B N 1
ATOM 5666 C CA . PRO B 1 313 ? 21.969 -21.953 -12.766 1 98.12 313 PRO B CA 1
ATOM 5667 C C . PRO B 1 313 ? 22.844 -21.125 -13.719 1 98.12 313 PRO B C 1
ATOM 5669 O O . PRO B 1 313 ? 22.703 -19.906 -13.766 1 98.12 313 PRO B O 1
ATOM 5672 N N . THR B 1 314 ? 23.703 -21.828 -14.484 1 98.31 314 THR B N 1
ATOM 5673 C CA . THR B 1 314 ? 24.562 -21.188 -15.469 1 98.31 314 THR B CA 1
ATOM 5674 C C . THR B 1 314 ? 23.953 -21.297 -16.859 1 98.31 314 THR B C 1
ATOM 5676 O O . THR B 1 314 ? 22.984 -22.016 -17.078 1 98.31 314 THR B O 1
ATOM 5679 N N . SER B 1 315 ? 24.609 -20.531 -17.766 1 98.38 315 SER B N 1
ATOM 5680 C CA . SER B 1 315 ? 24.234 -20.641 -19.172 1 98.38 315 SER B CA 1
ATOM 5681 C C . SER B 1 315 ? 24.391 -22.078 -19.672 1 98.38 315 SER B C 1
ATOM 5683 O O . SER B 1 315 ? 23.594 -22.547 -20.484 1 98.38 315 SER B O 1
ATOM 5685 N N . ALA B 1 316 ? 25.391 -22.766 -19.141 1 98.31 316 ALA B N 1
ATOM 5686 C CA . ALA B 1 316 ? 25.625 -24.156 -19.531 1 98.31 316 ALA B CA 1
ATOM 5687 C C . ALA B 1 316 ? 24.5 -25.062 -19.047 1 98.31 316 ALA B C 1
ATOM 5689 O O . ALA B 1 316 ? 24.078 -25.969 -19.766 1 98.31 316 ALA B O 1
ATOM 5690 N N . ASP B 1 317 ? 24.047 -24.844 -17.859 1 98.38 317 ASP B N 1
ATOM 5691 C CA . ASP B 1 317 ? 22.922 -25.609 -17.312 1 98.38 317 ASP B CA 1
ATOM 5692 C C . ASP B 1 317 ? 21.672 -25.453 -18.188 1 98.38 317 ASP B C 1
ATOM 5694 O O . ASP B 1 317 ? 21 -26.438 -18.516 1 98.38 317 ASP B O 1
ATOM 5698 N N . VAL B 1 318 ? 21.375 -24.219 -18.531 1 98.44 318 VAL B N 1
ATOM 5699 C CA . VAL B 1 318 ? 20.203 -23.906 -19.328 1 98.44 318 VAL B CA 1
ATOM 5700 C C . VAL B 1 318 ? 20.328 -24.531 -20.703 1 98.44 318 VAL B C 1
ATOM 5702 O O . VAL B 1 318 ? 19.375 -25.094 -21.234 1 98.44 318 VAL B O 1
ATOM 5705 N N . GLU B 1 319 ? 21.547 -24.406 -21.328 1 97.75 319 GLU B N 1
ATOM 5706 C CA . GLU B 1 319 ? 21.781 -24.984 -22.656 1 97.75 319 GLU B CA 1
ATOM 5707 C C . GLU B 1 319 ? 21.547 -26.484 -22.641 1 97.75 319 GLU B C 1
ATOM 5709 O O . GLU B 1 319 ? 20.953 -27.047 -23.562 1 97.75 319 GLU B O 1
ATOM 5714 N N . PHE B 1 320 ? 22.031 -27.156 -21.641 1 97.94 320 PHE B N 1
ATOM 5715 C CA . PHE B 1 320 ? 21.797 -28.594 -21.516 1 97.94 320 PHE B CA 1
ATOM 5716 C C . PHE B 1 320 ? 20.297 -28.891 -21.484 1 97.94 320 PHE B C 1
ATOM 5718 O O . PHE B 1 320 ? 19.828 -29.781 -22.188 1 97.94 320 PHE B O 1
ATOM 5725 N N . CYS B 1 321 ? 19.625 -28.188 -20.641 1 96.81 321 CYS B N 1
ATOM 5726 C CA . CYS B 1 321 ? 18.188 -28.375 -20.5 1 96.81 321 CYS B CA 1
ATOM 5727 C C . CYS B 1 321 ? 17.469 -28.188 -21.828 1 96.81 321 CYS B C 1
ATOM 5729 O O . CYS B 1 321 ? 16.609 -29 -22.188 1 96.81 321 CYS B O 1
ATOM 5731 N N . LEU B 1 322 ? 17.859 -27.203 -22.594 1 96.94 322 LEU B N 1
ATOM 5732 C CA . LEU B 1 322 ? 17.203 -26.875 -23.859 1 96.94 322 LEU B CA 1
ATOM 5733 C C . LEU B 1 322 ? 17.516 -27.922 -24.922 1 96.94 322 LEU B C 1
ATOM 5735 O O . LEU B 1 322 ? 16.828 -28 -25.953 1 96.94 322 LEU B O 1
ATOM 5739 N N . ASN B 1 323 ? 18.531 -28.719 -24.688 1 96.5 323 ASN B N 1
ATOM 5740 C CA . ASN B 1 323 ? 18.938 -29.734 -25.656 1 96.5 323 ASN B CA 1
ATOM 5741 C C . ASN B 1 323 ? 18.203 -31.047 -25.438 1 96.5 323 ASN B C 1
ATOM 5743 O O . ASN B 1 323 ? 18.297 -31.969 -26.234 1 96.5 323 ASN B O 1
ATOM 5747 N N . LEU B 1 324 ? 17.531 -31.109 -24.312 1 96.88 324 LEU B N 1
ATOM 5748 C CA . LEU B 1 324 ? 16.703 -32.312 -24.109 1 96.88 324 LEU B CA 1
ATOM 5749 C C . LEU B 1 324 ? 15.531 -32.344 -25.078 1 96.88 324 LEU B C 1
ATOM 5751 O O . LEU B 1 324 ? 14.812 -31.344 -25.219 1 96.88 324 LEU B O 1
ATOM 5755 N N . THR B 1 325 ? 15.266 -33.469 -25.641 1 93.25 325 THR B N 1
ATOM 5756 C CA . THR B 1 325 ? 14.336 -33.531 -26.75 1 93.25 325 THR B CA 1
ATOM 5757 C C . THR B 1 325 ? 12.953 -33.969 -26.297 1 93.25 325 THR B C 1
ATOM 5759 O O . THR B 1 325 ? 11.961 -33.781 -26.984 1 93.25 325 THR B O 1
ATOM 5762 N N . GLN B 1 326 ? 12.938 -34.688 -25.109 1 95.44 326 GLN B N 1
ATOM 5763 C CA . GLN B 1 326 ? 11.648 -35.156 -24.609 1 95.44 326 GLN B CA 1
ATOM 5764 C C . GLN B 1 326 ? 11.07 -34.188 -23.594 1 95.44 326 GLN B C 1
ATOM 5766 O O . GLN B 1 326 ? 11.711 -33.875 -22.578 1 95.44 326 GLN B O 1
ATOM 5771 N N . TYR B 1 327 ? 9.914 -33.688 -23.906 1 96.38 327 TYR B N 1
ATOM 5772 C CA . TYR B 1 327 ? 9.266 -32.844 -22.922 1 96.38 327 TYR B CA 1
ATOM 5773 C C . TYR B 1 327 ? 9.125 -33.531 -21.578 1 96.38 327 TYR B C 1
ATOM 5775 O O . TYR B 1 327 ? 9.414 -32.938 -20.531 1 96.38 327 TYR B O 1
ATOM 5783 N N . GLU B 1 328 ? 8.617 -34.719 -21.656 1 95.75 328 GLU B N 1
ATOM 5784 C CA . GLU B 1 328 ? 8.445 -35.562 -20.469 1 95.75 328 GLU B CA 1
ATOM 5785 C C . GLU B 1 328 ? 8.883 -37 -20.734 1 95.75 328 GLU B C 1
ATOM 5787 O O . GLU B 1 328 ? 8.938 -37.438 -21.891 1 95.75 328 GLU B O 1
ATOM 5792 N N . SER B 1 329 ? 9.25 -37.688 -19.703 1 95.5 329 SER B N 1
ATOM 5793 C CA . SER B 1 329 ? 9.594 -39.094 -19.75 1 95.5 329 SER B CA 1
ATOM 5794 C C . SER B 1 329 ? 9.023 -39.844 -18.562 1 95.5 329 SER B C 1
ATOM 5796 O O . SER B 1 329 ? 8.414 -39.25 -17.672 1 95.5 329 SER B O 1
ATOM 5798 N N . ASP B 1 330 ? 9.055 -41.25 -18.672 1 90.81 330 ASP B N 1
ATOM 5799 C CA . ASP B 1 330 ? 8.648 -42.031 -17.516 1 90.81 330 ASP B CA 1
ATOM 5800 C C . ASP B 1 330 ? 9.477 -41.656 -16.281 1 90.81 330 ASP B C 1
ATOM 5802 O O . ASP B 1 330 ? 10.688 -41.406 -16.391 1 90.81 330 ASP B O 1
ATOM 5806 N N . SER B 1 331 ? 8.727 -41.594 -15.273 1 90.06 331 SER B N 1
ATOM 5807 C CA . SER B 1 331 ? 7.41 -41.906 -14.734 1 90.06 331 SER B CA 1
ATOM 5808 C C . SER B 1 331 ? 6.52 -40.656 -14.703 1 90.06 331 SER B C 1
ATOM 5810 O O . SER B 1 331 ? 5.445 -40.656 -14.102 1 90.06 331 SER B O 1
ATOM 5812 N N . MET B 1 332 ? 6.918 -39.531 -15.273 1 92.12 332 MET B N 1
ATOM 5813 C CA . MET B 1 332 ? 6.16 -38.281 -15.422 1 92.12 332 MET B CA 1
ATOM 5814 C C . MET B 1 332 ? 6.023 -37.562 -14.086 1 92.12 332 MET B C 1
ATOM 5816 O O . MET B 1 332 ? 4.953 -37.062 -13.75 1 92.12 332 MET B O 1
ATOM 5820 N N . ASP B 1 333 ? 7.008 -37.812 -13.242 1 93 333 ASP B N 1
ATOM 5821 C CA . ASP B 1 333 ? 7.102 -37.156 -11.945 1 93 333 ASP B CA 1
ATOM 5822 C C . ASP B 1 333 ? 8.539 -36.75 -11.633 1 93 333 ASP B C 1
ATOM 5824 O O . ASP B 1 333 ? 9.336 -36.5 -12.547 1 93 333 ASP B O 1
ATOM 5828 N N . LYS B 1 334 ? 8.891 -36.5 -10.469 1 94.94 334 LYS B N 1
ATOM 5829 C CA . LYS B 1 334 ? 10.195 -35.969 -10.086 1 94.94 334 LYS B CA 1
ATOM 5830 C C . LYS B 1 334 ? 11.305 -36.969 -10.336 1 94.94 334 LYS B C 1
ATOM 5832 O O . LYS B 1 334 ? 12.484 -36.656 -10.234 1 94.94 334 LYS B O 1
ATOM 5837 N N . ALA B 1 335 ? 10.914 -38.188 -10.672 1 95.5 335 ALA B N 1
ATOM 5838 C CA . ALA B 1 335 ? 11.906 -39.25 -10.883 1 95.5 335 ALA B CA 1
ATOM 5839 C C . ALA B 1 335 ? 12.219 -39.438 -12.367 1 95.5 335 ALA B C 1
ATOM 5841 O O . ALA B 1 335 ? 13.047 -40.25 -12.742 1 95.5 335 ALA B O 1
ATOM 5842 N N . ALA B 1 336 ? 11.578 -38.625 -13.195 1 96.56 336 ALA B N 1
ATOM 5843 C CA . ALA B 1 336 ? 11.734 -38.75 -14.641 1 96.56 336 ALA B CA 1
ATOM 5844 C C . ALA B 1 336 ? 13.148 -38.375 -15.07 1 96.56 336 ALA B C 1
ATOM 5846 O O . ALA B 1 336 ? 13.688 -37.344 -14.656 1 96.56 336 ALA B O 1
ATOM 5847 N N . ASN B 1 337 ? 13.828 -39.25 -15.852 1 97.69 337 ASN B N 1
ATOM 5848 C CA . ASN B 1 337 ? 15.156 -39 -16.422 1 97.69 337 ASN B CA 1
ATOM 5849 C C . ASN B 1 337 ? 15.07 -38.469 -17.844 1 97.69 337 ASN B C 1
ATOM 5851 O O . ASN B 1 337 ? 14.125 -38.781 -18.578 1 97.69 337 ASN B O 1
ATOM 5855 N N . PHE B 1 338 ? 15.961 -37.625 -18.203 1 97.69 338 PHE B N 1
ATOM 5856 C CA . PHE B 1 338 ? 16.094 -37.062 -19.547 1 97.69 338 PHE B CA 1
ATOM 5857 C C . PHE B 1 338 ? 14.812 -36.375 -19.984 1 97.69 338 PHE B C 1
ATOM 5859 O O . PHE B 1 338 ? 14.414 -36.469 -21.141 1 97.69 338 PHE B O 1
ATOM 5866 N N . SER B 1 339 ? 14.117 -35.875 -19 1 97.69 339 SER B N 1
ATOM 5867 C CA . SER B 1 339 ? 12.914 -35.094 -19.203 1 97.69 339 SER B CA 1
ATOM 5868 C C . SER B 1 339 ? 13.227 -33.594 -19.172 1 97.69 339 SER B C 1
ATOM 5870 O O . SER B 1 339 ? 13.789 -33.094 -18.203 1 97.69 339 SER B O 1
ATOM 5872 N N . PHE B 1 340 ? 12.852 -32.875 -20.266 1 98.06 340 PHE B N 1
ATOM 5873 C CA . PHE B 1 340 ? 13 -31.422 -20.297 1 98.06 340 PHE B CA 1
ATOM 5874 C C . PHE B 1 340 ? 12.266 -30.781 -19.125 1 98.06 340 PHE B C 1
ATOM 5876 O O . PHE B 1 340 ? 12.844 -30 -18.375 1 98.06 340 PHE B O 1
ATOM 5883 N N . ARG B 1 341 ? 10.984 -31.125 -18.953 1 97.81 341 ARG B N 1
ATOM 5884 C CA . ARG B 1 341 ? 10.148 -30.562 -17.891 1 97.81 341 ARG B CA 1
ATOM 5885 C C . ARG B 1 341 ? 10.773 -30.828 -16.531 1 97.81 341 ARG B C 1
ATOM 5887 O O . ARG B 1 341 ? 10.906 -29.906 -15.719 1 97.81 341 ARG B O 1
ATOM 5894 N N . ASN B 1 342 ? 11.18 -32.031 -16.188 1 98.06 342 ASN B N 1
ATOM 5895 C CA . ASN B 1 342 ? 11.703 -32.375 -14.875 1 98.06 342 ASN B CA 1
ATOM 5896 C C . ASN B 1 342 ? 13.047 -31.703 -14.602 1 98.06 342 ASN B C 1
ATOM 5898 O O . ASN B 1 342 ? 13.312 -31.281 -13.477 1 98.06 342 ASN B O 1
ATOM 5902 N N . THR B 1 343 ? 13.883 -31.578 -15.664 1 98.44 343 THR B N 1
ATOM 5903 C CA . THR B 1 343 ? 15.164 -30.906 -15.523 1 98.44 343 THR B CA 1
ATOM 5904 C C . THR B 1 343 ? 14.969 -29.406 -15.312 1 98.44 343 THR B C 1
ATOM 5906 O O . THR B 1 343 ? 15.57 -28.828 -14.406 1 98.44 343 THR B O 1
ATOM 5909 N N . LEU B 1 344 ? 14.102 -28.828 -16.109 1 98.56 344 LEU B N 1
ATOM 5910 C CA . LEU B 1 344 ? 13.836 -27.391 -15.977 1 98.56 344 LEU B CA 1
ATOM 5911 C C . LEU B 1 344 ? 13.203 -27.078 -14.617 1 98.56 344 LEU B C 1
ATOM 5913 O O . LEU B 1 344 ? 13.523 -26.062 -14 1 98.56 344 LEU B O 1
ATOM 5917 N N . GLU B 1 345 ? 12.32 -27.938 -14.148 1 98.5 345 GLU B N 1
ATOM 5918 C CA . GLU B 1 345 ? 11.695 -27.734 -12.844 1 98.5 345 GLU B CA 1
ATOM 5919 C C . GLU B 1 345 ? 12.727 -27.812 -11.719 1 98.5 345 GLU B C 1
ATOM 5921 O O . GLU B 1 345 ? 12.586 -27.141 -10.695 1 98.5 345 GLU B O 1
ATOM 5926 N N . GLY B 1 346 ? 13.758 -28.672 -11.906 1 98.38 346 GLY B N 1
ATOM 5927 C CA . GLY B 1 346 ? 14.883 -28.609 -10.984 1 98.38 346 GLY B CA 1
ATOM 5928 C C . GLY B 1 346 ? 15.062 -29.891 -10.188 1 98.38 346 GLY B C 1
ATOM 5929 O O . GLY B 1 346 ? 15.797 -29.922 -9.203 1 98.38 346 GLY B O 1
ATOM 5930 N N . PHE B 1 347 ? 14.406 -31.062 -10.641 1 98 347 PHE B N 1
ATOM 5931 C CA . PHE B 1 347 ? 14.508 -32.312 -9.914 1 98 347 PHE B CA 1
ATOM 5932 C C . PHE B 1 347 ? 15.508 -33.25 -10.586 1 98 347 PHE B C 1
ATOM 5934 O O . PHE B 1 347 ? 15.812 -34.312 -10.062 1 98 347 PHE B O 1
ATOM 5941 N N . ALA B 1 348 ? 15.984 -32.875 -11.734 1 98.06 348 ALA B N 1
ATOM 5942 C CA . ALA B 1 348 ? 17.031 -33.625 -12.43 1 98.06 348 ALA B CA 1
ATOM 5943 C C . ALA B 1 348 ? 18.266 -32.75 -12.664 1 98.06 348 ALA B C 1
ATOM 5945 O O . ALA B 1 348 ? 18.156 -31.531 -12.828 1 98.06 348 ALA B O 1
ATOM 5946 N N . SER B 1 349 ? 19.453 -33.438 -12.727 1 97.38 349 SER B N 1
ATOM 5947 C CA . SER B 1 349 ? 20.734 -32.75 -12.914 1 97.38 349 SER B CA 1
ATOM 5948 C C . 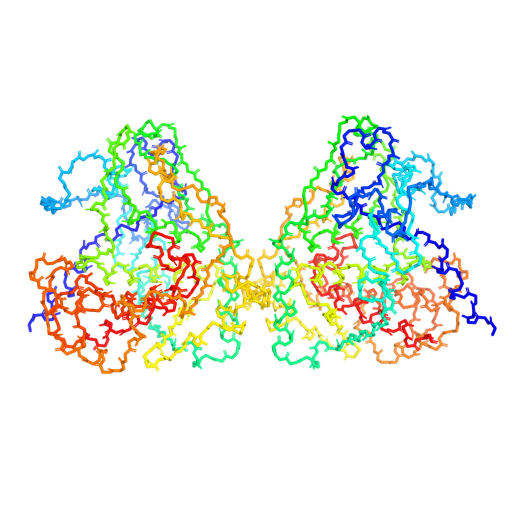SER B 1 349 ? 20.797 -32.062 -14.289 1 97.38 349 SER B C 1
ATOM 5950 O O . SER B 1 349 ? 20.562 -32.719 -15.305 1 97.38 349 SER B O 1
ATOM 5952 N N . PRO B 1 350 ? 21.062 -30.812 -14.273 1 97 350 PRO B N 1
ATOM 5953 C CA . PRO B 1 350 ? 21.234 -30.156 -15.57 1 97 350 PRO B CA 1
ATOM 5954 C C . PRO B 1 350 ? 22.578 -30.469 -16.219 1 97 350 PRO B C 1
ATOM 5956 O O . PRO B 1 350 ? 23 -29.766 -17.141 1 97 350 PRO B O 1
ATOM 5959 N N . ARG B 1 351 ? 23.25 -31.469 -15.742 1 96.31 351 ARG B N 1
ATOM 5960 C CA . ARG B 1 351 ? 24.484 -31.938 -16.344 1 96.31 351 ARG B CA 1
ATOM 5961 C C . ARG B 1 351 ? 24.297 -33.312 -16.969 1 96.31 351 ARG B C 1
ATOM 5963 O O . ARG B 1 351 ? 24.953 -33.656 -17.953 1 96.31 351 ARG B O 1
ATOM 5970 N N . THR B 1 352 ? 23.375 -34.094 -16.359 1 97.19 352 THR B N 1
ATOM 5971 C CA . THR B 1 352 ? 23.266 -35.469 -16.797 1 97.19 352 THR B CA 1
ATOM 5972 C C . THR B 1 352 ? 21.844 -35.781 -17.266 1 97.19 352 THR B C 1
ATOM 5974 O O . THR B 1 352 ? 21.625 -36.781 -17.969 1 97.19 352 THR B O 1
ATOM 5977 N N . GLY B 1 353 ? 20.859 -35.031 -16.797 1 97.19 353 GLY B N 1
ATOM 5978 C CA . GLY B 1 353 ? 19.469 -35.281 -17.125 1 97.19 353 GLY B CA 1
ATOM 5979 C C . GLY B 1 353 ? 18.844 -36.375 -16.234 1 97.19 353 GLY B C 1
ATOM 5980 O O . GLY B 1 353 ? 17.688 -36.75 -16.453 1 97.19 353 GLY B O 1
ATOM 5981 N N . ILE B 1 354 ? 19.672 -36.781 -15.203 1 98.12 354 ILE B N 1
ATOM 5982 C CA . ILE B 1 354 ? 19.219 -37.844 -14.328 1 98.12 354 ILE B CA 1
ATOM 5983 C C . ILE B 1 354 ? 18.594 -37.25 -13.062 1 98.12 354 ILE B C 1
ATOM 5985 O O . ILE B 1 354 ? 19.141 -36.312 -12.477 1 98.12 354 ILE B O 1
ATOM 5989 N N . ALA B 1 355 ? 17.422 -37.781 -12.703 1 98 355 ALA B N 1
ATOM 5990 C CA . ALA B 1 355 ? 16.719 -37.312 -11.508 1 98 355 ALA B CA 1
ATOM 5991 C C . ALA B 1 355 ? 17.625 -37.438 -10.273 1 98 355 ALA B C 1
ATOM 5993 O O . ALA B 1 355 ? 18.344 -38.438 -10.125 1 98 355 ALA B O 1
ATOM 5994 N N . ASP B 1 356 ? 17.672 -36.406 -9.516 1 95.94 356 ASP B N 1
ATOM 5995 C CA . ASP B 1 356 ? 18.484 -36.344 -8.305 1 95.94 356 ASP B CA 1
ATOM 5996 C C . ASP B 1 356 ? 17.703 -35.719 -7.156 1 95.94 356 ASP B C 1
ATOM 5998 O O . ASP B 1 356 ? 17.531 -34.5 -7.102 1 95.94 356 ASP B O 1
ATOM 6002 N N . ALA B 1 357 ? 17.297 -36.469 -6.152 1 92.94 357 ALA B N 1
ATOM 6003 C CA . ALA B 1 357 ? 16.438 -36.031 -5.059 1 92.94 357 ALA B CA 1
ATOM 6004 C C . ALA B 1 357 ? 17.234 -35.188 -4.059 1 92.94 357 ALA B C 1
ATOM 6006 O O . ALA B 1 357 ? 16.656 -34.5 -3.223 1 92.94 357 ALA B O 1
ATOM 6007 N N . SER B 1 358 ? 18.5 -35.188 -4.129 1 94.31 358 SER B N 1
ATOM 6008 C CA . SER B 1 358 ? 19.344 -34.531 -3.133 1 94.31 358 SER B CA 1
ATOM 6009 C C . SER B 1 358 ? 19.688 -33.094 -3.549 1 94.31 358 SER B C 1
ATOM 6011 O O . SER B 1 358 ? 20.156 -32.312 -2.732 1 94.31 358 SER B O 1
ATOM 6013 N N . GLN B 1 359 ? 19.406 -32.812 -4.805 1 94.38 359 GLN B N 1
ATOM 6014 C CA . GLN B 1 359 ? 19.766 -31.5 -5.297 1 94.38 359 GLN B CA 1
ATOM 6015 C C . GLN B 1 359 ? 18.562 -30.797 -5.926 1 94.38 359 GLN B C 1
ATOM 6017 O O . GLN B 1 359 ? 17.672 -31.453 -6.449 1 94.38 359 GLN B O 1
ATOM 6022 N N . SER B 1 360 ? 18.547 -29.547 -5.734 1 96 360 SER B N 1
ATOM 6023 C CA . SER B 1 360 ? 17.594 -28.672 -6.395 1 96 360 SER B CA 1
ATOM 6024 C C . SER B 1 360 ? 18.297 -27.703 -7.336 1 96 360 SER B C 1
ATOM 6026 O O . SER B 1 360 ? 19.125 -26.906 -6.902 1 96 360 SER B O 1
ATOM 6028 N N . SER B 1 361 ? 17.984 -27.797 -8.586 1 97.06 361 SER B N 1
ATOM 6029 C CA . SER B 1 361 ? 18.641 -26.969 -9.602 1 97.06 361 SER B CA 1
ATOM 6030 C C . SER B 1 361 ? 17.625 -26.219 -10.445 1 97.06 361 SER B C 1
ATOM 6032 O O . SER B 1 361 ? 16.438 -26.234 -10.148 1 97.06 361 SER B O 1
ATOM 6034 N N . MET B 1 362 ? 18.125 -25.484 -11.484 1 98.25 362 MET B N 1
ATOM 6035 C CA . MET B 1 362 ? 17.281 -24.766 -12.43 1 98.25 362 MET B CA 1
ATOM 6036 C C . MET B 1 362 ? 16.188 -24 -11.703 1 98.25 362 MET B C 1
ATOM 6038 O O . MET B 1 362 ? 16.453 -23.156 -10.852 1 98.25 362 MET B O 1
ATOM 6042 N N . HIS B 1 363 ? 14.914 -24.156 -12.023 1 98.56 363 HIS B N 1
ATOM 6043 C CA . HIS B 1 363 ? 13.805 -23.438 -11.406 1 98.56 363 HIS B CA 1
ATOM 6044 C C . HIS B 1 363 ? 13.859 -23.547 -9.883 1 98.56 363 HIS B C 1
ATOM 6046 O O . HIS B 1 363 ? 13.75 -22.531 -9.188 1 98.56 363 HIS B O 1
ATOM 6052 N N . ASN B 1 364 ? 14.031 -24.719 -9.336 1 98.38 364 ASN B N 1
ATOM 6053 C CA . ASN B 1 364 ? 14.047 -24.922 -7.895 1 98.38 364 ASN B CA 1
ATOM 6054 C C . ASN B 1 364 ? 15.195 -24.172 -7.23 1 98.38 364 ASN B C 1
ATOM 6056 O O . ASN B 1 364 ? 15.078 -23.734 -6.082 1 98.38 364 ASN B O 1
ATOM 6060 N N . ALA B 1 365 ? 16.281 -24 -7.934 1 98.25 365 ALA B N 1
ATOM 6061 C CA . ALA B 1 365 ? 17.484 -23.391 -7.371 1 98.25 365 ALA B CA 1
ATOM 6062 C C . ALA B 1 365 ? 17.203 -21.969 -6.887 1 98.25 365 ALA B C 1
ATOM 6064 O O . ALA B 1 365 ? 17.641 -21.562 -5.809 1 98.25 365 ALA B O 1
ATOM 6065 N N . LEU B 1 366 ? 16.469 -21.219 -7.727 1 98.31 366 LEU B N 1
ATOM 6066 C CA . LEU B 1 366 ? 16.203 -19.844 -7.336 1 98.31 366 LEU B CA 1
ATOM 6067 C C . LEU B 1 366 ? 15.305 -19.797 -6.105 1 98.31 366 LEU B C 1
ATOM 6069 O O . LEU B 1 366 ? 15.492 -18.938 -5.23 1 98.31 366 LEU B O 1
ATOM 6073 N N . HIS B 1 367 ? 14.297 -20.641 -6.023 1 98.31 367 HIS B N 1
ATOM 6074 C CA . HIS B 1 367 ? 13.438 -20.703 -4.848 1 98.31 367 HIS B CA 1
ATOM 6075 C C . HIS B 1 367 ? 14.258 -20.922 -3.578 1 98.31 367 HIS B C 1
ATOM 6077 O O . HIS B 1 367 ? 14.07 -20.219 -2.584 1 98.31 367 HIS B O 1
ATOM 6083 N N . ILE B 1 368 ? 15.141 -21.844 -3.646 1 97.56 368 ILE B N 1
ATOM 6084 C CA . ILE B 1 368 ? 15.953 -22.188 -2.486 1 97.56 368 ILE B CA 1
ATOM 6085 C C . ILE B 1 368 ? 16.938 -21.062 -2.188 1 97.56 368 ILE B C 1
ATOM 6087 O O . ILE B 1 368 ? 17.094 -20.656 -1.033 1 97.56 368 ILE B O 1
ATOM 6091 N N . PHE B 1 369 ? 17.562 -20.5 -3.217 1 97.94 369 PHE B N 1
ATOM 6092 C CA . PHE B 1 369 ? 18.547 -19.438 -3.107 1 97.94 369 PHE B CA 1
ATOM 6093 C C . PHE B 1 369 ? 17.969 -18.219 -2.398 1 97.94 369 PHE B C 1
ATOM 6095 O O . PHE B 1 369 ? 18.641 -17.578 -1.597 1 97.94 369 PHE B O 1
ATOM 6102 N N . MET B 1 370 ? 16.719 -17.906 -2.721 1 97.44 370 MET B N 1
ATOM 6103 C CA . MET B 1 370 ? 16.062 -16.703 -2.203 1 97.44 370 MET B CA 1
ATOM 6104 C C . MET B 1 370 ? 15.773 -16.844 -0.714 1 97.44 370 MET B C 1
ATOM 6106 O O . MET B 1 370 ? 15.703 -15.852 0.008 1 97.44 370 MET B O 1
ATOM 6110 N N . ASN B 1 371 ? 15.531 -18.078 -0.235 1 95.69 371 ASN B N 1
ATOM 6111 C CA . ASN B 1 371 ? 15.172 -18.344 1.156 1 95.69 371 ASN B CA 1
ATOM 6112 C C . ASN B 1 371 ? 13.883 -17.625 1.546 1 95.69 371 ASN B C 1
ATOM 6114 O O . ASN B 1 371 ? 13.234 -17 0.702 1 95.69 371 ASN B O 1
ATOM 6118 N N . GLY B 1 372 ? 13.406 -17.812 2.756 1 96.38 372 GLY B N 1
ATOM 6119 C CA . GLY B 1 372 ? 12.227 -17.141 3.254 1 96.38 372 GLY B CA 1
ATOM 6120 C C . GLY B 1 372 ? 10.953 -17.531 2.527 1 96.38 372 GLY B C 1
ATOM 6121 O O . GLY B 1 372 ? 10.695 -18.719 2.326 1 96.38 372 GLY B O 1
ATOM 6122 N N . THR B 1 373 ? 10.18 -16.547 2.094 1 97.81 373 THR B N 1
ATOM 6123 C CA . THR B 1 373 ? 8.852 -16.734 1.529 1 97.81 373 THR B CA 1
ATOM 6124 C C . THR B 1 373 ? 8.922 -17.5 0.216 1 97.81 373 THR B C 1
ATOM 6126 O O . THR B 1 373 ? 8.094 -18.375 -0.038 1 97.81 373 THR B O 1
ATOM 6129 N N . MET B 1 374 ? 9.93 -17.281 -0.561 1 97.38 374 MET B N 1
ATOM 6130 C CA . MET B 1 374 ? 10.109 -17.922 -1.863 1 97.38 374 MET B CA 1
ATOM 6131 C C . MET B 1 374 ? 10.359 -19.422 -1.71 1 97.38 374 MET B C 1
ATOM 6133 O O . MET B 1 374 ? 10.133 -20.188 -2.645 1 97.38 374 MET B O 1
ATOM 6137 N N . SER B 1 375 ? 10.82 -19.828 -0.53 1 95.19 375 SER B N 1
ATOM 6138 C CA . SER B 1 375 ? 11.25 -21.219 -0.366 1 95.19 375 SER B CA 1
ATOM 6139 C C . SER B 1 375 ? 10.086 -22.109 0.078 1 95.19 375 SER B C 1
ATOM 6141 O O . SER B 1 375 ? 10.234 -23.328 0.19 1 95.19 375 SER B O 1
ATOM 6143 N N . GLN B 1 376 ? 8.938 -21.469 0.278 1 93.62 376 GLN B N 1
ATOM 6144 C CA . GLN B 1 376 ? 7.727 -22.203 0.61 1 93.62 376 GLN B CA 1
ATOM 6145 C C . GLN B 1 376 ? 6.824 -22.359 -0.611 1 93.62 376 GLN B C 1
ATOM 6147 O O . GLN B 1 376 ? 6.277 -21.375 -1.11 1 93.62 376 GLN B O 1
ATOM 6152 N N . VAL B 1 377 ? 6.641 -23.547 -1.026 1 92.81 377 VAL B N 1
ATOM 6153 C CA . VAL B 1 377 ? 5.961 -23.797 -2.295 1 92.81 377 VAL B CA 1
ATOM 6154 C C . VAL B 1 377 ? 4.609 -23.094 -2.305 1 92.81 377 VAL B C 1
ATOM 6156 O O . VAL B 1 377 ? 4.336 -22.281 -3.191 1 92.81 377 VAL B O 1
ATOM 6159 N N . GLN B 1 378 ? 3.793 -23.266 -1.223 1 93.12 378 GLN B N 1
ATOM 6160 C CA . GLN B 1 378 ? 2.428 -22.75 -1.252 1 93.12 378 GLN B CA 1
ATOM 6161 C C . GLN B 1 378 ? 2.414 -21.219 -1.217 1 93.12 378 GLN B C 1
ATOM 6163 O O . GLN B 1 378 ? 1.598 -20.594 -1.889 1 93.12 378 GLN B O 1
ATOM 6168 N N . GLY B 1 379 ? 3.338 -20.625 -0.456 1 96 379 GLY B N 1
ATOM 6169 C CA . GLY B 1 379 ? 3.322 -19.188 -0.251 1 96 379 GLY B CA 1
ATOM 6170 C C . GLY B 1 379 ? 4.352 -18.453 -1.088 1 96 379 GLY B C 1
ATOM 6171 O O . GLY B 1 379 ? 4.547 -17.25 -0.925 1 96 379 GLY B O 1
ATOM 6172 N N . SER B 1 380 ? 5.023 -19.109 -2.049 1 98.31 380 SER B N 1
ATOM 6173 C CA . SER B 1 380 ? 6.16 -18.531 -2.752 1 98.31 380 SER B CA 1
ATOM 6174 C C . SER B 1 380 ? 5.727 -17.359 -3.629 1 98.31 380 SER B C 1
ATOM 6176 O O . SER B 1 380 ? 6.492 -16.422 -3.838 1 98.31 380 SER B O 1
ATOM 6178 N N . ALA B 1 381 ? 4.461 -17.359 -4.074 1 98.62 381 ALA B N 1
ATOM 6179 C CA . ALA B 1 381 ? 3.973 -16.328 -4.988 1 98.62 381 ALA B CA 1
ATOM 6180 C C . ALA B 1 381 ? 3.779 -15 -4.27 1 98.62 381 ALA B C 1
ATOM 6182 O O . ALA B 1 381 ? 3.562 -13.969 -4.91 1 98.62 381 ALA B O 1
ATOM 6183 N N . ASN B 1 382 ? 3.889 -14.977 -2.891 1 98.81 382 ASN B N 1
ATOM 6184 C CA . ASN B 1 382 ? 3.838 -13.719 -2.141 1 98.81 382 ASN B CA 1
ATOM 6185 C C . ASN B 1 382 ? 4.969 -12.781 -2.543 1 98.81 382 ASN B C 1
ATOM 6187 O O . ASN B 1 382 ? 4.805 -11.562 -2.523 1 98.81 382 ASN B O 1
ATOM 6191 N N . ASP B 1 383 ? 6.137 -13.367 -2.777 1 98.75 383 ASP B N 1
ATOM 6192 C CA . ASP B 1 383 ? 7.301 -12.578 -3.176 1 98.75 383 ASP B CA 1
ATOM 6193 C C . ASP B 1 383 ? 7.215 -12.18 -4.645 1 98.75 383 ASP B C 1
ATOM 6195 O O . ASP B 1 383 ? 7.133 -13.039 -5.523 1 98.75 383 ASP B O 1
ATOM 6199 N N . PRO B 1 384 ? 7.273 -10.891 -4.93 1 98.44 384 PRO B N 1
ATOM 6200 C CA . PRO B 1 384 ? 7.117 -10.469 -6.324 1 98.44 384 PRO B CA 1
ATOM 6201 C C . PRO B 1 384 ? 8.234 -10.977 -7.223 1 98.44 384 PRO B C 1
ATOM 6203 O O . PRO B 1 384 ? 8.094 -10.984 -8.453 1 98.44 384 PRO B O 1
ATOM 6206 N N . VAL B 1 385 ? 9.367 -11.453 -6.676 1 98.75 385 VAL B N 1
ATOM 6207 C CA . VAL B 1 385 ? 10.43 -12.07 -7.473 1 98.75 385 VAL B CA 1
ATOM 6208 C C . VAL B 1 385 ? 9.883 -13.312 -8.172 1 98.75 385 VAL B C 1
ATOM 6210 O O . VAL B 1 385 ? 10.367 -13.695 -9.242 1 98.75 385 VAL B O 1
ATOM 6213 N N . PHE B 1 386 ? 8.875 -13.93 -7.586 1 98.88 386 PHE B N 1
ATOM 6214 C CA . PHE B 1 386 ? 8.219 -15.102 -8.156 1 98.88 386 PHE B CA 1
ATOM 6215 C C . PHE B 1 386 ? 7.809 -14.844 -9.602 1 98.88 386 PHE B C 1
ATOM 6217 O O . PHE B 1 386 ? 8 -15.695 -10.469 1 98.88 386 PHE B O 1
ATOM 6224 N N . LEU B 1 387 ? 7.293 -13.672 -9.867 1 98.88 387 LEU B N 1
ATOM 6225 C CA . LEU B 1 387 ? 6.793 -13.328 -11.195 1 98.88 387 LEU B CA 1
ATOM 6226 C C . LEU B 1 387 ? 7.934 -13.25 -12.203 1 98.88 387 LEU B C 1
ATOM 6228 O O . LEU B 1 387 ? 7.844 -13.812 -13.297 1 98.88 387 LEU B O 1
ATOM 6232 N N . LEU B 1 388 ? 9.023 -12.555 -11.82 1 98.94 388 LEU B N 1
ATOM 6233 C CA . LEU B 1 388 ? 10.188 -12.43 -12.695 1 98.94 388 LEU B CA 1
ATOM 6234 C C . LEU B 1 388 ? 10.797 -13.789 -12.992 1 98.94 388 LEU B C 1
ATOM 6236 O O . LEU B 1 388 ? 11.18 -14.07 -14.133 1 98.94 388 LEU B O 1
ATOM 6240 N N . HIS B 1 389 ? 10.859 -14.57 -11.969 1 98.88 389 HIS B N 1
ATOM 6241 C CA . HIS B 1 389 ? 11.445 -15.898 -12.031 1 98.88 389 HIS B CA 1
ATOM 6242 C C . HIS B 1 389 ? 10.664 -16.797 -12.984 1 98.88 389 HIS B C 1
ATOM 6244 O O . HIS B 1 389 ? 11.242 -17.391 -13.906 1 98.88 389 HIS B O 1
ATOM 6250 N N . HIS B 1 390 ? 9.375 -16.875 -12.797 1 98.88 390 HIS B N 1
ATOM 6251 C CA . HIS B 1 390 ? 8.555 -17.781 -13.594 1 98.88 390 HIS B CA 1
ATOM 6252 C C . HIS B 1 390 ? 8.375 -17.25 -15.016 1 98.88 390 HIS B C 1
ATOM 6254 O O . HIS B 1 390 ? 8.188 -18.031 -15.953 1 98.88 390 HIS B O 1
ATOM 6260 N N . ALA B 1 391 ? 8.406 -15.914 -15.164 1 98.88 391 ALA B N 1
ATOM 6261 C CA . ALA B 1 391 ? 8.422 -15.359 -16.516 1 98.88 391 ALA B CA 1
ATOM 6262 C C . ALA B 1 391 ? 9.656 -15.82 -17.281 1 98.88 391 ALA B C 1
ATOM 6264 O O . ALA B 1 391 ? 9.578 -16.109 -18.484 1 98.88 391 ALA B O 1
ATOM 6265 N N . PHE B 1 392 ? 10.797 -15.875 -16.641 1 98.88 392 PHE B N 1
ATOM 6266 C CA . PHE B 1 392 ? 12.008 -16.328 -17.297 1 98.88 392 PHE B CA 1
ATOM 6267 C C . PHE B 1 392 ? 11.93 -17.828 -17.609 1 98.88 392 PHE B C 1
ATOM 6269 O O . PHE B 1 392 ? 12.305 -18.266 -18.703 1 98.88 392 PHE B O 1
ATOM 6276 N N . VAL B 1 393 ? 11.438 -18.609 -16.656 1 98.81 393 VAL B N 1
ATOM 6277 C CA . VAL B 1 393 ? 11.25 -20.031 -16.875 1 98.81 393 VAL B CA 1
ATOM 6278 C C . VAL B 1 393 ? 10.344 -20.25 -18.094 1 98.81 393 VAL B C 1
ATOM 6280 O O . VAL B 1 393 ? 10.617 -21.109 -18.938 1 98.81 393 VAL B O 1
ATOM 6283 N N . ASP B 1 394 ? 9.297 -19.469 -18.156 1 98.31 394 ASP B N 1
ATOM 6284 C CA . ASP B 1 394 ? 8.383 -19.562 -19.297 1 98.31 394 ASP B CA 1
ATOM 6285 C C . ASP B 1 394 ? 9.094 -19.203 -20.609 1 98.31 394 ASP B C 1
ATOM 6287 O O . ASP B 1 394 ? 8.812 -19.781 -21.656 1 98.31 394 ASP B O 1
ATOM 6291 N N . ARG B 1 395 ? 9.945 -18.234 -20.531 1 98.12 395 ARG B N 1
ATOM 6292 C CA . ARG B 1 395 ? 10.734 -17.891 -21.719 1 98.12 395 ARG B CA 1
ATOM 6293 C C . ARG B 1 395 ? 11.562 -19.062 -22.188 1 98.12 395 ARG B C 1
ATOM 6295 O O . ARG B 1 395 ? 11.672 -19.312 -23.406 1 98.12 395 ARG B O 1
ATOM 6302 N N . LEU B 1 396 ? 12.156 -19.812 -21.297 1 97.81 396 LEU B N 1
ATOM 6303 C CA . LEU B 1 396 ? 12.969 -20.969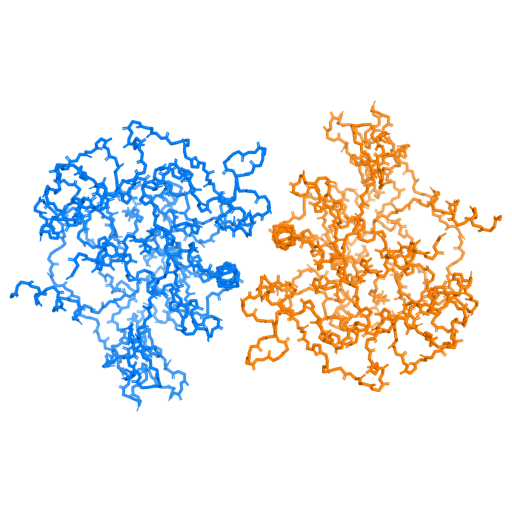 -21.656 1 97.81 396 LEU B CA 1
ATOM 6304 C C . LEU B 1 396 ? 12.109 -22.047 -22.328 1 97.81 396 LEU B C 1
ATOM 6306 O O . LEU B 1 396 ? 12.578 -22.719 -23.25 1 97.81 396 LEU B O 1
ATOM 6310 N N . VAL B 1 397 ? 10.891 -22.141 -21.906 1 95.06 397 VAL B N 1
ATOM 6311 C CA . VAL B 1 397 ? 9.961 -23.062 -22.531 1 95.06 397 VAL B CA 1
ATOM 6312 C C . VAL B 1 397 ? 9.695 -22.641 -23.984 1 95.06 397 VAL B C 1
ATOM 6314 O O . VAL B 1 397 ? 9.68 -23.469 -24.891 1 95.06 397 VAL B O 1
ATOM 6317 N N . ASP B 1 398 ? 9.547 -21.375 -24.219 1 90.94 398 ASP B N 1
ATOM 6318 C CA . ASP B 1 398 ? 9.281 -20.828 -25.547 1 90.94 398 ASP B CA 1
ATOM 6319 C C . ASP B 1 398 ? 10.461 -21.094 -26.484 1 90.94 398 ASP B C 1
ATOM 6321 O O . ASP B 1 398 ? 10.258 -21.422 -27.656 1 90.94 398 ASP B O 1
ATOM 6325 N N . ILE B 1 399 ? 11.688 -20.938 -25.938 1 88.56 399 ILE B N 1
ATOM 6326 C CA . ILE B 1 399 ? 12.891 -21.156 -26.734 1 88.56 399 ILE B CA 1
ATOM 6327 C C . ILE B 1 399 ? 12.992 -22.625 -27.141 1 88.56 399 ILE B C 1
ATOM 6329 O O . ILE B 1 399 ? 13.445 -22.938 -28.234 1 88.56 399 ILE B O 1
ATOM 6333 N N . SER B 1 400 ? 12.5 -23.484 -26.266 1 85.5 400 SER B N 1
ATOM 6334 C CA . SER B 1 400 ? 12.586 -24.906 -26.531 1 85.5 400 SER B CA 1
ATOM 6335 C C . SER B 1 400 ? 11.602 -25.344 -27.609 1 85.5 400 SER B C 1
ATOM 6337 O O . SER B 1 400 ? 11.734 -26.422 -28.188 1 85.5 400 SER B O 1
ATOM 6339 N N . LEU B 1 401 ? 10.594 -24.547 -27.828 1 77.31 401 LEU B N 1
ATOM 6340 C CA . LEU B 1 401 ? 9.57 -24.875 -28.828 1 77.31 401 LEU B CA 1
ATOM 6341 C C . LEU B 1 401 ? 10.008 -24.453 -30.219 1 77.31 401 LEU B C 1
ATOM 6343 O O . LEU B 1 401 ? 9.648 -25.094 -31.203 1 77.31 401 LEU B O 1
#

Solvent-accessible surface area (backbone atoms only — not comparable to full-atom values): 42364 Å² total; per-residue (Å²): 120,74,73,56,56,66,63,57,64,63,68,73,54,78,76,70,70,93,68,42,49,53,92,36,56,45,39,67,25,29,57,68,16,36,35,47,45,52,16,84,89,78,62,27,44,3,19,37,87,78,63,22,18,35,70,36,73,66,81,74,80,83,68,78,74,58,84,71,54,88,71,78,92,58,46,72,67,82,54,62,59,49,75,50,30,44,27,32,35,46,46,36,90,37,28,24,61,71,21,20,76,37,48,31,91,52,34,31,71,98,78,21,75,39,79,46,89,82,78,66,44,47,54,86,73,46,52,69,69,55,46,46,27,52,52,12,42,52,51,33,26,61,60,32,69,37,87,53,40,36,42,55,35,47,53,57,70,76,11,61,59,19,68,48,61,47,69,35,76,36,25,49,46,50,46,53,26,47,44,48,18,64,47,43,40,62,37,56,68,55,83,81,46,69,44,72,74,44,46,69,49,47,63,36,83,44,27,62,63,45,53,48,49,53,50,52,53,51,37,48,53,52,17,64,75,57,68,40,83,80,61,63,67,36,16,48,80,55,58,63,38,89,61,68,84,51,47,29,47,89,61,73,21,18,60,18,92,89,42,57,47,33,45,16,51,42,6,76,58,44,51,42,60,26,41,52,70,53,61,70,59,28,52,69,63,63,43,44,62,60,66,56,75,72,46,66,58,35,36,32,65,76,75,42,63,50,82,38,33,77,56,54,40,34,63,65,34,52,51,47,37,58,65,42,83,32,61,66,30,72,81,50,27,55,68,10,40,54,11,26,52,31,23,46,53,8,30,10,37,50,86,74,28,43,43,33,92,70,41,33,29,48,57,38,12,52,29,44,34,31,20,55,35,40,52,34,79,38,21,16,57,56,37,71,62,42,54,22,46,50,40,32,54,46,49,54,51,60,72,60,105,122,73,73,59,54,64,62,57,65,62,69,74,56,77,77,72,71,93,67,42,50,54,91,36,57,45,39,66,26,30,58,70,16,36,36,45,44,52,16,84,89,76,62,28,45,3,19,39,86,78,62,21,18,36,70,36,72,66,82,76,80,85,68,78,73,59,84,72,53,89,73,77,92,58,45,73,68,80,53,63,60,48,75,50,30,45,27,32,33,46,47,37,89,38,30,25,61,71,21,20,75,36,48,33,92,53,35,31,71,98,78,20,76,38,78,45,88,82,77,67,45,48,53,86,74,46,52,71,70,56,47,47,29,54,53,13,44,50,54,33,27,61,61,31,69,37,88,53,40,36,42,56,37,47,53,56,70,76,12,61,59,19,69,49,63,47,68,35,76,36,26,49,47,51,45,52,25,47,44,49,19,63,48,43,41,62,38,56,70,56,84,80,45,68,43,72,73,44,46,69,49,48,63,35,83,45,28,63,62,46,54,48,48,50,52,51,54,50,36,48,52,54,18,63,75,58,69,41,81,80,60,64,66,37,17,48,82,54,57,62,38,89,60,69,83,52,48,30,46,89,60,72,21,18,61,19,91,87,41,58,48,34,45,15,51,43,6,78,58,45,51,41,60,27,43,52,72,52,61,69,61,27,52,68,65,62,43,44,62,61,68,58,73,74,44,65,57,37,36,32,66,76,74,40,65,51,82,38,33,76,57,55,41,35,63,64,34,52,51,46,37,59,66,42,82,34,60,65,31,71,80,51,28,56,69,10,41,54,11,23,52,32,22,46,53,7,31,10,37,51,85,74,29,43,42,33,93,71,42,33,30,47,54,38,14,51,30,44,35,31,20,56,35,38,52,34,78,37,22,14,57,57,36,71,61,44,53,22,48,50,41,32,54,46,49,54,54,59,72,61,103

Sequence (802 aa):
MFLAVLYGLLWSFQTSAGYFPRVCVSPKNLMEKECCPPWEDDGSPCGQLSGRGSCQNILLSSAPPGPQFPFTGVDDRESWPSVFYNRTCQCTGNFMGFNCGSCKFGFGGPDCTERRLLVRRNIFDLSVPEKDKFLAYLTLAKHTTSPDYVIPTGTYSQMNNGSTPMFNDINVYDLFVWTHYYVSRDALLGGSEIWRDIDFAHEAPGFLPWHRLFLLLLEQELQKMTGDENFTIPYWDWRDAENCDVCTDEYMGGRHPANPNLLSPASFFSSWQIICSRLEEYNSRQALCDGTPEGPLLRNPGNHDKARTPRLPTSADVEFCLNLTQYESDSMDKAANFSFRNTLEGFASPRTGIADASQSSMHNALHIFMNGTMSQVQGSANDPVFLLHHAFVDRLVDISLMFLAVLYGLLWSFQTSAGYFPRVCVSPKNLMEKECCPPWEDDGSPCGQLSGRGSCQNILLSSAPPGPQFPFTGVDDRESWPSVFYNRTCQCTGNFMGFNCGSCKFGFGGPDCTERRLLVRRNIFDLSVPEKDKFLAYLTLAKHTTSPDYVIPTGTYSQMNNGSTPMFNDINVYDLFVWTHYYVSRDALLGGSEIWRDIDFAHEAPGFLPWHRLFLLLLEQELQKMTGDENFTIPYWDWRDAENCDVCTDEYMGGRHPANPNLLSPASFFSSWQIICSRLEEYNSRQALCDGTPEGPLLRNPGNHDKARTPRLPTSADVEFCLNLTQYESDSMDKAANFSFRNTLEGFASPRTGIADASQSSMHNALHIFMNGTMSQVQGSANDPVFLLHHAFVDRLVDISL

pLDDT: mean 92.86, std 12.36, range [26.41, 98.94]

Radius of gyration: 30.52 Å; Cα contacts (8 Å, |Δi|>4): 1622; chains: 2; bounding box: 55×89×74 Å

Organism: Tupaia chinensis (NCBI:txid246437)

Foldseek 3Di:
DVVVVVVVVVPPPPPPQPFAWPVQQALVNQLVQAQFAADPPVRDTLCVVVQFWDKDFDDFDPDDDDPLDPDDPQFCPPGPPRLRHGIFTDTDDQFDDRSSCHGHPQFDDRVRPHGDDADAAALVPDDLVLQVVLVVLLVQQQVAWDPTGWAAWADCVVCVSRNNGGTGIAGLLVSLLQSLLSQQAWGARDDLDTHNRGHRQDFFLNPQVVLVVSQSVSQVSSCVVVVPVRDHQHAHPCAPPQWDPQCPLSHQFHADPVHRFAGHPSHPQRPAFFWSQCRVVCSRVVIGTRRDGDGGFTWHAQPFDCQQAVGAHHPQLLVLLLPQQACFAPPRGLQTASHSVNSQQFQAGSVGSGGDNSYGYHLLNRLRRGDTQSVRSSGNSSRVNVSNSSVVSNVSVVSSD/DVVVVVVVVVPPPPPPQPFAWPVQQALVNQLVQAQFAADPPVRDTLCVVVQFWDKDFDDFDPDDDDPLDPDPPQFCPPGPPRLRHGIFTDTDDQFDDRSSCHGHPQFDDRVRPHGDDADAAALVPDDLVLQVVLVVLLVVQQVAWDPTGWAAWADCVVCVSRNNGGTGIAGLLVSLLQSLLSQQAWGARDDLDTHNRGHRQDFFLNPQVVLVVSQRVSQVSSCVVVVPVRDHQHAHPCAPPQWDPQCPLSHQFHADPVHRFAGHPSHPQRPAFFWSQCRVVCSRVVIGTRRDGDGGFTWHAQPFDCQAAVGAHHPQLLVLLLPQDACFAPPRGLQTASHSVNSQQFQAGSVGSGGDNSYGYHLLNVLRRGPTQSVRSSGNSSRVNVSNSSVVSNVSVVVSD

InterPro domains:
  IPR002227 Tyrosinase copper-binding domain [PF00264] (171-398)
  IPR002227 Tyrosinase copper-binding domain [PR00092] (202-219)
  IPR002227 Tyrosinase copper-binding domain [PR00092] (233-238)
  IPR002227 Tyrosinase copper-binding domain [PR00092] (362-373)
  IPR002227 Tyrosinase copper-binding domain [PR00092] (382-400)
  IPR002227 Tyrosinase copper-binding domain [PS00497] (202-219)
  IPR002227 Tyrosinase copper-binding domain [PS00498] (383-394)
  IPR008922 Di-copper centre-containing domain superfamily [G3DSA:1.10.1280.10] (114-399)
  IPR008922 Di-copper centre-containing domain superfamily [SSF48056] (76-397)
  IPR050316 Tyrosinase and Hemocyanin [PTHR11474] (61-399)